Protein 7XVK (pdb70)

Sequence (990 aa):
MIDDEPLYPIAVLIDELKNDDIQLRLNSIRRRLSTIARALGEERTRKELIPFLSENNNDDDDEVLLAMAEELGVFIPYVGGVEYAHVLLPPLETLSTVEETCVREKAVESLCRVGSQMRESDLVDHFISLVKRLAAGEWFTARVSACGVFHIAYPSAPDMMLKTELRSLYTQLCQDDMPMVRRAAATNLGKFAATVESAHLKTDVMSMFEDLTQDDQDSVRLLAVEGCAALGKLLEPQQDCVQHILPVIVNFSQDKSWRRVRYMVANQLYEELCEAVGPEEPTRTELVPAYVRRLLRDNEAEVRIAAAGKVTKFCRILNPEIAIQHILPCVKELSSDSSQHVRSALASVIMGMAPVLGKDATIEHLLPIFLSLLKDEEFPDVRLNIISKLVPGFEKLANLLKPKPGLKKLLKWADAKKPPETVFTRLRLDKTGTQLFDNTDFPVWAAYTRSVAQTDSEASAVMLKTLVSRYSDEVLSGMIAAAKKSSKTESIATKLETEQMRTWLAAKKTPDDMFLVFKLNKAGDDILSSPLLSAWTNYMKLSNKENPKAQTTLIATMTKHYGDSGVSQILAAARKSPATQSTAKRLEAEQVQLWLKKGRTPDDTFTLLSLDRAGDDLLASPQFNTWMKYINYYNKENPDDEKKTTVLAKLMTHFDDEELTPILVVARKVPSTESTAAKLQAEQFKNWLSADKSPEEAFTLLQLDKAGDDLLTNPQLTNWLKYTENFNLNKEINEQVTAIQVFRAQYVDDSRIANMVIAAEKVPNNTQAIAKRVEDELFKGWTVVLNKPDDVFINLKLETVGENNVFEESPLWSFYTKKFLEKYNTANPGKEQTMISGLARGYNDVTLTNMLLKAKEAPSTKTLATKLEDELVQYWLADKKLPDKLFGYLELKESVDGILTNPVFNVWLKYLNAFNDKAPVKKALMIDTLKSAFGDVAVSNMLFAAKKDPGTAKVAATLQTALLSKWVLEKKTPGQVSAILKEGAGADVSAKLLATYSAKFKVRWG

Solvent-accessible surface area: 48357 Å² total; per-residue (Å²): 236,119,118,144,80,60,143,68,22,55,55,17,69,112,33,12,128,53,146,64,46,109,59,29,20,48,0,5,107,118,0,28,64,0,1,128,34,36,30,80,108,110,0,37,121,95,7,6,53,63,2,28,146,58,22,139,44,85,64,102,5,10,44,0,6,0,57,31,0,1,92,2,9,67,56,0,27,19,54,92,68,0,46,31,0,5,70,2,0,26,59,1,0,19,25,40,81,48,58,0,20,98,50,0,25,64,1,0,24,114,0,1,82,95,11,128,119,70,16,15,48,93,59,0,4,48,0,0,67,130,3,1,38,14,74,40,3,3,5,20,14,2,0,1,8,0,0,31,23,0,0,72,20,7,60,108,153,46,30,73,47,0,14,53,10,0,32,18,1,2,31,5,26,0,6,21,0,21,34,14,0,6,88,34,5,12,125,2,1,60,41,14,63,89,70,58,12,83,78,46,0,4,54,0,0,59,32,0,11,139,16,138,37,96,24,0,56,45,45,2,0,88,20,0,24,46,0,2,156,69,25,100,83,148,9,0,52,118,24,0,5,59,17,0,34,99,23,2,99,32,197,40,66,69,9,25,70,41,0,1,45,13,1,52,67,2,3,150,23,5,18,103,108,19,1,127,62,69,0,2,62,0,2,20,94,1,2,121,13,129,69,33,85,0,37,44,10,0,0,27,47,0,9,95,1,0,136,83,16,74,65,126,28,0,49,122,64,0,1,44,0,0,91,82,4,16,94,22,109,26,51,107,0,12,21,18,0,0,25,39,0,40,39,0,39,109,35,13,28,78,91,16,10,108,132,29,0,62,81,11,23,107,64,1,78,89,19,134,78,86,63,0,98,114,42,3,83,85,103,162,123,94,73,60,37,136,106,46,65,133,154,131,121,86,32,39,143,78,82,19,105,57,14,26,138,77,124,50,77,14,68,52,0,0,54,131,4,135,1,69,147,17,31,95,129,0,12,130,23,109,30,0,61,60,0,12,65,11,1,87,72,27,9,133,70,66,50,70,0,3,40,49,4,8,59,10,0,75,94,100,35,62,35,57,52,2,3,25,13,3,24,73,8,41,177,55,106,188,13,78,59,30,0,48,72,0,12,50,21,6,18,112,64,10,28,84,60,166,68,71,9,28,57,0,0,94,49,6,122,1,30,159,30,20,78,103,0,24,80,25,110,13,22,79,12,0,18,48,0,14,69,42,5,12,87,102,66,37,159,70,20,29,10,24,1,22,5,0,8,142,50,44,38,29,80,14,0,38,111,4,2,56,34,4,88,175,48,124,97,18,62,80,50,0,91,75,0,53,13,4,10,3,3,5,2,8,66,97,52,60,48,6,52,64,0,5,73,43,19,53,0,67,197,35,37,90,98,0,12,68,16,91,76,4,89,38,0,55,73,0,4,96,29,29,27,161,36,39,67,103,118,117,38,50,26,1,36,39,0,54,76,55,25,85,26,108,91,0,0,26,11,0,14,83,9,69,134,65,115,104,14,69,59,34,0,24,133,10,0,43,55,1,29,137,56,3,55,99,70,77,35,42,0,65,70,0,0,57,9,1,57,3,64,145,17,47,111,94,3,8,88,38,90,3,1,62,32,0,9,98,3,6,91,59,13,23,117,147,49,136,118,151,122,39,36,28,2,5,88,0,1,95,46,38,200,26,43,6,10,130,0,0,73,18,0,26,65,8,48,140,69,120,131,14,89,68,19,0,94,90,0,7,55,32,0,16,121,5,0,80,71,92,149,23,92,0,24,38,0,0,47,38,1,86,0,54,98,56,24,96,80,0,16,117,15,70,9,22,59,4,0,27,69,6,10,118,110,25,34,119,78,39,112,73,144,100,51,67,44,0,9,0,0,22,123,21,23,94,28,29,58,1,2,70,9,1,27,119,11,41,131,40,122,109,20,97,88,43,1,61,128,0,6,72,48,2,9,104,83,0,18,89,79,134,37,104,10,74,107,0,3,32,92,3,106,5,122,159,48,18,114,44,1,29,98,51,78,15,6,88,2,0,35,70,0,8,91,22,31,20,128,116,90,32,166,151,121,25,84,38,7,48,7,0,60,84,21,37,29,25,65,33,0,2,50,10,0,12,61,14,69,169,67,127,71,15,31,173,75,0,41,89,13,11,69,36,1,5,45,44,1,5,117,64,132,42,71,58,51,94,0,24,62,18,1,102,110,26,27,45,80,123,79,1,56,148,26,46,61,62,0,44,54,55,45,124,113,124,101,63

B-factor: mean 39.57, std 16.59, range [5.85, 118.07]

Radius of gyration: 51.24 Å; Cα contacts (8 Å, |Δi|>4): 1120; chains: 2; bounding box: 152×90×125 Å

InterPro domains:
  IPR000357 HEAT repeat [PF02985] (167-192)
  IPR000357 HEAT repeat [PF02985] (242-271)
  IPR000357 HEAT repeat [PF02985] (440-465)
  IPR011989 Armadillo-like helical [G3DSA:1.25.10.10] (3-582)
  IPR016024 Armadillo-type fold [SSF48371] (8-580)
  IPR021133 HEAT, type 2 [PS50077] (10-48)
  IPR021133 HEAT, type 2 [PS50077] (87-125)
  IPR021133 HEAT, type 2 [PS50077] (164-202)
  IPR021133 HEAT, type 2 [PS50077] (203-241)
  IPR021133 HEAT, type 2 [PS50077] (242-280)
  IPR021133 HEAT, type 2 [PS50077] (281-319)
  IPR021133 HEAT, type 2 [PS50077] (320-358)
  IPR021133 HEAT, type 2 [PS50077] (359-397)
  IPR021133 HEAT, type 2 [PS50077] (398-436)
  IPR021133 HEAT, type 2 [PS50077] (437-475)
  IPR021133 HEAT, type 2 [PS50077] (476-514)
  IPR021133 HEAT, type 2 [PS50077] (515-553)
  IPR021133 HEAT, type 2 [PS50077] (554-587)
  IPR051023 Protein Phosphatase 2A Regulatory Subunit A [PTHR10648] (5-586)
  IPR054573 Phosphatase PP2A regulatory subunit A/Splicing factor 3B subunit 1-like, HEAT repeat [PF22646] (276-351)

Structure (mmCIF, N/CA/C/O backbone):
data_7XVK
#
_entry.id   7XVK
#
_cell.length_a   76.211
_cell.length_b   111.552
_cell.length_c   161.756
_cell.angle_alpha   90.000
_cell.angle_beta   90.000
_cell.angle_gamma   90.000
#
_symmetry.space_group_name_H-M   'P 21 21 21'
#
loop_
_entity.id
_entity.type
_entity.pdbx_description
1 polymer 'Serine/threonine-protein phosphatase 2A 65 kDa regulatory subunit A beta isoform'
2 polymer 'RxLR effector protein PSR2'
3 non-polymer 1,2-ETHANEDIOL
4 water water
#
loop_
_atom_site.group_PDB
_atom_site.id
_atom_site.type_symbol
_atom_site.label_atom_id
_atom_site.label_alt_id
_atom_site.label_comp_id
_atom_site.label_asym_id
_atom_site.label_entity_id
_atom_site.label_seq_id
_atom_site.pdbx_PDB_ins_code
_atom_site.Cartn_x
_atom_site.Cartn_y
_atom_site.Cartn_z
_atom_site.occupancy
_atom_site.B_iso_or_equiv
_atom_site.auth_seq_id
_atom_site.auth_comp_id
_atom_site.auth_asym_id
_atom_site.auth_atom_id
_atom_site.pdbx_PDB_model_num
ATOM 1 N N . MET A 1 3 ? -25.650 10.699 80.593 1.00 77.30 3 MET A N 1
ATOM 2 C CA . MET A 1 3 ? -24.799 11.649 79.892 1.00 72.59 3 MET A CA 1
ATOM 3 C C . MET A 1 3 ? -23.959 10.998 78.780 1.00 65.93 3 MET A C 1
ATOM 4 O O . MET A 1 3 ? -23.778 11.590 77.717 1.00 65.54 3 MET A O 1
ATOM 9 N N . ILE A 1 4 ? -23.477 9.780 79.026 1.00 55.95 4 ILE A N 1
ATOM 10 C CA . ILE A 1 4 ? -22.634 9.083 78.067 1.00 57.70 4 ILE A CA 1
ATOM 11 C C . ILE A 1 4 ? -23.324 7.884 77.418 1.00 50.80 4 ILE A C 1
ATOM 12 O O . ILE A 1 4 ? -23.103 7.630 76.227 1.00 47.41 4 ILE A O 1
ATOM 17 N N A ASP A 1 5 ? -24.141 7.139 78.164 0.50 51.98 5 ASP A N 1
ATOM 18 N N B ASP A 1 5 ? -24.148 7.143 78.155 0.50 51.98 5 ASP A N 1
ATOM 19 C CA A ASP A 1 5 ? -24.680 5.882 77.655 0.50 47.71 5 ASP A CA 1
ATOM 20 C CA B ASP A 1 5 ? -24.661 5.880 77.636 0.50 47.71 5 ASP A CA 1
ATOM 21 C C A ASP A 1 5 ? -25.622 6.112 76.477 0.50 48.48 5 ASP A C 1
ATOM 22 C C B ASP A 1 5 ? -25.630 6.101 76.475 0.50 48.48 5 ASP A C 1
ATOM 23 O O A ASP A 1 5 ? -25.475 5.489 75.414 0.50 48.37 5 ASP A O 1
ATOM 24 O O B ASP A 1 5 ? -25.506 5.465 75.416 0.50 48.36 5 ASP A O 1
ATOM 33 N N . GLU A 1 6 ? -26.597 7.004 76.649 1.00 42.79 6 GLU A N 1
ATOM 34 C CA . GLU A 1 6 ? -27.546 7.282 75.573 1.00 38.97 6 GLU A CA 1
ATOM 35 C C . GLU A 1 6 ? -26.853 7.779 74.315 1.00 36.07 6 GLU A C 1
ATOM 36 O O . GLU A 1 6 ? -27.136 7.249 73.228 1.00 34.83 6 GLU A O 1
ATOM 42 N N . PRO A 1 7 ? -25.951 8.763 74.377 1.00 34.91 7 PRO A N 1
ATOM 43 C CA . PRO A 1 7 ? -25.321 9.248 73.138 1.00 47.54 7 PRO A CA 1
ATOM 44 C C . PRO A 1 7 ? -24.523 8.186 72.406 1.00 43.22 7 PRO A C 1
ATOM 45 O O . PRO A 1 7 ? -24.474 8.208 71.170 1.00 48.53 7 PRO A O 1
ATOM 49 N N . LEU A 1 8 ? -23.892 7.259 73.124 1.00 39.54 8 LEU A N 1
ATOM 50 C CA . LEU A 1 8 ? -23.025 6.270 72.498 1.00 49.12 8 LEU A CA 1
ATOM 51 C C . LEU A 1 8 ? -23.723 4.955 72.184 1.00 46.67 8 LEU A C 1
ATOM 52 O O . LEU A 1 8 ? -23.099 4.077 71.579 1.00 38.51 8 LEU A O 1
ATOM 57 N N . TYR A 1 9 ? -24.985 4.784 72.569 1.00 39.04 9 TYR A N 1
ATOM 58 C CA . TYR A 1 9 ? -25.714 3.608 72.099 1.00 39.16 9 TYR A CA 1
ATOM 59 C C . TYR A 1 9 ? -25.621 3.412 70.584 1.00 37.66 9 TYR A C 1
ATOM 60 O O . TYR A 1 9 ? -25.424 2.262 70.146 1.00 37.67 9 TYR A O 1
ATOM 69 N N . PRO A 1 10 ? -25.752 4.446 69.745 1.00 40.37 10 PRO A N 1
ATOM 70 C CA . PRO A 1 10 ? -25.579 4.238 68.295 1.00 38.98 10 PRO A CA 1
ATOM 71 C C . PRO A 1 10 ? -24.211 3.691 67.916 1.00 37.76 10 PRO A C 1
ATOM 72 O O . PRO A 1 10 ? -24.103 2.916 66.955 1.00 40.25 10 PRO A O 1
ATOM 76 N N . ILE A 1 11 ? -23.155 4.082 68.632 1.00 36.80 11 ILE A N 1
ATOM 77 C CA . ILE A 1 11 ? -21.834 3.519 68.366 1.00 35.18 11 ILE A CA 1
ATOM 78 C C . ILE A 1 11 ? -21.832 2.023 68.647 1.00 31.46 11 ILE A C 1
ATOM 79 O O . ILE A 1 11 ? -21.226 1.236 67.908 1.00 33.06 11 ILE A O 1
ATOM 84 N N . ALA A 1 12 ? -22.497 1.609 69.727 1.00 31.30 12 ALA A N 1
ATOM 85 C CA . ALA A 1 12 ? -22.627 0.184 70.006 1.00 23.52 12 ALA A CA 1
ATOM 86 C C . ALA A 1 12 ? -23.366 -0.522 68.878 1.00 32.62 12 ALA A C 1
ATOM 87 O O . ALA A 1 12 ? -23.008 -1.643 68.493 1.00 30.54 12 ALA A O 1
ATOM 89 N N . VAL A 1 13 ? -24.402 0.119 68.332 1.00 31.12 13 VAL A N 1
ATOM 90 C CA . VAL A 1 13 ? -25.110 -0.475 67.201 1.00 25.89 13 VAL A CA 1
ATOM 91 C C . VAL A 1 13 ? -24.169 -0.651 66.013 1.00 35.27 13 VAL A C 1
ATOM 92 O O . VAL A 1 13 ? -24.194 -1.681 65.329 1.00 33.61 13 VAL A O 1
ATOM 96 N N . LEU A 1 14 ? -23.339 0.357 65.737 1.00 26.85 14 LEU A N 1
ATOM 97 C CA . LEU A 1 14 ? -22.386 0.245 64.632 1.00 35.14 14 LEU A CA 1
ATOM 98 C C . LEU A 1 14 ? -21.406 -0.903 64.859 1.00 40.01 14 LEU A C 1
ATOM 99 O O . LEU A 1 14 ? -21.104 -1.679 63.936 1.00 33.09 14 LEU A O 1
ATOM 104 N N . ILE A 1 15 ? -20.896 -1.026 66.085 1.00 29.67 15 ILE A N 1
ATOM 105 C CA . ILE A 1 15 ? -19.985 -2.122 66.400 1.00 27.16 15 ILE A CA 1
ATOM 106 C C . ILE A 1 15 ? -20.670 -3.460 66.157 1.00 37.84 15 ILE A C 1
ATOM 107 O O . ILE A 1 15 ? -20.081 -4.381 65.578 1.00 39.64 15 ILE A O 1
ATOM 112 N N . ASP A 1 16 ? -21.927 -3.584 66.585 1.00 31.86 16 ASP A N 1
ATOM 113 C CA . ASP A 1 16 ? -22.668 -4.818 66.346 1.00 33.30 16 ASP A CA 1
ATOM 114 C C . ASP A 1 16 ? -22.820 -5.090 64.853 1.00 34.66 16 ASP A C 1
ATOM 115 O O . ASP A 1 16 ? -22.659 -6.230 64.400 1.00 42.99 16 ASP A O 1
ATOM 120 N N . GLU A 1 17 ? -23.130 -4.055 64.071 1.00 39.79 17 GLU A N 1
ATOM 121 C CA . GLU A 1 17 ? -23.309 -4.217 62.633 1.00 43.73 17 GLU A CA 1
ATOM 122 C C . GLU A 1 17 ? -22.002 -4.492 61.905 1.00 43.83 17 GLU A C 1
ATOM 123 O O . GLU A 1 17 ? -22.033 -4.824 60.715 1.00 34.18 17 GLU A O 1
ATOM 129 N N . LEU A 1 18 ? -20.862 -4.340 62.581 1.00 34.18 18 LEU A N 1
ATOM 130 C CA . LEU A 1 18 ? -19.594 -4.721 61.961 1.00 35.84 18 LEU A CA 1
ATOM 131 C C . LEU A 1 18 ? -19.639 -6.147 61.416 1.00 43.62 18 LEU A C 1
ATOM 132 O O . LEU A 1 18 ? -19.032 -6.442 60.381 1.00 39.49 18 LEU A O 1
ATOM 137 N N . LYS A 1 19 ? -20.342 -7.048 62.100 1.00 42.45 19 LYS A N 1
ATOM 138 C CA . LYS A 1 19 ? -20.491 -8.429 61.650 1.00 38.39 19 LYS A CA 1
ATOM 139 C C . LYS A 1 19 ? -21.950 -8.767 61.368 1.00 43.10 19 LYS A C 1
ATOM 140 O O . LYS A 1 19 ? -22.430 -9.857 61.685 1.00 44.88 19 LYS A O 1
ATOM 146 N N . ASN A 1 20 ? -22.671 -7.825 60.766 1.00 43.34 20 ASN A N 1
ATOM 147 C CA . ASN A 1 20 ? -24.029 -8.071 60.312 1.00 36.66 20 ASN A CA 1
ATOM 148 C C . ASN A 1 20 ? -24.014 -8.896 59.029 1.00 54.83 20 ASN A C 1
ATOM 149 O O . ASN A 1 20 ? -23.039 -8.900 58.271 1.00 46.90 20 ASN A O 1
ATOM 154 N N . ASP A 1 21 ? -25.117 -9.610 58.791 1.00 61.73 21 ASP A N 1
ATOM 155 C CA . ASP A 1 21 ? -25.227 -10.399 57.568 1.00 59.08 21 ASP A CA 1
ATOM 156 C C . ASP A 1 21 ? -25.200 -9.507 56.333 1.00 48.43 21 ASP A C 1
ATOM 157 O O . ASP A 1 21 ? -24.593 -9.862 55.315 1.00 47.32 21 ASP A O 1
ATOM 162 N N . ASP A 1 22 ? -25.849 -8.348 56.403 1.00 46.01 22 ASP A N 1
ATOM 163 C CA . ASP A 1 22 ? -25.895 -7.437 55.266 1.00 51.71 22 ASP A CA 1
ATOM 164 C C . ASP A 1 22 ? -24.554 -6.732 55.091 1.00 46.97 22 ASP A C 1
ATOM 165 O O . ASP A 1 22 ? -24.020 -6.142 56.035 1.00 51.20 22 ASP A O 1
ATOM 170 N N . ILE A 1 23 ? -24.016 -6.787 53.870 1.00 47.25 23 ILE A N 1
ATOM 171 C CA . ILE A 1 23 ? -22.706 -6.201 53.602 1.00 44.53 23 ILE A CA 1
ATOM 172 C C . ILE A 1 23 ? -22.750 -4.681 53.681 1.00 47.30 23 ILE A C 1
ATOM 173 O O . ILE A 1 23 ? -21.747 -4.044 54.024 1.00 43.42 23 ILE A O 1
ATOM 178 N N . GLN A 1 24 ? -23.887 -4.070 53.343 1.00 48.14 24 GLN A N 1
ATOM 179 C CA . GLN A 1 24 ? -23.966 -2.613 53.353 1.00 46.02 24 GLN A CA 1
ATOM 180 C C . GLN A 1 24 ? -23.734 -2.055 54.752 1.00 43.81 24 GLN A C 1
ATOM 181 O O . GLN A 1 24 ? -23.036 -1.049 54.921 1.00 43.72 24 GLN A O 1
ATOM 187 N N . LEU A 1 25 ? -24.324 -2.690 55.765 1.00 41.92 25 LEU A N 1
ATOM 188 C CA . LEU A 1 25 ? -24.121 -2.248 57.140 1.00 42.20 25 LEU A CA 1
ATOM 189 C C . LEU A 1 25 ? -22.684 -2.472 57.597 1.00 35.13 25 LEU A C 1
ATOM 190 O O . LEU A 1 25 ? -22.121 -1.643 58.324 1.00 34.26 25 LEU A O 1
ATOM 195 N N . ARG A 1 26 ? -22.074 -3.583 57.186 1.00 34.92 26 ARG A N 1
ATOM 196 C CA . ARG A 1 26 ? -20.666 -3.796 57.502 1.00 36.12 26 ARG A CA 1
ATOM 197 C C . ARG A 1 26 ? -19.800 -2.701 56.890 1.00 29.10 26 ARG A C 1
ATOM 198 O O . ARG A 1 26 ? -18.904 -2.160 57.553 1.00 31.14 26 ARG A O 1
ATOM 206 N N . LEU A 1 27 ? -20.072 -2.345 55.632 1.00 29.22 27 LEU A N 1
ATOM 207 C CA . LEU A 1 27 ? -19.333 -1.267 54.982 1.00 35.73 27 LEU A CA 1
ATOM 208 C C . LEU A 1 27 ? -19.553 0.060 55.694 1.00 28.90 27 LEU A C 1
ATOM 209 O O . LEU A 1 27 ? -18.613 0.843 55.866 1.00 30.42 27 LEU A O 1
ATOM 214 N N . ASN A 1 28 ? -20.794 0.338 56.101 1.00 28.15 28 ASN A N 1
ATOM 215 C CA . ASN A 1 28 ? -21.076 1.580 56.813 1.00 30.26 28 ASN A CA 1
ATOM 216 C C . ASN A 1 28 ? -20.309 1.647 58.126 1.00 28.93 28 ASN A C 1
ATOM 217 O O . ASN A 1 28 ? -19.721 2.683 58.459 1.00 30.96 28 ASN A O 1
ATOM 222 N N . SER A 1 29 ? -20.297 0.549 58.885 1.00 27.40 29 SER A N 1
ATOM 223 C CA . SER A 1 29 ? -19.552 0.531 60.139 1.00 24.41 29 SER A CA 1
ATOM 224 C C . SER A 1 29 ? -18.060 0.714 59.893 1.00 26.47 29 SER A C 1
ATOM 225 O O . SER A 1 29 ? -17.378 1.403 60.659 1.00 26.12 29 SER A O 1
ATOM 228 N N . ILE A 1 30 ? -17.534 0.102 58.829 1.00 31.38 30 ILE A N 1
ATOM 229 C CA . ILE A 1 30 ? -16.133 0.317 58.475 1.00 28.46 30 ILE A CA 1
ATOM 230 C C . ILE A 1 30 ? -15.883 1.788 58.167 1.00 28.27 30 ILE A C 1
ATOM 231 O O . ILE A 1 30 ? -14.868 2.364 58.580 1.00 25.36 30 ILE A O 1
ATOM 236 N N . ARG A 1 31 ? -16.802 2.419 57.435 1.00 27.39 31 ARG A N 1
ATOM 237 C CA . ARG A 1 31 ? -16.651 3.831 57.101 1.00 26.87 31 ARG A CA 1
ATOM 238 C C . ARG A 1 31 ? -16.662 4.708 58.345 1.00 25.70 31 ARG A C 1
ATOM 239 O O . ARG A 1 31 ? -16.050 5.782 58.353 1.00 23.82 31 ARG A O 1
ATOM 247 N N A ARG A 1 32 ? -17.356 4.280 59.399 0.50 29.95 32 ARG A N 1
ATOM 248 N N B ARG A 1 32 ? -17.343 4.267 59.404 0.50 29.94 32 ARG A N 1
ATOM 249 C CA A ARG A 1 32 ? -17.420 5.024 60.650 0.50 27.55 32 ARG A CA 1
ATOM 250 C CA B ARG A 1 32 ? -17.435 5.006 60.656 0.50 27.54 32 ARG A CA 1
ATOM 251 C C A ARG A 1 32 ? -16.457 4.475 61.696 0.50 27.70 32 ARG A C 1
ATOM 252 C C B ARG A 1 32 ? -16.443 4.500 61.699 0.50 27.71 32 ARG A C 1
ATOM 253 O O A ARG A 1 32 ? -16.722 4.571 62.900 0.50 26.18 32 ARG A O 1
ATOM 254 O O B ARG A 1 32 ? -16.674 4.654 62.903 0.50 26.37 32 ARG A O 1
ATOM 269 N N . LEU A 1 33 ? -15.337 3.899 61.256 1.00 25.95 33 LEU A N 1
ATOM 270 C CA . LEU A 1 33 ? -14.367 3.350 62.198 1.00 24.59 33 LEU A CA 1
ATOM 271 C C . LEU A 1 33 ? -13.781 4.437 63.088 1.00 18.86 33 LEU A C 1
ATOM 272 O O . LEU A 1 33 ? -13.516 4.200 64.270 1.00 23.89 33 LEU A O 1
ATOM 277 N N . SER A 1 34 ? -13.545 5.628 62.536 1.00 14.57 34 SER A N 1
ATOM 278 C CA . SER A 1 34 ? -12.994 6.714 63.342 1.00 22.46 34 SER A CA 1
ATOM 279 C C . SER A 1 34 ? -13.950 7.116 64.462 1.00 23.14 34 SER A C 1
ATOM 280 O O . SER A 1 34 ? -13.523 7.360 65.597 1.00 31.06 34 SER A O 1
ATOM 283 N N . THR A 1 35 ? -15.248 7.195 64.162 1.00 21.75 35 THR A N 1
ATOM 284 C CA . THR A 1 35 ? -16.225 7.510 65.200 1.00 27.41 35 THR A CA 1
ATOM 285 C C . THR A 1 35 ? -16.244 6.435 66.281 1.00 25.67 35 THR A C 1
ATOM 286 O O . THR A 1 35 ? -16.281 6.745 67.481 1.00 32.22 35 THR A O 1
ATOM 290 N N . ILE A 1 36 ? -16.207 5.163 65.874 1.00 24.68 36 ILE A N 1
ATOM 291 C CA . ILE A 1 36 ? -16.178 4.071 66.843 1.00 24.56 36 ILE A CA 1
ATOM 292 C C . ILE A 1 36 ? -14.932 4.166 67.712 1.00 24.23 36 ILE A C 1
ATOM 293 O O . ILE A 1 36 ? -14.990 3.970 68.930 1.00 23.58 36 ILE A O 1
ATOM 298 N N . ALA A 1 37 ? -13.783 4.454 67.096 1.00 19.44 37 ALA A N 1
ATOM 299 C CA . ALA A 1 37 ? -12.537 4.556 67.849 1.00 23.00 37 ALA A CA 1
ATOM 300 C C . ALA A 1 37 ? -12.586 5.706 68.845 1.00 19.02 37 ALA A C 1
ATOM 301 O O . ALA A 1 37 ? -12.132 5.569 69.987 1.00 28.70 37 ALA A O 1
ATOM 303 N N . ARG A 1 38 ? -13.120 6.855 68.428 1.00 20.18 38 ARG A N 1
ATOM 304 C CA . ARG A 1 38 ? -13.237 7.978 69.350 1.00 29.02 38 ARG A CA 1
ATOM 305 C C . ARG A 1 38 ? -14.151 7.627 70.516 1.00 26.25 38 ARG A C 1
ATOM 306 O O . ARG A 1 38 ? -13.865 7.976 71.667 1.00 20.91 38 ARG A O 1
ATOM 314 N N . ALA A 1 39 ? -15.255 6.927 70.240 1.00 21.69 39 ALA A N 1
ATOM 315 C CA . ALA A 1 39 ? -16.128 6.486 71.323 1.00 28.87 39 ALA A CA 1
ATOM 316 C C . ALA A 1 39 ? -15.409 5.508 72.247 1.00 35.52 39 ALA A C 1
ATOM 317 O O . ALA A 1 39 ? -15.616 5.524 73.466 1.00 33.51 39 ALA A O 1
ATOM 319 N N . LEU A 1 40 ? -14.563 4.643 71.683 1.00 31.11 40 LEU A N 1
ATOM 320 C CA . LEU A 1 40 ? -13.849 3.657 72.488 1.00 28.53 40 LEU A CA 1
ATOM 321 C C . LEU A 1 40 ? -12.762 4.303 73.339 1.00 27.82 40 LEU A C 1
ATOM 322 O O . LEU A 1 40 ? -12.556 3.914 74.494 1.00 31.39 40 LEU A O 1
ATOM 327 N N . GLY A 1 41 ? -12.057 5.281 72.789 1.00 27.91 41 GLY A N 1
ATOM 328 C CA . GLY A 1 41 ? -10.829 5.760 73.383 1.00 25.22 41 GLY A CA 1
ATOM 329 C C . GLY A 1 41 ? -9.606 5.150 72.713 1.00 30.96 41 GLY A C 1
ATOM 330 O O . GLY A 1 41 ? -9.657 4.077 72.105 1.00 29.57 41 GLY A O 1
ATOM 331 N N . GLU A 1 42 ? -8.481 5.859 72.826 1.00 31.31 42 GLU A N 1
ATOM 332 C CA . GLU A 1 42 ? -7.281 5.474 72.086 1.00 31.81 42 GLU A CA 1
ATOM 333 C C . GLU A 1 42 ? -6.748 4.119 72.542 1.00 28.32 42 GLU A C 1
ATOM 334 O O . GLU A 1 42 ? -6.528 3.216 71.725 1.00 27.83 42 GLU A O 1
ATOM 340 N N . GLU A 1 43 ? -6.528 3.963 73.848 1.00 34.93 43 GLU A N 1
ATOM 341 C CA . GLU A 1 43 ? -5.932 2.736 74.368 1.00 42.25 43 GLU A CA 1
ATOM 342 C C . GLU A 1 43 ? -6.715 1.515 73.904 1.00 37.88 43 GLU A C 1
ATOM 343 O O . GLU A 1 43 ? -6.138 0.493 73.498 1.00 39.78 43 GLU A O 1
ATOM 349 N N . ARG A 1 44 ? -8.034 1.624 73.895 1.00 30.83 44 ARG A N 1
ATOM 350 C CA . ARG A 1 44 ? -8.863 0.469 73.620 1.00 39.48 44 ARG A CA 1
ATOM 351 C C . ARG A 1 44 ? -9.275 0.353 72.158 1.00 35.58 44 ARG A C 1
ATOM 352 O O . ARG A 1 44 ? -9.679 -0.734 71.732 1.00 24.00 44 ARG A O 1
ATOM 360 N N . THR A 1 45 ? -9.193 1.437 71.384 1.00 27.26 45 THR A N 1
ATOM 361 C CA . THR A 1 45 ? -9.094 1.272 69.940 1.00 31.27 45 THR A CA 1
ATOM 362 C C . THR A 1 45 ? -7.870 0.437 69.599 1.00 37.94 45 THR A C 1
ATOM 363 O O . THR A 1 45 ? -7.923 -0.444 68.734 1.00 26.36 45 THR A O 1
ATOM 367 N N . ARG A 1 46 ? -6.762 0.690 70.295 1.00 22.61 46 ARG A N 1
ATOM 368 C CA . ARG A 1 46 ? -5.553 -0.093 70.081 1.00 33.15 46 ARG A CA 1
ATOM 369 C C . ARG A 1 46 ? -5.761 -1.549 70.465 1.00 38.58 46 ARG A C 1
ATOM 370 O O . ARG A 1 46 ? -5.262 -2.458 69.789 1.00 28.34 46 ARG A O 1
ATOM 378 N N . LYS A 1 47 ? -6.491 -1.793 71.556 1.00 31.75 47 LYS A N 1
ATOM 379 C CA . LYS A 1 47 ? -6.482 -3.122 72.156 1.00 22.79 47 LYS A CA 1
ATOM 380 C C . LYS A 1 47 ? -7.707 -3.979 71.817 1.00 35.44 47 LYS A C 1
ATOM 381 O O . LYS A 1 47 ? -7.583 -5.213 71.774 1.00 34.02 47 LYS A O 1
ATOM 387 N N . GLU A 1 48 ? -8.883 -3.385 71.570 1.00 32.98 48 GLU A N 1
ATOM 388 C CA . GLU A 1 48 ? -10.055 -4.154 71.146 1.00 33.92 48 GLU A CA 1
ATOM 389 C C . GLU A 1 48 ? -10.273 -4.081 69.641 1.00 31.02 48 GLU A C 1
ATOM 390 O O . GLU A 1 48 ? -10.492 -5.106 68.993 1.00 35.40 48 GLU A O 1
ATOM 396 N N . LEU A 1 49 ? -10.244 -2.867 69.078 1.00 30.45 49 LEU A N 1
ATOM 397 C CA . LEU A 1 49 ? -10.737 -2.621 67.724 1.00 29.55 49 LEU A CA 1
ATOM 398 C C . LEU A 1 49 ? -9.749 -3.095 66.664 1.00 24.49 49 LEU A C 1
ATOM 399 O O . LEU A 1 49 ? -10.112 -3.854 65.757 1.00 27.56 49 LEU A O 1
ATOM 404 N N . ILE A 1 50 ? -8.503 -2.626 66.744 1.00 20.61 50 ILE A N 1
ATOM 405 C CA . ILE A 1 50 ? -7.475 -3.061 65.774 1.00 34.44 50 ILE A CA 1
ATOM 406 C C . ILE A 1 50 ? -7.337 -4.543 65.803 1.00 29.10 50 ILE A C 1
ATOM 407 O O . ILE A 1 50 ? -7.292 -5.185 64.692 1.00 28.09 50 ILE A O 1
ATOM 412 N N . PRO A 1 51 ? -7.212 -5.262 66.921 1.00 28.84 51 PRO A N 1
ATOM 413 C CA . PRO A 1 51 ? -7.180 -6.715 66.912 1.00 27.74 51 PRO A CA 1
ATOM 414 C C . PRO A 1 51 ? -8.418 -7.333 66.286 1.00 30.55 51 PRO A C 1
ATOM 415 O O . PRO A 1 51 ? -8.315 -8.364 65.614 1.00 38.47 51 PRO A O 1
ATOM 419 N N . PHE A 1 52 ? -9.596 -6.741 66.496 1.00 27.53 52 PHE A N 1
ATOM 420 C CA . PHE A 1 52 ? -10.792 -7.270 65.849 1.00 23.91 52 PHE A CA 1
ATOM 421 C C . PHE A 1 52 ? -10.672 -7.185 64.334 1.00 32.05 52 PHE A C 1
ATOM 422 O O . PHE A 1 52 ? -11.008 -8.137 63.620 1.00 35.91 52 PHE A O 1
ATOM 430 N N . LEU A 1 53 ? -10.196 -6.047 63.823 1.00 28.21 53 LEU A N 1
ATOM 431 C CA . LEU A 1 53 ? -10.010 -5.912 62.382 1.00 39.43 53 LEU A CA 1
ATOM 432 C C . LEU A 1 53 ? -8.963 -6.892 61.870 1.00 44.39 53 LEU A C 1
ATOM 433 O O . LEU A 1 53 ? -9.089 -7.430 60.763 1.00 51.92 53 LEU A O 1
ATOM 438 N N . SER A 1 54 ? -7.910 -7.120 62.656 1.00 40.85 54 SER A N 1
ATOM 439 C CA . SER A 1 54 ? -6.869 -8.058 62.251 1.00 41.82 54 SER A CA 1
ATOM 440 C C . SER A 1 54 ? -7.401 -9.480 62.185 1.00 50.47 54 SER A C 1
ATOM 441 O O . SER A 1 54 ? -7.128 -10.208 61.223 1.00 59.75 54 SER A O 1
ATOM 444 N N . GLU A 1 55 ? -8.164 -9.886 63.194 1.00 57.25 55 GLU A N 1
ATOM 445 C CA . GLU A 1 55 ? -8.565 -11.274 63.323 1.00 60.96 55 GLU A CA 1
ATOM 446 C C . GLU A 1 55 ? -9.852 -11.614 62.587 1.00 60.17 55 GLU A C 1
ATOM 447 O O . GLU A 1 55 ? -10.105 -12.790 62.346 1.00 76.79 55 GLU A O 1
ATOM 453 N N . ASN A 1 56 ? -10.673 -10.637 62.224 1.00 65.76 56 ASN A N 1
ATOM 454 C CA . ASN A 1 56 ? -11.895 -11.004 61.539 1.00 74.84 56 ASN A CA 1
ATOM 455 C C . ASN A 1 56 ? -11.634 -10.404 60.181 1.00 71.75 56 ASN A C 1
ATOM 456 O O . ASN A 1 56 ? -11.937 -9.240 59.991 1.00 63.90 56 ASN A O 1
ATOM 461 N N A ASN A 1 57 ? -11.086 -11.183 59.236 0.50 74.59 57 ASN A N 1
ATOM 462 N N B ASN A 1 57 ? -11.060 -11.148 59.241 0.50 74.56 57 ASN A N 1
ATOM 463 C CA A ASN A 1 57 ? -10.758 -10.579 57.946 0.50 67.48 57 ASN A CA 1
ATOM 464 C CA B ASN A 1 57 ? -10.918 -10.482 57.939 0.50 67.31 57 ASN A CA 1
ATOM 465 C C A ASN A 1 57 ? -11.285 -11.385 56.761 0.50 67.75 57 ASN A C 1
ATOM 466 C C B ASN A 1 57 ? -11.254 -11.429 56.799 0.50 67.76 57 ASN A C 1
ATOM 467 O O A ASN A 1 57 ? -10.745 -11.274 55.654 0.50 69.58 57 ASN A O 1
ATOM 468 O O B ASN A 1 57 ? -10.558 -11.480 55.781 0.50 69.80 57 ASN A O 1
ATOM 477 N N . ASP A 1 58 ? -12.354 -12.163 56.944 1.00 63.65 58 ASP A N 1
ATOM 478 C CA . ASP A 1 58 ? -12.827 -13.096 55.927 1.00 63.67 58 ASP A CA 1
ATOM 479 C C . ASP A 1 58 ? -14.022 -12.561 55.140 1.00 67.75 58 ASP A C 1
ATOM 480 O O . ASP A 1 58 ? -14.884 -13.340 54.722 1.00 77.23 58 ASP A O 1
ATOM 485 N N . ASP A 1 59 ? -14.081 -11.252 54.908 1.00 58.19 59 ASP A N 1
ATOM 486 C CA . ASP A 1 59 ? -15.238 -10.632 54.278 1.00 62.58 59 ASP A CA 1
ATOM 487 C C . ASP A 1 59 ? -15.040 -10.550 52.764 1.00 56.78 59 ASP A C 1
ATOM 488 O O . ASP A 1 59 ? -14.086 -11.098 52.206 1.00 61.54 59 ASP A O 1
ATOM 493 N N . ASP A 1 60 ? -15.954 -9.863 52.082 1.00 52.66 60 ASP A N 1
ATOM 494 C CA . ASP A 1 60 ? -15.844 -9.649 50.648 1.00 46.24 60 ASP A CA 1
ATOM 495 C C . ASP A 1 60 ? -14.786 -8.592 50.344 1.00 39.96 60 ASP A C 1
ATOM 496 O O . ASP A 1 60 ? -14.384 -7.808 51.207 1.00 37.83 60 ASP A O 1
ATOM 501 N N . ASP A 1 61 ? -14.345 -8.572 49.083 1.00 45.32 61 ASP A N 1
ATOM 502 C CA . ASP A 1 61 ? -13.248 -7.691 48.693 1.00 36.78 61 ASP A CA 1
ATOM 503 C C . ASP A 1 61 ? -13.582 -6.223 48.920 1.00 34.15 61 ASP A C 1
ATOM 504 O O . ASP A 1 61 ? -12.685 -5.423 49.204 1.00 36.21 61 ASP A O 1
ATOM 509 N N . GLU A 1 62 ? -14.855 -5.842 48.787 1.00 37.68 62 GLU A N 1
ATOM 510 C CA . GLU A 1 62 ? -15.232 -4.452 49.029 1.00 38.26 62 GLU A CA 1
ATOM 511 C C . GLU A 1 62 ? -14.964 -4.053 50.476 1.00 28.96 62 GLU A C 1
ATOM 512 O O . GLU A 1 62 ? -14.422 -2.971 50.745 1.00 33.88 62 GLU A O 1
ATOM 518 N N . VAL A 1 63 ? -15.328 -4.922 51.422 1.00 25.50 63 VAL A N 1
ATOM 519 C CA . VAL A 1 63 ? -15.100 -4.635 52.835 1.00 35.19 63 VAL A CA 1
ATOM 520 C C . VAL A 1 63 ? -13.607 -4.554 53.131 1.00 28.33 63 VAL A C 1
ATOM 521 O O . VAL A 1 63 ? -13.151 -3.661 53.857 1.00 29.29 63 VAL A O 1
ATOM 525 N N . LEU A 1 64 ? -12.822 -5.485 52.583 1.00 23.36 64 LEU A N 1
ATOM 526 C CA . LEU A 1 64 ? -11.380 -5.465 52.816 1.00 26.10 64 LEU A CA 1
ATOM 527 C C . LEU A 1 64 ? -10.743 -4.207 52.237 1.00 23.78 64 LEU A C 1
ATOM 528 O O . LEU A 1 64 ? -9.860 -3.603 52.860 1.00 24.31 64 LEU A O 1
ATOM 533 N N . LEU A 1 65 ? -11.173 -3.799 51.041 1.00 25.51 65 LEU A N 1
ATOM 534 C CA . LEU A 1 65 ? -10.653 -2.574 50.444 1.00 24.03 65 LEU A CA 1
ATOM 535 C C . LEU A 1 65 ? -10.990 -1.362 51.303 1.00 30.50 65 LEU A C 1
ATOM 536 O O . LEU A 1 65 ? -10.142 -0.484 51.519 1.00 25.73 65 LEU A O 1
ATOM 541 N N . ALA A 1 66 ? -12.227 -1.298 51.806 1.00 30.78 66 ALA A N 1
ATOM 542 C CA . ALA A 1 66 ? -12.596 -0.206 52.700 1.00 31.55 66 ALA A CA 1
ATOM 543 C C . ALA A 1 66 ? -11.740 -0.221 53.961 1.00 21.91 66 ALA A C 1
ATOM 544 O O . ALA A 1 66 ? -11.331 0.836 54.455 1.00 25.35 66 ALA A O 1
ATOM 546 N N . MET A 1 67 ? -11.464 -1.412 54.497 1.00 24.87 67 MET A N 1
ATOM 547 C CA . MET A 1 67 ? -10.603 -1.516 55.671 1.00 27.37 67 MET A CA 1
ATOM 548 C C . MET A 1 67 ? -9.214 -0.963 55.382 1.00 19.96 67 MET A C 1
ATOM 549 O O . MET A 1 67 ? -8.648 -0.221 56.190 1.00 22.91 67 MET A O 1
ATOM 554 N N . ALA A 1 68 ? -8.641 -1.330 54.236 1.00 20.91 68 ALA A N 1
ATOM 555 C CA . ALA A 1 68 ? -7.318 -0.823 53.885 1.00 27.54 68 ALA A CA 1
ATOM 556 C C . ALA A 1 68 ? -7.332 0.698 53.782 1.00 23.17 68 ALA A C 1
ATOM 557 O O . ALA A 1 68 ? -6.453 1.385 54.327 1.00 28.32 68 ALA A O 1
ATOM 559 N N . GLU A 1 69 ? -8.349 1.243 53.107 1.00 18.83 69 GLU A N 1
ATOM 560 C CA . GLU A 1 69 ? -8.465 2.693 52.983 1.00 27.38 69 GLU A CA 1
ATOM 561 C C . GLU A 1 69 ? -8.518 3.356 54.354 1.00 23.24 69 GLU A C 1
ATOM 562 O O . GLU A 1 69 ? -7.768 4.298 54.631 1.00 21.81 69 GLU A O 1
ATOM 568 N N . GLU A 1 70 ? -9.400 2.868 55.229 1.00 22.21 70 GLU A N 1
ATOM 569 C CA . GLU A 1 70 ? -9.573 3.493 56.538 1.00 21.16 70 GLU A CA 1
ATOM 570 C C . GLU A 1 70 ? -8.313 3.371 57.387 1.00 25.86 70 GLU A C 1
ATOM 571 O O . GLU A 1 70 ? -7.916 4.328 58.063 1.00 23.82 70 GLU A O 1
ATOM 577 N N . LEU A 1 71 ? -7.671 2.202 57.371 1.00 23.68 71 LEU A N 1
ATOM 578 C CA . LEU A 1 71 ? -6.470 2.011 58.174 1.00 28.39 71 LEU A CA 1
ATOM 579 C C . LEU A 1 71 ? -5.324 2.881 57.681 1.00 18.86 71 LEU A C 1
ATOM 580 O O . LEU A 1 71 ? -4.429 3.224 58.463 1.00 20.25 71 LEU A O 1
ATOM 585 N N . GLY A 1 72 ? -5.332 3.254 56.398 1.00 19.94 72 GLY A N 1
ATOM 586 C CA . GLY A 1 72 ? -4.288 4.132 55.898 1.00 19.60 72 GLY A CA 1
ATOM 587 C C . GLY A 1 72 ? -4.268 5.513 56.529 1.00 24.61 72 GLY A C 1
ATOM 588 O O . GLY A 1 72 ? -3.238 6.194 56.473 1.00 27.22 72 GLY A O 1
ATOM 589 N N . VAL A 1 73 ? -5.379 5.948 57.124 1.00 23.56 73 VAL A N 1
ATOM 590 C CA . VAL A 1 73 ? -5.481 7.299 57.670 1.00 24.92 73 VAL A CA 1
ATOM 591 C C . VAL A 1 73 ? -5.923 7.252 59.127 1.00 31.00 73 VAL A C 1
ATOM 592 O O . VAL A 1 73 ? -6.580 8.178 59.615 1.00 30.36 73 VAL A O 1
ATOM 596 N N . PHE A 1 74 ? -5.567 6.181 59.834 1.00 21.34 74 PHE A N 1
ATOM 597 C CA . PHE A 1 74 ? -6.130 5.905 61.147 1.00 24.10 74 PHE A CA 1
ATOM 598 C C . PHE A 1 74 ? -5.182 6.250 62.293 1.00 23.22 74 PHE A C 1
ATOM 599 O O . PHE A 1 74 ? -5.464 5.900 63.444 1.00 21.70 74 PHE A O 1
ATOM 607 N N . ILE A 1 75 ? -4.076 6.942 62.014 1.00 21.31 75 ILE A N 1
ATOM 608 C CA . ILE A 1 75 ? -3.076 7.206 63.049 1.00 29.35 75 ILE A CA 1
ATOM 609 C C . ILE A 1 75 ? -3.665 7.985 64.239 1.00 28.89 75 ILE A C 1
ATOM 610 O O . ILE A 1 75 ? -3.539 7.520 65.371 1.00 26.00 75 ILE A O 1
ATOM 615 N N . PRO A 1 76 ? -4.319 9.132 64.024 1.00 33.18 76 PRO A N 1
ATOM 616 C CA . PRO A 1 76 ? -4.777 9.914 65.192 1.00 33.74 76 PRO A CA 1
ATOM 617 C C . PRO A 1 76 ? -5.685 9.133 66.117 1.00 32.12 76 PRO A C 1
ATOM 618 O O . PRO A 1 76 ? -5.691 9.385 67.329 1.00 28.44 76 PRO A O 1
ATOM 622 N N . TYR A 1 77 ? -6.448 8.181 65.586 1.00 24.71 77 TYR A N 1
ATOM 623 C CA . TYR A 1 77 ? -7.413 7.447 66.390 1.00 20.49 77 TYR A CA 1
ATOM 624 C C . TYR A 1 77 ? -6.782 6.341 67.223 1.00 30.92 77 TYR A C 1
ATOM 625 O O . TYR A 1 77 ? -7.477 5.745 68.054 1.00 27.40 77 TYR A O 1
ATOM 634 N N . VAL A 1 78 ? -5.493 6.055 67.043 1.00 25.41 78 VAL A N 1
ATOM 635 C CA . VAL A 1 78 ? -4.803 5.085 67.886 1.00 19.59 78 VAL A CA 1
ATOM 636 C C . VAL A 1 78 ? -3.843 5.746 68.857 1.00 22.36 78 VAL A C 1
ATOM 637 O O . VAL A 1 78 ? -3.120 5.038 69.574 1.00 30.40 78 VAL A O 1
ATOM 641 N N . GLY A 1 79 ? -3.815 7.076 68.913 1.00 26.70 79 GLY A N 1
ATOM 642 C CA . GLY A 1 79 ? -2.919 7.798 69.795 1.00 26.33 79 GLY A CA 1
ATOM 643 C C . GLY A 1 79 ? -1.816 8.569 69.104 1.00 26.79 79 GLY A C 1
ATOM 644 O O . GLY A 1 79 ? -0.980 9.164 69.795 1.00 39.86 79 GLY A O 1
ATOM 645 N N . GLY A 1 80 ? -1.775 8.579 67.777 1.00 27.35 80 GLY A N 1
ATOM 646 C CA . GLY A 1 80 ? -0.790 9.349 67.039 1.00 26.76 80 GLY A CA 1
ATOM 647 C C . GLY A 1 80 ? 0.371 8.524 66.517 1.00 33.34 80 GLY A C 1
ATOM 648 O O . GLY A 1 80 ? 0.350 7.292 66.489 1.00 33.42 80 GLY A O 1
ATOM 649 N N . VAL A 1 81 ? 1.427 9.244 66.121 1.00 32.47 81 VAL A N 1
ATOM 650 C CA . VAL A 1 81 ? 2.608 8.616 6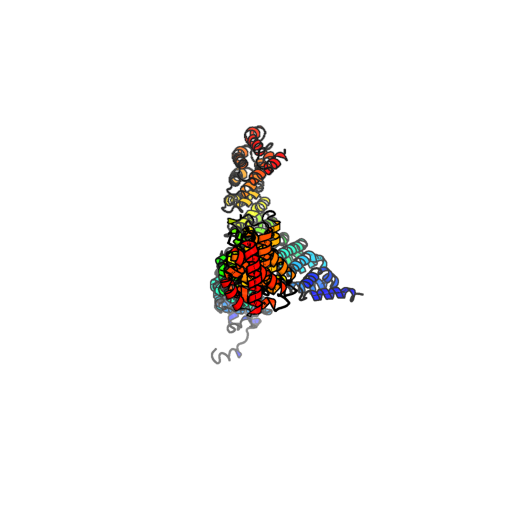5.520 1.00 26.44 81 VAL A CA 1
ATOM 651 C C . VAL A 1 81 ? 3.193 7.545 66.431 1.00 31.34 81 VAL A C 1
ATOM 652 O O . VAL A 1 81 ? 3.575 6.463 65.969 1.00 38.32 81 VAL A O 1
ATOM 656 N N . GLU A 1 82 ? 3.286 7.818 67.732 1.00 34.78 82 GLU A N 1
ATOM 657 C CA . GLU A 1 82 ? 3.945 6.859 68.614 1.00 42.32 82 GLU A CA 1
ATOM 658 C C . GLU A 1 82 ? 3.314 5.476 68.510 1.00 35.68 82 GLU A C 1
ATOM 659 O O . GLU A 1 82 ? 3.998 4.469 68.717 1.00 31.17 82 GLU A O 1
ATOM 665 N N . TYR A 1 83 ? 2.021 5.404 68.191 1.00 31.47 83 TYR A N 1
ATOM 666 C CA . TYR A 1 83 ? 1.308 4.135 68.105 1.00 33.84 83 TYR A CA 1
ATOM 667 C C . TYR A 1 83 ? 0.974 3.736 66.672 1.00 25.03 83 TYR A C 1
ATOM 668 O O . TYR A 1 83 ? 0.290 2.727 66.461 1.00 26.19 83 TYR A O 1
ATOM 677 N N . ALA A 1 84 ? 1.461 4.487 65.680 1.00 18.07 84 ALA A N 1
ATOM 678 C CA . ALA A 1 84 ? 1.137 4.177 64.293 1.00 27.50 84 ALA A CA 1
ATOM 679 C C . ALA A 1 84 ? 1.489 2.738 63.942 1.00 30.45 84 ALA A C 1
ATOM 680 O O . ALA A 1 84 ? 0.813 2.113 63.115 1.00 22.88 84 ALA A O 1
ATOM 682 N N . HIS A 1 85 ? 2.524 2.185 64.580 1.00 23.86 85 HIS A N 1
ATOM 683 C CA . HIS A 1 85 ? 2.963 0.835 64.246 1.00 25.29 85 HIS A CA 1
ATOM 684 C C . HIS A 1 85 ? 1.871 -0.201 64.488 1.00 28.00 85 HIS A C 1
ATOM 685 O O . HIS A 1 85 ? 1.868 -1.254 63.840 1.00 23.44 85 HIS A O 1
ATOM 692 N N . VAL A 1 86 ? 0.935 0.064 65.405 1.00 26.36 86 VAL A N 1
ATOM 693 C CA . VAL A 1 86 ? -0.112 -0.922 65.656 1.00 23.21 86 VAL A CA 1
ATOM 694 C C . VAL A 1 86 ? -1.052 -1.077 64.472 1.00 17.38 86 VAL A C 1
ATOM 695 O O . VAL A 1 86 ? -1.852 -2.019 64.447 1.00 24.06 86 VAL A O 1
ATOM 699 N N . LEU A 1 87 ? -0.981 -0.177 63.489 1.00 17.40 87 LEU A N 1
ATOM 700 C CA . LEU A 1 87 ? -1.757 -0.348 62.268 1.00 25.77 87 LEU A CA 1
ATOM 701 C C . LEU A 1 87 ? -1.091 -1.298 61.281 1.00 24.58 87 LEU A C 1
ATOM 702 O O . LEU A 1 87 ? -1.748 -1.753 60.339 1.00 20.37 87 LEU A O 1
ATOM 707 N N . LEU A 1 88 ? 0.192 -1.604 61.478 1.00 22.40 88 LEU A N 1
ATOM 708 C CA . LEU A 1 88 ? 0.929 -2.409 60.505 1.00 23.56 88 LEU A CA 1
ATOM 709 C C . LEU A 1 88 ? 0.395 -3.829 60.374 1.00 26.82 88 LEU A C 1
ATOM 710 O O . LEU A 1 88 ? 0.212 -4.292 59.235 1.00 20.02 88 LEU A O 1
ATOM 715 N N . PRO A 1 89 ? 0.140 -4.567 61.452 1.00 20.64 89 PRO A N 1
ATOM 716 C CA . PRO A 1 89 ? -0.249 -5.977 61.318 1.00 22.71 89 PRO A CA 1
ATOM 717 C C . PRO A 1 89 ? -1.449 -6.146 60.403 1.00 26.96 89 PRO A C 1
ATOM 718 O O . PRO A 1 89 ? -1.368 -6.866 59.396 1.00 31.19 89 PRO A O 1
ATOM 722 N N . PRO A 1 90 ? -2.578 -5.493 60.701 1.00 25.94 90 PRO A N 1
ATOM 723 C CA . PRO A 1 90 ? -3.761 -5.689 59.844 1.00 24.55 90 PRO A CA 1
ATOM 724 C C . PRO A 1 90 ? -3.460 -5.414 58.382 1.00 19.46 90 PRO A C 1
ATOM 725 O O . PRO A 1 90 ? -3.737 -6.255 57.515 1.00 26.76 90 PRO A O 1
ATOM 729 N N . LEU A 1 91 ? -2.849 -4.265 58.092 1.00 15.81 91 LEU A N 1
ATOM 730 C CA . LEU A 1 91 ? -2.506 -3.946 56.714 1.00 23.52 91 LEU A CA 1
ATOM 731 C C . LEU A 1 91 ? -1.626 -5.032 56.112 1.00 20.89 91 LEU A C 1
ATOM 732 O O . LEU A 1 91 ? -1.831 -5.442 54.962 1.00 23.83 91 LEU A O 1
ATOM 737 N N . GLU A 1 92 ? -0.663 -5.537 56.887 1.00 19.61 92 GLU A N 1
ATOM 738 C CA . GLU A 1 92 ? 0.175 -6.623 56.395 1.00 21.75 92 GLU A CA 1
ATOM 739 C C . GLU A 1 92 ? -0.686 -7.782 55.916 1.00 18.58 92 GLU A C 1
ATOM 740 O O . GLU A 1 92 ? -0.519 -8.276 54.794 1.00 26.38 92 GLU A O 1
ATOM 746 N N . THR A 1 93 ? -1.650 -8.200 56.740 1.00 22.24 93 THR A N 1
ATOM 747 C CA . THR A 1 93 ? -2.547 -9.268 56.316 1.00 22.17 93 THR A CA 1
ATOM 748 C C . THR A 1 93 ? -3.280 -8.875 55.041 1.00 23.34 93 THR A C 1
ATOM 749 O O . THR A 1 93 ? -3.358 -9.662 54.089 1.00 24.04 93 THR A O 1
ATOM 753 N N . LEU A 1 94 ? -3.784 -7.641 54.989 1.00 19.85 94 LEU A N 1
ATOM 754 C CA . LEU A 1 94 ? -4.487 -7.185 53.798 1.00 20.11 94 LEU A CA 1
ATOM 755 C C . LEU A 1 94 ? -3.564 -7.166 52.588 1.00 28.31 94 LEU A C 1
ATOM 756 O O . LEU A 1 94 ? -4.024 -7.328 51.451 1.00 16.36 94 LEU A O 1
ATOM 761 N N . SER A 1 95 ? -2.261 -6.983 52.810 1.00 21.64 95 SER A N 1
ATOM 762 C CA . SER A 1 95 ? -1.324 -6.969 51.697 1.00 24.16 95 SER A CA 1
ATOM 763 C C . SER A 1 95 ? -1.086 -8.355 51.118 1.00 17.88 95 SER A C 1
ATOM 764 O O . SER A 1 95 ? -0.484 -8.460 50.045 1.00 14.37 95 SER A O 1
ATOM 767 N N . THR A 1 96 ? -1.527 -9.412 51.798 1.00 17.08 96 THR A N 1
ATOM 768 C CA . THR A 1 96 ? -1.394 -10.765 51.275 1.00 15.50 96 THR A CA 1
ATOM 769 C C . THR A 1 96 ? -2.639 -11.237 50.534 1.00 29.20 96 THR A C 1
ATOM 770 O O . THR A 1 96 ? -2.663 -12.376 50.057 1.00 20.81 96 THR A O 1
ATOM 774 N N . VAL A 1 97 ? -3.669 -10.396 50.427 1.00 19.91 97 VAL A N 1
ATOM 775 C CA . VAL A 1 97 ? -4.876 -10.773 49.703 1.00 17.17 97 VAL A CA 1
ATOM 776 C C . VAL A 1 97 ? -4.588 -10.796 48.208 1.00 21.82 97 VAL A C 1
ATOM 777 O O . VAL A 1 97 ? -3.903 -9.914 47.674 1.00 18.52 97 VAL A O 1
ATOM 781 N N . GLU A 1 98 ? -5.109 -11.817 47.522 1.00 24.94 98 GLU A N 1
ATOM 782 C CA . GLU A 1 98 ? -4.819 -11.971 46.099 1.00 23.72 98 GLU A CA 1
ATOM 783 C C . GLU A 1 98 ? -5.430 -10.847 45.272 1.00 25.07 98 GLU A C 1
ATOM 784 O O . GLU A 1 98 ? -4.789 -10.334 44.348 1.00 32.35 98 GLU A O 1
ATOM 790 N N . GLU A 1 99 ? -6.667 -10.457 45.577 1.00 26.86 99 GLU A N 1
ATOM 791 C CA . GLU A 1 99 ? -7.358 -9.469 44.757 1.00 22.96 99 GLU A CA 1
ATOM 792 C C . GLU A 1 99 ? -6.535 -8.191 44.663 1.00 25.16 99 GLU A C 1
ATOM 793 O O . GLU A 1 99 ? -6.112 -7.631 45.679 1.00 23.51 99 GLU A O 1
ATOM 799 N N . THR A 1 100 ? -6.333 -7.718 43.431 1.00 24.19 100 THR A N 1
ATOM 800 C CA . THR A 1 100 ? -5.331 -6.688 43.173 1.00 28.45 100 THR A CA 1
ATOM 801 C C . THR A 1 100 ? -5.630 -5.404 43.937 1.00 24.36 100 THR A C 1
ATOM 802 O O . THR A 1 100 ? -4.755 -4.857 44.619 1.00 26.99 100 THR A O 1
ATOM 806 N N . CYS A 1 101 ? -6.862 -4.901 43.832 1.00 30.06 101 CYS A N 1
ATOM 807 C CA . CYS A 1 101 ? -7.169 -3.603 44.426 1.00 34.06 101 CYS A CA 1
ATOM 808 C C . CYS A 1 101 ? -6.954 -3.621 45.934 1.00 27.38 101 CYS A C 1
ATOM 809 O O . CYS A 1 101 ? -6.396 -2.673 46.500 1.00 27.63 101 CYS A O 1
ATOM 812 N N . VAL A 1 102 ? -7.361 -4.704 46.598 1.00 22.14 102 VAL A N 1
ATOM 813 C CA . VAL A 1 102 ? -7.236 -4.785 48.053 1.00 23.41 102 VAL A CA 1
ATOM 814 C C . VAL A 1 102 ? -5.774 -4.693 48.473 1.00 21.34 102 VAL A C 1
ATOM 815 O O . VAL A 1 102 ? -5.389 -3.830 49.271 1.00 21.83 102 VAL A O 1
ATOM 819 N N . ARG A 1 103 ? -4.939 -5.597 47.957 1.00 21.76 103 ARG A N 1
ATOM 820 C CA . ARG A 1 103 ? -3.552 -5.635 48.407 1.00 22.31 103 ARG A CA 1
ATOM 821 C C . ARG A 1 103 ? -2.784 -4.397 47.963 1.00 21.03 103 ARG A C 1
ATOM 822 O O . ARG A 1 103 ? -1.902 -3.925 48.689 1.00 18.42 103 ARG A O 1
ATOM 830 N N . GLU A 1 104 ? -3.101 -3.849 46.787 1.00 16.64 104 GLU A N 1
ATOM 831 C CA . GLU A 1 104 ? -2.445 -2.618 46.357 1.00 27.19 104 GLU A CA 1
ATOM 832 C C . GLU A 1 104 ? -2.804 -1.454 47.274 1.00 22.88 104 GLU A C 1
ATOM 833 O O . GLU A 1 104 ? -1.939 -0.642 47.630 1.00 21.90 104 GLU A O 1
ATOM 839 N N . LYS A 1 105 ? -4.077 -1.354 47.671 1.00 22.59 105 LYS A N 1
ATOM 840 C CA . LYS A 1 105 ? -4.465 -0.337 48.641 1.00 22.85 105 LYS A CA 1
ATOM 841 C C . LYS A 1 105 ? -3.777 -0.568 49.980 1.00 18.31 105 LYS A C 1
ATOM 842 O O . LYS A 1 105 ? -3.394 0.387 50.664 1.00 22.08 105 LYS A O 1
ATOM 848 N N . ALA A 1 106 ? -3.623 -1.832 50.379 1.00 24.89 106 ALA A N 1
ATOM 849 C CA . ALA A 1 106 ? -2.916 -2.131 51.620 1.00 23.43 106 ALA A CA 1
ATOM 850 C C . ALA A 1 106 ? -1.464 -1.677 51.545 1.00 21.13 106 ALA A C 1
ATOM 851 O O . ALA A 1 106 ? -0.920 -1.150 52.520 1.00 25.51 106 ALA A O 1
ATOM 853 N N . VAL A 1 107 ? -0.822 -1.875 50.394 1.00 24.10 107 VAL A N 1
ATOM 854 C CA . VAL A 1 107 ? 0.551 -1.411 50.212 1.00 23.79 107 VAL A CA 1
ATOM 855 C C . VAL A 1 107 ? 0.614 0.112 50.271 1.00 21.20 107 VAL A C 1
ATOM 856 O O . VAL A 1 107 ? 1.521 0.689 50.885 1.00 26.50 107 VAL A O 1
ATOM 860 N N . GLU A 1 108 ? -0.343 0.786 49.629 1.00 15.19 108 GLU A N 1
ATOM 861 C CA . GLU A 1 108 ? -0.376 2.246 49.683 1.00 28.76 108 GLU A CA 1
ATOM 862 C C . GLU A 1 108 ? -0.557 2.744 51.115 1.00 22.10 108 GLU A C 1
ATOM 863 O O . GLU A 1 108 ? 0.100 3.705 51.537 1.00 27.64 108 GLU A O 1
ATOM 869 N N . SER A 1 109 ? -1.446 2.103 51.877 1.00 22.52 109 SER A N 1
ATOM 870 C CA . SER A 1 109 ? -1.663 2.498 53.267 1.00 21.42 109 SER A CA 1
ATOM 871 C C . SER A 1 109 ? -0.432 2.219 54.122 1.00 20.17 109 SER A C 1
ATOM 872 O O . SER A 1 109 ? -0.090 3.014 55.008 1.00 25.96 109 SER A O 1
ATOM 875 N N . LEU A 1 110 ? 0.233 1.086 53.885 1.00 18.09 110 LEU A N 1
ATOM 876 C CA . LEU A 1 110 ? 1.479 0.803 54.586 1.00 20.85 110 LEU A CA 1
ATOM 877 C C . LEU A 1 110 ? 2.507 1.888 54.310 1.00 20.39 110 LEU A C 1
ATOM 878 O O . LEU A 1 110 ? 3.213 2.332 55.222 1.00 21.36 110 LEU A O 1
ATOM 883 N N . CYS A 1 111 ? 2.598 2.332 53.055 1.00 15.03 111 CYS A N 1
ATOM 884 C CA . CYS A 1 111 ? 3.529 3.404 52.722 1.00 23.91 111 CYS A CA 1
ATOM 885 C C . CYS A 1 111 ? 3.148 4.709 53.416 1.00 24.95 111 CYS A C 1
ATOM 886 O O . CYS A 1 111 ? 4.019 5.421 53.927 1.00 28.31 111 CYS A O 1
ATOM 889 N N . ARG A 1 112 ? 1.855 5.041 53.447 1.00 19.60 112 ARG A N 1
ATOM 890 C CA . ARG A 1 112 ? 1.427 6.247 54.156 1.00 27.50 112 ARG A CA 1
ATOM 891 C C . ARG A 1 112 ? 1.851 6.199 55.618 1.00 26.47 112 ARG A C 1
ATOM 892 O O . ARG A 1 112 ? 2.504 7.123 56.127 1.00 38.02 112 ARG A O 1
ATOM 900 N N . VAL A 1 113 ? 1.495 5.113 56.307 1.00 29.54 113 VAL A N 1
ATOM 901 C CA . VAL A 1 113 ? 1.777 5.011 57.736 1.00 26.68 113 VAL A CA 1
ATOM 902 C C . VAL A 1 113 ? 3.278 5.038 57.986 1.00 25.71 113 VAL A C 1
ATOM 903 O O . VAL A 1 113 ? 3.757 5.730 58.892 1.00 30.01 113 VAL A O 1
ATOM 907 N N . GLY A 1 114 ? 4.048 4.295 57.186 1.00 25.89 114 GLY A N 1
ATOM 908 C CA . GLY A 1 114 ? 5.490 4.299 57.364 1.00 25.76 114 GLY A CA 1
ATOM 909 C C . GLY A 1 114 ? 6.100 5.667 57.134 1.00 22.43 114 GLY A C 1
ATOM 910 O O . GLY A 1 114 ? 6.962 6.109 57.898 1.00 32.05 114 GLY A O 1
ATOM 911 N N . SER A 1 115 ? 5.658 6.361 56.080 1.00 24.60 115 SER A N 1
ATOM 912 C CA . SER A 1 115 ? 6.175 7.693 55.798 1.00 27.56 115 SER A CA 1
ATOM 913 C C . SER A 1 115 ? 5.839 8.664 56.916 1.00 36.65 115 SER A C 1
ATOM 914 O O . SER A 1 115 ? 6.570 9.637 57.132 1.00 33.75 115 SER A O 1
ATOM 917 N N . GLN A 1 116 ? 4.729 8.436 57.622 1.00 37.44 116 GLN A N 1
ATOM 918 C CA . GLN A 1 116 ? 4.443 9.242 58.802 1.00 34.80 116 GLN A CA 1
ATOM 919 C C . GLN A 1 116 ? 5.132 8.714 60.054 1.00 45.19 116 GLN A C 1
ATOM 920 O O . GLN A 1 116 ? 5.337 9.481 61.002 1.00 35.04 116 GLN A O 1
ATOM 926 N N . MET A 1 117 ? 5.497 7.436 60.083 1.00 38.81 117 MET A N 1
ATOM 927 C CA . MET A 1 117 ? 6.214 6.907 61.231 1.00 33.15 117 MET A CA 1
ATOM 928 C C . MET A 1 117 ? 7.599 7.533 61.332 1.00 41.10 117 MET A C 1
ATOM 929 O O . MET A 1 117 ? 8.154 8.052 60.359 1.00 54.44 117 MET A O 1
ATOM 934 N N . ARG A 1 118 ? 8.156 7.472 62.534 1.00 45.00 118 ARG A N 1
ATOM 935 C CA . ARG A 1 118 ? 9.443 8.072 62.838 1.00 41.34 118 ARG A CA 1
ATOM 936 C C . ARG A 1 118 ? 10.502 6.982 62.955 1.00 35.93 118 ARG A C 1
ATOM 937 O O . ARG A 1 118 ? 10.196 5.801 63.149 1.00 40.72 118 ARG A O 1
ATOM 945 N N . GLU A 1 119 ? 11.765 7.397 62.835 1.00 35.24 119 GLU A N 1
ATOM 946 C CA . GLU A 1 119 ? 12.817 6.470 62.428 1.00 37.47 119 GLU A CA 1
ATOM 947 C C . GLU A 1 119 ? 12.966 5.302 63.398 1.00 43.38 119 GLU A C 1
ATOM 948 O O . GLU A 1 119 ? 13.136 4.154 62.970 1.00 36.53 119 GLU A O 1
ATOM 954 N N . SER A 1 120 ? 12.909 5.565 64.706 1.00 36.79 120 SER A N 1
ATOM 955 C CA . SER A 1 120 ? 13.055 4.474 65.666 1.00 38.72 120 SER A CA 1
ATOM 956 C C . SER A 1 120 ? 11.938 3.448 65.504 1.00 37.45 120 SER A C 1
ATOM 957 O O . SER A 1 120 ? 12.183 2.236 65.548 1.00 33.10 120 SER A O 1
ATOM 960 N N . ASP A 1 121 ? 10.704 3.915 65.305 1.00 28.51 121 ASP A N 1
ATOM 961 C CA . ASP A 1 121 ? 9.592 2.993 65.100 1.00 24.18 121 ASP A CA 1
ATOM 962 C C . ASP A 1 121 ? 9.716 2.264 63.767 1.00 27.85 121 ASP A C 1
ATOM 963 O O . ASP A 1 121 ? 9.363 1.082 63.665 1.00 25.35 121 ASP A O 1
ATOM 968 N N . LEU A 1 122 ? 10.204 2.950 62.729 1.00 23.33 122 LEU A N 1
ATOM 969 C CA . LEU A 1 122 ? 10.488 2.262 61.474 1.00 35.35 122 LEU A CA 1
ATOM 970 C C . LEU A 1 122 ? 11.435 1.095 61.709 1.00 29.32 122 LEU A C 1
ATOM 971 O O . LEU A 1 122 ? 11.122 -0.048 61.365 1.00 28.67 122 LEU A O 1
ATOM 976 N N . VAL A 1 123 ? 12.566 1.361 62.363 1.00 32.69 123 VAL A N 1
ATOM 977 C CA . VAL A 1 123 ? 13.540 0.310 62.636 1.00 31.57 123 VAL A CA 1
ATOM 978 C C . VAL A 1 123 ? 12.907 -0.812 63.449 1.00 31.91 123 VAL A C 1
ATOM 979 O O . VAL A 1 123 ? 13.152 -1.998 63.196 1.00 32.31 123 VAL A O 1
ATOM 983 N N . ASP A 1 124 ? 12.082 -0.461 64.438 1.00 29.52 124 ASP A N 1
ATOM 984 C CA . ASP A 1 124 ? 11.570 -1.467 65.362 1.00 29.17 124 ASP A CA 1
ATOM 985 C C . ASP A 1 124 ? 10.450 -2.321 64.770 1.00 30.20 124 ASP A C 1
ATOM 986 O O . ASP A 1 124 ? 10.262 -3.461 65.212 1.00 33.36 124 ASP A O 1
ATOM 991 N N . HIS A 1 125 ? 9.685 -1.806 63.801 1.00 22.50 125 HIS A N 1
ATOM 992 C CA . HIS A 1 125 ? 8.563 -2.614 63.316 1.00 37.40 125 HIS A CA 1
ATOM 993 C C . HIS A 1 125 ? 8.506 -2.778 61.800 1.00 24.34 125 HIS A C 1
ATOM 994 O O . HIS A 1 125 ? 8.194 -3.876 61.314 1.00 32.24 125 HIS A O 1
ATOM 1001 N N . PHE A 1 126 ? 8.803 -1.724 61.036 1.00 28.82 126 PHE A N 1
ATOM 1002 C CA . PHE A 1 126 ? 8.566 -1.778 59.598 1.00 28.02 126 PHE A CA 1
ATOM 1003 C C . PHE A 1 126 ? 9.583 -2.670 58.899 1.00 24.36 126 PHE A C 1
ATOM 1004 O O . PHE A 1 126 ? 9.251 -3.345 57.919 1.00 32.69 126 PHE A O 1
ATOM 1012 N N . ILE A 1 127 ? 10.830 -2.677 59.375 1.00 21.24 127 ILE A N 1
ATOM 1013 C CA . ILE A 1 127 ? 11.836 -3.542 58.767 1.00 24.14 127 ILE A CA 1
ATOM 1014 C C . ILE A 1 127 ? 11.433 -5.002 58.917 1.00 24.31 127 ILE A C 1
ATOM 1015 O O . ILE A 1 127 ? 11.544 -5.795 57.974 1.00 21.17 127 ILE A O 1
ATOM 1020 N N . SER A 1 128 ? 10.956 -5.379 60.104 1.00 22.30 128 SER A N 1
ATOM 1021 C CA . SER A 1 128 ? 10.492 -6.746 60.309 1.00 23.91 128 SER A CA 1
ATOM 1022 C C . SER A 1 128 ? 9.283 -7.051 59.435 1.00 26.39 128 SER A C 1
ATOM 1023 O O . SER A 1 128 ? 9.161 -8.159 58.900 1.00 26.17 128 SER A O 1
ATOM 1026 N N . LEU A 1 129 ? 8.371 -6.086 59.287 1.00 24.67 129 LEU A N 1
ATOM 1027 C CA . LEU A 1 129 ? 7.235 -6.295 58.392 1.00 21.21 129 LEU A CA 1
ATOM 1028 C C . LEU A 1 129 ? 7.706 -6.580 56.969 1.00 23.05 129 LEU A C 1
ATOM 1029 O O . LEU A 1 129 ? 7.226 -7.514 56.311 1.00 24.38 129 LEU A O 1
ATOM 1034 N N . VAL A 1 130 ? 8.655 -5.778 56.480 1.00 20.34 130 VAL A N 1
ATOM 1035 C CA . VAL A 1 130 ? 9.169 -5.956 55.125 1.00 27.28 130 VAL A CA 1
ATOM 1036 C C . VAL A 1 130 ? 9.838 -7.316 54.985 1.00 36.46 130 VAL A C 1
ATOM 1037 O O . VAL A 1 130 ? 9.656 -8.015 53.981 1.00 25.02 130 VAL A O 1
ATOM 1041 N N . LYS A 1 131 ? 10.628 -7.713 55.985 1.00 23.34 131 LYS A N 1
ATOM 1042 C CA . LYS A 1 131 ? 11.297 -9.008 55.919 1.00 23.80 131 LYS A CA 1
ATOM 1043 C C . LYS A 1 131 ? 10.288 -10.148 55.881 1.00 32.68 131 LYS A C 1
ATOM 1044 O O . LYS A 1 131 ? 10.442 -11.098 55.105 1.00 28.34 131 LYS A O 1
ATOM 1050 N N . ARG A 1 132 ? 9.245 -10.071 56.713 1.00 23.77 132 ARG A N 1
ATOM 1051 C CA . ARG A 1 132 ? 8.224 -11.114 56.710 1.00 19.06 132 ARG A CA 1
ATOM 1052 C C . ARG A 1 132 ? 7.525 -11.196 55.360 1.00 24.62 132 ARG A C 1
ATOM 1053 O O . ARG A 1 132 ? 7.297 -12.293 54.834 1.00 21.05 132 ARG A O 1
ATOM 1061 N N . LEU A 1 133 ? 7.169 -10.047 54.783 1.00 18.57 133 LEU A N 1
ATOM 1062 C CA . LEU A 1 133 ? 6.517 -10.066 53.477 1.00 18.92 133 LEU A CA 1
ATOM 1063 C C . LEU A 1 133 ? 7.441 -10.646 52.411 1.00 22.11 133 LEU A C 1
ATOM 1064 O O . LEU A 1 133 ? 7.014 -11.459 51.583 1.00 22.51 133 LEU A O 1
ATOM 1069 N N . ALA A 1 134 ? 8.717 -10.253 52.427 1.00 22.14 134 ALA A N 1
ATOM 1070 C CA . ALA A 1 134 ? 9.647 -10.694 51.392 1.00 25.78 134 ALA A CA 1
ATOM 1071 C C . ALA A 1 134 ? 9.857 -12.202 51.435 1.00 22.21 134 ALA A C 1
ATOM 1072 O O . ALA A 1 134 ? 10.009 -12.846 50.391 1.00 17.15 134 ALA A O 1
ATOM 1074 N N . ALA A 1 135 ? 9.876 -12.782 52.631 1.00 21.56 135 ALA A N 1
ATOM 1075 C CA . ALA A 1 135 ? 10.074 -14.213 52.807 1.00 24.25 135 ALA A CA 1
ATOM 1076 C C . ALA A 1 135 ? 8.763 -14.986 52.871 1.00 23.11 135 ALA A C 1
ATOM 1077 O O . ALA A 1 135 ? 8.779 -16.186 53.163 1.00 20.79 135 ALA A O 1
ATOM 1079 N N . GLY A 1 136 ? 7.634 -14.329 52.618 1.00 22.70 136 GLY A N 1
ATOM 1080 C CA . GLY A 1 136 ? 6.359 -15.016 52.708 1.00 19.08 136 GLY A CA 1
ATOM 1081 C C . GLY A 1 136 ? 6.270 -16.171 51.730 1.00 26.29 136 GLY A C 1
ATOM 1082 O O . GLY A 1 136 ? 6.825 -16.133 50.631 1.00 24.33 136 GLY A O 1
ATOM 1083 N N . GLU A 1 137 ? 5.557 -17.218 52.143 1.00 28.56 137 GLU A N 1
ATOM 1084 C CA . GLU A 1 137 ? 5.398 -18.393 51.297 1.00 37.53 137 GLU A CA 1
ATOM 1085 C C . GLU A 1 137 ? 4.324 -18.219 50.230 1.00 30.71 137 GLU A C 1
ATOM 1086 O O . GLU A 1 137 ? 4.230 -19.061 49.330 1.00 29.54 137 GLU A O 1
ATOM 1092 N N . TRP A 1 138 ? 3.521 -17.162 50.302 1.00 24.81 138 TRP A N 1
ATOM 1093 C CA . TRP A 1 138 ? 2.531 -16.860 49.278 1.00 22.91 138 TRP A CA 1
ATOM 1094 C C . TRP A 1 138 ? 3.034 -15.724 48.396 1.00 24.95 138 TRP A C 1
ATOM 1095 O O . TRP A 1 138 ? 3.567 -14.727 48.893 1.00 20.40 138 TRP A O 1
ATOM 1106 N N . PHE A 1 139 ? 2.861 -15.884 47.081 1.00 19.18 139 PHE A N 1
ATOM 1107 C CA . PHE A 1 139 ? 3.447 -14.938 46.135 1.00 20.82 139 PHE A CA 1
ATOM 1108 C C . PHE A 1 139 ? 2.904 -13.528 46.327 1.00 15.34 139 PHE A C 1
ATOM 1109 O O . PHE A 1 139 ? 3.626 -12.551 46.092 1.00 19.76 139 PHE A O 1
ATOM 1117 N N . THR A 1 140 ? 1.641 -13.397 46.735 1.00 16.21 140 THR A N 1
ATOM 1118 C CA . THR A 1 140 ? 1.067 -12.070 46.932 1.00 17.30 140 THR A CA 1
ATOM 1119 C C . THR A 1 140 ? 1.830 -11.298 47.999 1.00 16.40 140 THR A C 1
ATOM 1120 O O . THR A 1 140 ? 2.031 -10.082 47.875 1.00 21.00 140 THR A O 1
ATOM 1124 N N . ALA A 1 141 ? 2.276 -11.992 49.049 1.00 16.14 141 ALA A N 1
ATOM 1125 C CA . ALA A 1 141 ? 3.051 -11.338 50.098 1.00 19.86 141 ALA A CA 1
ATOM 1126 C C . ALA A 1 141 ? 4.359 -10.772 49.556 1.00 16.14 141 ALA A C 1
ATOM 1127 O O . ALA A 1 141 ? 4.742 -9.650 49.896 1.00 22.32 141 ALA A O 1
ATOM 1129 N N . ARG A 1 142 ? 5.059 -11.529 48.708 1.00 14.31 142 ARG A N 1
ATOM 1130 C CA . ARG A 1 142 ? 6.326 -11.041 48.164 1.00 22.42 142 ARG A CA 1
ATOM 1131 C C . ARG A 1 142 ? 6.103 -9.916 47.155 1.00 13.86 142 ARG A C 1
ATOM 1132 O O . ARG A 1 142 ? 6.867 -8.935 47.118 1.00 24.26 142 ARG A O 1
ATOM 1140 N N . VAL A 1 143 ? 5.050 -10.032 46.341 1.00 13.68 143 VAL A N 1
ATOM 1141 C CA . VAL A 1 143 ? 4.683 -8.939 45.444 1.00 16.97 143 VAL A CA 1
ATOM 1142 C C . VAL A 1 143 ? 4.471 -7.657 46.239 1.00 19.79 143 VAL A C 1
ATOM 1143 O O . VAL A 1 143 ? 5.007 -6.596 45.897 1.00 19.29 143 VAL A O 1
ATOM 1147 N N . SER A 1 144 ? 3.695 -7.740 47.325 1.00 18.95 144 SER A N 1
ATOM 1148 C CA . SER A 1 144 ? 3.471 -6.568 48.166 1.00 19.72 144 SER A CA 1
ATOM 1149 C C . SER A 1 144 ? 4.771 -6.085 48.797 1.00 22.31 144 SER A C 1
ATOM 1150 O O . SER A 1 144 ? 5.018 -4.876 48.878 1.00 19.95 144 SER A O 1
ATOM 1153 N N . ALA A 1 145 ? 5.612 -7.016 49.252 1.00 14.30 145 ALA A N 1
ATOM 1154 C CA . ALA A 1 145 ? 6.870 -6.636 49.881 1.00 20.58 145 ALA A CA 1
ATOM 1155 C C . ALA A 1 145 ? 7.699 -5.762 48.956 1.00 23.14 145 ALA A C 1
ATOM 1156 O O . ALA A 1 145 ? 8.361 -4.818 49.405 1.00 17.31 145 ALA A O 1
ATOM 1158 N N . CYS A 1 146 ? 7.661 -6.052 47.655 1.00 16.43 146 CYS A N 1
ATOM 1159 C CA . CYS A 1 146 ? 8.468 -5.264 46.727 1.00 13.56 146 CYS A CA 1
ATOM 1160 C C . CYS A 1 146 ? 8.147 -3.776 46.815 1.00 17.64 146 CYS A C 1
ATOM 1161 O O . CYS A 1 146 ? 9.001 -2.940 46.498 1.00 16.73 146 CYS A O 1
ATOM 1164 N N . GLY A 1 147 ? 6.940 -3.424 47.245 1.00 22.82 147 GLY A N 1
ATOM 1165 C CA . GLY A 1 147 ? 6.500 -2.045 47.263 1.00 23.21 147 GLY A CA 1
ATOM 1166 C C . GLY A 1 147 ? 6.703 -1.273 48.550 1.00 18.87 147 GLY A C 1
ATOM 1167 O O . GLY A 1 147 ? 6.197 -0.150 48.654 1.00 22.45 147 GLY A O 1
ATOM 1168 N N . VAL A 1 148 ? 7.419 -1.818 49.535 1.00 18.24 148 VAL A N 1
ATOM 1169 C CA . VAL A 1 148 ? 7.581 -1.128 50.813 1.00 23.21 148 VAL A CA 1
ATOM 1170 C C . VAL A 1 148 ? 9.049 -1.052 51.221 1.00 21.67 148 VAL A C 1
ATOM 1171 O O . VAL A 1 148 ? 9.369 -0.631 52.337 1.00 23.47 148 VAL A O 1
ATOM 1175 N N . PHE A 1 149 ? 9.953 -1.453 50.323 1.00 18.94 149 PHE A N 1
ATOM 1176 C CA . PHE A 1 149 ? 11.377 -1.413 50.646 1.00 20.34 149 PHE A CA 1
ATOM 1177 C C . PHE A 1 149 ? 11.865 0.017 50.849 1.00 22.02 149 PHE A C 1
ATOM 1178 O O . PHE A 1 149 ? 12.653 0.289 51.766 1.00 23.50 149 PHE A O 1
ATOM 1186 N N . HIS A 1 150 ? 11.420 0.941 49.994 1.00 21.23 150 HIS A N 1
ATOM 1187 C CA . HIS A 1 150 ? 11.884 2.321 50.072 1.00 31.86 150 HIS A CA 1
ATOM 1188 C C . HIS A 1 150 ? 11.468 2.998 51.371 1.00 29.76 150 HIS A C 1
ATOM 1189 O O . HIS A 1 150 ? 12.115 3.965 51.786 1.00 29.21 150 HIS A O 1
ATOM 1196 N N . ILE A 1 151 ? 10.401 2.521 52.015 1.00 28.31 151 ILE A N 1
ATOM 1197 C CA . ILE A 1 151 ? 9.989 3.103 53.288 1.00 29.71 151 ILE A CA 1
ATOM 1198 C C . ILE A 1 151 ? 10.986 2.755 54.385 1.00 28.34 151 ILE A C 1
ATOM 1199 O O . ILE A 1 151 ? 11.365 3.610 55.194 1.00 33.49 151 ILE A O 1
ATOM 1204 N N . ALA A 1 152 ? 11.431 1.500 54.428 1.00 23.52 152 ALA A N 1
ATOM 1205 C CA . ALA A 1 152 ? 12.259 1.020 55.526 1.00 30.19 152 ALA A CA 1
ATOM 1206 C C . ALA A 1 152 ? 13.746 1.252 55.310 1.00 32.09 152 ALA A C 1
ATOM 1207 O O . ALA A 1 152 ? 14.488 1.391 56.289 1.00 29.04 152 ALA A O 1
ATOM 1209 N N . TYR A 1 153 ? 14.205 1.292 54.059 1.00 31.56 153 TYR A N 1
ATOM 1210 C CA . TYR A 1 153 ? 15.647 1.314 53.814 1.00 25.54 153 TYR A CA 1
ATOM 1211 C C . TYR A 1 153 ? 16.347 2.526 54.412 1.00 25.46 153 TYR A C 1
ATOM 1212 O O . TYR A 1 153 ? 17.384 2.346 55.073 1.00 26.54 153 TYR A O 1
ATOM 1221 N N . PRO A 1 154 ? 15.867 3.761 54.223 1.00 30.97 154 PRO A N 1
ATOM 1222 C CA . PRO A 1 154 ? 16.683 4.926 54.617 1.00 27.86 154 PRO A CA 1
ATOM 1223 C C . PRO A 1 154 ? 17.088 4.945 56.081 1.00 34.71 154 PRO A C 1
ATOM 1224 O O . PRO A 1 154 ? 18.223 5.327 56.395 1.00 43.13 154 PRO A O 1
ATOM 1228 N N . SER A 1 155 ? 16.202 4.547 56.989 1.00 32.75 155 SER A N 1
ATOM 1229 C CA . SER A 1 155 ? 16.478 4.631 58.418 1.00 25.83 155 SER A CA 1
ATOM 1230 C C . SER A 1 155 ? 17.063 3.349 58.994 1.00 35.90 155 SER A C 1
ATOM 1231 O O . SER A 1 155 ? 17.367 3.308 60.191 1.00 36.76 155 SER A O 1
ATOM 1234 N N . ALA A 1 156 ? 17.227 2.310 58.183 1.00 35.98 156 ALA A N 1
ATOM 1235 C CA . ALA A 1 156 ? 17.726 1.046 58.694 1.00 31.98 156 ALA A CA 1
ATOM 1236 C C . ALA A 1 156 ? 19.212 1.147 59.035 1.00 33.48 156 ALA A C 1
ATOM 1237 O O . ALA A 1 156 ? 19.952 1.913 58.410 1.00 44.96 156 ALA A O 1
ATOM 1239 N N . PRO A 1 157 ? 19.672 0.390 60.029 1.00 37.09 157 PRO A N 1
ATOM 1240 C CA . PRO A 1 157 ? 21.115 0.286 60.271 1.00 34.91 157 PRO A CA 1
ATOM 1241 C C . PRO A 1 157 ? 21.804 -0.400 59.101 1.00 44.78 157 PRO A C 1
ATOM 1242 O O . PRO A 1 157 ? 21.174 -1.015 58.238 1.00 51.38 157 PRO A O 1
ATOM 1246 N N . ASP A 1 158 ? 23.134 -0.294 59.088 1.00 39.15 158 ASP A N 1
ATOM 1247 C CA . ASP A 1 158 ? 23.898 -0.768 57.937 1.00 47.16 158 ASP A CA 1
ATOM 1248 C C . ASP A 1 158 ? 23.722 -2.268 57.727 1.00 35.75 158 ASP A C 1
ATOM 1249 O O . ASP A 1 158 ? 23.591 -2.731 56.587 1.00 39.38 158 ASP A O 1
ATOM 1254 N N A MET A 1 159 ? 23.712 -3.044 58.812 0.50 37.40 159 MET A N 1
ATOM 1255 N N B MET A 1 159 ? 23.717 -3.044 58.814 0.50 37.40 159 MET A N 1
ATOM 1256 C CA A MET A 1 159 ? 23.468 -4.475 58.675 0.50 42.65 159 MET A CA 1
ATOM 1257 C CA B MET A 1 159 ? 23.463 -4.475 58.686 0.50 42.65 159 MET A CA 1
ATOM 1258 C C A MET A 1 159 ? 22.096 -4.732 58.060 0.50 40.60 159 MET A C 1
ATOM 1259 C C B MET A 1 159 ? 22.097 -4.727 58.058 0.50 40.60 159 MET A C 1
ATOM 1260 O O A MET A 1 159 ? 21.954 -5.576 57.163 0.50 42.09 159 MET A O 1
ATOM 1261 O O B MET A 1 159 ? 21.961 -5.565 57.156 0.50 42.10 159 MET A O 1
ATOM 1270 N N . LEU A 1 160 ? 21.073 -3.999 58.511 1.00 42.69 160 LEU A N 1
ATOM 1271 C CA . LEU A 1 160 ? 19.746 -4.217 57.962 1.00 40.70 160 LEU A CA 1
ATOM 1272 C C . LEU A 1 160 ? 19.687 -3.732 56.520 1.00 31.48 160 LEU A C 1
ATOM 1273 O O . LEU A 1 160 ? 18.964 -4.309 55.706 1.00 38.30 160 LEU A O 1
ATOM 1278 N N . LYS A 1 161 ? 20.429 -2.668 56.188 1.00 24.65 161 LYS A N 1
ATOM 1279 C CA . LYS A 1 161 ? 20.464 -2.190 54.808 1.00 36.71 161 LYS A CA 1
ATOM 1280 C C . LYS A 1 161 ? 21.059 -3.242 53.881 1.00 37.51 161 LYS A C 1
ATOM 1281 O O . LYS A 1 161 ? 20.536 -3.488 52.787 1.00 38.82 161 LYS A O 1
ATOM 1287 N N . THR A 1 162 ? 22.163 -3.866 54.300 1.00 37.70 162 THR A N 1
ATOM 1288 C CA . THR A 1 162 ? 22.741 -4.948 53.510 1.00 36.74 162 THR A CA 1
ATOM 1289 C C . THR A 1 162 ? 21.766 -6.111 53.383 1.00 37.18 162 THR A C 1
ATOM 1290 O O . THR A 1 162 ? 21.596 -6.680 52.294 1.00 39.09 162 THR A O 1
ATOM 1294 N N . GLU A 1 163 ? 21.104 -6.472 54.486 1.00 27.27 163 GLU A N 1
ATOM 1295 C CA . GLU A 1 163 ? 20.126 -7.552 54.421 1.00 32.49 163 GLU A CA 1
ATOM 1296 C C . GLU A 1 163 ? 18.995 -7.213 53.455 1.00 35.66 163 GLU A C 1
ATOM 1297 O O . GLU A 1 163 ? 18.521 -8.080 52.713 1.00 26.76 163 GLU A O 1
ATOM 1303 N N . LEU A 1 164 ? 18.551 -5.954 53.450 1.00 24.90 164 LEU A N 1
ATOM 1304 C CA . LEU A 1 164 ? 17.461 -5.540 52.571 1.00 32.48 164 LEU A CA 1
ATOM 1305 C C . LEU A 1 164 ? 17.888 -5.554 51.109 1.00 29.60 164 LEU A C 1
ATOM 1306 O O . LEU A 1 164 ? 17.105 -5.935 50.230 1.00 28.80 164 LEU A O 1
ATOM 1311 N N . ARG A 1 165 ? 19.121 -5.132 50.823 1.00 26.99 165 ARG A N 1
ATOM 1312 C CA . ARG A 1 165 ? 19.619 -5.237 49.455 1.00 29.24 165 ARG A CA 1
ATOM 1313 C C . ARG A 1 165 ? 19.640 -6.691 49.002 1.00 28.45 165 ARG A C 1
ATOM 1314 O O . ARG A 1 165 ? 19.216 -7.013 47.883 1.00 25.35 165 ARG A O 1
ATOM 1322 N N . SER A 1 166 ? 20.105 -7.590 49.874 1.00 21.45 166 SER A N 1
ATOM 1323 C CA . SER A 1 166 ? 20.106 -9.010 49.531 1.00 23.55 166 SER A CA 1
ATOM 1324 C C . SER A 1 166 ? 18.687 -9.528 49.309 1.00 27.92 166 SER A C 1
ATOM 1325 O O . SER A 1 166 ? 18.439 -10.316 48.386 1.00 27.46 166 SER A O 1
ATOM 1328 N N . LEU A 1 167 ? 17.744 -9.102 50.152 1.00 30.10 167 LEU A N 1
ATOM 1329 C CA . LEU A 1 167 ? 16.360 -9.545 50.014 1.00 26.41 167 LEU A CA 1
ATOM 1330 C C . LEU A 1 167 ? 15.756 -9.076 48.696 1.00 24.73 167 LEU A C 1
ATOM 1331 O O . LEU A 1 167 ? 15.046 -9.833 48.024 1.00 24.20 167 LEU A O 1
ATOM 1336 N N . TYR A 1 168 ? 16.010 -7.823 48.317 1.00 15.58 168 TYR A N 1
ATOM 1337 C CA . TYR A 1 168 ? 15.491 -7.339 47.042 1.00 20.63 168 TYR A CA 1
ATOM 1338 C C . TYR A 1 168 ? 16.128 -8.083 45.875 1.00 29.65 168 TYR A C 1
ATOM 1339 O O . TYR A 1 168 ? 15.451 -8.389 44.885 1.00 24.71 168 TYR A O 1
ATOM 1348 N N . THR A 1 169 ? 17.427 -8.382 45.969 1.00 28.98 169 THR A N 1
ATOM 1349 C CA . THR A 1 169 ? 18.059 -9.198 44.937 1.00 20.65 169 THR A CA 1
ATOM 1350 C C . THR A 1 169 ? 17.373 -10.552 44.821 1.00 24.61 169 THR A C 1
ATOM 1351 O O . THR A 1 169 ? 17.115 -11.037 43.713 1.00 24.12 169 THR A O 1
ATOM 1355 N N . GLN A 1 170 ? 17.065 -11.175 45.958 1.00 18.01 170 GLN A N 1
ATOM 1356 C CA . GLN A 1 170 ? 16.361 -12.452 45.938 1.00 21.21 170 GLN A CA 1
ATOM 1357 C C . GLN A 1 170 ? 14.986 -12.313 45.290 1.00 28.27 170 GLN A C 1
ATOM 1358 O O . GLN A 1 170 ? 14.575 -13.165 44.494 1.00 25.74 170 GLN A O 1
ATOM 1364 N N . LEU A 1 171 ? 14.265 -11.239 45.615 1.00 23.86 171 LEU A N 1
ATOM 1365 C CA . LEU A 1 171 ? 12.943 -11.028 45.030 1.00 23.26 171 LEU A CA 1
ATOM 1366 C C . LEU A 1 171 ? 13.031 -10.853 43.517 1.00 22.73 171 LEU A C 1
ATOM 1367 O O . LEU A 1 171 ? 12.170 -11.343 42.777 1.00 20.93 171 LEU A O 1
ATOM 1372 N N . CYS A 1 172 ? 14.059 -10.145 43.040 1.00 23.35 172 CYS A N 1
ATOM 1373 C CA . CYS A 1 172 ? 14.291 -10.058 41.602 1.00 17.52 172 CYS A CA 1
ATOM 1374 C C . CYS A 1 172 ? 14.496 -11.438 40.993 1.00 23.99 172 CYS A C 1
ATOM 1375 O O . CYS A 1 172 ? 14.194 -11.651 39.812 1.00 21.30 172 CYS A O 1
ATOM 1378 N N . GLN A 1 173 ? 15.009 -12.379 41.782 1.00 28.02 173 GLN A N 1
ATOM 1379 C CA . GLN A 1 173 ? 15.324 -13.728 41.340 1.00 28.17 173 GLN A CA 1
ATOM 1380 C C . GLN A 1 173 ? 14.177 -14.699 41.588 1.00 29.31 173 GLN A C 1
ATOM 1381 O O . GLN A 1 173 ? 14.325 -15.899 41.327 1.00 19.68 173 GLN A O 1
ATOM 1387 N N . ASP A 1 174 ? 13.042 -14.202 42.078 1.00 26.33 174 ASP A N 1
ATOM 1388 C CA . ASP A 1 174 ? 11.966 -15.053 42.570 1.00 17.70 174 ASP A CA 1
ATOM 1389 C C . ASP A 1 174 ? 11.518 -16.055 41.513 1.00 21.31 174 ASP A C 1
ATOM 1390 O O . ASP A 1 174 ? 11.576 -15.797 40.307 1.00 24.72 174 ASP A O 1
ATOM 1395 N N . ASP A 1 175 ? 11.060 -17.216 41.985 1.00 22.18 175 ASP A N 1
ATOM 1396 C CA . ASP A 1 175 ? 10.582 -18.260 41.087 1.00 28.56 175 ASP A CA 1
ATOM 1397 C C . ASP A 1 175 ? 9.230 -17.927 40.464 1.00 27.64 175 ASP A C 1
ATOM 1398 O O . ASP A 1 175 ? 8.906 -18.467 39.402 1.00 27.24 175 ASP A O 1
ATOM 1403 N N . MET A 1 176 ? 8.434 -17.065 41.096 1.00 23.47 176 MET A N 1
ATOM 1404 C CA . MET A 1 176 ? 7.144 -16.676 40.539 1.00 20.84 176 MET A CA 1
ATOM 1405 C C . MET A 1 176 ? 7.292 -15.406 39.714 1.00 22.82 176 MET A C 1
ATOM 1406 O O . MET A 1 176 ? 7.779 -14.395 40.238 1.00 18.53 176 MET A O 1
ATOM 1411 N N . PRO A 1 177 ? 6.891 -15.412 38.439 1.00 22.96 177 PRO A N 1
ATOM 1412 C CA . PRO A 1 177 ? 7.098 -14.219 37.600 1.00 24.26 177 PRO A CA 1
ATOM 1413 C C . PRO A 1 177 ? 6.460 -12.950 38.143 1.00 26.75 177 PRO A C 1
ATOM 1414 O O . PRO A 1 177 ? 7.019 -11.866 37.946 1.00 24.53 177 PRO A O 1
ATOM 1418 N N . MET A 1 178 ? 5.300 -13.035 38.799 1.00 22.54 178 MET A N 1
ATOM 1419 C CA . MET A 1 178 ? 4.640 -11.812 39.253 1.00 26.27 178 MET A CA 1
ATOM 1420 C C . MET A 1 178 ? 5.476 -11.090 40.304 1.00 15.84 178 MET A C 1
ATOM 1421 O O . MET A 1 178 ? 5.517 -9.853 40.338 1.00 21.75 178 MET A O 1
ATOM 1426 N N . VAL A 1 179 ? 6.148 -11.845 41.174 1.00 22.86 179 VAL A N 1
ATOM 1427 C CA . VAL A 1 179 ? 7.052 -11.228 42.138 1.00 21.74 179 VAL A CA 1
ATOM 1428 C C . VAL A 1 179 ? 8.177 -10.497 41.418 1.00 17.27 179 VAL A C 1
ATOM 1429 O O . VAL A 1 179 ? 8.552 -9.380 41.794 1.00 24.79 179 VAL A O 1
ATOM 1433 N N . ARG A 1 180 ? 8.738 -11.116 40.375 1.00 21.65 180 ARG A N 1
ATOM 1434 C CA . ARG A 1 180 ? 9.804 -10.464 39.619 1.00 19.97 180 ARG A CA 1
ATOM 1435 C C . ARG A 1 180 ? 9.292 -9.210 38.921 1.00 16.11 180 ARG A C 1
ATOM 1436 O O . ARG A 1 180 ? 10.008 -8.208 38.822 1.00 19.21 180 ARG A O 1
ATOM 1444 N N . ARG A 1 181 ? 8.053 -9.249 38.426 1.00 23.09 181 ARG A N 1
ATOM 1445 C CA . ARG A 1 181 ? 7.460 -8.064 37.814 1.00 19.61 181 ARG A CA 1
ATOM 1446 C C . ARG A 1 181 ? 7.311 -6.939 38.829 1.00 19.48 181 ARG A C 1
ATOM 1447 O O . ARG A 1 181 ? 7.602 -5.777 38.527 1.00 21.95 181 ARG A O 1
ATOM 1455 N N . ALA A 1 182 ? 6.855 -7.265 40.040 1.00 17.36 182 ALA A N 1
ATOM 1456 C CA . ALA A 1 182 ? 6.757 -6.247 41.084 1.00 24.93 182 ALA A CA 1
ATOM 1457 C C . ALA A 1 182 ? 8.132 -5.690 41.437 1.00 21.18 182 ALA A C 1
ATOM 1458 O O . ALA A 1 182 ? 8.292 -4.477 41.646 1.00 21.77 182 ALA A O 1
ATOM 1460 N N . ALA A 1 183 ? 9.138 -6.565 41.516 1.00 14.35 183 ALA A N 1
ATOM 1461 C CA . ALA A 1 183 ? 10.491 -6.111 41.812 1.00 20.45 183 ALA A CA 1
ATOM 1462 C C . ALA A 1 183 ? 10.992 -5.159 40.737 1.00 19.58 183 ALA A C 1
ATOM 1463 O O . ALA A 1 183 ? 11.573 -4.113 41.045 1.00 22.19 183 ALA A O 1
ATOM 1465 N N . ALA A 1 184 ? 10.763 -5.497 39.467 1.00 19.00 184 ALA A N 1
ATOM 1466 C CA . ALA A 1 184 ? 11.141 -4.598 38.382 1.00 24.35 184 ALA A CA 1
ATOM 1467 C C . ALA A 1 184 ? 10.387 -3.277 38.475 1.00 15.49 184 ALA A C 1
ATOM 1468 O O . ALA A 1 184 ? 10.961 -2.207 38.246 1.00 27.95 184 ALA A O 1
ATOM 1470 N N . THR A 1 185 ? 9.097 -3.334 38.815 1.00 19.32 185 THR A N 1
ATOM 1471 C CA . THR A 1 185 ? 8.293 -2.119 38.900 1.00 20.05 185 THR A CA 1
ATOM 1472 C C . THR A 1 185 ? 8.822 -1.171 39.969 1.00 19.58 185 THR A C 1
ATOM 1473 O O . THR A 1 185 ? 8.857 0.047 39.764 1.00 24.12 185 THR A O 1
ATOM 1477 N N . ASN A 1 186 ? 9.228 -1.707 41.120 1.00 25.49 186 ASN A N 1
ATOM 1478 C CA . ASN A 1 186 ? 9.676 -0.881 42.239 1.00 21.93 186 ASN A CA 1
ATOM 1479 C C . ASN A 1 186 ? 11.191 -0.690 42.290 1.00 29.43 186 ASN A C 1
ATOM 1480 O O . ASN A 1 186 ? 11.690 -0.025 43.213 1.00 24.15 186 ASN A O 1
ATOM 1485 N N . LEU A 1 187 ? 11.930 -1.269 41.337 1.00 22.38 187 LEU A N 1
ATOM 1486 C CA . LEU A 1 187 ? 13.388 -1.208 41.379 1.00 29.40 187 LEU A CA 1
ATOM 1487 C C . LEU A 1 187 ? 13.901 0.221 41.392 1.00 25.89 187 LEU A C 1
ATOM 1488 O O . LEU A 1 187 ? 14.732 0.579 42.230 1.00 29.39 187 LEU A O 1
ATOM 1493 N N . GLY A 1 188 ? 13.466 1.041 40.440 1.00 25.81 188 GLY A N 1
ATOM 1494 C CA . GLY A 1 188 ? 13.985 2.394 40.390 1.00 29.78 188 GLY A CA 1
ATOM 1495 C C . GLY A 1 188 ? 13.706 3.133 41.679 1.00 34.70 188 GLY A C 1
ATOM 1496 O O . GLY A 1 188 ? 14.545 3.889 42.182 1.00 40.05 188 GLY A O 1
ATOM 1497 N N . LYS A 1 189 ? 12.547 2.871 42.267 1.00 41.07 189 LYS A N 1
ATOM 1498 C CA . LYS A 1 189 ? 12.146 3.711 43.372 1.00 38.66 189 LYS A CA 1
ATOM 1499 C C . LYS A 1 189 ? 12.909 3.334 44.623 1.00 36.60 189 LYS A C 1
ATOM 1500 O O . LYS A 1 189 ? 13.316 4.214 45.390 1.00 29.73 189 LYS A O 1
ATOM 1506 N N . PHE A 1 190 ? 13.164 2.036 44.792 1.00 24.34 190 PHE A N 1
ATOM 1507 C CA . PHE A 1 190 ? 14.049 1.553 45.846 1.00 24.05 190 PHE A CA 1
ATOM 1508 C C . PHE A 1 190 ? 15.492 2.010 45.638 1.00 25.47 190 PHE A C 1
ATOM 1509 O O . PHE A 1 190 ? 16.182 2.380 46.598 1.00 27.40 190 PHE A O 1
ATOM 1517 N N . ALA A 1 191 ? 15.974 1.972 44.394 1.00 27.83 191 ALA A N 1
ATOM 1518 C CA . ALA A 1 191 ? 17.344 2.385 44.115 1.00 34.20 191 ALA A CA 1
ATOM 1519 C C . ALA A 1 191 ? 17.551 3.850 44.450 1.00 37.45 191 ALA A C 1
ATOM 1520 O O . ALA A 1 191 ? 18.663 4.255 44.808 1.00 33.67 191 ALA A O 1
ATOM 1522 N N . ALA A 1 192 ? 16.491 4.656 44.356 1.00 32.50 192 ALA A N 1
ATOM 1523 C CA . ALA A 1 192 ? 16.625 6.063 44.720 1.00 34.26 192 ALA A CA 1
ATOM 1524 C C . ALA A 1 192 ? 17.081 6.249 46.166 1.00 32.12 192 ALA A C 1
ATOM 1525 O O . ALA A 1 192 ? 17.610 7.314 46.503 1.00 38.73 192 ALA A O 1
ATOM 1527 N N . THR A 1 193 ? 16.895 5.246 47.027 1.00 33.00 193 THR A N 1
ATOM 1528 C CA . THR A 1 193 ? 17.253 5.350 48.437 1.00 36.97 193 THR A CA 1
ATOM 1529 C C . THR A 1 193 ? 18.569 4.664 48.790 1.00 32.10 193 THR A C 1
ATOM 1530 O O . THR A 1 193 ? 18.927 4.621 49.971 1.00 35.63 193 THR A O 1
ATOM 1534 N N . VAL A 1 194 ? 19.298 4.134 47.812 1.00 35.46 194 VAL A N 1
ATOM 1535 C CA . VAL A 1 194 ? 20.492 3.339 48.079 1.00 33.56 194 VAL A CA 1
ATOM 1536 C C . VAL A 1 194 ? 21.733 4.211 47.941 1.00 32.10 194 VAL A C 1
ATOM 1537 O O . VAL A 1 194 ? 21.783 5.141 47.127 1.00 33.05 194 VAL A O 1
ATOM 1541 N N . GLU A 1 195 ? 22.748 3.899 48.746 1.00 28.18 195 GLU A N 1
ATOM 1542 C CA . GLU A 1 195 ? 24.005 4.633 48.699 1.00 39.25 195 GLU A CA 1
ATOM 1543 C C . GLU A 1 195 ? 24.670 4.473 47.337 1.00 33.14 195 GLU A C 1
ATOM 1544 O O . GLU A 1 195 ? 24.550 3.436 46.679 1.00 36.11 195 GLU A O 1
ATOM 1550 N N . SER A 1 196 ? 25.388 5.520 46.920 1.00 40.07 196 SER A N 1
ATOM 1551 C CA . SER A 1 196 ? 26.087 5.481 45.640 1.00 45.35 196 SER A CA 1
ATOM 1552 C C . SER A 1 196 ? 26.959 4.238 45.521 1.00 41.55 196 SER A C 1
ATOM 1553 O O . SER A 1 196 ? 26.979 3.580 44.475 1.00 40.97 196 SER A O 1
ATOM 1556 N N . ALA A 1 197 ? 27.684 3.899 46.589 1.00 36.65 197 ALA A N 1
ATOM 1557 C CA . ALA A 1 197 ? 28.578 2.747 46.547 1.00 36.00 197 ALA A CA 1
ATOM 1558 C C . ALA A 1 197 ? 27.838 1.489 46.108 1.00 48.70 197 ALA A C 1
ATOM 1559 O O . ALA A 1 197 ? 28.300 0.755 45.227 1.00 44.87 197 ALA A O 1
ATOM 1561 N N . HIS A 1 198 ? 26.680 1.226 46.711 1.00 40.58 198 HIS A N 1
ATOM 1562 C CA . HIS A 1 198 ? 25.907 0.032 46.396 1.00 38.90 198 HIS A CA 1
ATOM 1563 C C . HIS A 1 198 ? 24.955 0.222 45.222 1.00 31.32 198 HIS A C 1
ATOM 1564 O O . HIS A 1 198 ? 24.428 -0.770 44.706 1.00 33.00 198 HIS A O 1
ATOM 1571 N N . LEU A 1 199 ? 24.720 1.462 44.791 1.00 34.05 199 LEU A N 1
ATOM 1572 C CA . LEU A 1 199 ? 23.874 1.690 43.625 1.00 33.76 199 LEU A CA 1
ATOM 1573 C C . LEU A 1 199 ? 24.503 1.088 42.381 1.00 42.91 199 LEU A C 1
ATOM 1574 O O . LEU A 1 199 ? 23.803 0.568 41.502 1.00 44.96 199 LEU A O 1
ATOM 1579 N N . LYS A 1 200 ? 25.824 1.140 42.299 1.00 36.54 200 LYS A N 1
ATOM 1580 C CA . LYS A 1 200 ? 26.549 0.733 41.112 1.00 42.51 200 LYS A CA 1
ATOM 1581 C C . LYS A 1 200 ? 27.009 -0.719 41.164 1.00 42.88 200 LYS A C 1
ATOM 1582 O O . LYS A 1 200 ? 27.537 -1.218 40.166 1.00 39.59 200 LYS A O 1
ATOM 1588 N N . THR A 1 201 ? 26.771 -1.426 42.274 1.00 35.65 201 THR A N 1
ATOM 1589 C CA . THR A 1 201 ? 27.081 -2.850 42.360 1.00 30.64 201 THR A CA 1
ATOM 1590 C C . THR A 1 201 ? 25.839 -3.714 42.549 1.00 36.81 201 THR A C 1
ATOM 1591 O O . THR A 1 201 ? 25.549 -4.563 41.699 1.00 39.07 201 THR A O 1
ATOM 1595 N N . ASP A 1 202 ? 25.078 -3.509 43.627 1.00 37.79 202 ASP A N 1
ATOM 1596 C CA . ASP A 1 202 ? 23.941 -4.378 43.918 1.00 28.75 202 ASP A CA 1
ATOM 1597 C C . ASP A 1 202 ? 22.741 -4.032 43.045 1.00 28.53 202 ASP A C 1
ATOM 1598 O O . ASP A 1 202 ? 22.088 -4.922 42.485 1.00 29.02 202 ASP A O 1
ATOM 1603 N N . VAL A 1 203 ? 22.438 -2.740 42.920 1.00 24.69 203 VAL A N 1
ATOM 1604 C CA . VAL A 1 203 ? 21.309 -2.321 42.096 1.00 34.00 203 VAL A CA 1
ATOM 1605 C C . VAL A 1 203 ? 21.560 -2.678 40.639 1.00 38.40 203 VAL A C 1
ATOM 1606 O O . VAL A 1 203 ? 20.642 -3.080 39.914 1.00 30.86 203 VAL A O 1
ATOM 1610 N N . MET A 1 204 ? 22.808 -2.537 40.186 1.00 33.03 204 MET A N 1
ATOM 1611 C CA . MET A 1 204 ? 23.146 -2.932 38.823 1.00 25.51 204 MET A CA 1
ATOM 1612 C C . MET A 1 204 ? 22.965 -4.430 38.623 1.00 24.31 204 MET A C 1
ATOM 1613 O O . MET A 1 204 ? 22.486 -4.869 37.572 1.00 30.00 204 MET A O 1
ATOM 1618 N N . SER A 1 205 ? 23.354 -5.232 39.615 1.00 25.14 205 SER A N 1
ATOM 1619 C CA . SER A 1 205 ? 23.141 -6.671 39.519 1.00 28.89 205 SER A CA 1
ATOM 1620 C C . SER A 1 205 ? 21.655 -6.991 39.407 1.00 35.72 205 SER A C 1
ATOM 1621 O O . SER A 1 205 ? 21.244 -7.809 38.574 1.00 29.30 205 SER A O 1
ATOM 1624 N N . MET A 1 206 ? 20.829 -6.344 40.236 1.00 25.54 206 MET A N 1
ATOM 1625 C CA . MET A 1 206 ? 19.387 -6.563 40.149 1.00 35.19 206 MET A CA 1
ATOM 1626 C C . MET A 1 206 ? 18.860 -6.193 38.767 1.00 24.30 206 MET A C 1
ATOM 1627 O O . MET A 1 206 ? 18.103 -6.954 38.148 1.00 24.91 206 MET A O 1
ATOM 1632 N N . PHE A 1 207 ? 19.260 -5.022 38.266 1.00 20.35 207 PHE A N 1
ATOM 1633 C CA . PHE A 1 207 ? 18.773 -4.552 36.974 1.00 22.95 207 PHE A CA 1
ATOM 1634 C C . PHE A 1 207 ? 19.177 -5.501 35.853 1.00 31.20 207 PHE A C 1
ATOM 1635 O O . PHE A 1 207 ? 18.371 -5.808 34.966 1.00 30.10 207 PHE A O 1
ATOM 1643 N N . GLU A 1 208 ? 20.422 -5.977 35.875 1.00 30.82 208 GLU A N 1
ATOM 1644 C CA . GLU A 1 208 ? 20.897 -6.840 34.801 1.00 36.45 208 GLU A CA 1
ATOM 1645 C C . GLU A 1 208 ? 20.256 -8.220 34.876 1.00 32.13 208 GLU A C 1
ATOM 1646 O O . GLU A 1 208 ? 19.978 -8.836 33.840 1.00 35.39 208 GLU A O 1
ATOM 1652 N N . ASP A 1 209 ? 20.004 -8.722 36.087 1.00 27.54 209 ASP A N 1
ATOM 1653 C CA . ASP A 1 209 ? 19.240 -9.958 36.213 1.00 23.78 209 ASP A CA 1
ATOM 1654 C C . ASP A 1 209 ? 17.841 -9.794 35.636 1.00 32.18 209 ASP A C 1
ATOM 1655 O O . ASP A 1 209 ? 17.348 -10.675 34.922 1.00 25.14 209 ASP A O 1
ATOM 1660 N N . LEU A 1 210 ? 17.186 -8.668 35.934 1.00 23.68 210 LEU A N 1
ATOM 1661 C CA . LEU A 1 210 ? 15.838 -8.448 35.419 1.00 28.40 210 LEU A CA 1
ATOM 1662 C C . LEU A 1 210 ? 15.834 -8.338 33.898 1.00 36.67 210 LEU A C 1
ATOM 1663 O O . LEU A 1 210 ? 14.963 -8.908 33.230 1.00 26.55 210 LEU A O 1
ATOM 1668 N N . THR A 1 211 ? 16.804 -7.614 33.329 1.00 26.31 211 THR A N 1
ATOM 1669 C CA . THR A 1 211 ? 16.847 -7.447 31.879 1.00 26.80 211 THR A CA 1
ATOM 1670 C C . THR A 1 211 ? 17.095 -8.760 31.147 1.00 25.35 211 THR A C 1
ATOM 1671 O O . THR A 1 211 ? 16.757 -8.866 29.964 1.00 21.21 211 THR A O 1
ATOM 1675 N N . GLN A 1 212 ? 17.679 -9.753 31.812 1.00 21.56 212 GLN A N 1
ATOM 1676 C CA . GLN A 1 212 ? 17.896 -11.067 31.222 1.00 24.13 212 GLN A CA 1
ATOM 1677 C C . GLN A 1 212 ? 16.832 -12.077 31.638 1.00 24.65 212 GLN A C 1
ATOM 1678 O O . GLN A 1 212 ? 16.977 -13.268 31.348 1.00 29.12 212 GLN A O 1
ATOM 1684 N N . ASP A 1 213 ? 15.774 -11.628 32.311 1.00 31.42 213 ASP A N 1
ATOM 1685 C CA . ASP A 1 213 ? 14.726 -12.534 32.762 1.00 25.13 213 ASP A CA 1
ATOM 1686 C C . ASP A 1 213 ? 14.141 -13.311 31.589 1.00 31.93 213 ASP A C 1
ATOM 1687 O O . ASP A 1 213 ? 14.139 -12.851 30.445 1.00 23.54 213 ASP A O 1
ATOM 1692 N N . ASP A 1 214 ? 13.635 -14.508 31.888 1.00 29.72 214 ASP A N 1
ATOM 1693 C CA . ASP A 1 214 ? 13.112 -15.381 30.845 1.00 29.25 214 ASP A CA 1
ATOM 1694 C C . ASP A 1 214 ? 11.752 -14.943 30.317 1.00 36.46 214 ASP A C 1
ATOM 1695 O O . ASP A 1 214 ? 11.385 -15.342 29.207 1.00 30.71 214 ASP A O 1
ATOM 1700 N N . GLN A 1 215 ? 10.996 -14.144 31.067 1.00 25.44 215 GLN A N 1
ATOM 1701 C CA . GLN A 1 215 ? 9.675 -13.723 30.622 1.00 37.31 215 GLN A CA 1
ATOM 1702 C C . GLN A 1 215 ? 9.689 -12.327 30.015 1.00 29.91 215 GLN A C 1
ATOM 1703 O O . GLN A 1 215 ? 10.451 -11.448 30.425 1.00 25.01 215 GLN A O 1
ATOM 1709 N N . ASP A 1 216 ? 8.801 -12.135 29.038 1.00 34.69 216 ASP A N 1
ATOM 1710 C CA . ASP A 1 216 ? 8.724 -10.871 28.315 1.00 34.02 216 ASP A CA 1
ATOM 1711 C C . ASP A 1 216 ? 8.329 -9.727 29.242 1.00 24.95 216 ASP A C 1
ATOM 1712 O O . ASP A 1 216 ? 8.933 -8.649 29.208 1.00 23.61 216 ASP A O 1
ATOM 1717 N N . SER A 1 217 ? 7.307 -9.944 30.076 1.00 29.69 217 SER A N 1
ATOM 1718 C CA . SER A 1 217 ? 6.771 -8.859 30.896 1.00 36.64 217 SER A CA 1
ATOM 1719 C C . SER A 1 217 ? 7.803 -8.350 31.897 1.00 28.34 217 SER A C 1
ATOM 1720 O O . SER A 1 217 ? 7.924 -7.136 32.114 1.00 31.30 217 SER A O 1
ATOM 1723 N N . VAL A 1 218 ? 8.558 -9.261 32.515 1.00 23.47 218 VAL A N 1
ATOM 1724 C CA . VAL A 1 218 ? 9.598 -8.848 33.454 1.00 23.61 218 VAL A CA 1
ATOM 1725 C C . VAL A 1 218 ? 10.631 -7.980 32.748 1.00 28.35 218 VAL A C 1
ATOM 1726 O O . VAL A 1 218 ? 11.038 -6.928 33.256 1.00 24.65 218 VAL A O 1
ATOM 1730 N N . ARG A 1 219 ? 11.070 -8.412 31.561 1.00 30.40 219 ARG A N 1
ATOM 1731 C CA . ARG A 1 219 ? 12.072 -7.653 30.819 1.00 31.18 219 ARG A CA 1
ATOM 1732 C C . ARG A 1 219 ? 11.542 -6.282 30.417 1.00 24.62 219 ARG A C 1
ATOM 1733 O O . ARG A 1 219 ? 12.266 -5.283 30.491 1.00 26.02 219 ARG A O 1
ATOM 1741 N N . LEU A 1 220 ? 10.286 -6.216 29.975 1.00 25.78 220 LEU A N 1
ATOM 1742 C CA . LEU A 1 220 ? 9.700 -4.932 29.599 1.00 30.44 220 LEU A CA 1
ATOM 1743 C C . LEU A 1 220 ? 9.656 -3.985 30.792 1.00 26.30 220 LEU A C 1
ATOM 1744 O O . LEU A 1 220 ? 10.036 -2.808 30.688 1.00 31.60 220 LEU A O 1
ATOM 1749 N N . LEU A 1 221 ? 9.212 -4.489 31.946 1.00 24.52 221 LEU A N 1
ATOM 1750 C CA . LEU A 1 221 ? 9.163 -3.648 33.137 1.00 28.69 221 LEU A CA 1
ATOM 1751 C C . LEU A 1 221 ? 10.557 -3.188 33.542 1.00 18.87 221 LEU A C 1
ATOM 1752 O O . LEU A 1 221 ? 10.746 -2.034 33.942 1.00 26.22 221 LEU A O 1
ATOM 1757 N N . ALA A 1 222 ? 11.548 -4.078 33.449 1.00 25.16 222 ALA A N 1
ATOM 1758 C CA . ALA A 1 222 ? 12.915 -3.688 33.783 1.00 30.10 222 ALA A CA 1
ATOM 1759 C C . ALA A 1 222 ? 13.423 -2.601 32.845 1.00 31.15 222 ALA A C 1
ATOM 1760 O O . ALA A 1 222 ? 14.015 -1.612 33.291 1.00 30.67 222 ALA A O 1
ATOM 1762 N N . VAL A 1 223 ? 13.190 -2.761 31.541 1.00 35.05 223 VAL A N 1
ATOM 1763 C CA . VAL A 1 223 ? 13.637 -1.761 30.577 1.00 40.90 223 VAL A CA 1
ATOM 1764 C C . VAL A 1 223 ? 12.950 -0.428 30.828 1.00 28.75 223 VAL A C 1
ATOM 1765 O O . VAL A 1 223 ? 13.508 0.635 30.529 1.00 31.42 223 VAL A O 1
ATOM 1769 N N . GLU A 1 224 ? 11.730 -0.456 31.371 1.00 30.94 224 GLU A N 1
ATOM 1770 C CA . GLU A 1 224 ? 11.031 0.795 31.653 1.00 34.19 224 GLU A CA 1
ATOM 1771 C C . GLU A 1 224 ? 11.784 1.666 32.660 1.00 40.80 224 GLU A C 1
ATOM 1772 O O . GLU A 1 224 ? 11.641 2.895 32.638 1.00 34.49 224 GLU A O 1
ATOM 1778 N N . GLY A 1 225 ? 12.583 1.064 33.541 1.00 31.16 225 GLY A N 1
ATOM 1779 C CA . GLY A 1 225 ? 13.292 1.776 34.589 1.00 27.08 225 GLY A CA 1
ATOM 1780 C C . GLY A 1 225 ? 14.630 2.368 34.197 1.00 39.63 225 GLY A C 1
ATOM 1781 O O . GLY A 1 225 ? 15.344 2.901 35.060 1.00 36.14 225 GLY A O 1
ATOM 1782 N N . CYS A 1 226 ? 14.993 2.281 32.914 1.00 40.51 226 CYS A N 1
ATOM 1783 C CA . CYS A 1 226 ? 16.287 2.783 32.466 1.00 39.60 226 CYS A CA 1
ATOM 1784 C C . CYS A 1 226 ? 16.421 4.276 32.731 1.00 32.29 226 CYS A C 1
ATOM 1785 O O . CYS A 1 226 ? 17.482 4.744 33.157 1.00 37.14 226 CYS A O 1
ATOM 1788 N N . ALA A 1 227 ? 15.359 5.042 32.474 1.00 42.22 227 ALA A N 1
ATOM 1789 C CA . ALA A 1 227 ? 15.425 6.487 32.664 1.00 46.16 227 ALA A CA 1
ATOM 1790 C C . ALA A 1 227 ? 15.718 6.841 34.117 1.00 44.70 227 ALA A C 1
ATOM 1791 O O . ALA A 1 227 ? 16.605 7.653 34.405 1.00 41.79 227 ALA A O 1
ATOM 1793 N N . ALA A 1 228 ? 14.980 6.236 35.050 1.00 37.96 228 ALA A N 1
ATOM 1794 C CA . ALA A 1 228 ? 15.196 6.527 36.463 1.00 51.18 228 ALA A CA 1
ATOM 1795 C C . ALA A 1 228 ? 16.604 6.130 36.893 1.00 53.52 228 ALA A C 1
ATOM 1796 O O . ALA A 1 228 ? 17.324 6.919 37.525 1.00 54.93 228 ALA A O 1
ATOM 1798 N N . LEU A 1 229 ? 17.028 4.914 36.537 1.00 44.52 229 LEU A N 1
ATOM 1799 C CA . LEU A 1 229 ? 18.354 4.472 36.956 1.00 38.60 229 LEU A CA 1
ATOM 1800 C C . LEU A 1 229 ? 19.440 5.382 36.395 1.00 43.68 229 LEU A C 1
ATOM 1801 O O . LEU A 1 229 ? 20.381 5.748 37.108 1.00 44.83 229 LEU A O 1
ATOM 1806 N N . GLY A 1 230 ? 19.323 5.768 35.122 1.00 44.21 230 GLY A N 1
ATOM 1807 C CA . GLY A 1 230 ? 20.299 6.677 34.546 1.00 48.03 230 GLY A CA 1
ATOM 180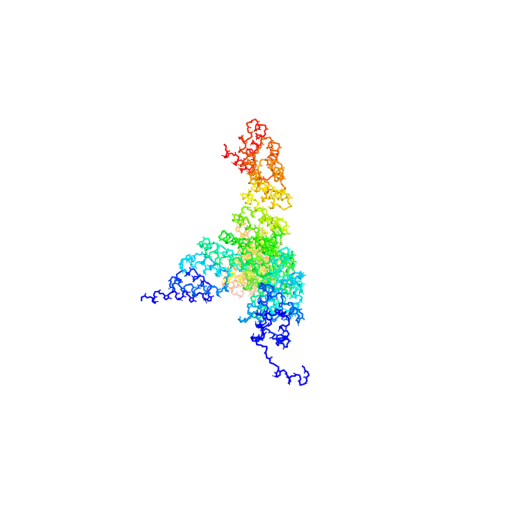8 C C . GLY A 1 230 ? 20.304 8.027 35.232 1.00 49.39 230 GLY A C 1
ATOM 1809 O O . GLY A 1 230 ? 21.366 8.606 35.476 1.00 49.84 230 GLY A O 1
ATOM 1810 N N . LYS A 1 231 ? 19.119 8.547 35.558 1.00 52.21 231 LYS A N 1
ATOM 1811 C CA . LYS A 1 231 ? 19.049 9.807 36.283 1.00 55.74 231 LYS A CA 1
ATOM 1812 C C . LYS A 1 231 ? 19.655 9.687 37.676 1.00 54.53 231 LYS A C 1
ATOM 1813 O O . LYS A 1 231 ? 20.009 10.707 38.276 1.00 58.89 231 LYS A O 1
ATOM 1819 N N . LEU A 1 232 ? 19.797 8.466 38.198 1.00 53.08 232 LEU A N 1
ATOM 1820 C CA . LEU A 1 232 ? 20.428 8.272 39.501 1.00 49.83 232 LEU A CA 1
ATOM 1821 C C . LEU A 1 232 ? 21.928 7.982 39.443 1.00 43.85 232 LEU A C 1
ATOM 1822 O O . LEU A 1 232 ? 22.575 7.976 40.495 1.00 42.72 232 LEU A O 1
ATOM 1827 N N . LEU A 1 233 ? 22.504 7.754 38.267 1.00 58.84 233 LEU A N 1
ATOM 1828 C CA . LEU A 1 233 ? 23.860 7.226 38.167 1.00 50.86 233 LEU A CA 1
ATOM 1829 C C . LEU A 1 233 ? 24.835 8.261 37.619 1.00 54.00 233 LEU A C 1
ATOM 1830 O O . LEU A 1 233 ? 24.451 9.310 37.095 1.00 70.77 233 LEU A O 1
ATOM 1835 N N . GLU A 1 234 ? 26.132 7.938 37.757 1.00 45.08 234 GLU A N 1
ATOM 1836 C CA . GLU A 1 234 ? 27.194 8.678 37.097 1.00 64.03 234 GLU A CA 1
ATOM 1837 C C . GLU A 1 234 ? 27.255 8.297 35.619 1.00 55.32 234 GLU A C 1
ATOM 1838 O O . GLU A 1 234 ? 26.854 7.194 35.238 1.00 56.51 234 GLU A O 1
ATOM 1844 N N . PRO A 1 235 ? 27.760 9.192 34.766 1.00 55.12 235 PRO A N 1
ATOM 1845 C CA . PRO A 1 235 ? 27.807 8.873 33.329 1.00 53.30 235 PRO A CA 1
ATOM 1846 C C . PRO A 1 235 ? 28.577 7.601 33.012 1.00 54.71 235 PRO A C 1
ATOM 1847 O O . PRO A 1 235 ? 28.175 6.848 32.117 1.00 47.08 235 PRO A O 1
ATOM 1851 N N A GLN A 1 236 ? 29.684 7.357 33.717 0.50 55.31 236 GLN A N 1
ATOM 1852 N N B GLN A 1 236 ? 29.667 7.323 33.729 0.50 55.31 236 GLN A N 1
ATOM 1853 C CA A GLN A 1 236 ? 30.472 6.147 33.510 0.50 52.82 236 GLN A CA 1
ATOM 1854 C CA B GLN A 1 236 ? 30.450 6.128 33.429 0.50 52.79 236 GLN A CA 1
ATOM 1855 C C A GLN A 1 236 ? 29.599 4.904 33.623 0.50 51.53 236 GLN A C 1
ATOM 1856 C C B GLN A 1 236 ? 29.621 4.863 33.624 0.50 51.52 236 GLN A C 1
ATOM 1857 O O A GLN A 1 236 ? 29.459 4.125 32.672 0.50 48.39 236 GLN A O 1
ATOM 1858 O O B GLN A 1 236 ? 29.516 4.028 32.716 0.50 48.33 236 GLN A O 1
ATOM 1869 N N . ASP A 1 237 ? 29.004 4.712 34.800 1.00 51.11 237 ASP A N 1
ATOM 1870 C CA . ASP A 1 237 ? 28.191 3.530 35.049 1.00 50.06 237 ASP A CA 1
ATOM 1871 C C . ASP A 1 237 ? 26.948 3.514 34.174 1.00 51.55 237 ASP A C 1
ATOM 1872 O O . ASP A 1 237 ? 26.500 2.441 33.761 1.00 52.03 237 ASP A O 1
ATOM 1877 N N . CYS A 1 238 ? 26.375 4.684 33.886 1.00 42.13 238 CYS A N 1
ATOM 1878 C CA . CYS A 1 238 ? 25.240 4.733 32.973 1.00 40.90 238 CYS A CA 1
ATOM 1879 C C . CYS A 1 238 ? 25.609 4.132 31.623 1.00 43.68 238 CYS A C 1
ATOM 1880 O O . CYS A 1 238 ? 24.945 3.208 31.139 1.00 38.33 238 CYS A O 1
ATOM 1883 N N . VAL A 1 239 ? 26.702 4.612 31.026 1.00 37.65 239 VAL A N 1
ATOM 1884 C CA . VAL A 1 239 ? 27.144 4.082 29.741 1.00 34.80 239 VAL A CA 1
ATOM 1885 C C . VAL A 1 239 ? 27.455 2.596 29.856 1.00 40.54 239 VAL A C 1
ATOM 1886 O O . VAL A 1 239 ? 27.140 1.809 28.955 1.00 36.47 239 VAL A O 1
ATOM 1890 N N . GLN A 1 240 ? 28.076 2.186 30.965 1.00 31.66 240 GLN A N 1
ATOM 1891 C CA . GLN A 1 240 ? 28.511 0.797 31.080 1.00 36.12 240 GLN A CA 1
ATOM 1892 C C . GLN A 1 240 ? 27.333 -0.163 31.220 1.00 41.93 240 GLN A C 1
ATOM 1893 O O . GLN A 1 240 ? 27.382 -1.287 30.707 1.00 36.54 240 GLN A O 1
ATOM 1899 N N . HIS A 1 241 ? 26.269 0.250 31.910 1.00 31.68 241 HIS A N 1
ATOM 1900 C CA . HIS A 1 241 ? 25.207 -0.666 32.308 1.00 29.56 241 HIS A CA 1
ATOM 1901 C C . HIS A 1 241 ? 23.892 -0.448 31.572 1.00 33.05 241 HIS A C 1
ATOM 1902 O O . HIS A 1 241 ? 23.301 -1.410 31.074 1.00 38.71 241 HIS A O 1
ATOM 1909 N N . ILE A 1 242 ? 23.399 0.786 31.503 1.00 31.12 242 ILE A N 1
ATOM 1910 C CA . ILE A 1 242 ? 22.061 1.028 30.975 1.00 35.59 242 ILE A CA 1
ATOM 1911 C C . ILE A 1 242 ? 22.074 1.199 29.463 1.00 31.11 242 ILE A C 1
ATOM 1912 O O . ILE A 1 242 ? 21.186 0.699 28.769 1.00 29.86 242 ILE A O 1
ATOM 1917 N N . LEU A 1 243 ? 23.070 1.902 28.931 1.00 36.51 243 LEU A N 1
ATOM 1918 C CA . LEU A 1 243 ? 23.067 2.210 27.503 1.00 40.32 243 LEU A CA 1
ATOM 1919 C C . LEU A 1 243 ? 23.034 0.949 26.648 1.00 42.18 243 LEU A C 1
ATOM 1920 O O . LEU A 1 243 ? 22.258 0.904 25.675 1.00 34.80 243 LEU A O 1
ATOM 1925 N N . PRO A 1 244 ? 23.835 -0.086 26.926 1.00 31.05 244 PRO A N 1
ATOM 1926 C CA . PRO A 1 244 ? 23.731 -1.314 26.119 1.00 26.66 244 PRO A CA 1
ATOM 1927 C C . PRO A 1 244 ? 22.352 -1.944 26.169 1.00 31.61 244 PRO A C 1
ATOM 1928 O O . PRO A 1 244 ? 21.895 -2.497 25.164 1.00 31.17 244 PRO A O 1
ATOM 1932 N N . VAL A 1 245 ? 21.675 -1.882 27.319 1.00 32.66 245 VAL A N 1
ATOM 1933 C CA . VAL A 1 245 ? 20.320 -2.421 27.409 1.00 30.28 245 VAL A CA 1
ATOM 1934 C C . VAL A 1 245 ? 19.385 -1.660 26.480 1.00 29.50 245 VAL A C 1
ATOM 1935 O O . VAL A 1 245 ? 18.572 -2.256 25.760 1.00 27.16 245 VAL A O 1
ATOM 1939 N N . ILE A 1 246 ? 19.488 -0.329 26.480 1.00 27.40 246 ILE A N 1
ATOM 1940 C CA . ILE A 1 246 ? 18.668 0.486 25.589 1.00 28.76 246 ILE A CA 1
ATOM 1941 C C . ILE A 1 246 ? 18.936 0.109 24.139 1.00 37.50 246 ILE A C 1
ATOM 1942 O O . ILE A 1 246 ? 18.007 -0.077 23.341 1.00 24.88 246 ILE A O 1
ATOM 1947 N N . VAL A 1 247 ? 20.216 -0.021 23.780 1.00 36.65 247 VAL A N 1
ATOM 1948 C CA . VAL A 1 247 ? 20.575 -0.331 22.398 1.00 29.97 247 VAL A CA 1
ATOM 1949 C C . VAL A 1 247 ? 20.023 -1.694 21.998 1.00 40.59 247 VAL A C 1
ATOM 1950 O O . VAL A 1 247 ? 19.447 -1.860 20.915 1.00 36.78 247 VAL A O 1
ATOM 1954 N N . ASN A 1 248 ? 20.190 -2.693 22.869 1.00 37.06 248 ASN A N 1
ATOM 1955 C CA . ASN A 1 248 ? 19.733 -4.042 22.554 1.00 29.17 248 ASN A CA 1
ATOM 1956 C C . ASN A 1 248 ? 18.220 -4.093 22.404 1.00 35.03 248 ASN A C 1
ATOM 1957 O O . ASN A 1 248 ? 17.703 -4.717 21.470 1.00 34.59 248 ASN A O 1
ATOM 1962 N N . PHE A 1 249 ? 17.490 -3.442 23.310 1.00 27.93 249 PHE A N 1
ATOM 1963 C CA . PHE A 1 249 ? 16.037 -3.538 23.289 1.00 28.51 249 PHE A CA 1
ATOM 1964 C C . PHE A 1 249 ? 15.388 -2.603 22.272 1.00 32.83 249 PHE A C 1
ATOM 1965 O O . PHE A 1 249 ? 14.203 -2.782 21.971 1.00 20.62 249 PHE A O 1
ATOM 1973 N N . SER A 1 250 ? 16.126 -1.630 21.721 1.00 24.72 250 SER A N 1
ATOM 1974 C CA . SER A 1 250 ? 15.567 -0.780 20.673 1.00 26.33 250 SER A CA 1
ATOM 1975 C C . SER A 1 250 ? 15.188 -1.573 19.430 1.00 34.34 250 SER A C 1
ATOM 1976 O O . SER A 1 250 ? 14.384 -1.105 18.612 1.00 37.31 250 SER A O 1
ATOM 1979 N N . GLN A 1 251 ? 15.742 -2.766 19.283 1.00 24.41 251 GLN A N 1
ATOM 1980 C CA . GLN A 1 251 ? 15.522 -3.652 18.154 1.00 28.95 251 GLN A CA 1
ATOM 1981 C C . GLN A 1 251 ? 15.007 -5.020 18.607 1.00 25.24 251 GLN A C 1
ATOM 1982 O O . GLN A 1 251 ? 15.149 -6.036 17.912 1.00 25.83 251 GLN A O 1
ATOM 1988 N N . ASP A 1 252 ? 14.317 -5.028 19.748 1.00 26.10 252 ASP A N 1
ATOM 1989 C CA . ASP A 1 252 ? 13.507 -6.160 20.188 1.00 20.41 252 ASP A CA 1
ATOM 1990 C C . ASP A 1 252 ? 12.321 -6.360 19.249 1.00 28.36 252 ASP A C 1
ATOM 1991 O O . ASP A 1 252 ? 11.810 -5.412 18.640 1.00 26.14 252 ASP A O 1
ATOM 1996 N N . LYS A 1 253 ? 11.877 -7.611 19.140 1.00 24.73 253 LYS A N 1
ATOM 1997 C CA . LYS A 1 253 ? 10.736 -7.937 18.285 1.00 28.11 253 LYS A CA 1
ATOM 1998 C C . LYS A 1 253 ? 9.419 -7.395 18.827 1.00 31.63 253 LYS A C 1
ATOM 1999 O O . LYS A 1 253 ? 8.444 -7.310 18.074 1.00 29.67 253 LYS A O 1
ATOM 2005 N N . SER A 1 254 ? 9.370 -7.011 20.100 1.00 24.01 254 SER A N 1
ATOM 2006 C CA . SER A 1 254 ? 8.148 -6.507 20.716 1.00 25.91 254 SER A CA 1
ATOM 2007 C C . SER A 1 254 ? 8.072 -4.996 20.533 1.00 23.39 254 SER A C 1
ATOM 2008 O O . SER A 1 254 ? 8.972 -4.268 20.965 1.00 25.25 254 SER A O 1
ATOM 2011 N N . TRP A 1 255 ? 6.995 -4.526 19.896 1.00 20.84 255 TRP A N 1
ATOM 2012 C CA . TRP A 1 255 ? 6.866 -3.096 19.640 1.00 23.51 255 TRP A CA 1
ATOM 2013 C C . TRP A 1 255 ? 6.676 -2.299 20.926 1.00 18.64 255 TRP A C 1
ATOM 2014 O O . TRP A 1 255 ? 7.034 -1.120 20.974 1.00 23.48 255 TRP A O 1
ATOM 2025 N N A ARG A 1 256 ? 6.112 -2.914 21.969 0.50 26.78 256 ARG A N 1
ATOM 2026 N N B ARG A 1 256 ? 6.112 -2.914 21.969 0.50 26.77 256 ARG A N 1
ATOM 2027 C CA A ARG A 1 256 ? 5.941 -2.209 23.237 0.50 26.53 256 ARG A CA 1
ATOM 2028 C CA B ARG A 1 256 ? 5.941 -2.208 23.237 0.50 26.53 256 ARG A CA 1
ATOM 2029 C C A ARG A 1 256 ? 7.286 -1.891 23.883 0.50 24.32 256 ARG A C 1
ATOM 2030 C C B ARG A 1 256 ? 7.286 -1.891 23.883 0.50 24.03 256 ARG A C 1
ATOM 2031 O O A ARG A 1 256 ? 7.485 -0.791 24.414 0.50 29.73 256 ARG A O 1
ATOM 2032 O O B ARG A 1 256 ? 7.486 -0.791 24.414 0.50 29.71 256 ARG A O 1
ATOM 2047 N N . VAL A 1 257 ? 8.221 -2.843 23.848 1.00 25.85 257 VAL A N 1
ATOM 2048 C CA . VAL A 1 257 ? 9.558 -2.586 24.373 1.00 33.92 257 VAL A CA 1
ATOM 2049 C C . VAL A 1 257 ? 10.218 -1.457 23.593 1.00 18.97 257 VAL A C 1
ATOM 2050 O O . VAL A 1 257 ? 10.838 -0.556 24.174 1.00 29.20 257 VAL A O 1
ATOM 2054 N N . ARG A 1 258 ? 10.104 -1.496 22.263 1.00 19.16 258 ARG A N 1
ATOM 2055 C CA . ARG A 1 258 ? 10.700 -0.454 21.435 1.00 31.97 258 ARG A CA 1
ATOM 2056 C C . ARG A 1 258 ? 10.061 0.900 21.715 1.00 17.40 258 ARG A C 1
ATOM 2057 O O . ARG A 1 258 ? 10.741 1.931 21.694 1.00 22.44 258 ARG A O 1
ATOM 2065 N N . TYR A 1 259 ? 8.753 0.916 21.976 1.00 21.92 259 TYR A N 1
ATOM 2066 C CA . TYR A 1 259 ? 8.070 2.150 22.354 1.00 27.04 259 TYR A CA 1
ATOM 2067 C C . TYR A 1 259 ? 8.617 2.699 23.667 1.00 26.89 259 TYR A C 1
ATOM 2068 O O . TYR A 1 259 ? 8.881 3.904 23.792 1.00 36.85 259 TYR A O 1
ATOM 2077 N N . MET A 1 260 ? 8.806 1.822 24.656 1.00 28.04 260 MET A N 1
ATOM 2078 C CA . MET A 1 260 ? 9.422 2.241 25.915 1.00 34.35 260 MET A CA 1
ATOM 2079 C C . MET A 1 260 ? 10.796 2.862 25.669 1.00 37.11 260 MET A C 1
ATOM 2080 O O . MET A 1 260 ? 11.124 3.936 26.202 1.00 42.99 260 MET A O 1
ATOM 2085 N N . VAL A 1 261 ? 11.612 2.192 24.853 1.00 30.13 261 VAL A N 1
ATOM 2086 C CA . VAL A 1 261 ? 12.963 2.677 24.575 1.00 33.76 261 VAL A CA 1
ATOM 2087 C C . VAL A 1 261 ? 12.914 4.032 23.881 1.00 24.32 261 VAL A C 1
ATOM 2088 O O . VAL A 1 261 ? 13.708 4.934 24.184 1.00 37.02 261 VAL A O 1
ATOM 2092 N N . ALA A 1 262 ? 12.009 4.183 22.913 1.00 26.59 262 ALA A N 1
ATOM 2093 C CA . ALA A 1 262 ? 11.880 5.452 22.209 1.00 28.34 262 ALA A CA 1
ATOM 2094 C C . ALA A 1 262 ? 11.505 6.567 23.172 1.00 30.31 262 ALA A C 1
ATOM 2095 O O . ALA A 1 262 ? 12.002 7.693 23.056 1.00 33.53 262 ALA A O 1
ATOM 2097 N N . ASN A 1 263 ? 10.627 6.272 24.131 1.00 39.24 263 ASN A N 1
ATOM 2098 C CA . ASN A 1 263 ? 10.280 7.279 25.130 1.00 39.97 263 ASN A CA 1
ATOM 2099 C C . ASN A 1 263 ? 11.485 7.665 25.980 1.00 41.94 263 ASN A C 1
ATOM 2100 O O . ASN A 1 263 ? 11.640 8.836 26.347 1.00 58.10 263 ASN A O 1
ATOM 2105 N N . GLN A 1 264 ? 12.342 6.700 26.319 1.00 46.63 264 GLN A N 1
ATOM 2106 C CA . GLN A 1 264 ? 13.438 6.997 27.245 1.00 44.08 264 GLN A CA 1
ATOM 2107 C C . GLN A 1 264 ? 14.728 7.490 26.584 1.00 40.01 264 GLN A C 1
ATOM 2108 O O . GLN A 1 264 ? 15.644 7.914 27.308 1.00 37.04 264 GLN A O 1
ATOM 2114 N N . LEU A 1 265 ? 14.842 7.425 25.252 1.00 35.85 265 LEU A N 1
ATOM 2115 C CA . LEU A 1 265 ? 16.117 7.755 24.609 1.00 34.62 265 LEU A CA 1
ATOM 2116 C C . LEU A 1 265 ? 16.578 9.174 24.923 1.00 32.48 265 LEU A C 1
ATOM 2117 O O . LEU A 1 265 ? 17.734 9.388 25.311 1.00 42.14 265 LEU A O 1
ATOM 2122 N N . TYR A 1 266 ? 15.707 10.165 24.724 1.00 33.63 266 TYR A N 1
ATOM 2123 C CA . TYR A 1 266 ? 16.148 11.541 24.927 1.00 39.19 266 TYR A CA 1
ATOM 2124 C C . TYR A 1 266 ? 16.591 11.763 26.365 1.00 43.61 266 TYR A C 1
ATOM 2125 O O . TYR A 1 266 ? 17.610 12.417 26.615 1.00 41.88 266 TYR A O 1
ATOM 2134 N N A GLU A 1 267 ? 15.843 11.218 27.326 0.50 40.76 267 GLU A N 1
ATOM 2135 N N B GLU A 1 267 ? 15.837 11.223 27.325 0.50 40.77 267 GLU A N 1
ATOM 2136 C CA A GLU A 1 267 ? 16.222 11.378 28.725 0.50 43.59 267 GLU A CA 1
ATOM 2137 C CA B GLU A 1 267 ? 16.215 11.368 28.726 0.50 43.59 267 GLU A CA 1
ATOM 2138 C C A GLU A 1 267 ? 17.590 10.766 28.996 0.50 41.18 267 GLU A C 1
ATOM 2139 C C B GLU A 1 267 ? 17.591 10.771 28.985 0.50 41.18 267 GLU A C 1
ATOM 2140 O O A GLU A 1 267 ? 18.408 11.351 29.715 0.50 48.57 267 GLU A O 1
ATOM 2141 O O B GLU A 1 267 ? 18.416 11.370 29.686 0.50 48.57 267 GLU A O 1
ATOM 2152 N N . LEU A 1 268 ? 17.861 9.589 28.425 1.00 41.65 268 LEU A N 1
ATOM 2153 C CA . LEU A 1 268 ? 19.175 8.978 28.603 1.00 41.00 268 LEU A CA 1
ATOM 2154 C C . LEU A 1 268 ? 20.275 9.774 27.907 1.00 52.33 268 LEU A C 1
ATOM 2155 O O . LEU A 1 268 ? 21.450 9.673 28.297 1.00 46.03 268 LEU A O 1
ATOM 2160 N N . CYS A 1 269 ? 19.915 10.558 26.888 1.00 58.48 269 CYS A N 1
ATOM 2161 C CA . CYS A 1 269 ? 20.910 11.339 26.159 1.00 53.75 269 CYS A CA 1
ATOM 2162 C C . CYS A 1 269 ? 21.646 12.303 27.083 1.00 55.49 269 CYS A C 1
ATOM 2163 O O . CYS A 1 269 ? 22.880 12.380 27.058 1.00 52.62 269 CYS A O 1
ATOM 2166 N N . GLU A 1 270 ? 20.908 13.053 27.907 1.00 60.75 270 GLU A N 1
ATOM 2167 C CA . GLU A 1 270 ? 21.575 13.931 28.864 1.00 67.45 270 GLU A CA 1
ATOM 2168 C C . GLU A 1 270 ? 22.512 13.145 29.767 1.00 68.78 270 GLU A C 1
ATOM 2169 O O . GLU A 1 270 ? 23.615 13.605 30.085 1.00 60.55 270 GLU A O 1
ATOM 2175 N N . ALA A 1 271 ? 22.075 11.967 30.214 1.00 58.83 271 ALA A N 1
ATOM 2176 C CA . ALA A 1 271 ? 22.844 11.218 31.199 1.00 57.47 271 ALA A CA 1
ATOM 2177 C C . ALA A 1 271 ? 24.164 10.722 30.623 1.00 62.53 271 ALA A C 1
ATOM 2178 O O . ALA A 1 271 ? 25.188 10.732 31.316 1.00 63.09 271 ALA A O 1
ATOM 2180 N N . VAL A 1 272 ? 24.167 10.282 29.366 1.00 60.45 272 VAL A N 1
ATOM 2181 C CA . VAL A 1 272 ? 25.368 9.642 28.832 1.00 59.51 272 VAL A CA 1
ATOM 2182 C C . VAL A 1 272 ? 26.388 10.641 28.282 1.00 58.43 272 VAL A C 1
ATOM 2183 O O . VAL A 1 272 ? 27.592 10.366 28.309 1.00 60.59 272 VAL A O 1
ATOM 2187 N N . GLY A 1 273 ? 25.946 11.791 27.781 1.00 61.98 273 GLY A N 1
ATOM 2188 C CA . GLY A 1 273 ? 26.856 12.768 27.230 1.00 59.79 273 GLY A CA 1
ATOM 2189 C C . GLY A 1 273 ? 26.899 12.738 25.715 1.00 53.64 273 GLY A C 1
ATOM 2190 O O . GLY A 1 273 ? 26.350 11.839 25.072 1.00 55.30 273 GLY A O 1
ATOM 2191 N N . PRO A 1 274 ? 27.570 13.727 25.112 1.00 57.39 274 PRO A N 1
ATOM 2192 C CA . PRO A 1 274 ? 27.528 13.866 23.649 1.00 54.24 274 PRO A CA 1
ATOM 2193 C C . PRO A 1 274 ? 28.158 12.713 22.882 1.00 44.56 274 PRO A C 1
ATOM 2194 O O . PRO A 1 274 ? 27.568 12.222 21.916 1.00 44.85 274 PRO A O 1
ATOM 2198 N N A GLU A 1 275 ? 29.352 12.282 23.286 0.50 49.31 275 GLU A N 1
ATOM 2199 N N B GLU A 1 275 ? 29.352 12.281 23.285 0.50 49.31 275 GLU A N 1
ATOM 2200 C CA A GLU A 1 275 ? 30.037 11.220 22.549 0.50 48.58 275 GLU A CA 1
ATOM 2201 C CA B GLU A 1 275 ? 30.035 11.220 22.546 0.50 48.58 275 GLU A CA 1
ATOM 2202 C C A GLU A 1 275 ? 29.262 9.911 22.558 0.50 50.56 275 GLU A C 1
ATOM 2203 C C B GLU A 1 275 ? 29.262 9.910 22.558 0.50 50.56 275 GLU A C 1
ATOM 2204 O O A GLU A 1 275 ? 29.020 9.352 21.473 0.50 50.28 275 GLU A O 1
ATOM 2205 O O B GLU A 1 275 ? 29.020 9.349 21.473 0.50 50.28 275 GLU A O 1
ATOM 2216 N N . PRO A 1 276 ? 28.862 9.362 23.708 1.00 53.83 276 PRO A N 1
ATOM 2217 C CA . PRO A 1 276 ? 28.055 8.131 23.683 1.00 43.45 276 PRO A CA 1
ATOM 2218 C C . PRO A 1 276 ? 26.734 8.302 22.962 1.00 47.25 276 PRO A C 1
ATOM 2219 O O . PRO A 1 276 ? 26.259 7.358 22.317 1.00 41.02 276 PRO A O 1
ATOM 2223 N N . THR A 1 277 ? 26.120 9.484 23.058 1.00 46.57 277 THR A N 1
ATOM 2224 C CA . THR A 1 277 ? 24.880 9.738 22.333 1.00 38.99 277 THR A CA 1
ATOM 2225 C C . THR A 1 277 ? 25.105 9.665 20.829 1.00 42.34 277 THR A C 1
ATOM 2226 O O . THR A 1 277 ? 24.275 9.120 20.092 1.00 40.43 277 THR A O 1
ATOM 2230 N N . ARG A 1 278 ? 26.221 10.220 20.358 1.00 44.24 278 ARG A N 1
ATOM 2231 C CA . ARG A 1 278 ? 26.538 10.169 18.936 1.00 46.74 278 ARG A CA 1
ATOM 2232 C C . ARG A 1 278 ? 26.828 8.741 18.491 1.00 44.63 278 ARG A C 1
ATOM 2233 O O . ARG A 1 278 ? 26.282 8.270 17.487 1.00 36.06 278 ARG A O 1
ATOM 2241 N N . THR A 1 279 ? 27.683 8.032 19.231 1.00 42.08 279 THR A N 1
ATOM 2242 C CA . THR A 1 279 ? 28.061 6.687 18.807 1.00 44.31 279 THR A CA 1
ATOM 2243 C C . THR A 1 279 ? 26.970 5.659 19.096 1.00 52.97 279 THR A C 1
ATOM 2244 O O . THR A 1 279 ? 26.777 4.726 18.307 1.00 54.21 279 THR A O 1
ATOM 2248 N N . GLU A 1 280 ? 26.244 5.804 20.205 1.00 55.03 280 GLU A N 1
ATOM 2249 C CA . GLU A 1 280 ? 25.296 4.784 20.629 1.00 45.70 280 GLU A CA 1
ATOM 2250 C C . GLU A 1 280 ? 23.840 5.174 20.419 1.00 52.13 280 GLU A C 1
ATOM 2251 O O . GLU A 1 280 ? 23.081 4.404 19.819 1.00 50.39 280 GLU A O 1
ATOM 2257 N N . LEU A 1 281 ? 23.408 6.344 20.899 1.00 41.42 281 LEU A N 1
ATOM 2258 C CA . LEU A 1 281 ? 21.976 6.618 20.902 1.00 38.72 281 LEU A CA 1
ATOM 2259 C C . LEU A 1 281 ? 21.451 6.956 19.511 1.00 41.16 281 LEU A C 1
ATOM 2260 O O . LEU A 1 281 ? 20.299 6.634 19.196 1.00 41.66 281 LEU A O 1
ATOM 2265 N N . VAL A 1 282 ? 22.256 7.615 18.678 1.00 40.07 282 VAL A N 1
ATOM 2266 C CA . VAL A 1 282 ? 21.761 8.110 17.388 1.00 40.21 282 VAL A CA 1
ATOM 2267 C C . VAL A 1 282 ? 21.303 6.974 16.486 1.00 40.61 282 VAL A C 1
ATOM 2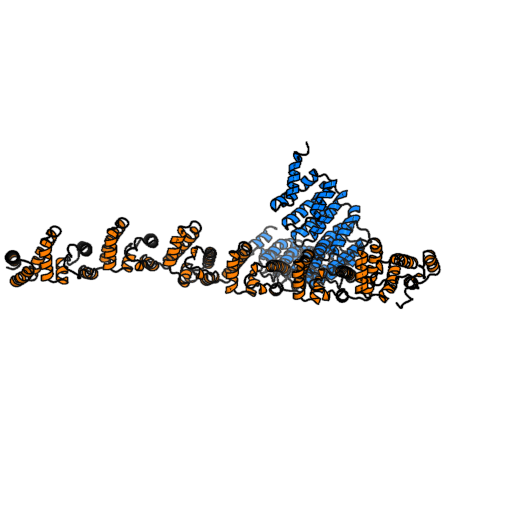268 O O . VAL A 1 282 ? 20.216 7.089 15.885 1.00 36.12 282 VAL A O 1
ATOM 2272 N N . PRO A 1 283 ? 22.066 5.896 16.281 1.00 37.60 283 PRO A N 1
ATOM 2273 C CA . PRO A 1 283 ? 21.572 4.803 15.427 1.00 35.82 283 PRO A CA 1
ATOM 2274 C C . PRO A 1 283 ? 20.298 4.157 15.953 1.00 34.32 283 PRO A C 1
ATOM 2275 O O . PRO A 1 283 ? 19.395 3.823 15.169 1.00 33.40 283 PRO A O 1
ATOM 2279 N N . ALA A 1 284 ? 20.199 3.974 17.271 1.00 32.31 284 ALA A N 1
ATOM 2280 C CA . ALA A 1 284 ? 18.981 3.419 17.851 1.00 36.35 284 ALA A CA 1
ATOM 2281 C C . ALA A 1 284 ? 17.792 4.331 17.582 1.00 39.17 284 ALA A C 1
ATOM 2282 O O . ALA A 1 284 ? 16.709 3.869 17.200 1.00 43.32 284 ALA A O 1
ATOM 2284 N N . TYR A 1 285 ? 17.979 5.639 17.776 1.00 33.22 285 TYR A N 1
ATOM 2285 C CA . TYR A 1 285 ? 16.913 6.588 17.482 1.00 28.85 285 TYR A CA 1
ATOM 2286 C C . TYR A 1 285 ? 16.532 6.543 16.011 1.00 31.40 285 TYR A C 1
ATOM 2287 O O . TYR A 1 285 ? 15.350 6.624 15.668 1.00 30.11 285 TYR A O 1
ATOM 2296 N N . VAL A 1 286 ? 17.522 6.435 15.126 1.00 33.09 286 VAL A N 1
ATOM 2297 C CA . VAL A 1 286 ? 17.233 6.378 13.696 1.00 28.32 286 VAL A CA 1
ATOM 2298 C C . VAL A 1 286 ? 16.374 5.161 13.385 1.00 30.02 286 VAL A C 1
ATOM 2299 O O . VAL A 1 286 ? 15.384 5.246 12.648 1.00 30.35 286 VAL A O 1
ATOM 2303 N N A ARG A 1 287 ? 16.737 4.007 13.950 0.50 34.71 287 ARG A N 1
ATOM 2304 N N B ARG A 1 287 ? 16.737 4.007 13.951 0.50 34.71 287 ARG A N 1
ATOM 2305 C CA A ARG A 1 287 ? 15.952 2.799 13.712 0.50 35.42 287 ARG A CA 1
ATOM 2306 C CA B ARG A 1 287 ? 15.954 2.797 13.715 0.50 35.42 287 ARG A CA 1
ATOM 2307 C C A ARG A 1 287 ? 14.537 2.943 14.261 0.50 32.51 287 ARG A C 1
ATOM 2308 C C B ARG A 1 287 ? 14.538 2.939 14.263 0.50 32.51 287 ARG A C 1
ATOM 2309 O O A ARG A 1 287 ? 13.570 2.498 13.631 0.50 29.92 287 ARG A O 1
ATOM 2310 O O B ARG A 1 287 ? 13.573 2.486 13.637 0.50 29.92 287 ARG A O 1
ATOM 2325 N N . LEU A 1 288 ? 14.394 3.556 15.438 1.00 27.53 288 LEU A N 1
ATOM 2326 C CA . LEU A 1 288 ? 13.063 3.752 16.008 1.00 33.78 288 LEU A CA 1
ATOM 2327 C C . LEU A 1 288 ? 12.231 4.714 15.163 1.00 32.39 288 LEU A C 1
ATOM 2328 O O . LEU A 1 288 ? 11.023 4.511 14.989 1.00 23.76 288 LEU A O 1
ATOM 2333 N N . LEU A 1 289 ? 12.856 5.774 14.646 1.00 26.99 289 LEU A N 1
ATOM 2334 C CA . LEU A 1 289 ? 12.165 6.690 13.746 1.00 32.64 289 LEU A CA 1
ATOM 2335 C C . LEU A 1 289 ? 11.674 5.973 12.501 1.00 30.81 289 LEU A C 1
ATOM 2336 O O . LEU A 1 289 ? 10.617 6.316 11.960 1.00 29.97 289 LEU A O 1
ATOM 2341 N N . ARG A 1 290 ? 12.432 4.985 12.028 1.00 33.09 290 ARG A N 1
ATOM 2342 C CA . ARG A 1 290 ? 12.049 4.172 10.882 1.00 38.01 290 ARG A CA 1
ATOM 2343 C C . ARG A 1 290 ? 11.466 2.824 11.310 1.00 40.23 290 ARG A C 1
ATOM 2344 O O . ARG A 1 290 ? 11.647 1.816 10.619 1.00 41.68 290 ARG A O 1
ATOM 2352 N N . ASP A 1 291 ? 10.750 2.799 12.435 1.00 27.59 291 ASP A N 1
ATOM 2353 C CA . ASP A 1 291 ? 10.223 1.559 12.992 1.00 35.81 291 ASP A CA 1
ATOM 2354 C C . ASP A 1 291 ? 9.046 1.030 12.177 1.00 27.05 291 ASP A C 1
ATOM 2355 O O . ASP A 1 291 ? 8.330 1.780 11.508 1.00 31.41 291 ASP A O 1
ATOM 2360 N N . ASN A 1 292 ? 8.849 -0.289 12.255 1.00 25.30 292 ASN A N 1
ATOM 2361 C CA . ASN A 1 292 ? 7.758 -0.934 11.531 1.00 25.00 292 ASN A CA 1
ATOM 2362 C C . ASN A 1 292 ? 6.391 -0.518 12.064 1.00 30.77 292 ASN A C 1
ATOM 2363 O O . ASN A 1 292 ? 5.415 -0.500 11.306 1.00 24.00 292 ASN A O 1
ATOM 2368 N N . GLU A 1 293 ? 6.294 -0.184 13.349 1.00 26.99 293 GLU A N 1
ATOM 2369 C CA . GLU A 1 293 ? 5.015 0.114 13.980 1.00 32.53 293 GLU A CA 1
ATOM 2370 C C . GLU A 1 293 ? 4.804 1.617 14.110 1.00 34.71 293 GLU A C 1
ATOM 2371 O O . GLU A 1 293 ? 5.732 2.362 14.441 1.00 29.66 293 GLU A O 1
ATOM 2377 N N . ALA A 1 294 ? 3.567 2.053 13.853 1.00 32.89 294 ALA A N 1
ATOM 2378 C CA . ALA A 1 294 ? 3.251 3.478 13.864 1.00 31.02 294 ALA A CA 1
ATOM 2379 C C . ALA A 1 294 ? 3.384 4.088 15.253 1.00 27.04 294 ALA A C 1
ATOM 2380 O O . ALA A 1 294 ? 3.751 5.260 15.374 1.00 30.78 294 ALA A O 1
ATOM 2382 N N . GLU A 1 295 ? 3.074 3.330 16.308 1.00 30.83 295 GLU A N 1
ATOM 2383 C CA . GLU A 1 295 ? 3.189 3.872 17.659 1.00 22.57 295 GLU A CA 1
ATOM 2384 C C . GLU A 1 295 ? 4.627 4.270 17.975 1.00 30.63 295 GLU A C 1
ATOM 2385 O O . GLU A 1 295 ? 4.879 5.350 18.529 1.00 40.34 295 GLU A O 1
ATOM 2391 N N . VAL A 1 296 ? 5.587 3.410 17.626 1.00 24.40 296 VAL A N 1
ATOM 2392 C CA . VAL A 1 296 ? 6.993 3.725 17.860 1.00 32.92 296 VAL A CA 1
ATOM 2393 C C . VAL A 1 296 ? 7.408 4.945 17.050 1.00 27.49 296 VAL A C 1
ATOM 2394 O O . VAL A 1 296 ? 8.143 5.815 17.537 1.00 31.01 296 VAL A O 1
ATOM 2398 N N . ARG A 1 297 ? 6.963 5.016 15.793 1.00 23.96 297 ARG A N 1
ATOM 2399 C CA . ARG A 1 297 ? 7.302 6.159 14.954 1.00 37.01 297 ARG A CA 1
ATOM 2400 C C . ARG A 1 297 ? 6.736 7.449 15.535 1.00 25.69 297 ARG A C 1
ATOM 2401 O O . ARG A 1 297 ? 7.398 8.491 15.511 1.00 31.58 297 ARG A O 1
ATOM 2409 N N . ILE A 1 298 ? 5.511 7.396 16.060 1.00 23.34 298 ILE A N 1
ATOM 2410 C CA . ILE A 1 298 ? 4.919 8.563 16.709 1.00 28.21 298 ILE A CA 1
ATOM 2411 C C . ILE A 1 298 ? 5.756 8.979 17.909 1.00 31.04 298 ILE A C 1
ATOM 2412 O O . ILE A 1 298 ? 6.070 10.161 18.093 1.00 34.31 298 ILE A O 1
ATOM 2417 N N . ALA A 1 299 ? 6.134 8.007 18.742 1.00 29.29 299 ALA A N 1
ATOM 2418 C CA . ALA A 1 299 ? 6.920 8.326 19.928 1.00 33.37 299 ALA A CA 1
ATOM 2419 C C . ALA A 1 299 ? 8.244 8.981 19.553 1.00 33.95 299 ALA A C 1
ATOM 2420 O O . ALA A 1 299 ? 8.665 9.957 20.185 1.00 36.60 299 ALA A O 1
ATOM 2422 N N . ALA A 1 300 ? 8.916 8.458 18.524 1.00 22.95 300 ALA A N 1
ATOM 2423 C CA . ALA A 1 300 ? 10.205 9.021 18.128 1.00 37.88 300 ALA A CA 1
ATOM 2424 C C . ALA A 1 300 ? 10.043 10.392 17.479 1.00 30.85 300 ALA A C 1
ATOM 2425 O O . ALA A 1 300 ? 10.857 11.294 17.711 1.00 35.57 300 ALA A O 1
ATOM 2427 N N . ALA A 1 301 ? 9.002 10.567 16.660 1.00 34.95 301 ALA A N 1
ATOM 2428 C CA . ALA A 1 301 ? 8.812 11.828 15.952 1.00 33.61 301 ALA A CA 1
ATOM 2429 C C . ALA A 1 301 ? 8.479 12.967 16.905 1.00 32.12 301 ALA A C 1
ATOM 2430 O O . ALA A 1 301 ? 8.881 14.111 16.663 1.00 49.07 301 ALA A O 1
ATOM 2432 N N . GLY A 1 302 ? 7.756 12.682 17.987 1.00 33.88 302 GLY A N 1
ATOM 2433 C CA . GLY A 1 302 ? 7.465 13.714 18.965 1.00 48.52 302 GLY A CA 1
ATOM 2434 C C . GLY A 1 302 ? 8.688 14.293 19.644 1.00 42.45 302 GLY A C 1
ATOM 2435 O O . GLY A 1 302 ? 8.551 15.245 20.421 1.00 45.35 302 GLY A O 1
ATOM 2436 N N . LYS A 1 303 ? 9.877 13.757 19.363 1.00 38.03 303 LYS A N 1
ATOM 2437 C CA . LYS A 1 303 ? 11.081 14.115 20.099 1.00 36.04 303 LYS A CA 1
ATOM 2438 C C . LYS A 1 303 ? 12.279 14.392 19.210 1.00 33.59 303 LYS A C 1
ATOM 2439 O O . LYS A 1 303 ? 13.364 14.667 19.732 1.00 34.63 303 LYS A O 1
ATOM 2445 N N . VAL A 1 304 ? 12.116 14.330 17.890 1.00 27.13 304 VAL A N 1
ATOM 2446 C CA . VAL A 1 304 ? 13.227 14.625 16.993 1.00 42.32 304 VAL A CA 1
ATOM 2447 C C . VAL A 1 304 ? 13.790 16.015 17.268 1.00 40.17 304 VAL A C 1
ATOM 2448 O O . VAL A 1 304 ? 15.002 16.237 17.171 1.00 45.55 304 VAL A O 1
ATOM 2452 N N . THR A 1 305 ? 12.929 16.972 17.618 1.00 36.19 305 THR A N 1
ATOM 2453 C CA . THR A 1 305 ? 13.410 18.326 17.879 1.00 42.22 305 THR A CA 1
ATOM 2454 C C . THR A 1 305 ? 14.220 18.393 19.171 1.00 48.79 305 THR A C 1
ATOM 2455 O O . THR A 1 305 ? 15.335 18.932 19.190 1.00 39.43 305 THR A O 1
ATOM 2459 N N . LYS A 1 306 ? 13.679 17.846 20.264 1.00 43.50 306 LYS A N 1
ATOM 2460 C CA . LYS A 1 306 ? 14.412 17.837 21.527 1.00 37.01 306 LYS A CA 1
ATOM 2461 C C . LYS A 1 306 ? 15.784 17.207 21.347 1.00 47.32 306 LYS A C 1
ATOM 2462 O O . LYS A 1 306 ? 16.799 17.733 21.819 1.00 47.32 306 LYS A O 1
ATOM 2468 N N . PHE A 1 307 ? 15.824 16.075 20.655 1.00 47.30 307 PHE A N 1
ATOM 2469 C CA . PHE A 1 307 ? 17.010 15.246 20.527 1.00 51.05 307 PHE A CA 1
ATOM 2470 C C . PHE A 1 307 ? 17.916 15.705 19.389 1.00 51.61 307 PHE A C 1
ATOM 2471 O O . PHE A 1 307 ? 19.035 15.201 19.255 1.00 67.46 307 PHE A O 1
ATOM 2479 N N . CYS A 1 308 ? 17.470 16.662 18.579 1.00 38.83 308 CYS A N 1
ATOM 2480 C CA . CYS A 1 308 ? 18.370 17.402 17.708 1.00 45.88 308 CYS A CA 1
ATOM 2481 C C . CYS A 1 308 ? 18.937 18.640 18.384 1.00 52.65 308 CYS A C 1
ATOM 2482 O O . CYS A 1 308 ? 20.007 19.116 17.986 1.00 53.30 308 CYS A O 1
ATOM 2485 N N . ARG A 1 309 ? 18.246 19.163 19.399 1.00 54.65 309 ARG A N 1
ATOM 2486 C CA . ARG A 1 309 ? 18.702 20.382 20.058 1.00 50.90 309 ARG A CA 1
ATOM 2487 C C . ARG A 1 309 ? 20.021 20.160 20.793 1.00 55.48 309 ARG A C 1
ATOM 2488 O O . ARG A 1 309 ? 20.889 21.040 20.795 1.00 67.03 309 ARG A O 1
ATOM 2496 N N . ILE A 1 310 ? 20.190 18.996 21.427 1.00 47.90 310 ILE A N 1
ATOM 2497 C CA . ILE A 1 310 ? 21.456 18.685 22.088 1.00 43.97 310 ILE A CA 1
ATOM 2498 C C . ILE A 1 310 ? 22.533 18.249 21.106 1.00 48.65 310 ILE A C 1
ATOM 2499 O O . ILE A 1 310 ? 23.715 18.214 21.469 1.00 60.22 310 ILE A O 1
ATOM 2504 N N . LEU A 1 311 ? 22.159 17.895 19.884 1.00 49.79 311 LEU A N 1
ATOM 2505 C CA . LEU A 1 311 ? 23.073 17.235 18.969 1.00 51.00 311 LEU A CA 1
ATOM 2506 C C . LEU A 1 311 ? 23.871 18.247 18.157 1.00 52.03 311 LEU A C 1
ATOM 2507 O O . LEU A 1 311 ? 23.497 19.414 18.021 1.00 61.55 311 LEU A O 1
ATOM 2512 N N . ASN A 1 312 ? 24.986 17.778 17.618 1.00 62.76 312 ASN A N 1
ATOM 2513 C CA . ASN A 1 312 ? 25.728 18.566 16.647 1.00 52.82 312 ASN A CA 1
ATOM 2514 C C . ASN A 1 312 ? 24.886 18.717 15.385 1.00 63.71 312 ASN A C 1
ATOM 2515 O O . ASN A 1 312 ? 24.313 17.730 14.907 1.00 67.21 312 ASN A O 1
ATOM 2520 N N . PRO A 1 313 ? 24.780 19.921 14.820 1.00 59.51 313 PRO A N 1
ATOM 2521 C CA . PRO A 1 313 ? 23.997 20.073 13.584 1.00 61.58 313 PRO A CA 1
ATOM 2522 C C . PRO A 1 313 ? 24.510 19.225 12.433 1.00 61.74 313 PRO A C 1
ATOM 2523 O O . PRO A 1 313 ? 23.718 18.852 11.562 1.00 60.96 313 PRO A O 1
ATOM 2527 N N . GLU A 1 314 ? 25.807 18.917 12.387 1.00 57.05 314 GLU A N 1
ATOM 2528 C CA . GLU A 1 314 ? 26.305 18.000 11.365 1.00 74.88 314 GLU A CA 1
ATOM 2529 C C . GLU A 1 314 ? 25.661 16.626 11.513 1.00 77.05 314 GLU A C 1
ATOM 2530 O O . GLU A 1 314 ? 25.117 16.070 10.550 1.00 64.36 314 GLU A O 1
ATOM 2536 N N . ILE A 1 315 ? 25.708 16.067 12.725 1.00 61.32 315 ILE A N 1
ATOM 2537 C CA . ILE A 1 315 ? 25.107 14.761 12.974 1.00 52.34 315 ILE A CA 1
ATOM 2538 C C . ILE A 1 315 ? 23.604 14.818 12.745 1.00 46.96 315 ILE A C 1
ATOM 2539 O O . ILE A 1 315 ? 23.016 13.908 12.146 1.00 50.47 315 ILE A O 1
ATOM 2544 N N . ALA A 1 316 ? 22.956 15.882 13.226 1.00 51.71 316 ALA A N 1
ATOM 2545 C CA . ALA A 1 316 ? 21.521 16.028 13.015 1.00 50.12 316 ALA A CA 1
ATOM 2546 C C . ALA A 1 316 ? 21.187 16.014 11.529 1.00 51.65 316 ALA A C 1
ATOM 2547 O O . ALA A 1 316 ? 20.366 15.212 11.077 1.00 55.23 316 ALA A O 1
ATOM 2549 N N . ILE A 1 317 ? 21.860 16.856 10.746 1.00 61.95 317 ILE A N 1
ATOM 2550 C CA . ILE A 1 317 ? 21.589 16.932 9.314 1.00 55.94 317 ILE A CA 1
ATOM 2551 C C . ILE A 1 317 ? 21.818 15.579 8.655 1.00 52.02 317 ILE A C 1
ATOM 2552 O O . ILE A 1 317 ? 21.005 15.121 7.843 1.00 47.90 317 ILE A O 1
ATOM 2557 N N . GLN A 1 318 ? 22.925 14.914 8.994 1.00 53.13 318 GLN A N 1
ATOM 2558 C CA . GLN A 1 318 ? 23.260 13.662 8.326 1.00 58.52 318 GLN A CA 1
ATOM 2559 C C . GLN A 1 318 ? 22.242 12.571 8.640 1.00 63.83 318 GLN A C 1
ATOM 2560 O O . GLN A 1 318 ? 21.748 11.891 7.733 1.00 55.29 318 GLN A O 1
ATOM 2566 N N . HIS A 1 319 ? 21.904 12.393 9.917 1.00 56.26 319 HIS A N 1
ATOM 2567 C CA . HIS A 1 319 ? 21.117 11.242 10.343 1.00 52.44 319 HIS A CA 1
ATOM 2568 C C . HIS A 1 319 ? 19.637 11.556 10.538 1.00 57.48 319 HIS A C 1
ATOM 2569 O O . HIS A 1 319 ? 18.782 10.854 9.987 1.00 59.23 319 HIS A O 1
ATOM 2576 N N . ILE A 1 320 ? 19.310 12.589 11.317 1.00 46.47 320 ILE A N 1
ATOM 2577 C CA . ILE A 1 320 ? 17.921 12.822 11.695 1.00 36.71 320 ILE A CA 1
ATOM 2578 C C . ILE A 1 320 ? 17.102 13.324 10.507 1.00 34.15 320 ILE A C 1
ATOM 2579 O O . ILE A 1 320 ? 15.977 12.865 10.282 1.00 33.74 320 ILE A O 1
ATOM 2584 N N . LEU A 1 321 ? 17.630 14.279 9.727 1.00 46.83 321 LEU A N 1
ATOM 2585 C CA . LEU A 1 321 ? 16.835 14.833 8.626 1.00 45.32 321 LEU A CA 1
ATOM 2586 C C . LEU A 1 321 ? 16.280 13.793 7.664 1.00 35.98 321 LEU A C 1
ATOM 2587 O O . LEU A 1 321 ? 15.102 13.905 7.296 1.00 52.47 321 LEU A O 1
ATOM 2592 N N . PRO A 1 322 ? 17.043 12.805 7.186 1.00 34.65 322 PRO A N 1
ATOM 2593 C CA . PRO A 1 322 ? 16.425 11.820 6.276 1.00 35.53 322 PRO A CA 1
ATOM 2594 C C . PRO A 1 322 ? 15.200 11.160 6.890 1.00 37.27 322 PRO A C 1
ATOM 2595 O O . PRO A 1 322 ? 14.152 11.017 6.230 1.00 47.15 322 PRO A O 1
ATOM 2599 N N . CYS A 1 323 ? 15.301 10.793 8.171 1.00 34.51 323 CYS A N 1
ATOM 2600 C CA . CYS A 1 323 ? 14.161 10.221 8.876 1.00 43.22 323 CYS A CA 1
ATOM 2601 C C . CYS A 1 323 ? 13.021 11.222 8.966 1.00 38.30 323 CYS A C 1
ATOM 2602 O O . CYS A 1 323 ? 11.849 10.854 8.835 1.00 35.63 323 CYS A O 1
ATOM 2605 N N . VAL A 1 324 ? 13.342 12.497 9.192 1.00 40.08 324 VAL A N 1
ATOM 2606 C CA . VAL A 1 324 ? 12.299 13.515 9.254 1.00 46.64 324 VAL A CA 1
ATOM 2607 C C . VAL A 1 324 ? 11.580 13.628 7.913 1.00 37.06 324 VAL A C 1
ATOM 2608 O O . VAL A 1 324 ? 10.364 13.840 7.856 1.00 38.85 324 VAL A O 1
ATOM 2612 N N . LYS A 1 325 ? 12.321 13.511 6.816 1.00 42.44 325 LYS A N 1
ATOM 2613 C CA . LYS A 1 325 ? 11.723 13.574 5.487 1.00 42.59 325 LYS A CA 1
ATOM 2614 C C . LYS A 1 325 ? 10.727 12.450 5.297 1.00 41.24 325 LYS A C 1
ATOM 2615 O O . LYS A 1 325 ? 9.553 12.675 4.975 1.00 44.42 325 LYS A O 1
ATOM 2621 N N . GLU A 1 326 ? 11.188 11.223 5.538 1.00 34.90 326 GLU A N 1
ATOM 2622 C CA . GLU A 1 326 ? 10.322 10.062 5.395 1.00 42.68 326 GLU A CA 1
ATOM 2623 C C . GLU A 1 326 ? 9.096 10.180 6.294 1.00 45.40 326 GLU A C 1
ATOM 2624 O O . GLU A 1 326 ? 7.973 9.861 5.880 1.00 39.18 326 GLU A O 1
ATOM 2630 N N . LEU A 1 327 ? 9.288 10.663 7.522 1.00 37.50 327 LEU A N 1
ATOM 2631 C CA . LEU A 1 327 ? 8.163 10.844 8.427 1.00 33.12 327 LEU A CA 1
ATOM 2632 C C . LEU A 1 327 ? 7.191 11.887 7.895 1.00 29.71 327 LEU A C 1
ATOM 2633 O O . LEU A 1 327 ? 5.977 11.759 8.089 1.00 33.04 327 LEU A O 1
ATOM 2638 N N . SER A 1 328 ? 7.701 12.917 7.217 1.00 34.46 328 SER A N 1
ATOM 2639 C CA . SER A 1 328 ? 6.817 13.903 6.604 1.00 48.34 328 SER A CA 1
ATOM 2640 C C . SER A 1 328 ? 5.897 13.249 5.580 1.00 48.47 328 SER A C 1
ATOM 2641 O O . SER A 1 328 ? 4.707 13.576 5.505 1.00 56.07 328 SER A O 1
ATOM 2644 N N . SER A 1 329 ? 6.430 12.323 4.784 1.00 55.19 329 SER A N 1
ATOM 2645 C CA . SER A 1 329 ? 5.636 11.543 3.844 1.00 59.41 329 SER A CA 1
ATOM 2646 C C . SER A 1 329 ? 5.172 10.213 4.434 1.00 60.86 329 SER A C 1
ATOM 2647 O O . SER A 1 329 ? 4.897 9.272 3.681 1.00 59.21 329 SER A O 1
ATOM 2650 N N . ASP A 1 330 ? 5.081 10.118 5.759 1.00 58.46 330 ASP A N 1
ATOM 2651 C CA . ASP A 1 330 ? 4.619 8.899 6.404 1.00 55.05 330 ASP A CA 1
ATOM 2652 C C . ASP A 1 330 ? 3.154 8.634 6.070 1.00 45.20 330 ASP A C 1
ATOM 2653 O O . ASP A 1 330 ? 2.384 9.543 5.749 1.00 55.44 330 ASP A O 1
ATOM 2658 N N . SER A 1 331 ? 2.774 7.358 6.149 1.00 37.58 331 SER A N 1
ATOM 2659 C CA . SER A 1 331 ? 1.401 6.966 5.850 1.00 42.06 331 SER A CA 1
ATOM 2660 C C . SER A 1 331 ? 0.433 7.331 6.968 1.00 40.22 331 SER A C 1
ATOM 2661 O O . SER A 1 331 ? -0.733 7.634 6.694 1.00 54.18 331 SER A O 1
ATOM 2664 N N . SER A 1 332 ? 0.885 7.304 8.220 1.00 43.12 332 SER A N 1
ATOM 2665 C CA . SER A 1 332 ? -0.009 7.514 9.352 1.00 50.50 332 SER A CA 1
ATOM 2666 C C . SER A 1 332 ? -0.227 9.002 9.594 1.00 42.92 332 SER A C 1
ATOM 2667 O O . SER A 1 332 ? 0.733 9.768 9.727 1.00 37.84 332 SER A O 1
ATOM 2670 N N . GLN A 1 333 ? -1.499 9.407 9.657 1.00 44.84 333 GLN A N 1
ATOM 2671 C CA . GLN A 1 333 ? -1.811 10.801 9.954 1.00 56.07 333 GLN A CA 1
ATOM 2672 C C . GLN A 1 333 ? -1.349 11.189 11.351 1.00 54.57 333 GLN A C 1
ATOM 2673 O O . GLN A 1 333 ? -0.971 12.342 11.580 1.00 57.96 333 GLN A O 1
ATOM 2679 N N . HIS A 1 334 ? -1.375 10.247 12.298 1.00 52.75 334 HIS A N 1
ATOM 2680 C CA . HIS A 1 334 ? -0.903 10.547 13.646 1.00 44.06 334 HIS A CA 1
ATOM 2681 C C . HIS A 1 334 ? 0.607 10.754 13.673 1.00 49.72 334 HIS A C 1
ATOM 2682 O O . HIS A 1 334 ? 1.107 11.621 14.401 1.00 53.09 334 HIS A O 1
ATOM 2689 N N . VAL A 1 335 ? 1.349 9.975 12.885 1.00 35.35 335 VAL A N 1
ATOM 2690 C CA . VAL A 1 335 ? 2.791 10.185 12.780 1.00 37.72 335 VAL A CA 1
ATOM 2691 C C . VAL A 1 335 ? 3.080 11.577 12.233 1.00 51.68 335 VAL A C 1
ATOM 2692 O O . VAL A 1 335 ? 3.930 12.309 12.757 1.00 44.30 335 VAL A O 1
ATOM 2696 N N . ARG A 1 336 ? 2.372 11.959 11.167 1.00 47.91 336 ARG A N 1
ATOM 2697 C CA . ARG A 1 336 ? 2.566 13.279 10.577 1.00 46.85 336 ARG A CA 1
ATOM 2698 C C . ARG A 1 336 ? 2.191 14.381 11.560 1.00 32.21 336 ARG A C 1
ATOM 2699 O O . ARG A 1 336 ? 2.880 15.402 11.652 1.00 43.55 336 ARG A O 1
ATOM 2707 N N . SER A 1 337 ? 1.103 14.189 12.308 1.00 31.19 337 SER A N 1
ATOM 2708 C CA . SER A 1 337 ? 0.701 15.169 13.313 1.00 43.95 337 SER A CA 1
ATOM 2709 C C . SER A 1 337 ? 1.782 15.343 14.374 1.00 50.88 337 SER A C 1
ATOM 2710 O O . SER A 1 337 ? 2.163 16.472 14.714 1.00 49.98 337 SER A O 1
ATOM 2713 N N . ALA A 1 338 ? 2.286 14.229 14.911 1.00 47.64 338 ALA A N 1
ATOM 2714 C CA . ALA A 1 338 ? 3.312 14.308 15.945 1.00 33.52 338 ALA A CA 1
ATOM 2715 C C . ALA A 1 338 ? 4.571 14.978 15.415 1.00 35.99 338 ALA A C 1
ATOM 2716 O O . ALA A 1 338 ? 5.180 15.805 16.103 1.00 47.33 338 ALA A O 1
ATOM 2718 N N . LEU A 1 339 ? 4.980 14.634 14.191 1.00 33.22 339 LEU A N 1
ATOM 2719 C CA . LEU A 1 339 ? 6.162 15.267 13.618 1.00 41.72 339 LEU A CA 1
ATOM 2720 C C . LEU A 1 339 ? 5.950 16.764 13.426 1.00 46.41 339 LEU A C 1
ATOM 2721 O O . LEU A 1 339 ? 6.844 17.565 13.723 1.00 43.66 339 LEU A O 1
ATOM 2726 N N . ALA A 1 340 ? 4.776 17.158 12.925 1.00 46.75 340 ALA A N 1
ATOM 2727 C CA . ALA A 1 340 ? 4.512 18.565 12.653 1.00 49.76 340 ALA A CA 1
ATOM 2728 C C . ALA A 1 340 ? 4.440 19.384 13.932 1.00 54.25 340 ALA A C 1
ATOM 2729 O O . ALA A 1 340 ? 4.832 20.556 13.939 1.00 52.49 340 ALA A O 1
ATOM 2731 N N . SER A 1 341 ? 3.947 18.791 15.021 1.00 46.98 341 SER A N 1
ATOM 2732 C CA . SER A 1 341 ? 3.797 19.546 16.258 1.00 49.67 341 SER A CA 1
ATOM 2733 C C . SER A 1 341 ? 5.129 19.984 16.857 1.00 44.47 341 SER A C 1
ATOM 2734 O O . SER A 1 341 ? 5.128 20.825 17.762 1.00 47.77 341 SER A O 1
ATOM 2737 N N . VAL A 1 342 ? 6.254 19.445 16.387 1.00 38.65 342 VAL A N 1
ATOM 2738 C CA . VAL A 1 342 ? 7.547 19.751 16.992 1.00 29.97 342 VAL A CA 1
ATOM 2739 C C . VAL A 1 342 ? 8.575 20.130 15.932 1.00 35.88 342 VAL A C 1
ATOM 2740 O O . VAL A 1 342 ? 9.662 20.620 16.259 1.00 34.11 342 VAL A O 1
ATOM 2744 N N . ILE A 1 343 ? 8.246 19.913 14.655 1.00 37.60 343 ILE A N 1
ATOM 2745 C CA . ILE A 1 343 ? 9.233 20.145 13.604 1.00 41.49 343 ILE A CA 1
ATOM 2746 C C . ILE A 1 343 ? 9.610 21.617 13.509 1.00 41.51 343 ILE A C 1
ATOM 2747 O O . ILE A 1 343 ? 10.762 21.948 13.199 1.00 36.56 343 ILE A O 1
ATOM 2752 N N . MET A 1 344 ? 8.659 22.521 13.753 1.00 47.23 344 MET A N 1
ATOM 2753 C CA . MET A 1 344 ? 8.968 23.946 13.690 1.00 54.85 344 MET A CA 1
ATOM 2754 C C . MET A 1 344 ? 10.078 24.326 14.659 1.00 45.45 344 MET A C 1
ATOM 2755 O O . MET A 1 344 ? 10.886 25.212 14.360 1.00 53.27 344 MET A O 1
ATOM 2760 N N . GLY A 1 345 ? 10.143 23.663 15.815 1.00 47.15 345 GLY A N 1
ATOM 2761 C CA . GLY A 1 345 ? 11.129 23.996 16.830 1.00 44.79 345 GLY A CA 1
ATOM 2762 C C . GLY A 1 345 ? 12.567 23.863 16.375 1.00 50.21 345 GLY A C 1
ATOM 2763 O O . GLY A 1 345 ? 13.471 24.279 17.108 1.00 57.94 345 GLY A O 1
ATOM 2764 N N . MET A 1 346 ? 12.804 23.299 15.194 1.00 50.65 346 MET A N 1
ATOM 2765 C CA . MET A 1 346 ? 14.156 23.078 14.707 1.00 60.32 346 MET A CA 1
ATOM 2766 C C . MET A 1 346 ? 14.665 24.193 13.807 1.00 60.10 346 MET A C 1
ATOM 2767 O O . MET A 1 346 ? 15.824 24.147 13.383 1.00 58.16 346 MET A O 1
ATOM 2772 N N . ALA A 1 347 ? 13.836 25.190 13.507 1.00 67.19 347 ALA A N 1
ATOM 2773 C CA . ALA A 1 347 ? 14.313 26.354 12.763 1.00 70.67 347 ALA A CA 1
ATOM 2774 C C . ALA A 1 347 ? 15.531 27.004 13.405 1.00 63.79 347 ALA A C 1
ATOM 2775 O O . ALA A 1 347 ? 16.495 27.304 12.683 1.00 72.01 347 ALA A O 1
ATOM 2777 N N . PRO A 1 348 ? 15.566 27.246 14.723 1.00 62.78 348 PRO A N 1
ATOM 2778 C CA . PRO A 1 348 ? 16.738 27.900 15.326 1.00 75.63 348 PRO A CA 1
ATOM 2779 C C . PRO A 1 348 ? 17.904 26.950 15.543 1.00 74.87 348 PRO A C 1
ATOM 2780 O O . PRO A 1 348 ? 19.068 27.323 15.366 1.00 80.67 348 PRO A O 1
ATOM 2784 N N . VAL A 1 349 ? 17.590 25.707 15.913 1.00 66.36 349 VAL A N 1
ATOM 2785 C CA . VAL A 1 349 ? 18.628 24.714 16.190 1.00 71.78 349 VAL A CA 1
ATOM 2786 C C . VAL A 1 349 ? 19.491 24.470 14.953 1.00 68.10 349 VAL A C 1
ATOM 2787 O O . VAL A 1 349 ? 20.723 24.423 15.035 1.00 68.77 349 VAL A O 1
ATOM 2791 N N . LEU A 1 350 ? 18.864 24.302 13.782 1.00 74.32 350 LEU A N 1
ATOM 2792 C CA . LEU A 1 350 ? 19.651 24.022 12.581 1.00 82.21 350 LEU A CA 1
ATOM 2793 C C . LEU A 1 350 ? 20.418 25.254 12.120 1.00 81.66 350 LEU A C 1
ATOM 2794 O O . LEU A 1 350 ? 21.566 25.147 11.685 1.00 79.23 350 LEU A O 1
ATOM 2799 N N . GLY A 1 351 ? 19.804 26.425 12.211 1.00 77.53 351 GLY A N 1
ATOM 2800 C CA . GLY A 1 351 ? 20.411 27.621 11.647 1.00 84.53 351 GLY A CA 1
ATOM 2801 C C . GLY A 1 351 ? 19.923 27.889 10.238 1.00 86.05 351 GLY A C 1
ATOM 2802 O O . GLY A 1 351 ? 19.652 26.979 9.455 1.00 74.85 351 GLY A O 1
ATOM 2803 N N . LYS A 1 352 ? 19.829 29.179 9.905 1.00 87.08 352 LYS A N 1
ATOM 2804 C CA . LYS A 1 352 ? 19.181 29.580 8.660 1.00 81.86 352 LYS A CA 1
ATOM 2805 C C . LYS A 1 352 ? 19.745 28.826 7.461 1.00 79.36 352 LYS A C 1
ATOM 2806 O O . LYS A 1 352 ? 18.988 28.323 6.622 1.00 75.67 352 LYS A O 1
ATOM 2808 N N . ASP A 1 353 ? 21.072 28.712 7.376 1.00 82.46 353 ASP A N 1
ATOM 2809 C CA . ASP A 1 353 ? 21.688 28.101 6.201 1.00 72.28 353 ASP A CA 1
ATOM 2810 C C . ASP A 1 353 ? 21.217 26.663 6.010 1.00 81.09 353 ASP A C 1
ATOM 2811 O O . ASP A 1 353 ? 20.831 26.265 4.904 1.00 79.29 353 ASP A O 1
ATOM 2813 N N . ALA A 1 354 ? 21.241 25.864 7.081 1.00 84.76 354 ALA A N 1
ATOM 2814 C CA . ALA A 1 354 ? 20.814 24.472 6.967 1.00 78.73 354 ALA A CA 1
ATOM 2815 C C . ALA A 1 354 ? 19.296 24.363 6.859 1.00 71.74 354 ALA A C 1
ATOM 2816 O O . ALA A 1 354 ? 18.777 23.563 6.071 1.00 68.07 354 ALA A O 1
ATOM 2818 N N . THR A 1 355 ? 18.568 25.160 7.642 1.00 64.21 355 THR A N 1
ATOM 2819 C CA . THR A 1 355 ? 17.113 25.137 7.570 1.00 52.91 355 THR A CA 1
ATOM 2820 C C . THR A 1 355 ? 16.652 25.340 6.132 1.00 67.31 355 THR A C 1
ATOM 2821 O O . THR A 1 355 ? 15.718 24.679 5.665 1.00 67.91 355 THR A O 1
ATOM 2825 N N . ILE A 1 356 ? 17.312 26.247 5.404 1.00 78.56 356 ILE A N 1
ATOM 2826 C CA . ILE A 1 356 ? 16.840 26.602 4.071 1.00 78.53 356 ILE A CA 1
ATOM 2827 C C . ILE A 1 356 ? 16.979 25.416 3.125 1.00 68.56 356 ILE A C 1
ATOM 2828 O O . ILE A 1 356 ? 16.083 25.131 2.318 1.00 55.34 356 ILE A O 1
ATOM 2833 N N . GLU A 1 357 ? 18.096 24.691 3.211 1.00 68.77 357 GLU A N 1
ATOM 2834 C CA . GLU A 1 357 ? 18.290 23.556 2.312 1.00 77.74 357 GLU A CA 1
ATOM 2835 C C . GLU A 1 357 ? 17.424 22.366 2.705 1.00 83.53 357 GLU A C 1
ATOM 2836 O O . GLU A 1 357 ? 16.970 21.624 1.829 1.00 77.88 357 GLU A O 1
ATOM 2842 N N . HIS A 1 358 ? 17.180 22.160 4.001 1.00 76.27 358 HIS A N 1
ATOM 2843 C CA . HIS A 1 358 ? 16.599 20.896 4.443 1.00 68.93 358 HIS A CA 1
ATOM 2844 C C . HIS A 1 358 ? 15.160 20.986 4.933 1.00 62.40 358 HIS A C 1
ATOM 2845 O O . HIS A 1 358 ? 14.353 20.120 4.591 1.00 60.72 358 HIS A O 1
ATOM 2852 N N . LEU A 1 359 ? 14.802 21.997 5.726 1.00 61.22 359 LEU A N 1
ATOM 2853 C CA . LEU A 1 359 ? 13.501 21.996 6.387 1.00 47.99 359 LEU A CA 1
ATOM 2854 C C . LEU A 1 359 ? 12.411 22.722 5.610 1.00 49.07 359 LEU A C 1
ATOM 2855 O O . LEU A 1 359 ? 11.226 22.457 5.845 1.00 52.11 359 LEU A O 1
ATOM 2860 N N . LEU A 1 360 ? 12.771 23.620 4.696 1.00 56.71 360 LEU A N 1
ATOM 2861 C CA . LEU A 1 360 ? 11.799 24.405 3.944 1.00 51.81 360 LEU A CA 1
ATOM 2862 C C . LEU A 1 360 ? 10.759 23.510 3.273 1.00 55.14 360 LEU A C 1
ATOM 2863 O O . LEU A 1 360 ? 9.548 23.651 3.538 1.00 54.04 360 LEU A O 1
ATOM 2868 N N . PRO A 1 361 ? 11.185 22.578 2.408 1.00 58.26 361 PRO A N 1
ATOM 2869 C CA . PRO A 1 361 ? 10.197 21.771 1.676 1.00 42.34 361 PRO A CA 1
ATOM 2870 C C . PRO A 1 361 ? 9.271 20.999 2.594 1.00 57.91 361 PRO A C 1
ATOM 2871 O O . PRO A 1 361 ? 8.069 20.887 2.316 1.00 59.25 361 PRO A O 1
ATOM 2875 N N . ILE A 1 362 ? 9.803 20.461 3.691 1.00 60.85 362 ILE A N 1
ATOM 2876 C CA . ILE A 1 362 ? 8.977 19.704 4.623 1.00 60.26 362 ILE A CA 1
ATOM 2877 C C . ILE A 1 362 ? 7.963 20.619 5.294 1.00 49.74 362 ILE A C 1
ATOM 2878 O O . ILE A 1 362 ? 6.800 20.244 5.488 1.00 45.89 362 ILE A O 1
ATOM 2883 N N . PHE A 1 363 ? 8.387 21.831 5.665 1.00 42.53 363 PHE A N 1
ATOM 2884 C CA . PHE A 1 363 ? 7.446 22.801 6.214 1.00 52.48 363 PHE A CA 1
ATOM 2885 C C . PHE A 1 363 ? 6.300 23.058 5.247 1.00 61.32 363 PHE A C 1
ATOM 2886 O O . PHE A 1 363 ? 5.125 23.000 5.630 1.00 60.52 363 PHE A O 1
ATOM 2894 N N . LEU A 1 364 ? 6.616 23.328 3.977 1.00 59.52 364 LEU A N 1
ATOM 2895 C CA . LEU A 1 364 ? 5.530 23.649 3.055 1.00 59.42 364 LEU A CA 1
ATOM 2896 C C . LEU A 1 364 ? 4.641 22.434 2.806 1.00 61.86 364 LEU A C 1
ATOM 2897 O O . LEU A 1 364 ? 3.415 22.567 2.709 1.00 61.44 364 LEU A O 1
ATOM 2902 N N . SER A 1 365 ? 5.235 21.241 2.704 1.00 62.87 365 SER A N 1
ATOM 2903 C CA . SER A 1 365 ? 4.440 20.027 2.542 1.00 56.99 365 SER A CA 1
ATOM 2904 C C . SER A 1 365 ? 3.469 19.851 3.701 1.00 58.73 365 SER A C 1
ATOM 2905 O O . SER A 1 365 ? 2.271 19.628 3.496 1.00 62.91 365 SER A O 1
ATOM 2908 N N . LEU A 1 366 ? 3.972 19.951 4.935 1.00 56.35 366 LEU A N 1
ATOM 2909 C CA . LEU A 1 366 ? 3.100 19.826 6.096 1.00 52.57 366 LEU A CA 1
ATOM 2910 C C . LEU A 1 366 ? 2.027 20.905 6.101 1.00 65.43 366 LEU A C 1
ATOM 2911 O O . LEU A 1 366 ? 0.908 20.667 6.572 1.00 47.38 366 LEU A O 1
ATOM 2916 N N . LEU A 1 367 ? 2.345 22.092 5.578 1.00 68.21 367 LEU A N 1
ATOM 2917 C CA . LEU A 1 367 ? 1.331 23.135 5.461 1.00 65.58 367 LEU A CA 1
ATOM 2918 C C . LEU A 1 367 ? 0.171 22.676 4.587 1.00 70.68 367 LEU A C 1
ATOM 2919 O O . LEU A 1 367 ? -0.997 22.910 4.918 1.00 63.97 367 LEU A O 1
ATOM 2924 N N . LYS A 1 368 ? 0.473 22.031 3.465 1.00 67.84 368 LYS A N 1
ATOM 2925 C CA . LYS A 1 368 ? -0.554 21.533 2.549 1.00 70.38 368 LYS A CA 1
ATOM 2926 C C . LYS A 1 368 ? -0.844 20.055 2.811 1.00 69.55 368 LYS A C 1
ATOM 2927 O O . LYS A 1 368 ? -0.694 19.198 1.939 1.00 79.47 368 LYS A O 1
ATOM 2929 N N . ASP A 1 369 ? -1.267 19.759 4.036 1.00 67.72 369 ASP A N 1
ATOM 2930 C CA . ASP A 1 369 ? -1.594 18.393 4.419 1.00 60.36 369 ASP A CA 1
ATOM 2931 C C . ASP A 1 369 ? -3.076 18.112 4.208 1.00 57.39 369 ASP A C 1
ATOM 2932 O O . ASP A 1 369 ? -3.914 19.017 4.240 1.00 67.29 369 ASP A O 1
ATOM 2937 N N A GLU A 1 370 ? -3.391 16.833 3.991 0.50 58.65 370 GLU A N 1
ATOM 2938 N N B GLU A 1 370 ? -3.392 16.834 3.998 0.50 58.65 370 GLU A N 1
ATOM 2939 C CA A GLU A 1 370 ? -4.763 16.420 3.729 0.50 60.51 370 GLU A CA 1
ATOM 2940 C CA B GLU A 1 370 ? -4.765 16.426 3.729 0.50 60.50 370 GLU A CA 1
ATOM 2941 C C A GLU A 1 370 ? -5.632 16.409 4.979 0.50 58.70 370 GLU A C 1
ATOM 2942 C C B GLU A 1 370 ? -5.633 16.398 4.979 0.50 58.70 370 GLU A C 1
ATOM 2943 O O A GLU A 1 370 ? -6.862 16.383 4.860 0.50 58.96 370 GLU A O 1
ATOM 2944 O O B GLU A 1 370 ? -6.862 16.351 4.860 0.50 58.95 370 GLU A O 1
ATOM 2955 N N . PHE A 1 371 ? -5.033 16.424 6.167 1.00 62.45 371 PHE A N 1
ATOM 2956 C CA . PHE A 1 371 ? -5.780 16.330 7.407 1.00 68.43 371 PHE A CA 1
ATOM 2957 C C . PHE A 1 371 ? -5.599 17.590 8.242 1.00 55.83 371 PHE A C 1
ATOM 2958 O O . PHE A 1 371 ? -4.459 18.017 8.476 1.00 49.01 371 PHE A O 1
ATOM 2966 N N . PRO A 1 372 ? -6.686 18.203 8.717 1.00 64.58 372 PRO A N 1
ATOM 2967 C CA . PRO A 1 372 ? -6.548 19.444 9.494 1.00 74.79 372 PRO A CA 1
ATOM 2968 C C . PRO A 1 372 ? -5.691 19.290 10.738 1.00 73.85 372 PRO A C 1
ATOM 2969 O O . PRO A 1 372 ? -5.175 20.295 11.238 1.00 62.18 372 PRO A O 1
ATOM 2973 N N . ASP A 1 373 ? -5.530 18.071 11.259 1.00 82.17 373 ASP A N 1
ATOM 2974 C CA . ASP A 1 373 ? -4.648 17.858 12.403 1.00 54.89 373 ASP A CA 1
ATOM 2975 C C . ASP A 1 373 ? -3.242 18.369 12.120 1.00 57.06 373 ASP A C 1
ATOM 2976 O O . ASP A 1 373 ? -2.720 19.228 12.840 1.00 59.19 373 ASP A O 1
ATOM 2981 N N . VAL A 1 374 ? -2.604 17.824 11.083 1.00 56.21 374 VAL A N 1
ATOM 2982 C CA . VAL A 1 374 ? -1.216 18.172 10.790 1.00 60.67 374 VAL A CA 1
ATOM 2983 C C . VAL A 1 374 ? -1.092 19.665 10.528 1.00 57.09 374 VAL A C 1
ATOM 2984 O O . VAL A 1 374 ? -0.206 20.343 11.071 1.00 60.53 374 VAL A O 1
ATOM 2988 N N . ARG A 1 375 ? -1.970 20.194 9.672 1.00 60.54 375 ARG A N 1
ATOM 2989 C CA . ARG A 1 375 ? -1.966 21.623 9.399 1.00 60.96 375 ARG A CA 1
ATOM 2990 C C . ARG A 1 375 ? -2.004 22.413 10.696 1.00 47.15 375 ARG A C 1
ATOM 2991 O O . ARG A 1 375 ? -1.049 23.113 11.027 1.00 52.78 375 ARG A O 1
ATOM 2999 N N . LEU A 1 376 ? -3.075 22.252 11.475 1.00 41.24 376 LEU A N 1
ATOM 3000 C CA . LEU A 1 376 ? -3.215 23.011 12.713 1.00 47.78 376 LEU A CA 1
ATOM 3001 C C . LEU A 1 376 ? -1.977 22.883 13.593 1.00 60.60 376 LEU A C 1
ATOM 3002 O O . LEU A 1 376 ? -1.512 23.873 14.167 1.00 60.56 376 LEU A O 1
ATOM 3007 N N . ASN A 1 377 ? -1.419 21.673 13.702 1.00 68.45 377 ASN A N 1
ATOM 3008 C CA . ASN A 1 377 ? -0.257 21.473 14.563 1.00 65.95 377 ASN A CA 1
ATOM 3009 C C . ASN A 1 377 ? 0.918 22.332 14.107 1.00 45.68 377 ASN A C 1
ATOM 3010 O O . ASN A 1 377 ? 1.590 22.969 14.929 1.00 64.25 377 ASN A O 1
ATOM 3015 N N . ILE A 1 378 ? 1.176 22.361 12.796 1.00 41.32 378 ILE A N 1
ATOM 3016 C CA . ILE A 1 378 ? 2.202 23.245 12.231 1.00 57.91 378 ILE A CA 1
ATOM 3017 C C . ILE A 1 378 ? 1.831 24.726 12.131 1.00 68.14 378 ILE A C 1
ATOM 3018 O O . ILE A 1 378 ? 2.734 25.567 12.042 1.00 62.53 378 ILE A O 1
ATOM 3023 N N . ILE A 1 379 ? 0.553 25.086 12.138 1.00 65.64 379 ILE A N 1
ATOM 3024 C CA . ILE A 1 379 ? 0.186 26.462 11.819 1.00 69.43 379 ILE A CA 1
ATOM 3025 C C . ILE A 1 379 ? 0.027 27.234 13.118 1.00 66.58 379 ILE A C 1
ATOM 3026 O O . ILE A 1 379 ? 0.319 28.434 13.183 1.00 67.60 379 ILE A O 1
ATOM 3031 N N . SER A 1 380 ? -0.438 26.546 14.163 1.00 59.47 380 SER A N 1
ATOM 3032 C CA . SER A 1 380 ? -0.678 27.202 15.442 1.00 63.59 380 SER A CA 1
ATOM 3033 C C . SER A 1 380 ? 0.617 27.730 16.045 1.00 69.68 380 SER A C 1
ATOM 3034 O O . SER A 1 380 ? 0.662 28.858 16.548 1.00 76.41 380 SER A O 1
ATOM 3037 N N . LYS A 1 381 ? 1.684 26.934 15.996 1.00 69.61 381 LYS A N 1
ATOM 3038 C CA . LYS A 1 381 ? 2.967 27.331 16.572 1.00 80.90 381 LYS A CA 1
ATOM 3039 C C . LYS A 1 381 ? 3.851 27.945 15.488 1.00 67.31 381 LYS A C 1
ATOM 3040 O O . LYS A 1 381 ? 4.836 27.366 15.029 1.00 65.42 381 LYS A O 1
ATOM 3046 N N . LEU A 1 382 ? 3.469 29.151 15.083 1.00 66.87 382 LEU A N 1
ATOM 3047 C CA . LEU A 1 382 ? 4.218 29.898 14.081 1.00 66.79 382 LEU A CA 1
ATOM 3048 C C . LEU A 1 382 ? 5.075 30.977 14.736 1.00 76.50 382 LEU A C 1
ATOM 3049 O O . LEU A 1 382 ? 6.179 30.705 15.209 1.00 75.26 382 LEU A O 1
ATOM 3054 N N . VAL B 2 3 ? 19.981 -54.575 78.092 1.00 90.15 61 VAL B N 1
ATOM 3055 C CA . VAL B 2 3 ? 19.046 -55.442 77.386 1.00 86.44 61 VAL B CA 1
ATOM 3056 C C . VAL B 2 3 ? 18.867 -56.771 78.118 1.00 107.60 61 VAL B C 1
ATOM 3057 O O . VAL B 2 3 ? 17.749 -57.132 78.487 1.00 108.15 61 VAL B O 1
ATOM 3059 N N . PRO B 2 4 ? 19.962 -57.499 78.332 1.00 112.46 62 PRO B N 1
ATOM 3060 C CA . PRO B 2 4 ? 19.851 -58.821 78.958 1.00 109.46 62 PRO B CA 1
ATOM 3061 C C . PRO B 2 4 ? 19.368 -58.731 80.397 1.00 108.01 62 PRO B C 1
ATOM 3062 O O . PRO B 2 4 ? 19.543 -57.718 81.078 1.00 104.97 62 PRO B O 1
ATOM 3066 N N . GLY B 2 5 ? 18.742 -59.815 80.848 1.00 105.33 63 GLY B N 1
ATOM 3067 C CA . GLY B 2 5 ? 18.339 -59.894 82.240 1.00 90.26 63 GLY B CA 1
ATOM 3068 C C . GLY B 2 5 ? 19.534 -59.736 83.163 1.00 90.68 63 GLY B C 1
ATOM 3069 O O . GLY B 2 5 ? 20.640 -60.197 82.871 1.00 90.38 63 GLY B O 1
ATOM 3070 N N . PHE B 2 6 ? 19.303 -59.062 84.285 1.00 74.49 64 PHE B N 1
ATOM 3071 C CA . PHE B 2 6 ? 20.280 -58.659 85.287 1.00 91.19 64 PHE B CA 1
ATOM 3072 C C . PHE B 2 6 ? 21.135 -57.495 84.799 1.00 89.14 64 PHE B C 1
ATOM 3073 O O . PHE B 2 6 ? 21.815 -56.877 85.613 1.00 77.91 64 PHE B O 1
ATOM 3075 N N . GLU B 2 7 ? 21.082 -57.133 83.515 1.00 98.44 65 GLU B N 1
ATOM 3076 C CA . GLU B 2 7 ? 21.671 -55.871 83.088 1.00 97.91 65 GLU B CA 1
ATOM 3077 C C . GLU B 2 7 ? 20.777 -54.716 83.502 1.00 85.32 65 GLU B C 1
ATOM 3078 O O . GLU B 2 7 ? 21.263 -53.649 83.897 1.00 72.98 65 GLU B O 1
ATOM 3080 N N . LYS B 2 8 ? 19.464 -54.928 83.423 1.00 78.39 66 LYS B N 1
ATOM 3081 C CA . LYS B 2 8 ? 18.515 -53.972 83.973 1.00 80.70 66 LYS B CA 1
ATOM 3082 C C . LYS B 2 8 ? 18.710 -53.813 85.475 1.00 82.48 66 LYS B C 1
ATOM 3083 O O . LYS B 2 8 ? 18.760 -52.690 85.988 1.00 69.11 66 LYS B O 1
ATOM 3089 N N . LEU B 2 9 ? 18.841 -54.924 86.199 1.00 84.34 67 LEU B N 1
ATOM 3090 C CA . LEU B 2 9 ? 19.050 -54.835 87.646 1.00 84.36 67 LEU B CA 1
ATOM 3091 C C . LEU B 2 9 ? 20.532 -54.740 87.993 1.00 81.51 67 LEU B C 1
ATOM 3092 O O . LEU B 2 9 ? 21.042 -55.399 88.894 1.00 98.24 67 LEU B O 1
ATOM 3097 N N . ALA B 2 10 ? 21.226 -53.877 87.259 1.00 76.65 68 ALA B N 1
ATOM 3098 C CA . ALA B 2 10 ? 22.483 -53.278 87.696 1.00 72.53 68 ALA B CA 1
ATOM 3099 C C . ALA B 2 10 ? 22.557 -51.789 87.408 1.00 73.96 68 ALA B C 1
ATOM 3100 O O . ALA B 2 10 ? 23.288 -51.080 88.107 1.00 71.24 68 ALA B O 1
ATOM 3102 N N . ASN B 2 11 ? 21.822 -51.290 86.413 1.00 73.89 69 ASN B N 1
ATOM 3103 C CA . ASN B 2 11 ? 21.604 -49.863 86.246 1.00 80.11 69 ASN B CA 1
ATOM 3104 C C . ASN B 2 11 ? 20.731 -49.300 87.357 1.00 76.27 69 ASN B C 1
ATOM 3105 O O . ASN B 2 11 ? 20.669 -48.076 87.521 1.00 64.92 69 ASN B O 1
ATOM 3110 N N . LEU B 2 12 ? 20.055 -50.167 88.118 1.00 63.53 70 LEU B N 1
ATOM 3111 C CA . LEU B 2 12 ? 19.459 -49.744 89.379 1.00 67.12 70 LEU B CA 1
ATOM 3112 C C . LEU B 2 12 ? 20.524 -49.150 90.290 1.00 65.60 70 LEU B C 1
ATOM 3113 O O . LEU B 2 12 ? 20.326 -48.092 90.900 1.00 63.00 70 LEU B O 1
ATOM 3118 N N . LEU B 2 13 ? 21.675 -49.824 90.380 1.00 63.99 71 LEU B N 1
ATOM 3119 C CA . LEU B 2 13 ? 22.735 -49.437 91.303 1.00 63.01 71 LEU B CA 1
ATOM 3120 C C . LEU B 2 13 ? 23.648 -48.359 90.734 1.00 57.73 71 LEU B C 1
ATOM 3121 O O . LEU B 2 13 ? 24.238 -47.591 91.501 1.00 65.54 71 LEU B O 1
ATOM 3126 N N . LYS B 2 14 ? 23.791 -48.290 89.415 1.00 57.52 72 LYS B N 1
ATOM 3127 C CA . LYS B 2 14 ? 24.794 -47.413 88.822 1.00 62.77 72 LYS B CA 1
ATOM 3128 C C . LYS B 2 14 ? 24.303 -45.970 88.835 1.00 65.76 72 LYS B C 1
ATOM 3129 O O . LYS B 2 14 ? 23.257 -45.675 88.245 1.00 72.63 72 LYS B O 1
ATOM 3135 N N . PRO B 2 15 ? 25.024 -45.052 89.471 1.00 57.81 73 PRO B N 1
ATOM 3136 C CA . PRO B 2 15 ? 24.469 -43.736 89.795 1.00 60.88 73 PRO B CA 1
ATOM 3137 C C . PRO B 2 15 ? 24.575 -42.727 88.659 1.00 52.66 73 PRO B C 1
ATOM 3138 O O . PRO B 2 15 ? 25.333 -42.890 87.700 1.00 46.66 73 PRO B O 1
ATOM 3142 N N . LYS B 2 16 ? 23.790 -41.661 88.799 1.00 55.63 74 LYS B N 1
ATOM 3143 C CA . LYS B 2 16 ? 23.864 -40.548 87.866 1.00 56.60 74 LYS B CA 1
ATOM 3144 C C . LYS B 2 16 ? 25.168 -39.779 88.072 1.00 55.43 74 LYS B C 1
ATOM 3145 O O . LYS B 2 16 ? 25.637 -39.642 89.206 1.00 59.81 74 LYS B O 1
ATOM 3147 N N . PRO B 2 17 ? 25.774 -39.264 86.998 1.00 59.68 75 PRO B N 1
ATOM 3148 C CA . PRO B 2 17 ? 27.064 -38.570 87.132 1.00 58.58 75 PRO B CA 1
ATOM 3149 C C . PRO B 2 17 ? 27.035 -37.425 88.134 1.00 64.82 75 PRO B C 1
ATOM 3150 O O . PRO B 2 17 ? 27.794 -37.426 89.108 1.00 66.51 75 PRO B O 1
ATOM 3154 N N . GLY B 2 18 ? 26.165 -36.445 87.909 1.00 55.81 76 GLY B N 1
ATOM 3155 C CA . GLY B 2 18 ? 26.001 -35.346 88.835 1.00 61.97 76 GLY B CA 1
ATOM 3156 C C . GLY B 2 18 ? 26.849 -34.127 88.50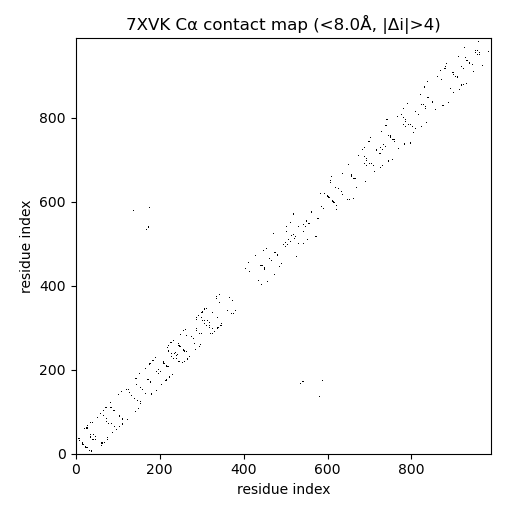6 1.00 55.82 76 GLY B C 1
ATOM 3157 O O . GLY B 2 18 ? 27.708 -34.127 87.616 1.00 50.48 76 GLY B O 1
ATOM 3158 N N . LEU B 2 19 ? 26.590 -33.063 89.272 1.00 67.07 77 LEU B N 1
ATOM 3159 C CA . LEU B 2 19 ? 27.234 -31.775 89.034 1.00 66.26 77 LEU B CA 1
ATOM 3160 C C . LEU B 2 19 ? 28.749 -31.883 89.132 1.00 45.29 77 LEU B C 1
ATOM 3161 O O . LEU B 2 19 ? 29.479 -31.356 88.284 1.00 52.61 77 LEU B O 1
ATOM 3166 N N . LYS B 2 20 ? 29.241 -32.542 90.182 1.00 53.04 78 LYS B N 1
ATOM 3167 C CA . LYS B 2 20 ? 30.682 -32.656 90.365 1.00 50.79 78 LYS B CA 1
ATOM 3168 C C . LYS B 2 20 ? 31.320 -33.420 89.214 1.00 45.66 78 LYS B C 1
ATOM 3169 O O . LYS B 2 20 ? 32.396 -33.045 88.731 1.00 56.78 78 LYS B O 1
ATOM 3171 N N . LYS B 2 21 ? 30.675 -34.497 88.762 1.00 48.23 79 LYS B N 1
ATOM 3172 C CA . LYS B 2 21 ? 31.253 -35.294 87.687 1.00 53.18 79 LYS B CA 1
ATOM 3173 C C . LYS B 2 21 ? 31.286 -34.503 86.379 1.00 48.23 79 LYS B C 1
ATOM 3174 O O . LYS B 2 21 ? 32.291 -34.538 85.656 1.00 46.81 79 LYS B O 1
ATOM 3180 N N . LEU B 2 22 ? 30.216 -33.753 86.073 1.00 43.70 80 LEU B N 1
ATOM 3181 C CA . LEU B 2 22 ? 30.265 -32.828 84.938 1.00 51.38 80 LEU B CA 1
ATOM 3182 C C . LEU B 2 22 ? 31.397 -31.811 85.066 1.00 47.86 80 LEU B C 1
ATOM 3183 O O . LEU B 2 22 ? 32.126 -31.572 84.098 1.00 44.72 80 LEU B O 1
ATOM 3188 N N . LEU B 2 23 ? 31.536 -31.153 86.224 1.00 41.04 81 LEU B N 1
ATOM 3189 C CA . LEU B 2 23 ? 32.580 -30.133 86.306 1.00 33.05 81 LEU B CA 1
ATOM 3190 C C . LEU B 2 23 ? 33.963 -30.752 86.153 1.00 37.43 81 LEU B C 1
ATOM 3191 O O . LEU B 2 23 ? 34.834 -30.181 85.487 1.00 46.91 81 LEU B O 1
ATOM 3196 N N . LYS B 2 24 ? 34.186 -31.924 86.753 1.00 52.54 82 LYS B N 1
ATOM 3197 C CA . LYS B 2 24 ? 35.468 -32.598 86.580 1.00 52.40 82 LYS B CA 1
ATOM 3198 C C . LYS B 2 24 ? 35.714 -32.926 85.113 1.00 51.33 82 LYS B C 1
ATOM 3199 O O . LYS B 2 24 ? 36.820 -32.722 84.599 1.00 50.86 82 LYS B O 1
ATOM 3201 N N . TRP B 2 25 ? 34.688 -33.422 84.417 1.00 50.10 83 TRP B N 1
ATOM 3202 C CA . TRP B 2 25 ? 34.844 -33.725 82.998 1.00 54.33 83 TRP B CA 1
ATOM 3203 C C . TRP B 2 25 ? 35.191 -32.472 82.206 1.00 58.14 83 TRP B C 1
ATOM 3204 O O . TRP B 2 25 ? 36.063 -32.502 81.330 1.00 59.37 83 TRP B O 1
ATOM 3215 N N . ALA B 2 26 ? 34.514 -31.361 82.499 1.00 54.23 84 ALA B N 1
ATOM 3216 C CA . ALA B 2 26 ? 34.783 -30.117 81.785 1.00 56.54 84 ALA B CA 1
ATOM 3217 C C . ALA B 2 26 ? 36.205 -29.633 82.040 1.00 56.29 84 ALA B C 1
ATOM 3218 O O . ALA B 2 26 ? 36.888 -29.173 81.117 1.00 58.13 84 ALA B O 1
ATOM 3220 N N . ASP B 2 27 ? 36.670 -29.727 83.288 1.00 64.42 85 ASP B N 1
ATOM 3221 C CA . ASP B 2 27 ? 38.044 -29.340 83.587 1.00 69.94 85 ASP B CA 1
ATOM 3222 C C . ASP B 2 27 ? 39.042 -30.224 82.851 1.00 83.75 85 ASP B C 1
ATOM 3223 O O . ASP B 2 27 ? 40.147 -29.774 82.523 1.00 82.99 85 ASP B O 1
ATOM 3228 N N . ALA B 2 28 ? 38.677 -31.475 82.584 1.00 78.16 86 ALA B N 1
ATOM 3229 C CA . ALA B 2 28 ? 39.510 -32.388 81.814 1.00 61.72 86 ALA B CA 1
ATOM 3230 C C . ALA B 2 28 ? 39.221 -32.330 80.320 1.00 67.12 86 ALA B C 1
ATOM 3231 O O . ALA B 2 28 ? 39.859 -33.055 79.551 1.00 75.05 86 ALA B O 1
ATOM 3233 N N . LYS B 2 29 ? 38.282 -31.484 79.895 1.00 62.64 87 LYS B N 1
ATOM 3234 C CA . LYS B 2 29 ? 37.927 -31.337 78.484 1.00 75.56 87 LYS B CA 1
ATOM 3235 C C . LYS B 2 29 ? 37.520 -32.678 77.871 1.00 80.47 87 LYS B C 1
ATOM 3236 O O . LYS B 2 29 ? 37.970 -33.059 76.788 1.00 74.21 87 LYS B O 1
ATOM 3242 N N . LYS B 2 30 ? 36.661 -33.397 78.583 1.00 67.33 88 LYS B N 1
ATOM 3243 C CA . LYS B 2 30 ? 36.103 -34.631 78.054 1.00 58.59 88 LYS B CA 1
ATOM 3244 C C . LYS B 2 30 ? 35.236 -34.315 76.837 1.00 71.34 88 LYS B C 1
ATOM 3245 O O . LYS B 2 30 ? 34.379 -33.425 76.906 1.00 74.37 88 LYS B O 1
ATOM 3251 N N . PRO B 2 31 ? 35.430 -35.002 75.711 1.00 77.71 89 PRO B N 1
ATOM 3252 C CA . PRO B 2 31 ? 34.685 -34.654 74.508 1.00 71.05 89 PRO B CA 1
ATOM 3253 C C . PRO B 2 31 ? 33.167 -34.865 74.728 1.00 67.60 89 PRO B C 1
ATOM 3254 O O . PRO B 2 31 ? 32.770 -35.802 75.425 1.00 65.71 89 PRO B O 1
ATOM 3258 N N . PRO B 2 32 ? 32.357 -33.999 74.125 1.00 66.58 90 PRO B N 1
ATOM 3259 C CA . PRO B 2 32 ? 30.902 -34.071 74.398 1.00 57.86 90 PRO B CA 1
ATOM 3260 C C . PRO B 2 32 ? 30.252 -35.400 74.043 1.00 61.45 90 PRO B C 1
ATOM 3261 O O . PRO B 2 32 ? 29.323 -35.826 74.737 1.00 52.59 90 PRO B O 1
ATOM 3265 N N . GLU B 2 33 ? 30.676 -36.042 72.952 1.00 66.03 91 GLU B N 1
ATOM 3266 C CA . GLU B 2 33 ? 30.197 -37.388 72.643 1.00 74.90 91 GLU B CA 1
ATOM 3267 C C . GLU B 2 33 ? 30.385 -38.348 73.811 1.00 75.61 91 GLU B C 1
ATOM 3268 O O . GLU B 2 33 ? 29.501 -39.159 74.106 1.00 63.96 91 GLU B O 1
ATOM 3274 N N . THR B 2 34 ? 31.533 -38.280 74.481 1.00 73.62 92 THR B N 1
ATOM 3275 C CA . THR B 2 34 ? 31.748 -39.125 75.647 1.00 71.23 92 THR B CA 1
ATOM 3276 C C . THR B 2 34 ? 30.746 -38.809 76.748 1.00 70.16 92 THR B C 1
ATOM 3277 O O . THR B 2 34 ? 30.152 -39.721 77.334 1.00 62.33 92 THR B O 1
ATOM 3281 N N . VAL B 2 35 ? 30.532 -37.525 77.031 1.00 56.35 93 VAL B N 1
ATOM 3282 C CA . VAL B 2 35 ? 29.571 -37.140 78.060 1.00 60.19 93 VAL B CA 1
ATOM 3283 C C . VAL B 2 35 ? 28.178 -37.642 77.702 1.00 60.39 93 VAL B C 1
ATOM 3284 O O . VAL B 2 35 ? 27.394 -38.030 78.581 1.00 50.78 93 VAL B O 1
ATOM 3288 N N . PHE B 2 36 ? 27.839 -37.599 76.408 1.00 66.41 94 PHE B N 1
ATOM 3289 C CA . PHE B 2 36 ? 26.564 -38.118 75.921 1.00 66.34 94 PHE B CA 1
ATOM 3290 C C . PHE B 2 36 ? 26.439 -39.598 76.166 1.00 68.44 94 PHE B C 1
ATOM 3291 O O . PHE B 2 36 ? 25.416 -40.077 76.679 1.00 58.55 94 PHE B O 1
ATOM 3299 N N . THR B 2 37 ? 27.466 -40.349 75.801 1.00 64.14 95 THR B N 1
ATOM 3300 C CA . THR B 2 37 ? 27.404 -41.762 76.153 1.00 75.56 95 THR B CA 1
ATOM 3301 C C . THR B 2 37 ? 27.357 -41.977 77.657 1.00 72.94 95 THR B C 1
ATOM 3302 O O . THR B 2 37 ? 26.814 -42.977 78.092 1.00 66.58 95 THR B O 1
ATOM 3306 N N . ARG B 2 38 ? 27.976 -41.167 78.492 1.00 53.89 96 ARG B N 1
ATOM 3307 C CA . ARG B 2 38 ? 27.874 -41.627 79.878 1.00 69.19 96 ARG B CA 1
ATOM 3308 C C . ARG B 2 38 ? 26.626 -41.173 80.523 1.00 65.53 96 ARG B C 1
ATOM 3309 O O . ARG B 2 38 ? 26.205 -41.728 81.549 1.00 61.25 96 ARG B O 1
ATOM 3317 N N . LEU B 2 39 ? 26.200 -39.985 80.111 1.00 62.02 97 LEU B N 1
ATOM 3318 C CA . LEU B 2 39 ? 24.853 -39.592 80.386 1.00 65.10 97 LEU B CA 1
ATOM 3319 C C . LEU B 2 39 ? 23.938 -40.667 79.834 1.00 75.40 97 LEU B C 1
ATOM 3320 O O . LEU B 2 39 ? 24.320 -41.499 78.987 1.00 77.46 97 LEU B O 1
ATOM 3325 N N . ARG B 2 40 ? 22.764 -40.680 80.358 1.00 77.27 98 ARG B N 1
ATOM 3326 C CA . ARG B 2 40 ? 21.902 -41.787 80.084 1.00 95.59 98 ARG B CA 1
ATOM 3327 C C . ARG B 2 40 ? 21.144 -41.610 78.793 1.00 88.18 98 ARG B C 1
ATOM 3328 O O . ARG B 2 40 ? 20.086 -42.220 78.626 1.00 74.07 98 ARG B O 1
ATOM 3336 N N . LEU B 2 41 ? 21.655 -40.786 77.883 1.00 81.75 99 LEU B N 1
ATOM 3337 C CA . LEU B 2 41 ? 20.923 -40.382 76.693 1.00 88.03 99 LEU B CA 1
ATOM 3338 C C . LEU B 2 41 ? 21.097 -41.343 75.518 1.00 83.44 99 LEU B C 1
ATOM 3339 O O . LEU B 2 41 ? 20.503 -41.113 74.458 1.00 77.65 99 LEU B O 1
ATOM 3344 N N . ASP B 2 42 ? 21.897 -42.404 75.668 1.00 86.35 100 ASP B N 1
ATOM 3345 C CA . ASP B 2 42 ? 21.962 -43.425 74.624 1.00 73.36 100 ASP B CA 1
ATOM 3346 C C . ASP B 2 42 ? 20.634 -44.158 74.488 1.00 57.57 100 ASP B C 1
ATOM 3347 O O . ASP B 2 42 ? 20.238 -44.539 73.381 1.00 68.17 100 ASP B O 1
ATOM 3352 N N . LYS B 2 43 ? 19.938 -44.369 75.603 1.00 70.71 101 LYS B N 1
ATOM 3353 C CA . LYS B 2 43 ? 18.735 -45.198 75.660 1.00 57.85 101 LYS B CA 1
ATOM 3354 C C . LYS B 2 43 ? 17.457 -44.371 75.674 1.00 67.31 101 LYS B C 1
ATOM 3355 O O . LYS B 2 43 ? 16.482 -44.739 76.336 1.00 67.93 101 LYS B O 1
ATOM 3361 N N . THR B 2 44 ? 17.427 -43.248 74.962 1.00 65.64 102 THR B N 1
ATOM 3362 C CA . THR B 2 44 ? 16.221 -42.436 74.869 1.00 66.89 102 THR B CA 1
ATOM 3363 C C . THR B 2 44 ? 15.569 -42.469 73.497 1.00 63.96 102 THR B C 1
ATOM 3364 O O . THR B 2 44 ? 14.344 -42.358 73.410 1.00 65.87 102 THR B O 1
ATOM 3368 N N . GLY B 2 45 ? 16.349 -42.628 72.432 1.00 64.67 103 GLY B N 1
ATOM 3369 C CA . GLY B 2 45 ? 15.766 -42.666 71.101 1.00 70.76 103 GLY B CA 1
ATOM 3370 C C . GLY B 2 45 ? 15.006 -41.389 70.803 1.00 61.59 103 GLY B C 1
ATOM 3371 O O . GLY B 2 45 ? 15.488 -40.277 71.050 1.00 60.33 103 GLY B O 1
ATOM 3372 N N . THR B 2 46 ? 13.787 -41.546 70.285 1.00 61.73 104 THR B N 1
ATOM 3373 C CA . THR B 2 46 ? 12.977 -40.399 69.891 1.00 64.26 104 THR B CA 1
ATOM 3374 C C . THR B 2 46 ? 12.483 -39.589 71.082 1.00 63.26 104 THR B C 1
ATOM 3375 O O . THR B 2 46 ? 11.903 -38.517 70.879 1.00 65.38 104 THR B O 1
ATOM 3379 N N . GLN B 2 47 ? 12.679 -40.075 72.305 1.00 58.55 105 GLN B N 1
ATOM 3380 C CA . GLN B 2 47 ? 12.394 -39.306 73.507 1.00 45.40 105 GLN B CA 1
ATOM 3381 C C . GLN B 2 47 ? 13.604 -38.515 73.989 1.00 46.37 105 GLN B C 1
ATOM 3382 O O . GLN B 2 47 ? 13.561 -37.940 75.083 1.00 49.78 105 GLN B O 1
ATOM 3388 N N . LEU B 2 48 ? 14.672 -38.463 73.188 1.00 53.78 106 LEU B N 1
ATOM 3389 C CA . LEU B 2 48 ? 15.913 -37.821 73.615 1.00 52.21 106 LEU B CA 1
ATOM 3390 C C . LEU B 2 48 ? 15.669 -36.413 74.145 1.00 57.80 106 LEU B C 1
ATOM 3391 O O . LEU B 2 48 ? 16.139 -36.055 75.231 1.00 54.85 106 LEU B O 1
ATOM 3396 N N . PHE B 2 49 ? 14.930 -35.599 73.389 1.00 54.96 107 PHE B N 1
ATOM 3397 C CA . PHE B 2 49 ? 14.746 -34.203 73.767 1.00 47.10 107 PHE B CA 1
ATOM 3398 C C . PHE B 2 49 ? 13.869 -34.038 75.000 1.00 45.34 107 PHE B C 1
ATOM 3399 O O . PHE B 2 49 ? 13.873 -32.961 75.605 1.00 47.16 107 PHE B O 1
ATOM 3407 N N . ASP B 2 50 ? 13.122 -35.067 75.388 1.00 58.03 108 ASP B N 1
ATOM 3408 C CA . ASP B 2 50 ? 12.280 -34.994 76.573 1.00 58.70 108 ASP B CA 1
ATOM 3409 C C . ASP B 2 50 ? 13.016 -35.387 77.847 1.00 54.68 108 ASP B C 1
ATOM 3410 O O . ASP B 2 50 ? 12.439 -35.287 78.935 1.00 61.57 108 ASP B O 1
ATOM 3415 N N . ASN B 2 51 ? 14.268 -35.823 77.741 1.00 55.52 109 ASN B N 1
ATOM 3416 C CA . ASN B 2 51 ? 15.007 -36.300 78.900 1.00 53.69 109 ASN B CA 1
ATOM 3417 C C . ASN B 2 51 ? 15.539 -35.132 79.719 1.00 64.26 109 ASN B C 1
ATOM 3418 O O . ASN B 2 51 ? 15.970 -34.112 79.171 1.00 56.70 109 ASN B O 1
ATOM 3423 N N . THR B 2 52 ? 15.517 -35.295 81.044 1.00 71.07 110 THR B N 1
ATOM 3424 C CA . THR B 2 52 ? 15.929 -34.212 81.933 1.00 59.89 110 THR B CA 1
ATOM 3425 C C . THR B 2 52 ? 17.423 -33.940 81.816 1.00 53.19 110 THR B C 1
ATOM 3426 O O . THR B 2 52 ? 17.882 -32.840 82.143 1.00 56.15 110 THR B O 1
ATOM 3430 N N . ASP B 2 53 ? 18.192 -34.932 81.367 1.00 47.35 111 ASP B N 1
ATOM 3431 C CA . ASP B 2 53 ? 19.633 -34.823 81.184 1.00 48.99 111 ASP B CA 1
ATOM 3432 C C . ASP B 2 53 ? 20.044 -34.271 79.825 1.00 47.82 111 ASP B C 1
ATOM 3433 O O . ASP B 2 53 ? 21.232 -33.997 79.631 1.00 51.66 111 ASP B O 1
ATOM 3438 N N . PHE B 2 54 ? 19.120 -34.124 78.878 1.00 50.95 112 PHE B N 1
ATOM 3439 C CA . PHE B 2 54 ? 19.509 -33.525 77.603 1.00 54.69 112 PHE B CA 1
ATOM 3440 C C . PHE B 2 54 ? 20.001 -32.096 77.769 1.00 38.16 112 PHE B C 1
ATOM 3441 O O . PHE B 2 54 ? 21.070 -31.765 77.226 1.00 41.74 112 PHE B O 1
ATOM 3449 N N . PRO B 2 55 ? 19.296 -31.209 78.475 1.00 40.43 113 PRO B N 1
ATOM 3450 C CA . PRO B 2 55 ? 19.827 -29.852 78.668 1.00 47.96 113 PRO B CA 1
ATOM 3451 C C . PRO B 2 55 ? 21.177 -29.835 79.357 1.00 50.82 113 PRO B C 1
ATOM 3452 O O . PRO B 2 55 ? 21.988 -28.944 79.083 1.00 42.38 113 PRO B O 1
ATOM 3456 N N . VAL B 2 56 ? 21.446 -30.796 80.244 1.00 52.50 114 VAL B N 1
ATOM 3457 C CA . VAL B 2 56 ? 22.756 -30.870 80.888 1.00 40.05 114 VAL B CA 1
ATOM 3458 C C . VAL B 2 56 ? 23.846 -31.078 79.845 1.00 37.52 114 VAL B C 1
ATOM 3459 O O . VAL B 2 56 ? 24.856 -30.360 79.816 1.00 44.89 114 VAL B O 1
ATOM 3463 N N . TRP B 2 57 ? 23.654 -32.066 78.968 1.00 49.35 115 TRP B N 1
ATOM 3464 C CA . TRP B 2 57 ? 24.633 -32.322 77.918 1.00 49.60 115 TRP B CA 1
ATOM 3465 C C . TRP B 2 57 ? 24.754 -31.128 76.982 1.00 46.96 115 TRP B C 1
ATOM 3466 O O . TRP B 2 57 ? 25.858 -30.784 76.541 1.00 46.75 115 TRP B O 1
ATOM 3477 N N . ALA B 2 58 ? 23.627 -30.493 76.652 1.00 45.10 116 ALA B N 1
ATOM 3478 C CA . ALA B 2 58 ? 23.673 -29.325 75.780 1.00 49.16 116 ALA B CA 1
ATOM 3479 C C . ALA B 2 58 ? 24.497 -28.205 76.404 1.00 46.34 116 ALA B C 1
ATOM 3480 O O . ALA B 2 58 ? 25.322 -27.579 75.729 1.00 49.04 116 ALA B O 1
ATOM 3482 N N . ALA B 2 59 ? 24.291 -27.941 77.695 1.00 42.27 117 ALA B N 1
ATOM 3483 C CA . ALA B 2 59 ? 25.063 -26.902 78.369 1.00 46.22 117 ALA B CA 1
ATOM 3484 C C . ALA B 2 59 ? 26.545 -27.252 78.406 1.00 43.02 117 ALA B C 1
ATOM 3485 O O . ALA B 2 59 ? 27.400 -26.386 78.180 1.00 47.54 117 ALA B O 1
ATOM 3487 N N . TYR B 2 60 ? 26.873 -28.515 78.688 1.00 45.15 118 TYR B N 1
ATOM 3488 C CA . TYR B 2 60 ? 28.278 -28.918 78.711 1.00 49.02 118 TYR B CA 1
ATOM 3489 C C . TYR B 2 60 ? 28.929 -28.701 77.350 1.00 48.94 118 TYR B C 1
ATOM 3490 O O . TYR B 2 60 ? 29.986 -28.063 77.240 1.00 65.38 118 TYR B O 1
ATOM 3499 N N . THR B 2 61 ? 28.301 -29.230 76.298 1.00 62.69 119 THR B N 1
ATOM 3500 C CA . THR B 2 61 ? 28.821 -29.067 74.946 1.00 50.29 119 THR B CA 1
ATOM 3501 C C . THR B 2 61 ? 28.938 -27.596 74.559 1.00 40.03 119 THR B C 1
ATOM 3502 O O . THR B 2 61 ? 29.891 -27.204 73.874 1.00 49.74 119 THR B O 1
ATOM 3506 N N . ARG B 2 62 ? 27.996 -26.757 74.996 1.00 47.47 120 ARG B N 1
ATOM 3507 C CA . ARG B 2 62 ? 28.130 -25.327 74.729 1.00 51.77 120 ARG B CA 1
ATOM 3508 C C . ARG B 2 62 ? 29.347 -24.752 75.440 1.00 54.45 120 ARG B C 1
ATOM 3509 O O . ARG B 2 62 ? 30.072 -23.923 74.879 1.00 55.87 120 ARG B O 1
ATOM 3517 N N . SER B 2 63 ? 29.583 -25.182 76.680 1.00 58.57 121 SER B N 1
ATOM 3518 C CA . SER B 2 63 ? 30.732 -24.688 77.432 1.00 68.17 121 SER B CA 1
ATOM 3519 C C . SER B 2 63 ? 32.046 -25.063 76.760 1.00 72.73 121 SER B C 1
ATOM 3520 O O . SER B 2 63 ? 32.969 -24.243 76.682 1.00 59.05 121 SER B O 1
ATOM 3523 N N . VAL B 2 64 ? 32.157 -26.305 76.279 1.00 66.31 122 VAL B N 1
ATOM 3524 C CA . VAL B 2 64 ? 33.420 -26.748 75.690 1.00 70.26 122 VAL B CA 1
ATOM 3525 C C . VAL B 2 64 ? 33.725 -26.001 74.395 1.00 70.70 122 VAL B C 1
ATOM 3526 O O . VAL B 2 64 ? 34.895 -25.801 74.049 1.00 74.60 122 VAL B O 1
ATOM 3530 N N . ALA B 2 65 ? 32.699 -25.583 73.658 1.00 75.74 123 ALA B N 1
ATOM 3531 C CA . ALA B 2 65 ? 32.891 -24.939 72.367 1.00 76.52 123 ALA B CA 1
ATOM 3532 C C . ALA B 2 65 ? 33.140 -23.441 72.558 1.00 75.46 123 ALA B C 1
ATOM 3533 O O . ALA B 2 65 ? 33.253 -22.945 73.682 1.00 77.60 123 ALA B O 1
ATOM 3535 N N . GLN B 2 66 ? 33.237 -22.704 71.450 1.00 81.89 124 GLN B N 1
ATOM 3536 C CA . GLN B 2 66 ? 33.385 -21.254 71.477 1.00 77.87 124 GLN B CA 1
ATOM 3537 C C . GLN B 2 66 ? 32.106 -20.530 71.087 1.00 72.78 124 GLN B C 1
ATOM 3538 O O . GLN B 2 66 ? 31.693 -19.586 71.768 1.00 78.13 124 GLN B O 1
ATOM 3544 N N . THR B 2 67 ? 31.467 -20.947 69.998 1.00 75.21 125 THR B N 1
ATOM 3545 C CA . THR B 2 67 ? 30.259 -20.315 69.492 1.00 82.78 125 THR B CA 1
ATOM 3546 C C . THR B 2 67 ? 29.064 -21.244 69.659 1.00 71.26 125 THR B C 1
ATOM 3547 O O . THR B 2 67 ? 29.208 -22.450 69.881 1.00 70.26 125 THR B O 1
ATOM 3551 N N . ASP B 2 68 ? 27.869 -20.660 69.549 1.00 60.58 126 ASP B N 1
ATOM 3552 C CA . ASP B 2 68 ? 26.659 -21.474 69.524 1.00 70.29 126 ASP B CA 1
ATOM 3553 C C . ASP B 2 68 ? 26.658 -22.404 68.320 1.00 62.40 126 ASP B C 1
ATOM 3554 O O . ASP B 2 68 ? 26.230 -23.560 68.417 1.00 60.23 126 ASP B O 1
ATOM 3559 N N . SER B 2 69 ? 27.131 -21.913 67.171 1.00 72.10 127 SER B N 1
ATOM 3560 C CA . SER B 2 69 ? 27.168 -22.741 65.971 1.00 66.25 127 SER B CA 1
ATOM 3561 C C . SER B 2 69 ? 28.094 -23.937 66.149 1.00 69.12 127 SER B C 1
ATOM 3562 O O . SER B 2 69 ? 27.771 -25.046 65.714 1.00 57.07 127 SER B O 1
ATOM 3565 N N . GLU B 2 70 ? 29.257 -23.734 66.774 1.00 62.22 128 GLU B N 1
ATOM 3566 C CA . GLU B 2 70 ? 30.173 -24.850 66.992 1.00 62.28 128 GLU B CA 1
ATOM 3567 C C . GLU B 2 70 ? 29.570 -25.886 67.934 1.00 59.55 128 GLU B C 1
ATOM 3568 O O . GLU B 2 70 ? 29.686 -27.096 67.699 1.00 62.95 128 GLU B O 1
ATOM 3574 N N . ALA B 2 71 ? 28.930 -25.430 69.013 1.00 59.14 129 ALA B N 1
ATOM 3575 C CA . ALA B 2 71 ? 28.276 -26.361 69.925 1.00 61.31 129 ALA B CA 1
ATOM 3576 C C . ALA B 2 71 ? 27.176 -27.137 69.215 1.00 57.54 129 ALA B C 1
ATOM 3577 O O . ALA B 2 71 ? 27.047 -28.354 69.393 1.00 43.70 129 ALA B O 1
ATOM 3579 N N . SER B 2 72 ? 26.376 -26.447 68.399 1.00 60.03 130 SER B N 1
ATOM 3580 C CA . SER B 2 72 ? 25.316 -27.119 67.657 1.00 53.91 130 SER B CA 1
ATOM 3581 C C . SER B 2 72 ? 25.889 -28.112 66.655 1.00 43.71 130 SER B C 1
ATOM 3582 O O . SER B 2 72 ? 25.331 -29.194 66.460 1.00 45.55 130 SER B O 1
ATOM 3585 N N . ALA B 2 73 ? 26.996 -27.759 66.002 1.00 50.20 131 ALA B N 1
ATOM 3586 C CA . ALA B 2 73 ? 27.617 -28.672 65.048 1.00 46.57 131 ALA B CA 1
ATOM 3587 C C . ALA B 2 73 ? 28.134 -29.924 65.742 1.00 55.07 131 ALA B C 1
ATOM 3588 O O . ALA B 2 73 ? 27.957 -31.039 65.240 1.00 54.77 131 ALA B O 1
ATOM 3590 N N . VAL B 2 74 ? 28.779 -29.761 66.900 1.00 56.13 132 VAL B N 1
ATOM 3591 C CA . VAL B 2 74 ? 29.257 -30.922 67.647 1.00 49.54 132 VAL B CA 1
ATOM 3592 C C . VAL B 2 74 ? 28.081 -31.783 68.097 1.00 45.63 132 VAL B C 1
ATOM 3593 O O . VAL B 2 74 ? 28.111 -33.018 67.985 1.00 57.93 132 VAL B O 1
ATOM 3597 N N . MET B 2 75 ? 27.021 -31.144 68.600 1.00 55.45 133 MET B N 1
ATOM 3598 C CA . MET B 2 75 ? 25.838 -31.884 69.024 1.00 51.25 133 MET B CA 1
ATOM 3599 C C . MET B 2 75 ? 25.218 -32.646 67.860 1.00 58.66 133 MET B C 1
ATOM 3600 O O . MET B 2 75 ? 24.818 -33.805 68.009 1.00 56.21 133 MET B O 1
ATOM 3605 N N . LEU B 2 76 ? 25.119 -32.004 66.694 1.00 55.76 134 LEU B N 1
ATOM 3606 C CA . LEU B 2 76 ? 24.537 -32.651 65.524 1.00 66.73 134 LEU B CA 1
ATOM 3607 C C . LEU B 2 76 ? 25.398 -33.815 65.054 1.00 65.37 134 LEU B C 1
ATOM 3608 O O . LEU B 2 76 ? 24.874 -34.882 64.713 1.00 65.21 134 LEU B O 1
ATOM 3613 N N . LYS B 2 77 ? 26.720 -33.633 65.032 1.00 55.87 135 LYS B N 1
ATOM 3614 C CA . LYS B 2 77 ? 27.606 -34.735 64.677 1.00 57.70 135 LYS B CA 1
ATOM 3615 C C . LYS B 2 77 ? 27.397 -35.912 65.617 1.00 51.78 135 LYS B C 1
ATOM 3616 O O . LYS B 2 77 ? 27.363 -37.069 65.181 1.00 66.74 135 LYS B O 1
ATOM 3618 N N . THR B 2 78 ? 27.245 -35.636 66.914 1.00 66.19 136 THR B N 1
ATOM 3619 C CA . THR B 2 78 ? 26.890 -36.701 67.845 1.00 61.62 136 THR B CA 1
ATOM 3620 C C . THR B 2 78 ? 25.515 -37.282 67.534 1.00 59.66 136 THR B C 1
ATOM 3621 O O . THR B 2 78 ? 25.264 -38.463 67.803 1.00 62.45 136 THR B O 1
ATOM 3625 N N . LEU B 2 79 ? 24.617 -36.475 66.969 1.00 61.23 137 LEU B N 1
ATOM 3626 C CA . LEU B 2 79 ? 23.255 -36.910 66.681 1.00 64.71 137 LEU B CA 1
ATOM 3627 C C . LEU B 2 79 ? 23.087 -37.450 65.268 1.00 71.71 137 LEU B C 1
ATOM 3628 O O . LEU B 2 79 ? 22.258 -38.342 65.050 1.00 53.07 137 LEU B O 1
ATOM 3633 N N . VAL B 2 80 ? 23.852 -36.931 64.301 1.00 74.45 138 VAL B N 1
ATOM 3634 C CA . VAL B 2 80 ? 23.729 -37.381 62.915 1.00 65.74 138 VAL B CA 1
ATOM 3635 C C . VAL B 2 80 ? 24.390 -38.728 62.685 1.00 71.56 138 VAL B C 1
ATOM 3636 O O . VAL B 2 80 ? 24.421 -39.208 61.545 1.00 82.72 138 VAL B O 1
ATOM 3640 N N . SER B 2 81 ? 24.932 -39.348 63.733 1.00 79.91 139 SER B N 1
ATOM 3641 C CA . SER B 2 81 ? 25.420 -40.719 63.683 1.00 79.78 139 SER B CA 1
ATOM 3642 C C . SER B 2 81 ? 24.572 -41.656 64.535 1.00 61.29 139 SER B C 1
ATOM 3643 O O . SER B 2 81 ? 24.978 -42.796 64.781 1.00 68.97 139 SER B O 1
ATOM 3646 N N . ARG B 2 82 ? 23.408 -41.196 64.996 1.00 62.08 140 ARG B N 1
ATOM 3647 C CA . ARG B 2 82 ? 22.506 -42.005 65.806 1.00 56.21 140 ARG B CA 1
ATOM 3648 C C . ARG B 2 82 ? 21.059 -41.973 65.339 1.00 65.50 140 ARG B C 1
ATOM 3649 O O . ARG B 2 82 ? 20.284 -42.847 65.749 1.00 62.92 140 ARG B O 1
ATOM 3657 N N . TYR B 2 83 ? 20.665 -41.008 64.508 1.00 69.06 141 TYR B N 1
ATOM 3658 C CA . TYR B 2 83 ? 19.294 -40.883 64.036 1.00 62.33 141 TYR B CA 1
ATOM 3659 C C . TYR B 2 83 ? 19.285 -40.621 62.537 1.00 58.59 141 TYR B C 1
ATOM 3660 O O . TYR B 2 83 ? 20.246 -40.086 61.977 1.00 54.23 141 TYR B O 1
ATOM 3669 N N . SER B 2 84 ? 18.185 -41.002 61.894 1.00 58.67 142 SER B N 1
ATOM 3670 C CA . SER B 2 84 ? 17.980 -40.678 60.493 1.00 57.50 142 SER B CA 1
ATOM 3671 C C . SER B 2 84 ? 17.530 -39.227 60.350 1.00 59.03 142 SER B C 1
ATOM 3672 O O . SER B 2 84 ? 17.085 -38.589 61.308 1.00 54.09 142 SER B O 1
ATOM 3675 N N . ASP B 2 85 ? 17.647 -38.706 59.129 1.00 62.04 143 ASP B N 1
ATOM 3676 C CA . ASP B 2 85 ? 17.302 -37.307 58.901 1.00 38.75 143 ASP B CA 1
ATOM 3677 C C . ASP B 2 85 ? 15.836 -37.042 59.229 1.00 49.24 143 ASP B C 1
ATOM 3678 O O . ASP B 2 85 ? 15.512 -36.067 59.918 1.00 45.02 143 ASP B O 1
ATOM 3683 N N . GLU B 2 86 ? 14.931 -37.909 58.763 1.00 43.69 144 GLU B N 1
ATOM 3684 C CA . GLU B 2 86 ? 13.522 -37.731 59.109 1.00 47.42 144 GLU B CA 1
ATOM 3685 C C . GLU B 2 86 ? 13.309 -37.768 60.613 1.00 53.81 144 GLU B C 1
ATOM 3686 O O . GLU B 2 86 ? 12.607 -36.919 61.170 1.00 57.21 144 GLU B O 1
ATOM 3692 N N . VAL B 2 87 ? 13.840 -38.795 61.276 1.00 56.29 145 VAL B N 1
ATOM 3693 C CA . VAL B 2 87 ? 13.554 -38.973 62.696 1.00 55.70 145 VAL B CA 1
ATOM 3694 C C . VAL B 2 87 ? 14.089 -37.793 63.492 1.00 41.20 145 VAL B C 1
ATOM 3695 O O . VAL B 2 87 ? 13.409 -37.260 64.380 1.00 43.97 145 VAL B O 1
ATOM 3699 N N . LEU B 2 88 ? 15.311 -37.358 63.181 1.00 35.26 146 LEU B N 1
ATOM 3700 C CA . LEU B 2 88 ? 15.878 -36.206 63.870 1.00 44.34 146 LEU B CA 1
ATOM 3701 C C . LEU B 2 88 ? 15.053 -34.952 63.612 1.00 45.79 146 LEU B C 1
ATOM 3702 O O . LEU B 2 88 ? 14.801 -34.168 64.532 1.00 39.79 146 LEU B O 1
ATOM 3707 N N . SER B 2 89 ? 14.622 -34.744 62.364 1.00 44.09 147 SER B N 1
ATOM 3708 C CA . SER B 2 89 ? 13.823 -33.562 62.055 1.00 39.84 147 SER B CA 1
ATOM 3709 C C . SER B 2 89 ? 12.492 -33.585 62.797 1.00 42.14 147 SER B C 1
ATOM 3710 O O . SER B 2 89 ? 12.032 -32.551 63.292 1.00 36.64 147 SER B O 1
ATOM 3713 N N . GLY B 2 90 ? 11.856 -34.753 62.879 1.00 39.89 148 GLY B N 1
ATOM 3714 C CA . GLY B 2 90 ? 10.609 -34.853 63.620 1.00 30.21 148 GLY B CA 1
ATOM 3715 C C . GLY B 2 90 ? 10.795 -34.585 65.100 1.00 50.76 148 GLY B C 1
ATOM 3716 O O . GLY B 2 90 ? 9.991 -33.882 65.724 1.00 41.87 148 GLY B O 1
ATOM 3717 N N . MET B 2 91 ? 11.864 -35.134 65.683 1.00 46.70 149 MET B N 1
ATOM 3718 C CA . MET B 2 91 ? 12.155 -34.858 67.085 1.00 50.90 149 MET B CA 1
ATOM 3719 C C . MET B 2 91 ? 12.403 -33.372 67.311 1.00 36.12 149 MET B C 1
ATOM 3720 O O . MET B 2 91 ? 11.926 -32.798 68.297 1.00 34.84 149 MET B O 1
ATOM 3725 N N . ILE B 2 92 ? 13.146 -32.732 66.406 1.00 30.33 150 ILE B N 1
ATOM 3726 C CA . ILE B 2 92 ? 13.432 -31.307 66.543 1.00 36.41 150 ILE B CA 1
ATOM 3727 C C . ILE B 2 92 ? 12.150 -30.492 66.437 1.00 44.32 150 ILE B C 1
ATOM 3728 O O . ILE B 2 92 ? 11.928 -29.548 67.207 1.00 39.91 150 ILE B O 1
ATOM 3733 N N . ALA B 2 93 ? 11.288 -30.837 65.478 1.00 38.90 151 ALA B N 1
ATOM 3734 C CA . ALA B 2 93 ? 10.029 -30.120 65.324 1.00 26.95 151 ALA B CA 1
ATOM 3735 C C . ALA B 2 93 ? 9.171 -30.252 66.572 1.00 34.50 151 ALA B C 1
ATOM 3736 O O . ALA B 2 93 ? 8.569 -29.272 67.028 1.00 41.88 151 ALA B O 1
ATOM 3738 N N . ALA B 2 94 ? 9.099 -31.458 67.141 1.00 39.60 152 ALA B N 1
ATOM 3739 C CA . ALA B 2 94 ? 8.345 -31.637 68.377 1.00 37.59 152 ALA B CA 1
ATOM 3740 C C . ALA B 2 94 ? 8.951 -30.822 69.514 1.00 40.37 152 ALA B C 1
ATOM 3741 O O . ALA B 2 94 ? 8.227 -30.178 70.283 1.00 34.91 152 ALA B O 1
ATOM 3743 N N . ALA B 2 95 ? 10.281 -30.831 69.634 1.00 35.21 153 ALA B N 1
ATOM 3744 C CA . ALA B 2 95 ? 10.939 -30.074 70.691 1.00 35.67 153 ALA B CA 1
ATOM 3745 C C . ALA B 2 95 ? 10.761 -28.571 70.526 1.00 50.36 153 ALA B C 1
ATOM 3746 O O . ALA B 2 95 ? 10.840 -27.836 71.517 1.00 49.43 153 ALA B O 1
ATOM 3748 N N . LYS B 2 96 ? 10.532 -28.099 69.300 1.00 49.91 154 LYS B N 1
ATOM 3749 C CA . LYS B 2 96 ? 10.391 -26.666 69.071 1.00 44.22 154 LYS B CA 1
ATOM 3750 C C . LYS B 2 96 ? 9.103 -26.101 69.659 1.00 48.34 154 LYS B C 1
ATOM 3751 O O . LYS B 2 96 ? 9.043 -24.900 69.941 1.00 54.18 154 LYS B O 1
ATOM 3757 N N . LYS B 2 97 ? 8.079 -26.931 69.860 1.00 47.27 155 LYS B N 1
ATOM 3758 C CA . LYS B 2 97 ? 6.815 -26.462 70.412 1.00 48.30 155 LYS B CA 1
ATOM 3759 C C . LYS B 2 97 ? 6.824 -26.394 71.935 1.00 52.17 155 LYS B C 1
ATOM 3760 O O . LYS B 2 97 ? 5.780 -26.102 72.531 1.00 51.10 155 LYS B O 1
ATOM 3766 N N . SER B 2 98 ? 7.962 -26.657 72.576 1.00 55.51 156 SER B N 1
ATOM 3767 C CA . SER B 2 98 ? 8.069 -26.695 74.028 1.00 55.58 156 SER B CA 1
ATOM 3768 C C . SER B 2 98 ? 9.039 -25.623 74.510 1.00 50.61 156 SER B C 1
ATOM 3769 O O . SER B 2 98 ? 10.063 -25.365 73.871 1.00 51.06 156 SER B O 1
ATOM 3772 N N . SER B 2 99 ? 8.713 -25.009 75.652 1.00 52.46 157 SER B N 1
ATOM 3773 C CA . SER B 2 99 ? 9.431 -23.816 76.095 1.00 44.32 157 SER B CA 1
ATOM 3774 C C . SER B 2 99 ? 10.880 -24.122 76.464 1.00 50.39 157 SER B C 1
ATOM 3775 O O . SER B 2 99 ? 11.804 -23.456 75.982 1.00 48.80 157 SER B O 1
ATOM 3778 N N . LYS B 2 100 ? 11.103 -25.125 77.320 1.00 43.05 158 LYS B N 1
ATOM 3779 C CA . LYS B 2 100 ? 12.455 -25.376 77.815 1.00 46.55 158 LYS B CA 1
ATOM 3780 C C . LYS B 2 100 ? 13.431 -25.662 76.685 1.00 53.11 158 LYS B C 1
ATOM 3781 O O . LYS B 2 100 ? 14.617 -25.329 76.788 1.00 68.11 158 LYS B O 1
ATOM 3787 N N . THR B 2 101 ? 12.957 -26.281 75.609 1.00 44.32 159 THR B N 1
ATOM 3788 C CA . THR B 2 101 ? 13.824 -26.783 74.556 1.00 50.77 159 THR B CA 1
ATOM 3789 C C . THR B 2 101 ? 13.704 -26.008 73.253 1.00 44.69 159 THR B C 1
ATOM 3790 O O . THR B 2 101 ? 14.351 -26.382 72.271 1.00 42.44 159 THR B O 1
ATOM 3794 N N . GLU B 2 102 ? 12.898 -24.946 73.213 1.00 42.48 160 GLU B N 1
ATOM 3795 C CA . GLU B 2 102 ? 12.668 -24.240 71.956 1.00 40.51 160 GLU B CA 1
ATOM 3796 C C . GLU B 2 102 ? 13.966 -23.672 71.394 1.00 39.29 160 GLU B C 1
ATOM 3797 O O . GLU B 2 102 ? 14.264 -23.836 70.205 1.00 36.47 160 GLU B O 1
ATOM 3803 N N . SER B 2 103 ? 14.753 -23.002 72.238 1.00 36.42 161 SER B N 1
ATOM 3804 C CA . SER B 2 103 ? 15.967 -22.346 71.760 1.00 45.71 161 SER B CA 1
ATOM 3805 C C . SER B 2 103 ? 16.962 -23.360 71.206 1.00 37.95 161 SER B C 1
ATOM 3806 O O . SER B 2 103 ? 17.486 -23.199 70.094 1.00 33.88 161 SER B O 1
ATOM 3809 N N . ILE B 2 104 ? 17.228 -24.420 71.970 1.00 38.61 162 ILE B N 1
ATOM 3810 C CA . ILE B 2 104 ? 18.200 -25.417 71.539 1.00 34.12 162 ILE B CA 1
ATOM 3811 C C . ILE B 2 104 ? 17.701 -26.157 70.304 1.00 42.42 162 ILE B C 1
ATOM 3812 O O . ILE B 2 104 ? 18.481 -26.466 69.396 1.00 33.50 162 ILE B O 1
ATOM 3817 N N . ALA B 2 105 ? 16.401 -26.459 70.246 1.00 31.77 163 ALA B N 1
ATOM 3818 C CA . ALA B 2 105 ? 15.856 -27.129 69.071 1.00 36.39 163 ALA B CA 1
ATOM 3819 C C . ALA B 2 105 ? 15.989 -26.257 67.831 1.00 36.02 163 ALA B C 1
ATOM 3820 O O . ALA B 2 105 ? 16.324 -26.751 66.749 1.00 34.00 163 ALA B O 1
ATOM 3822 N N . THR B 2 106 ? 15.723 -24.956 67.966 1.00 29.51 164 THR B N 1
ATOM 3823 C CA . THR B 2 106 ? 15.875 -24.052 66.831 1.00 30.87 164 THR B CA 1
ATOM 3824 C C . THR B 2 106 ? 17.327 -23.980 66.375 1.00 34.41 164 THR B C 1
ATOM 3825 O O . THR B 2 106 ? 17.609 -23.985 65.171 1.00 34.79 164 THR B O 1
ATOM 3829 N N . LYS B 2 107 ? 18.265 -23.910 67.325 1.00 36.48 165 LYS B N 1
ATOM 3830 C CA . LYS B 2 107 ? 19.678 -23.894 66.954 1.00 41.90 165 LYS B CA 1
ATOM 3831 C C . LYS B 2 107 ? 20.073 -25.181 66.237 1.00 36.30 165 LYS B C 1
ATOM 3832 O O . LYS B 2 107 ? 20.812 -25.153 65.241 1.00 40.55 165 LYS B O 1
ATOM 3838 N N . LEU B 2 108 ? 19.596 -26.322 66.736 1.00 35.43 166 LEU B N 1
ATOM 3839 C CA . LEU B 2 108 ? 19.896 -27.595 66.093 1.00 39.88 166 LEU B CA 1
ATOM 3840 C C . LEU B 2 108 ? 19.307 -27.655 64.691 1.00 43.59 166 LEU B C 1
ATOM 3841 O O . LEU B 2 108 ? 19.943 -28.173 63.770 1.00 41.42 166 LEU B O 1
ATOM 3846 N N . GLU B 2 109 ? 18.088 -27.143 64.509 1.00 38.86 167 GLU B N 1
ATOM 3847 C CA . GLU B 2 109 ? 17.502 -27.110 63.172 1.00 35.04 167 GLU B CA 1
ATOM 3848 C C . GLU B 2 109 ? 18.310 -26.215 62.241 1.00 36.70 167 GLU B C 1
ATOM 3849 O O . GLU B 2 109 ? 18.490 -26.538 61.063 1.00 37.82 167 GLU B O 1
ATOM 3855 N N . THR B 2 110 ? 18.791 -25.078 62.747 1.00 41.68 168 THR B N 1
ATOM 3856 C CA . THR B 2 110 ? 19.613 -24.196 61.922 1.00 42.32 168 THR B CA 1
ATOM 3857 C C . THR B 2 110 ? 20.884 -24.905 61.465 1.00 46.36 168 THR B C 1
ATOM 3858 O O . THR B 2 110 ? 21.234 -24.883 60.276 1.00 43.31 168 THR B O 1
ATOM 3862 N N . GLU B 2 111 ? 21.587 -25.548 62.400 1.00 46.68 169 GLU B N 1
ATOM 3863 C CA . GLU B 2 111 ? 22.804 -26.270 62.034 1.00 51.61 169 GLU B CA 1
ATOM 3864 C C . GLU B 2 111 ? 22.492 -27.434 61.099 1.00 51.13 169 GLU B C 1
ATOM 3865 O O . GLU B 2 111 ? 23.263 -27.730 60.180 1.00 44.30 169 GLU B O 1
ATOM 3871 N N . GLN B 2 112 ? 21.365 -28.107 61.325 1.00 46.25 170 GLN B N 1
ATOM 3872 C CA . GLN B 2 112 ? 20.935 -29.204 60.465 1.00 44.05 170 GLN B CA 1
ATOM 3873 C C . GLN B 2 112 ? 20.707 -28.724 59.038 1.00 44.92 170 GLN B C 1
ATOM 3874 O O . GLN B 2 112 ? 21.135 -29.372 58.071 1.00 47.44 170 GLN B O 1
ATOM 3880 N N . MET B 2 113 ? 20.038 -27.581 58.889 1.00 45.68 171 MET B N 1
ATOM 3881 C CA . MET B 2 113 ? 19.786 -27.032 57.564 1.00 47.67 171 MET B CA 1
ATOM 3882 C C . MET B 2 113 ? 21.081 -26.585 56.902 1.00 49.18 171 MET B C 1
ATOM 3883 O O . MET B 2 113 ? 21.243 -26.736 55.689 1.00 51.19 171 MET B O 1
ATOM 3888 N N . ARG B 2 114 ? 22.019 -26.035 57.678 1.00 48.85 172 ARG B N 1
ATOM 3889 C CA . ARG B 2 114 ? 23.325 -25.715 57.104 1.00 55.67 172 ARG B CA 1
ATOM 3890 C C . ARG B 2 114 ? 24.053 -26.970 56.643 1.00 48.50 172 ARG B C 1
ATOM 3891 O O . ARG B 2 114 ? 24.734 -26.957 55.613 1.00 50.04 172 ARG B O 1
ATOM 3899 N N . THR B 2 115 ? 23.956 -28.054 57.412 1.00 45.25 173 THR B N 1
ATOM 3900 C CA . THR B 2 115 ? 24.592 -29.302 57.003 1.00 49.32 173 THR B CA 1
ATOM 3901 C C . THR B 2 115 ? 23.998 -29.810 55.698 1.00 51.86 173 THR B C 1
ATOM 3902 O O . THR B 2 115 ? 24.728 -30.245 54.799 1.00 49.99 173 THR B O 1
ATOM 3906 N N . TRP B 2 116 ? 22.670 -29.760 55.575 1.00 43.54 174 TRP B N 1
ATOM 3907 C CA . TRP B 2 116 ? 22.036 -30.141 54.316 1.00 37.00 174 TRP B CA 1
ATOM 3908 C C . TRP B 2 116 ? 22.469 -29.221 53.179 1.00 47.37 174 TRP B C 1
ATOM 3909 O O . TRP B 2 116 ? 22.742 -29.681 52.064 1.00 48.11 174 TRP B O 1
ATOM 3920 N N . LEU B 2 117 ? 22.538 -27.916 53.446 1.00 39.73 175 LEU B N 1
ATOM 3921 C CA . LEU B 2 117 ? 22.878 -26.943 52.414 1.00 46.02 175 LEU B CA 1
ATOM 3922 C C . LEU B 2 117 ? 24.308 -27.129 51.919 1.00 47.61 175 LEU B C 1
ATOM 3923 O O . LEU B 2 117 ? 24.571 -27.036 50.715 1.00 49.65 175 LEU B O 1
ATOM 3928 N N . ALA B 2 118 ? 25.246 -27.383 52.836 1.00 50.25 176 ALA B N 1
ATOM 3929 C CA . ALA B 2 118 ? 26.632 -27.615 52.442 1.00 53.93 176 ALA B CA 1
ATOM 3930 C C . ALA B 2 118 ? 26.749 -28.859 51.577 1.00 46.89 176 ALA B C 1
ATOM 3931 O O . ALA B 2 118 ? 27.530 -28.894 50.618 1.00 45.96 176 ALA B O 1
ATOM 3933 N N . ALA B 2 119 ? 25.981 -29.895 51.905 1.00 37.65 177 ALA B N 1
ATOM 3934 C CA . ALA B 2 119 ? 25.837 -31.021 50.991 1.00 45.26 177 ALA B CA 1
ATOM 3935 C C . ALA B 2 119 ? 25.093 -30.638 49.722 1.00 56.75 177 ALA B C 1
ATOM 3936 O O . ALA B 2 119 ? 25.030 -31.448 48.795 1.00 52.40 177 ALA B O 1
ATOM 3938 N N . LYS B 2 120 ? 24.522 -29.432 49.666 1.00 59.91 178 LYS B N 1
ATOM 3939 C CA . LYS B 2 120 ? 23.778 -28.966 48.498 1.00 52.51 178 LYS B CA 1
ATOM 3940 C C . LYS B 2 120 ? 22.678 -29.953 48.129 1.00 54.38 178 LYS B C 1
ATOM 3941 O O . LYS B 2 120 ? 22.438 -30.245 46.950 1.00 46.49 178 LYS B O 1
ATOM 3947 N N . LYS B 2 121 ? 22.001 -30.466 49.148 1.00 47.01 179 LYS B N 1
ATOM 3948 C CA . LYS B 2 121 ? 20.746 -31.171 48.946 1.00 47.39 179 LYS B CA 1
ATOM 3949 C C . LYS B 2 121 ? 19.667 -30.132 48.685 1.00 43.79 179 LYS B C 1
ATOM 3950 O O . LYS B 2 121 ? 19.431 -29.251 49.520 1.00 52.25 179 LYS B O 1
ATOM 3956 N N . THR B 2 122 ? 19.022 -30.223 47.530 1.00 49.98 180 THR B N 1
ATOM 3957 C CA . THR B 2 122 ? 18.019 -29.239 47.168 1.00 39.92 180 THR B CA 1
ATOM 3958 C C . THR B 2 122 ? 16.761 -29.425 48.010 1.00 40.39 180 THR B C 1
ATOM 3959 O O . THR B 2 122 ? 16.564 -30.472 48.633 1.00 34.76 180 THR B O 1
ATOM 3963 N N . PRO B 2 123 ? 15.899 -28.409 48.057 1.00 36.02 181 PRO B N 1
ATOM 3964 C CA . PRO B 2 123 ? 14.611 -28.588 48.741 1.00 36.53 181 PRO B CA 1
ATOM 3965 C C . PRO B 2 123 ? 13.804 -29.742 48.178 1.00 33.22 181 PRO B C 1
ATOM 3966 O O . PRO B 2 123 ? 13.010 -30.345 48.908 1.00 37.09 181 PRO B O 1
ATOM 3970 N N . ASP B 2 124 ? 13.977 -30.066 46.894 1.00 37.68 182 ASP B N 1
ATOM 3971 C CA . ASP B 2 124 ? 13.363 -31.270 46.342 1.00 43.70 182 ASP B CA 1
ATOM 3972 C C . ASP B 2 124 ? 13.933 -32.525 46.997 1.00 38.81 182 ASP B C 1
ATOM 3973 O O . ASP B 2 124 ? 13.194 -33.468 47.316 1.00 34.84 182 ASP B O 1
ATOM 3978 N N . ASP B 2 125 ? 15.250 -32.550 47.214 1.00 41.76 183 ASP B N 1
ATOM 3979 C CA . ASP B 2 125 ? 15.864 -33.694 47.879 1.00 39.11 183 ASP B CA 1
ATOM 3980 C C . ASP B 2 125 ? 15.301 -33.879 49.282 1.00 43.38 183 ASP B C 1
ATOM 3981 O O . ASP B 2 125 ? 15.006 -35.005 49.696 1.00 42.24 183 ASP B O 1
ATOM 3986 N N . MET B 2 126 ? 15.137 -32.783 50.028 1.00 38.82 184 MET B N 1
ATOM 3987 C CA . MET B 2 126 ? 14.585 -32.888 51.376 1.00 39.17 184 MET B CA 1
ATOM 3988 C C . MET B 2 126 ? 13.091 -33.185 51.352 1.00 41.02 184 MET B C 1
ATOM 3989 O O . MET B 2 126 ? 12.563 -33.779 52.298 1.00 36.73 184 MET B O 1
ATOM 3994 N N . PHE B 2 127 ? 12.396 -32.775 50.289 1.00 40.36 185 PHE B N 1
ATOM 3995 C CA . PHE B 2 127 ? 11.020 -33.213 50.091 1.00 36.54 185 PHE B CA 1
ATOM 3996 C C . PHE B 2 127 ? 10.960 -34.728 49.974 1.00 40.15 185 PHE B C 1
ATOM 3997 O O . PHE B 2 127 ? 10.061 -35.373 50.529 1.00 39.24 185 PHE B O 1
ATOM 4005 N N . LEU B 2 128 ? 11.914 -35.309 49.245 1.00 42.04 186 LEU B N 1
ATOM 4006 C CA . LEU B 2 128 ? 12.029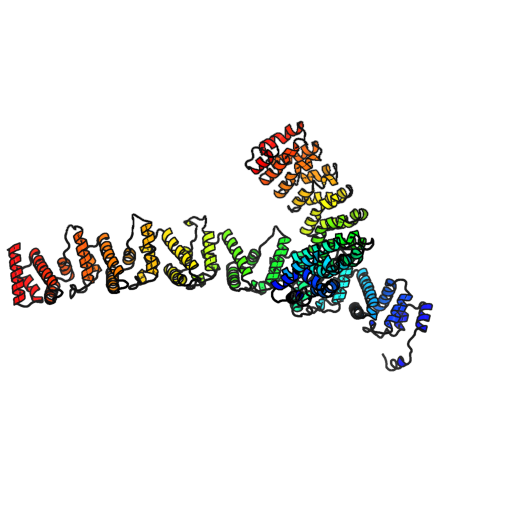 -36.764 49.189 1.00 53.38 186 LEU B CA 1
ATOM 4007 C C . LEU B 2 128 ? 12.358 -37.348 50.560 1.00 45.47 186 LEU B C 1
ATOM 4008 O O . LEU B 2 128 ? 11.749 -38.333 50.994 1.00 47.97 186 LEU B O 1
ATOM 4013 N N . VAL B 2 129 ? 13.316 -36.740 51.265 1.00 44.77 187 VAL B N 1
ATOM 4014 C CA . VAL B 2 129 ? 13.798 -37.304 52.524 1.00 37.97 187 VAL B CA 1
ATOM 4015 C C . VAL B 2 129 ? 12.694 -37.337 53.571 1.00 42.05 187 VAL B C 1
ATOM 4016 O O . VAL B 2 129 ? 12.638 -38.258 54.396 1.00 43.00 187 VAL B O 1
ATOM 4020 N N . PHE B 2 130 ? 11.808 -36.343 53.567 1.00 48.85 188 PHE B N 1
ATOM 4021 C CA . PHE B 2 130 ? 10.747 -36.256 54.562 1.00 41.64 188 PHE B CA 1
ATOM 4022 C C . PHE B 2 130 ? 9.529 -37.099 54.214 1.00 41.97 188 PHE B C 1
ATOM 4023 O O . PHE B 2 130 ? 8.550 -37.080 54.967 1.00 43.74 188 PHE B O 1
ATOM 4031 N N . LYS B 2 131 ? 9.557 -37.826 53.100 1.00 49.80 189 LYS B N 1
ATOM 4032 C CA . LYS B 2 131 ? 8.427 -38.638 52.661 1.00 53.06 189 LYS B CA 1
ATOM 4033 C C . LYS B 2 131 ? 7.204 -37.789 52.333 1.00 49.50 189 LYS B C 1
ATOM 4034 O O . LYS B 2 131 ? 6.075 -38.292 52.337 1.00 44.89 189 LYS B O 1
ATOM 4040 N N . LEU B 2 132 ? 7.403 -36.499 52.052 1.00 44.81 190 LEU B N 1
ATOM 4041 C CA . LEU B 2 132 ? 6.293 -35.671 51.601 1.00 47.23 190 LEU B CA 1
ATOM 4042 C C . LEU B 2 132 ? 5.753 -36.145 50.260 1.00 41.36 190 LEU B C 1
ATOM 4043 O O . LEU B 2 132 ? 4.625 -35.795 49.896 1.00 31.55 190 LEU B O 1
ATOM 4048 N N . ASN B 2 133 ? 6.534 -36.937 49.520 1.00 47.70 191 ASN B N 1
ATOM 4049 C CA . ASN B 2 133 ? 5.981 -37.679 48.394 1.00 50.08 191 ASN B CA 1
ATOM 4050 C C . ASN B 2 133 ? 4.787 -38.514 48.827 1.00 50.22 191 ASN B C 1
ATOM 4051 O O . ASN B 2 133 ? 3.825 -38.683 48.070 1.00 54.72 191 ASN B O 1
ATOM 4056 N N . LYS B 2 134 ? 4.839 -39.054 50.043 1.00 55.80 192 LYS B N 1
ATOM 4057 C CA . LYS B 2 134 ? 3.939 -40.114 50.464 1.00 44.30 192 LYS B CA 1
ATOM 4058 C C . LYS B 2 134 ? 2.783 -39.637 51.331 1.00 52.18 192 LYS B C 1
ATOM 4059 O O . LYS B 2 134 ? 1.893 -40.438 51.635 1.00 52.88 192 LYS B O 1
ATOM 4065 N N . ALA B 2 135 ? 2.766 -38.365 51.729 1.00 43.42 193 ALA B N 1
ATOM 4066 C CA . ALA B 2 135 ? 1.653 -37.871 52.532 1.00 47.45 193 ALA B CA 1
ATOM 4067 C C . ALA B 2 135 ? 0.362 -37.834 51.723 1.00 41.80 193 ALA B C 1
ATOM 4068 O O . ALA B 2 135 ? -0.722 -38.093 52.260 1.00 34.10 193 ALA B O 1
ATOM 4070 N N . GLY B 2 136 ? 0.457 -37.520 50.434 1.00 36.85 194 GLY B N 1
ATOM 4071 C CA . GLY B 2 136 ? -0.732 -37.497 49.598 1.00 36.93 194 GLY B CA 1
ATOM 4072 C C . GLY B 2 136 ? -1.728 -36.461 50.077 1.00 43.58 194 GLY B C 1
ATOM 4073 O O . GLY B 2 136 ? -1.385 -35.299 50.324 1.00 50.33 194 GLY B O 1
ATOM 4074 N N . ASP B 2 137 ? -2.987 -36.885 50.219 1.00 36.11 195 ASP B N 1
ATOM 4075 C CA . ASP B 2 137 ? -4.049 -35.961 50.598 1.00 40.64 195 ASP B CA 1
ATOM 4076 C C . ASP B 2 137 ? -3.841 -35.366 51.984 1.00 46.29 195 ASP B C 1
ATOM 4077 O O . ASP B 2 137 ? -4.466 -34.351 52.309 1.00 40.84 195 ASP B O 1
ATOM 4082 N N . ASP B 2 138 ? -2.987 -35.972 52.808 1.00 42.39 196 ASP B N 1
ATOM 4083 C CA . ASP B 2 138 ? -2.707 -35.484 54.152 1.00 48.64 196 ASP B CA 1
ATOM 4084 C C . ASP B 2 138 ? -1.410 -34.689 54.229 1.00 46.61 196 ASP B C 1
ATOM 4085 O O . ASP B 2 138 ? -0.930 -34.413 55.334 1.00 41.03 196 ASP B O 1
ATOM 4090 N N . ILE B 2 139 ? -0.838 -34.308 53.084 1.00 36.16 197 ILE B N 1
ATOM 4091 C CA . ILE B 2 139 ? 0.470 -33.657 53.081 1.00 38.43 197 ILE B CA 1
ATOM 4092 C C . ILE B 2 139 ? 0.442 -32.383 53.917 1.00 39.74 197 ILE B C 1
ATOM 4093 O O . ILE B 2 139 ? 1.386 -32.092 54.663 1.00 37.82 197 ILE B O 1
ATOM 4098 N N . LEU B 2 140 ? -0.635 -31.604 53.810 1.00 33.74 198 LEU B N 1
ATOM 4099 C CA . LEU B 2 140 ? -0.703 -30.336 54.526 1.00 33.58 198 LEU B CA 1
ATOM 4100 C C . LEU B 2 140 ? -0.721 -30.520 56.038 1.00 47.00 198 LEU B C 1
ATOM 4101 O O . LEU B 2 140 ? -0.456 -29.558 56.768 1.00 34.18 198 LEU B O 1
ATOM 4106 N N . SER B 2 141 ? -1.026 -31.722 56.523 1.00 49.82 199 SER B N 1
ATOM 4107 C CA . SER B 2 141 ? -1.003 -32.018 57.949 1.00 42.52 199 SER B CA 1
ATOM 4108 C C . SER B 2 141 ? 0.293 -32.678 58.397 1.00 33.71 199 SER B C 1
ATOM 4109 O O . SER B 2 141 ? 0.420 -33.025 59.575 1.00 45.52 199 SER B O 1
ATOM 4112 N N . SER B 2 142 ? 1.252 -32.857 57.497 1.00 38.54 200 SER B N 1
ATOM 4113 C CA . SER B 2 142 ? 2.482 -33.550 57.848 1.00 35.77 200 SER B CA 1
ATOM 4114 C C . SER B 2 142 ? 3.261 -32.750 58.888 1.00 44.24 200 SER B C 1
ATOM 4115 O O . SER B 2 142 ? 3.431 -31.534 58.729 1.00 47.38 200 SER B O 1
ATOM 4118 N N . PRO B 2 143 ? 3.744 -33.385 59.958 1.00 45.88 201 PRO B N 1
ATOM 4119 C CA . PRO B 2 143 ? 4.541 -32.646 60.951 1.00 36.32 201 PRO B CA 1
ATOM 4120 C C . PRO B 2 143 ? 5.843 -32.095 60.399 1.00 43.44 201 PRO B C 1
ATOM 4121 O O . PRO B 2 143 ? 6.413 -31.179 61.004 1.00 48.54 201 PRO B O 1
ATOM 4125 N N . LEU B 2 144 ? 6.340 -32.624 59.281 1.00 31.35 202 LEU B N 1
ATOM 4126 C CA . LEU B 2 144 ? 7.603 -32.180 58.705 1.00 33.50 202 LEU B CA 1
ATOM 4127 C C . LEU B 2 144 ? 7.432 -31.159 57.587 1.00 33.00 202 LEU B C 1
ATOM 4128 O O . LEU B 2 144 ? 8.432 -30.743 56.993 1.00 33.88 202 LEU B O 1
ATOM 4133 N N . LEU B 2 145 ? 6.198 -30.746 57.281 1.00 32.11 203 LEU B N 1
ATOM 4134 C CA . LEU B 2 145 ? 5.999 -29.751 56.231 1.00 39.71 203 LEU B CA 1
ATOM 4135 C C . LEU B 2 145 ? 6.587 -28.401 56.625 1.00 35.79 203 LEU B C 1
ATOM 4136 O O . LEU B 2 145 ? 7.198 -27.718 55.794 1.00 27.05 203 LEU B O 1
ATOM 4141 N N . SER B 2 146 ? 6.409 -27.995 57.886 1.00 31.99 204 SER B N 1
ATOM 4142 C CA . SER B 2 146 ? 6.962 -26.721 58.338 1.00 29.51 204 SER B CA 1
ATOM 4143 C C . SER B 2 146 ? 8.484 -26.724 58.270 1.00 27.91 204 SER B C 1
ATOM 4144 O O . SER B 2 146 ? 9.099 -25.724 57.879 1.00 31.24 204 SER B O 1
ATOM 4147 N N . ALA B 2 147 ? 9.112 -27.836 58.658 1.00 29.43 205 ALA B N 1
ATOM 4148 C CA . ALA B 2 147 ? 10.564 -27.933 58.561 1.00 29.52 205 ALA B CA 1
ATOM 4149 C C . ALA B 2 147 ? 11.022 -27.848 57.110 1.00 29.61 205 ALA B C 1
ATOM 4150 O O . ALA B 2 147 ? 12.029 -27.194 56.800 1.00 29.37 205 ALA B O 1
ATOM 4152 N N . TRP B 2 148 ? 10.292 -28.503 56.203 1.00 32.10 206 TRP B N 1
ATOM 4153 C CA . TRP B 2 148 ? 10.631 -28.404 54.789 1.00 30.83 206 TRP B CA 1
ATOM 4154 C C . TRP B 2 148 ? 10.498 -26.972 54.293 1.00 31.30 206 TRP B C 1
ATOM 4155 O O . TRP B 2 148 ? 11.322 -26.506 53.503 1.00 30.50 206 TRP B O 1
ATOM 4166 N N . THR B 2 149 ? 9.455 -26.264 54.731 1.00 25.75 207 THR B N 1
ATOM 4167 C CA . THR B 2 149 ? 9.291 -24.870 54.330 1.00 33.79 207 THR B CA 1
ATOM 4168 C C . THR B 2 149 ? 10.428 -24.005 54.863 1.00 33.51 207 THR B C 1
ATOM 4169 O O . THR B 2 149 ? 10.910 -23.099 54.172 1.00 26.45 207 THR B O 1
ATOM 4173 N N . ASN B 2 150 ? 10.862 -24.262 56.098 1.00 29.46 208 ASN B N 1
ATOM 4174 C CA . ASN B 2 150 ? 12.000 -23.527 56.642 1.00 35.52 208 ASN B CA 1
ATOM 4175 C C . ASN B 2 150 ? 13.243 -23.758 55.793 1.00 23.89 208 ASN B C 1
ATOM 4176 O O . ASN B 2 150 ? 13.970 -22.813 55.453 1.00 27.56 208 ASN B O 1
ATOM 4181 N N . TYR B 2 151 ? 13.498 -25.017 55.429 1.00 24.29 209 TYR B N 1
ATOM 4182 C CA . TYR B 2 151 ? 14.664 -25.304 54.599 1.00 26.03 209 TYR B CA 1
ATOM 4183 C C . TYR B 2 151 ? 14.522 -24.685 53.213 1.00 25.57 209 TYR B C 1
ATOM 4184 O O . TYR B 2 151 ? 15.510 -24.234 52.627 1.00 25.00 209 TYR B O 1
ATOM 4193 N N . MET B 2 152 ? 13.304 -24.668 52.667 1.00 28.01 210 MET B N 1
ATOM 4194 C CA . MET B 2 152 ? 13.077 -24.042 51.368 1.00 32.02 210 MET B CA 1
ATOM 4195 C C . MET B 2 152 ? 13.388 -22.554 51.418 1.00 26.57 210 MET B C 1
ATOM 4196 O O . MET B 2 152 ? 14.037 -22.016 50.513 1.00 27.55 210 MET B O 1
ATOM 4201 N N . LYS B 2 153 ? 12.932 -21.872 52.470 1.00 28.07 211 LYS B N 1
ATOM 4202 C CA . LYS B 2 153 ? 13.237 -20.453 52.613 1.00 27.11 211 LYS B CA 1
ATOM 4203 C C . LYS B 2 153 ? 14.737 -20.228 52.752 1.00 28.57 211 LYS B C 1
ATOM 4204 O O . LYS B 2 153 ? 15.297 -19.312 52.134 1.00 36.62 211 LYS B O 1
ATOM 4210 N N . LEU B 2 154 ? 15.410 -21.061 53.551 1.00 25.41 212 LEU B N 1
ATOM 4211 C CA . LEU B 2 154 ? 16.855 -20.911 53.702 1.00 32.58 212 LEU B CA 1
ATOM 4212 C C . LEU B 2 154 ? 17.575 -21.125 52.374 1.00 28.99 212 LEU B C 1
ATOM 4213 O O . LEU B 2 154 ? 18.486 -20.366 52.024 1.00 34.98 212 LEU B O 1
ATOM 4218 N N . SER B 2 155 ? 17.182 -22.157 51.624 1.00 32.90 213 SER B N 1
ATOM 4219 C CA . SER B 2 155 ? 17.814 -22.430 50.338 1.00 29.16 213 SER B CA 1
ATOM 4220 C C . SER B 2 155 ? 17.572 -21.294 49.354 1.00 34.06 213 SER B C 1
ATOM 4221 O O . SER B 2 155 ? 18.476 -20.909 48.603 1.00 36.00 213 SER B O 1
ATOM 4224 N N . ASN B 2 156 ? 16.353 -20.747 49.339 1.00 29.02 214 ASN B N 1
ATOM 4225 C CA . ASN B 2 156 ? 16.067 -19.610 48.471 1.00 37.51 214 ASN B CA 1
ATOM 4226 C C . ASN B 2 156 ? 16.910 -18.403 48.857 1.00 35.03 214 ASN B C 1
ATOM 4227 O O . ASN B 2 156 ? 17.327 -17.624 47.991 1.00 31.37 214 ASN B O 1
ATOM 4232 N N . LYS B 2 157 ? 17.161 -18.224 50.157 1.00 39.17 215 LYS B N 1
ATOM 4233 C CA . LYS B 2 157 ? 18.017 -17.126 50.599 1.00 42.23 215 LYS B CA 1
ATOM 4234 C C . LYS B 2 157 ? 19.460 -17.333 50.150 1.00 35.77 215 LYS B C 1
ATOM 4235 O O . LYS B 2 157 ? 20.091 -16.416 49.613 1.00 41.30 215 LYS B O 1
ATOM 4241 N N . GLU B 2 158 ? 20.000 -18.534 50.363 1.00 33.29 216 GLU B N 1
ATOM 4242 C CA . GLU B 2 158 ? 21.398 -18.797 50.038 1.00 42.11 216 GLU B CA 1
ATOM 4243 C C . GLU B 2 158 ? 21.625 -19.095 48.561 1.00 45.63 216 GLU B C 1
ATOM 4244 O O . GLU B 2 158 ? 22.762 -18.981 48.090 1.00 43.54 216 GLU B O 1
ATOM 4250 N N . ASN B 2 159 ? 20.581 -19.466 47.822 1.00 37.94 217 ASN B N 1
ATOM 4251 C CA . ASN B 2 159 ? 20.684 -19.781 46.396 1.00 41.38 217 ASN B CA 1
ATOM 4252 C C . ASN B 2 159 ? 19.622 -18.997 45.638 1.00 37.26 217 ASN B C 1
ATOM 4253 O O . ASN B 2 159 ? 18.647 -19.568 45.135 1.00 29.51 217 ASN B O 1
ATOM 4258 N N . PRO B 2 160 ? 19.785 -17.677 45.532 1.00 31.90 218 PRO B N 1
ATOM 4259 C CA . PRO B 2 160 ? 18.762 -16.869 44.848 1.00 33.25 218 PRO B CA 1
ATOM 4260 C C . PRO B 2 160 ? 18.528 -17.278 43.404 1.00 33.88 218 PRO B C 1
ATOM 4261 O O . PRO B 2 160 ? 17.409 -17.117 42.901 1.00 37.31 218 PRO B O 1
ATOM 4265 N N . LYS B 2 161 ? 19.547 -17.797 42.718 1.00 33.40 219 LYS B N 1
ATOM 4266 C CA . LYS B 2 161 ? 19.405 -18.183 41.320 1.00 26.97 219 LYS B CA 1
ATOM 4267 C C . LYS B 2 161 ? 18.630 -19.480 41.131 1.00 32.35 219 LYS B C 1
ATOM 4268 O O . LYS B 2 161 ? 18.280 -19.807 39.992 1.00 32.90 219 LYS B O 1
ATOM 4274 N N . ALA B 2 162 ? 18.359 -20.224 42.202 1.00 25.54 220 ALA B N 1
ATOM 4275 C CA . ALA B 2 162 ? 17.733 -21.539 42.097 1.00 31.12 220 ALA B CA 1
ATOM 4276 C C . ALA B 2 162 ? 16.626 -21.694 43.137 1.00 29.88 220 ALA B C 1
ATOM 4277 O O . ALA B 2 162 ? 16.533 -22.702 43.838 1.00 27.17 220 ALA B O 1
ATOM 4279 N N . GLN B 2 163 ? 15.763 -20.687 43.245 1.00 25.41 221 GLN B N 1
ATOM 4280 C CA . GLN B 2 163 ? 14.668 -20.748 44.201 1.00 28.80 221 GLN B CA 1
ATOM 4281 C C . GLN B 2 163 ? 13.543 -21.644 43.682 1.00 26.64 221 GLN B C 1
ATOM 4282 O O . GLN B 2 163 ? 13.435 -21.924 42.485 1.00 23.51 221 GLN B O 1
ATOM 4288 N N . THR B 2 164 ? 12.698 -22.096 44.610 1.00 23.19 222 THR B N 1
ATOM 4289 C CA . THR B 2 164 ? 11.560 -22.949 44.290 1.00 24.85 222 THR B CA 1
ATOM 4290 C C . THR B 2 164 ? 10.400 -22.599 45.217 1.00 26.93 222 THR B C 1
ATOM 4291 O O . THR B 2 164 ? 10.500 -21.706 46.065 1.00 28.65 222 THR B O 1
ATOM 4295 N N . THR B 2 165 ? 9.288 -23.314 45.051 1.00 23.50 223 THR B N 1
ATOM 4296 C CA . THR B 2 165 ? 8.087 -23.090 45.844 1.00 27.70 223 THR B CA 1
ATOM 4297 C C . THR B 2 165 ? 7.460 -24.430 46.205 1.00 26.81 223 THR B C 1
ATOM 4298 O O . THR B 2 165 ? 7.773 -25.466 45.614 1.00 29.88 223 THR B O 1
ATOM 4302 N N . LEU B 2 166 ? 6.565 -24.398 47.196 1.00 28.54 224 LEU B N 1
ATOM 4303 C CA . LEU B 2 166 ? 5.877 -25.619 47.604 1.00 28.53 224 LEU B CA 1
ATOM 4304 C C . LEU B 2 166 ? 4.991 -26.155 46.486 1.00 32.50 224 LEU B C 1
ATOM 4305 O O . LEU B 2 166 ? 4.917 -27.371 46.271 1.00 30.46 224 LEU B O 1
ATOM 4310 N N . ILE B 2 167 ? 4.301 -25.264 45.771 1.00 26.82 225 ILE B N 1
ATOM 4311 C CA . ILE B 2 167 ? 3.431 -25.704 44.685 1.00 28.49 225 ILE B CA 1
ATOM 4312 C C . ILE B 2 167 ? 4.250 -26.349 43.573 1.00 29.45 225 ILE B C 1
ATOM 4313 O O . ILE B 2 167 ? 3.848 -27.367 43.000 1.00 24.60 225 ILE B O 1
ATOM 4318 N N . ALA B 2 168 ? 5.412 -25.774 43.253 1.00 25.53 226 ALA B N 1
ATOM 4319 C CA . ALA B 2 168 ? 6.254 -26.343 42.204 1.00 26.12 226 ALA B CA 1
ATOM 4320 C C . ALA B 2 168 ? 6.728 -27.744 42.574 1.00 34.63 226 ALA B C 1
ATOM 4321 O O . ALA B 2 168 ? 6.691 -28.661 41.748 1.00 31.70 226 ALA B O 1
ATOM 4323 N N . THR B 2 169 ? 7.183 -27.931 43.816 1.00 28.82 227 THR B N 1
ATOM 4324 C CA . THR B 2 169 ? 7.641 -29.251 44.246 1.00 35.08 227 THR B CA 1
ATOM 4325 C C . THR B 2 169 ? 6.491 -30.254 44.278 1.00 33.03 227 THR B C 1
ATOM 4326 O O . THR B 2 169 ? 6.634 -31.400 43.818 1.00 40.04 227 THR B O 1
ATOM 4330 N N . MET B 2 170 ? 5.342 -29.840 44.821 1.00 31.52 228 MET B N 1
ATOM 4331 C CA . MET B 2 170 ? 4.179 -30.718 44.842 1.00 26.36 228 MET B CA 1
ATOM 4332 C C . MET B 2 170 ? 3.792 -31.138 43.434 1.00 34.62 228 MET B C 1
ATOM 4333 O O . MET B 2 170 ? 3.467 -32.305 43.196 1.00 35.53 228 MET B O 1
ATOM 4338 N N . THR B 2 171 ? 3.812 -30.199 42.488 1.00 35.49 229 THR B N 1
ATOM 4339 C CA . THR B 2 171 ? 3.526 -30.545 41.102 1.00 40.10 229 THR B CA 1
ATOM 4340 C C . THR B 2 171 ? 4.571 -31.508 40.558 1.00 32.59 229 THR B C 1
ATOM 4341 O O . THR B 2 171 ? 4.230 -32.534 39.965 1.00 35.45 229 THR B O 1
ATOM 4345 N N . LYS B 2 172 ? 5.850 -31.220 40.798 1.00 31.98 230 LYS B N 1
ATOM 4346 C CA . LYS B 2 172 ? 6.910 -32.070 40.273 1.00 39.26 230 LYS B CA 1
ATOM 4347 C C . LYS B 2 172 ? 6.750 -33.510 40.734 1.00 36.39 230 LYS B C 1
ATOM 4348 O O . LYS B 2 172 ? 7.106 -34.438 39.999 1.00 40.97 230 LYS B O 1
ATOM 4354 N N . HIS B 2 173 ? 6.218 -33.723 41.937 1.00 42.31 231 HIS B N 1
ATOM 4355 C CA . HIS B 2 173 ? 6.119 -35.083 42.454 1.00 38.61 231 HIS B CA 1
ATOM 4356 C C . HIS B 2 173 ? 4.715 -35.686 42.390 1.00 45.26 231 HIS B C 1
ATOM 4357 O O . HIS B 2 173 ? 4.571 -36.886 42.646 1.00 53.07 231 HIS B O 1
ATOM 4364 N N . TYR B 2 174 ? 3.684 -34.907 42.041 1.00 44.56 232 TYR B N 1
ATOM 4365 C CA . TYR B 2 174 ? 2.315 -35.411 41.998 1.00 38.97 232 TYR B CA 1
ATOM 4366 C C . TYR B 2 174 ? 1.588 -35.142 40.682 1.00 34.06 232 TYR B C 1
ATOM 4367 O O . TYR B 2 174 ? 0.395 -35.462 40.570 1.00 39.10 232 TYR B O 1
ATOM 4376 N N . GLY B 2 175 ? 2.236 -34.534 39.700 1.00 34.00 233 GLY B N 1
ATOM 4377 C CA . GLY B 2 175 ? 1.493 -34.142 38.528 1.00 41.27 233 GLY B CA 1
ATOM 4378 C C . GLY B 2 175 ? 0.451 -33.094 38.863 1.00 35.84 233 GLY B C 1
ATOM 4379 O O . GLY B 2 175 ? 0.035 -32.941 40.025 1.00 28.31 233 GLY B O 1
ATOM 4380 N N . ASP B 2 176 ? 0.012 -32.368 37.835 1.00 39.11 234 ASP B N 1
ATOM 4381 C CA . ASP B 2 176 ? -1.072 -31.417 38.029 1.00 36.57 234 ASP B CA 1
ATOM 4382 C C . ASP B 2 176 ? -2.297 -32.116 38.598 1.00 39.03 234 ASP B C 1
ATOM 4383 O O . ASP B 2 176 ? -3.008 -31.557 39.442 1.00 39.14 234 ASP B O 1
ATOM 4388 N N . SER B 2 177 ? -2.545 -33.354 38.167 1.00 29.76 235 SER B N 1
ATOM 4389 C CA . SER B 2 177 ? -3.722 -34.078 38.631 1.00 38.29 235 SER B CA 1
ATOM 4390 C C . SER B 2 177 ? -3.644 -34.386 40.125 1.00 34.22 235 SER B C 1
ATOM 4391 O O . SER B 2 177 ? -4.595 -34.103 40.871 1.00 35.75 235 SER B O 1
ATOM 4394 N N . GLY B 2 178 ? -2.550 -35.012 40.586 1.00 37.96 236 GLY B N 1
ATOM 4395 C CA . GLY B 2 178 ? -2.442 -35.287 42.003 1.00 34.45 236 GLY B CA 1
ATOM 4396 C C . GLY B 2 178 ? -2.513 -34.024 42.834 1.00 37.36 236 GLY B C 1
ATOM 4397 O O . GLY B 2 178 ? -3.154 -34.005 43.886 1.00 37.84 236 GLY B O 1
ATOM 4398 N N . VAL B 2 179 ? -1.870 -32.945 42.372 1.00 27.09 237 VAL B N 1
ATOM 4399 C CA . VAL B 2 179 ? -1.938 -31.703 43.140 1.00 33.23 237 VAL B CA 1
ATOM 4400 C C . VAL B 2 179 ? -3.377 -31.206 43.226 1.00 31.12 237 VAL B C 1
ATOM 4401 O O . VAL B 2 179 ? -3.850 -30.805 44.300 1.00 27.53 237 VAL B O 1
ATOM 4405 N N . SER B 2 180 ? -4.096 -31.226 42.101 1.00 34.45 238 SER B N 1
ATOM 4406 C CA . SER B 2 180 ? -5.464 -30.720 42.091 1.00 27.73 238 SER B CA 1
ATOM 4407 C C . SER B 2 180 ? -6.352 -31.512 43.040 1.00 34.33 238 SER B C 1
ATOM 4408 O O . SER B 2 180 ? -7.127 -30.930 43.810 1.00 37.75 238 SER B O 1
ATOM 4411 N N . GLN B 2 181 ? -6.250 -32.843 43.013 1.00 28.14 239 GLN B N 1
ATOM 4412 C CA . GLN B 2 181 ? -7.128 -33.610 43.891 1.00 40.18 239 GLN B CA 1
ATOM 4413 C C . GLN B 2 181 ? -6.680 -33.553 45.349 1.00 40.91 239 GLN B C 1
ATOM 4414 O O . GLN B 2 181 ? -7.525 -33.611 46.250 1.00 47.11 239 GLN B O 1
ATOM 4420 N N . ILE B 2 182 ? -5.380 -33.390 45.609 1.00 36.78 240 ILE B N 1
ATOM 4421 C CA . ILE B 2 182 ? -4.933 -33.150 46.979 1.00 32.75 240 ILE B CA 1
ATOM 4422 C C . ILE B 2 182 ? -5.563 -31.873 47.520 1.00 34.31 240 ILE B C 1
ATOM 4423 O O . ILE B 2 182 ? -6.084 -31.843 48.640 1.00 30.77 240 ILE B O 1
ATOM 4428 N N . LEU B 2 183 ? -5.522 -30.797 46.730 1.00 33.67 241 LEU B N 1
ATOM 4429 C CA . LEU B 2 183 ? -6.110 -29.536 47.177 1.00 36.82 241 LEU B CA 1
ATOM 4430 C C . LEU B 2 183 ? -7.618 -29.667 47.364 1.00 36.01 241 LEU B C 1
ATOM 4431 O O . LEU B 2 183 ? -8.187 -29.137 48.333 1.00 29.59 241 LEU B O 1
ATOM 4436 N N . ALA B 2 184 ? -8.283 -30.364 46.439 1.00 26.81 242 ALA B N 1
ATOM 4437 C CA . ALA B 2 184 ? -9.721 -30.571 46.567 1.00 34.46 242 ALA B CA 1
ATOM 4438 C C . ALA B 2 184 ? -10.056 -31.292 47.865 1.00 38.02 242 ALA B C 1
ATOM 4439 O O . ALA B 2 184 ? -10.992 -30.906 48.575 1.00 39.48 242 ALA B O 1
ATOM 4441 N N . ALA B 2 185 ? -9.299 -32.342 48.194 1.00 36.18 243 ALA B N 1
ATOM 4442 C CA . ALA B 2 185 ? -9.522 -33.039 49.456 1.00 35.97 243 ALA B CA 1
ATOM 4443 C C . ALA B 2 185 ? -9.228 -32.134 50.646 1.00 37.49 243 ALA B C 1
ATOM 4444 O O . ALA B 2 185 ? -9.957 -32.150 51.645 1.00 46.94 243 ALA B O 1
ATOM 4446 N N . ALA B 2 186 ? -8.167 -31.329 50.555 1.00 41.91 244 ALA B N 1
ATOM 4447 C CA . ALA B 2 186 ? -7.760 -30.504 51.687 1.00 32.07 244 ALA B CA 1
ATOM 4448 C C . ALA B 2 186 ? -8.778 -29.419 52.003 1.00 41.40 244 ALA B C 1
ATOM 4449 O O . ALA B 2 186 ? -8.893 -29.000 53.161 1.00 43.83 244 ALA B O 1
ATOM 4451 N N . ARG B 2 187 ? -9.512 -28.940 51.002 1.00 40.69 245 ARG B N 1
ATOM 4452 C CA . ARG B 2 187 ? -10.502 -27.909 51.302 1.00 46.39 245 ARG B CA 1
ATOM 4453 C C . ARG B 2 187 ? -11.805 -28.471 51.862 1.00 51.81 245 ARG B C 1
ATOM 4454 O O . ARG B 2 187 ? -12.713 -27.693 52.166 1.00 50.82 245 ARG B O 1
ATOM 4462 N N . LYS B 2 188 ? -11.925 -29.790 52.009 1.00 54.25 246 LYS B N 1
ATOM 4463 C CA . LYS B 2 188 ? -13.055 -30.385 52.702 1.00 55.47 246 LYS B CA 1
ATOM 4464 C C . LYS B 2 188 ? -12.847 -30.494 54.205 1.00 64.35 246 LYS B C 1
ATOM 4465 O O . LYS B 2 188 ? -13.818 -30.730 54.936 1.00 63.18 246 LYS B O 1
ATOM 4471 N N . SER B 2 189 ? -11.607 -30.380 54.678 1.00 64.32 247 SER B N 1
ATOM 4472 C CA . SER B 2 189 ? -11.336 -30.330 56.103 1.00 57.29 247 SER B CA 1
ATOM 4473 C C . SER B 2 189 ? -11.128 -28.884 56.518 1.00 48.70 247 SER B C 1
ATOM 4474 O O . SER B 2 189 ? -10.250 -28.213 55.955 1.00 57.25 247 SER B O 1
ATOM 4477 N N . PRO B 2 190 ? -11.896 -28.355 57.473 1.00 48.91 248 PRO B N 1
ATOM 4478 C CA . PRO B 2 190 ? -11.725 -26.939 57.845 1.00 47.86 248 PRO B CA 1
ATOM 4479 C C . PRO B 2 190 ? -10.339 -26.614 58.372 1.00 49.17 248 PRO B C 1
ATOM 4480 O O . PRO B 2 190 ? -9.931 -25.447 58.318 1.00 52.85 248 PRO B O 1
ATOM 4484 N N . ALA B 2 191 ? -9.603 -27.602 58.883 1.00 45.40 249 ALA B N 1
ATOM 4485 C CA . ALA B 2 191 ? -8.262 -27.348 59.394 1.00 42.58 249 ALA B CA 1
ATOM 4486 C C . ALA B 2 191 ? -7.267 -27.012 58.290 1.00 46.25 249 ALA B C 1
ATOM 4487 O O . ALA B 2 191 ? -6.251 -26.367 58.568 1.00 37.68 249 ALA B O 1
ATOM 4489 N N . THR B 2 192 ? -7.530 -27.433 57.051 1.00 42.28 250 THR B N 1
ATOM 4490 C CA . THR B 2 192 ? -6.613 -27.210 55.938 1.00 40.84 250 THR B CA 1
ATOM 4491 C C . THR B 2 192 ? -7.247 -26.420 54.798 1.00 36.38 250 THR B C 1
ATOM 4492 O O . THR B 2 192 ? -6.658 -26.337 53.714 1.00 36.68 250 THR B O 1
ATOM 4496 N N . GLN B 2 193 ? -8.425 -25.832 55.015 1.00 38.18 251 GLN B N 1
ATOM 4497 C CA . GLN B 2 193 ? -9.143 -25.167 53.931 1.00 39.92 251 GLN B CA 1
ATOM 4498 C C . GLN B 2 193 ? -8.402 -23.924 53.442 1.00 36.27 251 GLN B C 1
ATOM 4499 O O . GLN B 2 193 ? -8.213 -23.736 52.232 1.00 32.23 251 GLN B O 1
ATOM 4505 N N . SER B 2 194 ? -7.987 -23.056 54.368 1.00 24.71 252 SER B N 1
ATOM 4506 C CA . SER B 2 194 ? -7.341 -21.804 53.982 1.00 34.69 252 SER B CA 1
ATOM 4507 C C . SER B 2 194 ? -6.045 -22.062 53.221 1.00 27.77 252 SER B C 1
ATOM 4508 O O . SER B 2 194 ? -5.782 -21.445 52.178 1.00 37.69 252 SER B O 1
ATOM 4511 N N . THR B 2 195 ? -5.217 -22.973 53.737 1.00 26.28 253 THR B N 1
ATOM 4512 C CA . THR B 2 195 ? -3.971 -23.303 53.058 1.00 33.91 253 THR B CA 1
ATOM 4513 C C . THR B 2 195 ? -4.243 -23.888 51.680 1.00 35.84 253 THR B C 1
ATOM 4514 O O . THR B 2 195 ? -3.506 -23.619 50.724 1.00 33.13 253 THR B O 1
ATOM 4518 N N . ALA B 2 196 ? -5.300 -24.694 51.558 1.00 26.94 254 ALA B N 1
ATOM 4519 C CA . ALA B 2 196 ? -5.648 -25.257 50.259 1.00 36.55 254 ALA B CA 1
ATOM 4520 C C . ALA B 2 196 ? -6.029 -24.165 49.267 1.00 31.34 254 ALA B C 1
ATOM 4521 O O . ALA B 2 196 ? -5.636 -24.219 48.097 1.00 34.74 254 ALA B O 1
ATOM 4523 N N . LYS B 2 197 ? -6.805 -23.171 49.708 1.00 30.87 255 LYS B N 1
ATOM 4524 C CA . LYS B 2 197 ? -7.149 -22.062 48.819 1.00 33.07 255 LYS B CA 1
ATOM 4525 C C . LYS B 2 197 ? -5.901 -21.303 48.380 1.00 31.24 255 LYS B C 1
ATOM 4526 O O . LYS B 2 197 ? -5.741 -20.962 47.193 1.00 31.49 255 LYS B O 1
ATOM 4532 N N . ARG B 2 198 ? -5.004 -21.027 49.330 1.00 20.60 256 ARG B N 1
ATOM 4533 C CA . ARG B 2 198 ? -3.749 -20.370 48.981 1.00 24.01 256 ARG B CA 1
ATOM 4534 C C . ARG B 2 198 ? -2.983 -21.177 47.942 1.00 24.87 256 ARG B C 1
ATOM 4535 O O . ARG B 2 198 ? -2.442 -20.618 46.978 1.00 22.73 256 ARG B O 1
ATOM 4543 N N . LEU B 2 199 ? -2.932 -22.499 48.119 1.00 22.21 257 LEU B N 1
ATOM 4544 C CA . LEU B 2 199 ? -2.197 -23.343 47.185 1.00 26.76 257 LEU B CA 1
ATOM 4545 C C . LEU B 2 199 ? -2.881 -23.412 45.827 1.00 28.25 257 LEU B C 1
ATOM 4546 O O . LEU B 2 199 ? -2.209 -23.580 44.810 1.00 25.20 257 LEU B O 1
ATOM 4551 N N . GLU B 2 200 ? -4.208 -23.294 45.784 1.00 22.98 258 GLU B N 1
ATOM 4552 C CA . GLU B 2 200 ? -4.893 -23.209 44.498 1.00 24.56 258 GLU B CA 1
ATOM 4553 C C . GLU B 2 200 ? -4.478 -21.949 43.745 1.00 27.04 258 GLU B C 1
ATOM 4554 O O . GLU B 2 200 ? -4.217 -21.987 42.531 1.00 30.58 258 GLU B O 1
ATOM 4560 N N . ALA B 2 201 ? -4.399 -20.819 44.456 1.00 19.74 259 ALA B N 1
ATOM 4561 C CA . ALA B 2 201 ? -3.883 -19.605 43.824 1.00 19.59 259 ALA B CA 1
ATOM 4562 C C . ALA B 2 201 ? -2.446 -19.807 43.344 1.00 21.97 259 ALA B C 1
ATOM 4563 O O . ALA B 2 201 ? -2.072 -19.376 42.239 1.00 19.14 259 ALA B O 1
ATOM 4565 N N . GLU B 2 202 ? -1.626 -20.464 44.169 1.00 17.52 260 GLU B N 1
ATOM 4566 C CA . GLU B 2 202 ? -0.256 -20.777 43.771 1.00 26.68 260 GLU B CA 1
ATOM 4567 C C . GLU B 2 202 ? -0.233 -21.636 42.514 1.00 26.35 260 GLU B C 1
ATOM 4568 O O . GLU B 2 202 ? 0.635 -21.467 41.653 1.00 22.54 260 GLU B O 1
ATOM 4574 N N . GLN B 2 203 ? -1.165 -22.583 42.409 1.00 22.85 261 GLN B N 1
ATOM 4575 C CA . GLN B 2 203 ? -1.237 -23.451 41.239 1.00 24.23 261 GLN B CA 1
ATOM 4576 C C . GLN B 2 203 ? -1.554 -22.650 39.987 1.00 24.01 261 GLN B C 1
ATOM 4577 O O . GLN B 2 203 ? -0.989 -22.902 38.916 1.00 19.54 261 GLN B O 1
ATOM 4583 N N . VAL B 2 204 ? -2.470 -21.688 40.099 1.00 18.66 262 VAL B N 1
ATOM 4584 C CA . VAL B 2 204 ? -2.764 -20.827 38.953 1.00 20.37 262 VAL B CA 1
ATOM 4585 C C . VAL B 2 204 ? -1.512 -20.066 38.531 1.00 20.35 262 VAL B C 1
ATOM 4586 O O . VAL B 2 204 ? -1.179 -19.982 37.338 1.00 22.89 262 VAL B O 1
ATOM 4590 N N . GLN B 2 205 ? -0.791 -19.508 39.506 1.00 18.11 263 GLN B N 1
ATOM 4591 C CA . GLN B 2 205 ? 0.435 -18.785 39.171 1.00 20.06 263 GLN B CA 1
ATOM 4592 C C . GLN B 2 205 ? 1.468 -19.707 38.530 1.00 21.97 263 GLN B C 1
ATOM 4593 O O . GLN B 2 205 ? 2.179 -19.304 37.603 1.00 18.76 263 GLN B O 1
ATOM 4599 N N . LEU B 2 206 ? 1.574 -20.946 39.016 1.00 23.37 264 LEU B N 1
ATOM 4600 C CA . LEU B 2 206 ? 2.512 -21.901 38.430 1.00 25.72 264 LEU B CA 1
ATOM 4601 C C . LEU B 2 206 ? 2.141 -22.230 36.990 1.00 24.13 264 LEU B C 1
ATOM 4602 O O . LEU B 2 206 ? 3.014 -22.310 36.118 1.00 26.13 264 LEU B O 1
ATOM 4607 N N . TRP B 2 207 ? 0.849 -22.435 36.724 1.00 25.12 265 TRP B N 1
ATOM 4608 C CA . TRP B 2 207 ? 0.415 -22.697 35.356 1.00 24.98 265 TRP B CA 1
ATOM 4609 C C . TRP B 2 207 ? 0.758 -21.528 34.446 1.00 28.45 265 TRP B C 1
ATOM 4610 O O . TRP B 2 207 ? 1.222 -21.725 33.317 1.00 27.98 265 TRP B O 1
ATOM 4621 N N . LEU B 2 208 ? 0.540 -20.299 34.922 1.00 26.51 266 LEU B N 1
ATOM 4622 C CA . LEU B 2 208 ? 0.947 -19.137 34.138 1.00 24.27 266 LEU B CA 1
ATOM 4623 C C . LEU B 2 208 ? 2.454 -19.133 33.907 1.00 26.26 266 LEU B C 1
ATOM 4624 O O . LEU B 2 208 ? 2.923 -18.806 32.811 1.00 30.21 266 LEU B O 1
ATOM 4629 N N . LYS B 2 209 ? 3.228 -19.495 34.933 1.00 30.76 267 LYS B N 1
ATOM 4630 C CA . LYS B 2 209 ? 4.682 -19.509 34.808 1.00 33.85 267 LYS B CA 1
ATOM 4631 C C . LYS B 2 209 ? 5.137 -20.510 33.754 1.00 31.34 267 LYS B C 1
ATOM 4632 O O . LYS B 2 209 ? 6.052 -20.227 32.971 1.00 23.99 267 LYS B O 1
ATOM 4638 N N . LYS B 2 210 ? 4.514 -21.684 33.719 1.00 26.40 268 LYS B N 1
ATOM 4639 C CA . LYS B 2 210 ? 4.902 -22.734 32.787 1.00 33.22 268 LYS B CA 1
ATOM 4640 C C . LYS B 2 210 ? 4.291 -22.555 31.401 1.00 24.70 268 LYS B C 1
ATOM 4641 O O . LYS B 2 210 ? 4.316 -23.496 30.603 1.00 35.08 268 LYS B O 1
ATOM 4647 N N . GLY B 2 211 ? 3.747 -21.377 31.102 1.00 31.05 269 GLY B N 1
ATOM 4648 C CA . GLY B 2 211 ? 3.256 -21.074 29.774 1.00 30.93 269 GLY B CA 1
ATOM 4649 C C . GLY B 2 211 ? 1.918 -21.676 29.412 1.00 44.31 269 GLY B C 1
ATOM 4650 O O . GLY B 2 211 ? 1.528 -21.612 28.241 1.00 39.49 269 GLY B O 1
ATOM 4651 N N . ARG B 2 212 ? 1.197 -22.253 30.370 1.00 39.96 270 ARG B N 1
ATOM 4652 C CA . ARG B 2 212 ? -0.085 -22.870 30.058 1.00 35.72 270 ARG B CA 1
ATOM 4653 C C . ARG B 2 212 ? -1.076 -21.826 29.558 1.00 34.56 270 ARG B C 1
ATOM 4654 O O . ARG B 2 212 ? -1.180 -20.726 30.108 1.00 36.42 270 ARG B O 1
ATOM 4662 N N . THR B 2 213 ? -1.803 -22.175 28.507 1.00 34.54 271 THR B N 1
ATOM 4663 C CA . THR B 2 213 ? -2.812 -21.301 27.927 1.00 35.96 271 THR B CA 1
ATOM 4664 C C . THR B 2 213 ? -4.172 -21.596 28.536 1.00 28.52 271 THR B C 1
ATOM 4665 O O . THR B 2 213 ? -4.367 -22.607 29.215 1.00 27.84 271 THR B O 1
ATOM 4669 N N . PRO B 2 214 ? -5.150 -20.716 28.318 1.00 28.76 272 PRO B N 1
ATOM 4670 C CA . PRO B 2 214 ? -6.512 -21.023 28.784 1.00 37.16 272 PRO B CA 1
ATOM 4671 C C . PRO B 2 214 ? -7.051 -22.323 28.218 1.00 43.60 272 PRO B C 1
ATOM 4672 O O . PRO B 2 214 ? -7.829 -23.009 28.892 1.00 45.95 272 PRO B O 1
ATOM 4676 N N . ASP B 2 215 ? -6.653 -22.687 26.997 1.00 36.84 273 ASP B N 1
ATOM 4677 C CA . ASP B 2 215 ? -7.059 -23.972 26.439 1.00 46.38 273 ASP B CA 1
ATOM 4678 C C . ASP B 2 215 ? -6.631 -25.119 27.347 1.00 39.85 273 ASP B C 1
ATOM 4679 O O . ASP B 2 215 ? -7.443 -25.979 27.707 1.00 40.36 273 ASP B O 1
ATOM 4684 N N . ASP B 2 216 ? -5.353 -25.143 27.733 1.00 35.49 274 ASP B N 1
ATOM 4685 C CA . ASP B 2 216 ? -4.860 -26.228 28.577 1.00 36.73 274 ASP B CA 1
ATOM 4686 C C . ASP B 2 216 ? -5.491 -26.186 29.963 1.00 39.28 274 ASP B C 1
ATOM 4687 O O . ASP B 2 216 ? -5.881 -27.228 30.504 1.00 37.29 274 ASP B O 1
ATOM 4692 N N . THR B 2 217 ? -5.603 -24.995 30.555 1.00 34.18 275 THR B N 1
ATOM 4693 C CA . THR B 2 217 ? -6.194 -24.894 31.885 1.00 31.91 275 THR B CA 1
ATOM 4694 C C . THR B 2 217 ? -7.674 -25.245 31.885 1.00 43.50 275 THR B C 1
ATOM 4695 O O . THR B 2 217 ? -8.225 -25.546 32.949 1.00 28.90 275 THR B O 1
ATOM 4699 N N . PHE B 2 218 ? -8.329 -25.211 30.722 1.00 45.62 276 PHE B N 1
ATOM 4700 C CA . PHE B 2 218 ? -9.708 -25.682 30.639 1.00 42.33 276 PHE B CA 1
ATOM 4701 C C . PHE B 2 218 ? -9.807 -27.136 31.082 1.00 32.90 276 PHE B C 1
ATOM 4702 O O . PHE B 2 218 ? -10.634 -27.486 31.932 1.00 36.62 276 PHE B O 1
ATOM 4710 N N . THR B 2 219 ? -8.960 -28.001 30.518 1.00 41.87 277 THR B N 1
ATOM 4711 C CA . THR B 2 219 ? -8.930 -29.392 30.956 1.00 42.69 277 THR B CA 1
ATOM 4712 C C . THR B 2 219 ? -8.242 -29.535 32.308 1.00 47.50 277 THR B C 1
ATOM 4713 O O . THR B 2 219 ? -8.589 -30.431 33.087 1.00 47.23 277 THR B O 1
ATOM 4717 N N . LEU B 2 220 ? -7.273 -28.664 32.605 1.00 41.03 278 LEU B N 1
ATOM 4718 C CA . LEU B 2 220 ? -6.582 -28.739 33.888 1.00 27.20 278 LEU B CA 1
ATOM 4719 C C . LEU B 2 220 ? -7.520 -28.440 35.052 1.00 36.44 278 LEU B C 1
ATOM 4720 O O . LEU B 2 220 ? -7.374 -29.032 36.127 1.00 43.05 278 LEU B O 1
ATOM 4725 N N . LEU B 2 221 ? -8.481 -27.534 34.867 1.00 30.68 279 LEU B N 1
ATOM 4726 C CA . LEU B 2 221 ? -9.510 -27.325 35.879 1.00 40.54 279 LEU B CA 1
ATOM 4727 C C . LEU B 2 221 ? -10.619 -28.366 35.803 1.00 39.19 279 LEU B C 1
ATOM 4728 O O . LEU B 2 221 ? -11.582 -28.277 36.573 1.00 30.69 279 LEU B O 1
ATOM 4733 N N . SER B 2 222 ? -10.512 -29.340 34.898 1.00 34.07 280 SER B N 1
ATOM 4734 C CA . SER B 2 222 ? -11.533 -30.372 34.726 1.00 50.11 280 SER B CA 1
ATOM 4735 C C . SER B 2 222 ? -12.877 -29.776 34.321 1.00 49.54 280 SER B C 1
ATOM 4736 O O . SER B 2 222 ? -13.934 -30.280 34.709 1.00 53.22 280 SER B O 1
ATOM 4739 N N . LEU B 2 223 ? -12.851 -28.693 33.541 1.00 48.54 281 LEU B N 1
ATOM 4740 C CA . LEU B 2 223 ? -14.097 -28.144 33.018 1.00 51.90 281 LEU B CA 1
ATOM 4741 C C . LEU B 2 223 ? -14.785 -29.147 32.101 1.00 51.25 281 LEU B C 1
ATOM 4742 O O . LEU B 2 223 ? -16.016 -29.271 32.114 1.00 60.31 281 LEU B O 1
ATOM 4747 N N . ASP B 2 224 ? -14.002 -29.889 31.313 1.00 54.61 282 ASP B N 1
ATOM 4748 C CA . ASP B 2 224 ? -14.571 -30.948 30.487 1.00 47.05 282 ASP B CA 1
ATOM 4749 C C . ASP B 2 224 ? -15.357 -31.947 31.325 1.00 61.64 282 ASP B C 1
ATOM 4750 O O . ASP B 2 224 ? -16.337 -32.526 30.843 1.00 73.81 282 ASP B O 1
ATOM 4755 N N . ARG B 2 225 ? -14.947 -32.162 32.577 1.00 61.19 283 ARG B N 1
ATOM 4756 C CA . ARG B 2 225 ? -15.636 -33.117 33.437 1.00 70.81 283 ARG B CA 1
ATOM 4757 C C . ARG B 2 225 ? -17.011 -32.627 33.868 1.00 74.55 283 ARG B C 1
ATOM 4758 O O . ARG B 2 225 ? -17.832 -33.439 34.308 1.00 72.56 283 ARG B O 1
ATOM 4766 N N . ALA B 2 226 ? -17.284 -31.328 33.754 1.00 61.57 284 ALA B N 1
ATOM 4767 C CA . ALA B 2 226 ? -18.606 -30.812 34.080 1.00 62.80 284 ALA B CA 1
ATOM 4768 C C . ALA B 2 226 ? -19.594 -30.973 32.935 1.00 83.33 284 ALA B C 1
ATOM 4769 O O . ALA B 2 226 ? -20.768 -30.621 33.096 1.00 81.16 284 ALA B O 1
ATOM 4771 N N . GLY B 2 227 ? -19.151 -31.495 31.795 1.00 89.20 285 GLY B N 1
ATOM 4772 C CA . GLY B 2 227 ? -20.055 -31.684 30.675 1.00 85.19 285 GLY B CA 1
ATOM 4773 C C . GLY B 2 227 ? -20.655 -30.366 30.232 1.00 77.95 285 GLY B C 1
ATOM 4774 O O . GLY B 2 227 ? -19.946 -29.389 29.966 1.00 78.57 285 GLY B O 1
ATOM 4775 N N . ASP B 2 228 ? -21.982 -30.332 30.158 1.00 76.75 286 ASP B N 1
ATOM 4776 C CA . ASP B 2 228 ? -22.714 -29.166 29.685 1.00 83.99 286 ASP B CA 1
ATOM 4777 C C . ASP B 2 228 ? -23.149 -28.238 30.814 1.00 80.02 286 ASP B C 1
ATOM 4778 O O . ASP B 2 228 ? -23.937 -27.319 30.573 1.00 81.45 286 ASP B O 1
ATOM 4783 N N . ASP B 2 229 ? -22.662 -28.455 32.033 1.00 67.42 287 ASP B N 1
ATOM 4784 C CA . ASP B 2 229 ? -23.034 -27.646 33.189 1.00 79.79 287 ASP B CA 1
ATOM 4785 C C . ASP B 2 229 ? -21.811 -26.982 33.813 1.00 83.74 287 ASP B C 1
ATOM 4786 O O . ASP B 2 229 ? -21.718 -26.824 35.032 1.00 72.43 287 ASP B O 1
ATOM 4791 N N . LEU B 2 230 ? -20.861 -26.568 32.971 1.00 83.48 288 LEU B N 1
ATOM 4792 C CA . LEU B 2 230 ? -19.601 -26.028 33.472 1.00 74.86 288 LEU B CA 1
ATOM 4793 C C . LEU B 2 230 ? -19.774 -24.665 34.135 1.00 63.20 288 LEU B C 1
ATOM 4794 O O . LEU B 2 230 ? -19.048 -24.348 35.084 1.00 65.26 288 LEU B O 1
ATOM 4799 N N . LEU B 2 231 ? -20.717 -23.846 33.660 1.00 56.57 289 LEU B N 1
ATOM 4800 C CA . LEU B 2 231 ? -20.872 -22.505 34.217 1.00 47.54 289 LEU B CA 1
ATOM 4801 C C . LEU B 2 231 ? -21.183 -22.538 35.707 1.00 60.74 289 LEU B C 1
ATOM 4802 O O . LEU B 2 231 ? -20.889 -21.573 36.423 1.00 52.74 289 LEU B O 1
ATOM 4807 N N . ALA B 2 232 ? -21.784 -23.623 36.192 1.00 66.90 290 ALA B N 1
ATOM 4808 C CA . ALA B 2 232 ? -22.116 -23.739 37.606 1.00 74.31 290 ALA B CA 1
ATOM 4809 C C . ALA B 2 232 ? -20.908 -24.050 38.481 1.00 74.43 290 ALA B C 1
ATOM 4810 O O . ALA B 2 232 ? -21.018 -23.969 39.709 1.00 76.71 290 ALA B O 1
ATOM 4812 N N . SER B 2 233 ? -19.767 -24.396 37.887 1.00 70.48 291 SER B N 1
ATOM 4813 C CA . SER B 2 233 ? -18.616 -24.874 38.643 1.00 52.83 291 SER B CA 1
ATOM 4814 C C . SER B 2 233 ? -17.795 -23.708 39.194 1.00 58.00 291 SER B C 1
ATOM 4815 O O . SER B 2 233 ? -17.631 -22.687 38.519 1.00 54.05 291 SER B O 1
ATOM 4818 N N . PRO B 2 234 ? -17.275 -23.832 40.420 1.00 60.53 292 PRO B N 1
ATOM 4819 C CA . PRO B 2 234 ? -16.264 -22.865 40.883 1.00 49.86 292 PRO B CA 1
ATOM 4820 C C . PRO B 2 234 ? -14.986 -22.913 40.063 1.00 42.82 292 PRO B C 1
ATOM 4821 O O . PRO B 2 234 ? -14.286 -21.894 39.944 1.00 45.09 292 PRO B O 1
ATOM 4825 N N . GLN B 2 235 ? -14.655 -24.076 39.492 1.00 34.84 293 GLN B N 1
ATOM 4826 C CA . GLN B 2 235 ? -13.536 -24.131 38.560 1.00 41.91 293 GLN B CA 1
ATOM 4827 C C . GLN B 2 235 ? -13.743 -23.186 37.386 1.00 41.99 293 GLN B C 1
ATOM 4828 O O . GLN B 2 235 ? -12.767 -22.696 36.813 1.00 32.85 293 GLN B O 1
ATOM 4834 N N . PHE B 2 236 ? -14.994 -22.917 37.005 1.00 39.21 294 PHE B N 1
ATOM 4835 C CA . PHE B 2 236 ? -15.226 -21.944 35.942 1.00 38.57 294 PHE B CA 1
ATOM 4836 C C . PHE B 2 236 ? -14.799 -20.545 36.370 1.00 37.27 294 PHE B C 1
ATOM 4837 O O . PHE B 2 236 ? -14.204 -19.800 35.582 1.00 38.00 294 PHE B O 1
ATOM 4845 N N . ASN B 2 237 ? -15.101 -20.165 37.613 1.00 33.05 295 ASN B N 1
ATOM 4846 C CA . ASN B 2 237 ? -14.632 -18.879 38.120 1.00 44.44 295 ASN B CA 1
ATOM 4847 C C . ASN B 2 237 ? -13.111 -18.838 38.170 1.00 32.06 295 ASN B C 1
ATOM 4848 O O . ASN B 2 237 ? -12.492 -17.822 37.822 1.00 35.08 295 ASN B O 1
ATOM 4853 N N . THR B 2 238 ? -12.487 -19.941 38.594 1.00 30.55 296 THR B N 1
ATOM 4854 C CA . THR B 2 238 ? -11.029 -20.003 38.570 1.00 32.46 296 THR B CA 1
ATOM 4855 C C . THR B 2 238 ? -10.497 -19.836 37.151 1.00 33.12 296 THR B C 1
ATOM 4856 O O . THR B 2 238 ? -9.484 -19.164 36.933 1.00 29.67 296 THR B O 1
ATOM 4860 N N . TRP B 2 239 ? -11.167 -20.451 36.175 1.00 29.47 297 TRP B N 1
ATOM 4861 C CA . TRP B 2 239 ? -10.750 -20.340 34.781 1.00 32.87 297 TRP B CA 1
ATOM 4862 C C . TRP B 2 239 ? -10.866 -18.907 34.281 1.00 28.00 297 TRP B C 1
ATOM 4863 O O . TRP B 2 239 ? -10.008 -18.430 33.533 1.00 31.13 297 TRP B O 1
ATOM 4874 N N . MET B 2 240 ? -11.937 -18.212 34.666 1.00 24.63 298 MET B N 1
ATOM 4875 C CA . MET B 2 240 ? -12.077 -16.808 34.288 1.00 33.55 298 MET B CA 1
ATOM 4876 C C . MET B 2 240 ? -10.970 -15.958 34.907 1.00 30.82 298 MET B C 1
ATOM 4877 O O . MET B 2 240 ? -10.410 -15.068 34.250 1.00 30.70 298 MET B O 1
ATOM 4882 N N . LYS B 2 241 ? -10.639 -16.222 36.173 1.00 29.80 299 LYS B N 1
ATOM 4883 C CA . LYS B 2 241 ? -9.514 -15.533 36.801 1.00 30.16 299 LYS B CA 1
ATOM 4884 C C . LYS B 2 241 ? -8.216 -15.812 36.048 1.00 21.84 299 LYS B C 1
ATOM 4885 O O . LYS B 2 241 ? -7.407 -14.900 35.813 1.00 27.90 299 LYS B O 1
ATOM 4891 N N . TYR B 2 242 ? -8.007 -17.071 35.655 1.00 28.86 300 TYR B N 1
ATOM 4892 C CA . TYR B 2 242 ? -6.825 -17.431 34.881 1.00 29.67 300 TYR B CA 1
ATOM 4893 C C . TYR B 2 242 ? -6.789 -16.686 33.557 1.00 32.52 300 TYR B C 1
ATOM 4894 O O . TYR B 2 242 ? -5.724 -16.255 33.108 1.00 25.82 300 TYR B O 1
ATOM 4903 N N . ILE B 2 243 ? -7.944 -16.550 32.904 1.00 34.57 301 ILE B N 1
ATOM 4904 C CA . ILE B 2 243 ? -8.002 -15.845 31.627 1.00 32.96 301 ILE B CA 1
ATOM 4905 C C . ILE B 2 243 ? -7.641 -14.379 31.811 1.00 35.09 301 ILE B C 1
ATOM 4906 O O . ILE B 2 243 ? -6.945 -13.788 30.978 1.00 29.58 301 ILE B O 1
ATOM 4911 N N . ASN B 2 244 ? -8.119 -13.762 32.892 1.00 29.64 302 ASN B N 1
ATOM 4912 C CA . ASN B 2 244 ? -7.732 -12.379 33.165 1.00 39.67 302 ASN B CA 1
ATOM 4913 C C . ASN B 2 244 ? -6.221 -12.261 33.360 1.00 39.53 302 ASN B C 1
ATOM 4914 O O . ASN B 2 244 ? -5.571 -11.372 32.789 1.00 37.74 302 ASN B O 1
ATOM 4919 N N . TYR B 2 245 ? -5.644 -13.163 34.160 1.00 27.93 303 TYR B N 1
ATOM 4920 C CA . TYR B 2 245 ? -4.193 -13.166 34.347 1.00 28.97 303 TYR B CA 1
ATOM 4921 C C . TYR B 2 245 ? -3.471 -13.303 33.009 1.00 25.93 303 TYR B C 1
ATOM 4922 O O . TYR B 2 245 ? -2.542 -12.544 32.700 1.00 28.77 303 TYR B O 1
ATOM 4931 N N . TYR B 2 246 ? -3.897 -14.273 32.199 1.00 21.83 304 TYR B N 1
ATOM 4932 C CA . TYR B 2 246 ? -3.240 -14.545 30.926 1.00 33.02 304 TYR B CA 1
ATOM 4933 C C . TYR B 2 246 ? -3.331 -13.347 29.993 1.00 37.79 304 TYR B C 1
ATOM 4934 O O . TYR B 2 246 ? -2.353 -12.996 29.323 1.00 37.04 304 TYR B O 1
ATOM 4943 N N . ASN B 2 247 ? -4.501 -12.706 29.936 1.00 39.41 305 ASN B N 1
ATOM 4944 C CA . ASN B 2 247 ? -4.654 -11.521 29.103 1.00 39.74 305 ASN B CA 1
ATOM 4945 C C . ASN B 2 247 ? -3.711 -10.418 29.553 1.00 38.44 305 ASN B C 1
ATOM 4946 O O . ASN B 2 247 ? -3.085 -9.749 28.723 1.00 43.78 305 ASN B O 1
ATOM 4951 N N . LYS B 2 248 ? -3.589 -10.214 30.867 1.00 31.40 306 LYS B N 1
ATOM 4952 C CA . LYS B 2 248 ? -2.631 -9.223 31.346 1.00 35.96 306 LYS B CA 1
ATOM 4953 C C . LYS B 2 248 ? -1.210 -9.589 30.933 1.00 43.44 306 LYS B C 1
ATOM 4954 O O . LYS B 2 248 ? -0.395 -8.707 30.638 1.00 47.97 306 LYS B O 1
ATOM 4960 N N . GLU B 2 249 ? -0.892 -10.886 30.910 1.00 44.94 307 GLU B N 1
ATOM 4961 C CA . GLU B 2 249 ? 0.449 -11.309 30.515 1.00 40.17 307 GLU B CA 1
ATOM 4962 C C . GLU B 2 249 ? 0.667 -11.274 29.005 1.00 42.28 307 GLU B C 1
ATOM 4963 O O . GLU B 2 249 ? 1.792 -11.028 28.557 1.00 52.26 307 GLU B O 1
ATOM 4969 N N . ASN B 2 250 ? -0.372 -11.522 28.208 1.00 37.85 308 ASN B N 1
ATOM 4970 C CA . ASN B 2 250 ? -0.246 -11.651 26.755 1.00 47.07 308 ASN B CA 1
ATOM 4971 C C . ASN B 2 250 ? -1.263 -10.749 26.066 1.00 44.72 308 ASN B C 1
ATOM 4972 O O . ASN B 2 250 ? -2.278 -11.218 25.539 1.00 50.89 308 ASN B O 1
ATOM 4977 N N . PRO B 2 251 ? -1.015 -9.437 26.051 1.00 53.88 309 PRO B N 1
ATOM 4978 C CA . PRO B 2 251 ? -2.008 -8.515 25.471 1.00 53.20 309 PRO B CA 1
ATOM 4979 C C . PRO B 2 251 ? -2.368 -8.795 24.016 1.00 58.48 309 PRO B C 1
ATOM 4980 O O . PRO B 2 251 ? -3.541 -8.667 23.648 1.00 57.89 309 PRO B O 1
ATOM 4984 N N A ASP B 2 252 ? -1.395 -9.175 23.185 0.50 53.52 310 ASP B N 1
ATOM 4985 N N B ASP B 2 252 ? -1.404 -9.174 23.173 0.50 53.52 310 ASP B N 1
ATOM 4986 C CA A ASP B 2 252 ? -1.654 -9.361 21.765 0.50 55.96 310 ASP B CA 1
ATOM 4987 C CA B ASP B 2 252 ? -1.699 -9.345 21.755 0.50 55.96 310 ASP B CA 1
ATOM 4988 C C A ASP B 2 252 ? -2.325 -10.690 21.456 0.50 60.76 310 ASP B C 1
ATOM 4989 C C B ASP B 2 252 ? -2.281 -10.714 21.423 0.50 60.76 310 ASP B C 1
ATOM 4990 O O A ASP B 2 252 ? -2.985 -10.811 20.416 0.50 65.90 310 ASP B O 1
ATOM 4991 O O B ASP B 2 252 ? -2.840 -10.882 20.332 0.50 65.84 310 ASP B O 1
ATOM 5000 N N . GLU B 2 253 ? -2.177 -11.685 22.328 1.00 58.05 311 GLU B N 1
ATOM 5001 C CA . GLU B 2 253 ? -2.835 -12.966 22.161 1.00 61.92 311 GLU B CA 1
ATOM 5002 C C . GLU B 2 253 ? -4.101 -13.015 23.012 1.00 61.95 311 GLU B C 1
ATOM 5003 O O . GLU B 2 253 ? -4.590 -14.098 23.349 1.00 68.90 311 GLU B O 1
ATOM 5009 N N A LYS B 2 254 ? -4.646 -11.847 23.355 0.50 62.98 312 LYS B N 1
ATOM 5010 N N B LYS B 2 254 ? -4.645 -11.847 23.355 0.50 62.98 312 LYS B N 1
ATOM 5011 C CA A LYS B 2 254 ? -5.830 -11.760 24.201 0.50 59.40 312 LYS B CA 1
ATOM 5012 C CA B LYS B 2 254 ? -5.831 -11.759 24.197 0.50 59.42 312 LYS B CA 1
ATOM 5013 C C A LYS B 2 254 ? -7.006 -12.456 23.535 0.50 66.22 312 LYS B C 1
ATOM 5014 C C B LYS B 2 254 ? -7.005 -12.459 23.531 0.50 66.22 312 LYS B C 1
ATOM 5015 O O A LYS B 2 254 ? -7.415 -12.089 22.429 0.50 67.39 312 LYS B O 1
ATOM 5016 O O B LYS B 2 254 ? -7.409 -12.100 22.421 0.50 67.40 312 LYS B O 1
ATOM 5027 N N . THR B 2 255 ? -7.552 -13.459 24.216 1.00 77.70 313 THR B N 1
ATOM 5028 C CA . THR B 2 255 ? -8.705 -14.207 23.738 1.00 79.83 313 THR B CA 1
ATOM 5029 C C . THR B 2 255 ? -9.782 -14.158 24.808 1.00 73.46 313 THR B C 1
ATOM 5030 O O . THR B 2 255 ? -9.497 -14.381 25.989 1.00 72.93 313 THR B O 1
ATOM 5034 N N . THR B 2 256 ? -11.009 -13.860 24.398 1.00 75.93 314 THR B N 1
ATOM 5035 C CA . THR B 2 256 ? -12.105 -13.729 25.341 1.00 70.99 314 THR B CA 1
ATOM 5036 C C . THR B 2 256 ? -12.572 -15.102 25.821 1.00 64.70 314 THR B C 1
ATOM 5037 O O . THR B 2 256 ? -12.194 -16.147 25.283 1.00 62.64 314 THR B O 1
ATOM 5041 N N . VAL B 2 257 ? -13.412 -15.086 26.858 1.00 48.27 315 VAL B N 1
ATOM 5042 C CA . VAL B 2 257 ? -13.940 -16.330 27.410 1.00 48.69 315 VAL B CA 1
ATOM 5043 C C . VAL B 2 257 ? -14.778 -17.060 26.369 1.00 38.53 315 VAL B C 1
ATOM 5044 O O . VAL B 2 257 ? -14.680 -18.285 26.216 1.00 33.91 315 VAL B O 1
ATOM 5048 N N . LEU B 2 258 ? -15.614 -16.320 25.636 1.00 45.35 316 LEU B N 1
ATOM 5049 C CA . LEU B 2 258 ? -16.474 -16.948 24.639 1.00 40.61 316 LEU B CA 1
ATOM 5050 C C . LEU B 2 258 ? -15.656 -17.612 23.539 1.00 37.57 316 LEU B C 1
ATOM 5051 O O . LEU B 2 258 ? -16.033 -18.674 23.034 1.00 48.70 316 LEU B O 1
ATOM 5056 N N . ALA B 2 259 ? -14.535 -17.002 23.147 1.00 46.29 317 ALA B N 1
ATOM 5057 C CA . ALA B 2 259 ? -13.706 -17.594 22.100 1.00 40.92 317 ALA B CA 1
ATOM 5058 C C . ALA B 2 259 ? -13.143 -18.945 22.530 1.00 46.85 317 ALA B C 1
ATOM 5059 O O . ALA B 2 259 ? -13.148 -19.908 21.753 1.00 54.50 317 ALA B O 1
ATOM 5061 N N . LYS B 2 260 ? -12.646 -19.038 23.763 1.00 56.33 318 LYS B N 1
ATOM 5062 C CA . LYS B 2 260 ? -12.140 -20.316 24.256 1.00 56.84 318 LYS B CA 1
ATOM 5063 C C . LYS B 2 260 ? -13.264 -21.334 24.421 1.00 55.80 318 LYS B C 1
ATOM 5064 O O . LYS B 2 260 ? -13.087 -22.524 24.117 1.00 61.95 318 LYS B O 1
ATOM 5070 N N . LEU B 2 261 ? -14.431 -20.889 24.892 1.00 41.51 319 LEU B N 1
ATOM 5071 C CA . LEU B 2 261 ? -15.579 -21.787 24.940 1.00 42.96 319 LEU B CA 1
ATOM 5072 C C . LEU B 2 261 ? -15.901 -22.324 23.550 1.00 51.34 319 LEU B C 1
ATOM 5073 O O . LEU B 2 261 ? -16.272 -23.494 23.396 1.00 41.38 319 LEU B O 1
ATOM 5078 N N . MET B 2 262 ? -15.755 -21.480 22.524 1.00 45.19 320 MET B N 1
ATOM 5079 C CA . MET B 2 262 ? -15.935 -21.927 21.145 1.00 49.34 320 MET B CA 1
ATOM 5080 C C . MET B 2 262 ? -14.863 -22.939 20.752 1.00 50.75 320 MET B C 1
ATOM 5081 O O . MET B 2 262 ? -15.137 -23.896 20.018 1.00 55.31 320 MET B O 1
ATOM 5086 N N . THR B 2 263 ? -13.629 -22.728 21.214 1.00 49.32 321 THR B N 1
ATOM 5087 C CA . THR B 2 263 ? -12.595 -23.755 21.074 1.00 48.76 321 THR B CA 1
ATOM 5088 C C . THR B 2 263 ? -13.063 -25.100 21.612 1.00 48.03 321 THR B C 1
ATOM 5089 O O . THR B 2 263 ? -12.853 -26.137 20.972 1.00 55.76 321 THR B O 1
ATOM 5093 N N . HIS B 2 264 ? -13.690 -25.114 22.788 1.00 51.78 322 HIS B N 1
ATOM 5094 C CA . HIS B 2 264 ? -14.091 -26.396 23.357 1.00 50.39 322 HIS B CA 1
ATOM 5095 C C . HIS B 2 264 ? -15.528 -26.782 23.035 1.00 54.23 322 HIS B C 1
ATOM 5096 O O . HIS B 2 264 ? -15.893 -27.950 23.216 1.00 50.79 322 HIS B O 1
ATOM 5103 N N . PHE B 2 265 ? -16.344 -25.847 22.556 1.00 50.28 323 PHE B N 1
ATOM 5104 C CA . PHE B 2 265 ? -17.712 -26.136 22.151 1.00 46.72 323 PHE B CA 1
ATOM 5105 C C . PHE B 2 265 ? -18.000 -25.470 20.815 1.00 42.14 323 PHE B C 1
ATOM 5106 O O . PHE B 2 265 ? -17.515 -24.368 20.544 1.00 43.24 323 PHE B O 1
ATOM 5114 N N . ASP B 2 266 ? -18.793 -26.136 19.983 1.00 44.23 324 ASP B N 1
ATOM 5115 C CA . ASP B 2 266 ? -19.345 -25.482 18.808 1.00 55.99 324 ASP B CA 1
ATOM 5116 C C . ASP B 2 266 ? -20.720 -24.901 19.144 1.00 50.31 324 ASP B C 1
ATOM 5117 O O . ASP B 2 266 ? -21.331 -25.230 20.164 1.00 36.30 324 ASP B O 1
ATOM 5122 N N . ASP B 2 267 ? -21.206 -24.024 18.262 1.00 39.11 325 ASP B N 1
ATOM 5123 C CA . ASP B 2 267 ? -22.410 -23.252 18.559 1.00 36.95 325 ASP B CA 1
ATOM 5124 C C . ASP B 2 267 ? -23.579 -24.141 18.967 1.00 26.85 325 ASP B C 1
ATOM 5125 O O . ASP B 2 267 ? -24.358 -23.774 19.858 1.00 33.29 325 ASP B O 1
ATOM 5130 N N . GLU B 2 268 ? -23.685 -25.328 18.361 1.00 33.53 326 GLU B N 1
ATOM 5131 C CA . GLU B 2 268 ? -24.884 -26.154 18.477 1.00 33.31 326 GLU B CA 1
ATOM 5132 C C . GLU B 2 268 ? -25.159 -26.570 19.914 1.00 40.06 326 GLU B C 1
ATOM 5133 O O . GLU B 2 268 ? -26.321 -26.739 20.304 1.00 39.34 326 GLU B O 1
ATOM 5139 N N . GLU B 2 269 ? -24.110 -26.766 20.705 1.00 34.43 327 GLU B N 1
ATOM 5140 C CA . GLU B 2 269 ? -24.231 -27.171 22.095 1.00 44.84 327 GLU B CA 1
ATOM 5141 C C . GLU B 2 269 ? -23.962 -26.025 23.051 1.00 33.66 327 GLU B C 1
ATOM 5142 O O . GLU B 2 269 ? -24.565 -25.966 24.126 1.00 37.69 327 GLU B O 1
ATOM 5148 N N . LEU B 2 270 ? -23.078 -25.108 22.654 1.00 26.38 328 LEU B N 1
ATOM 5149 C CA . LEU B 2 270 ? -22.737 -23.960 23.485 1.00 31.48 328 LEU B CA 1
ATOM 5150 C C . LEU B 2 270 ? -23.937 -23.044 23.690 1.00 23.58 328 LEU B C 1
ATOM 5151 O O . LEU B 2 270 ? -24.214 -22.614 24.816 1.00 30.34 328 LEU B O 1
ATOM 5156 N N . THR B 2 271 ? -24.659 -22.721 22.613 1.00 27.61 329 THR B N 1
ATOM 5157 C CA . THR B 2 271 ? -25.791 -21.808 22.760 1.00 20.18 329 THR B CA 1
ATOM 5158 C C . THR B 2 271 ? -26.836 -22.343 23.728 1.00 24.07 329 THR B C 1
ATOM 5159 O O . THR B 2 271 ? -27.274 -21.587 24.614 1.00 20.23 329 THR B O 1
ATOM 5163 N N . PRO B 2 272 ? -27.271 -23.604 23.634 1.00 29.61 330 PRO B N 1
ATOM 5164 C CA . PRO B 2 272 ? -28.219 -24.117 24.638 1.00 30.68 330 PRO B CA 1
ATOM 5165 C C . PRO B 2 272 ? -27.691 -24.013 26.056 1.00 26.11 330 PRO B C 1
ATOM 5166 O O . PRO B 2 272 ? -28.466 -23.762 26.988 1.00 28.45 330 PRO B O 1
ATOM 5170 N N . ILE B 2 273 ? -26.385 -24.205 26.248 1.00 36.50 331 ILE B N 1
ATOM 5171 C CA . ILE B 2 273 ? -25.804 -24.067 27.581 1.00 33.07 331 ILE B CA 1
ATOM 5172 C C . ILE B 2 273 ? -26.010 -22.650 28.096 1.00 29.98 331 ILE B C 1
ATOM 5173 O O . ILE B 2 273 ? -26.410 -22.439 29.247 1.00 33.53 331 ILE B O 1
ATOM 5178 N N . LEU B 2 274 ? -25.745 -21.656 27.245 1.00 27.28 332 LEU B N 1
ATOM 5179 C CA . LEU B 2 274 ? -25.943 -20.267 27.645 1.00 27.02 332 LEU B CA 1
ATOM 5180 C C . LEU B 2 274 ? -27.410 -19.978 27.935 1.00 27.22 332 LEU B C 1
ATOM 5181 O O . LEU B 2 274 ? -27.727 -19.262 28.887 1.00 24.72 332 LEU B O 1
ATOM 5186 N N . VAL B 2 275 ? -28.320 -20.523 27.127 1.00 31.28 333 VAL B N 1
ATOM 5187 C CA . VAL B 2 275 ? -29.747 -20.289 27.353 1.00 29.10 333 VAL B CA 1
ATOM 5188 C C . VAL B 2 275 ? -30.170 -20.853 28.707 1.00 31.97 333 VAL B C 1
ATOM 5189 O O . VAL B 2 275 ? -30.810 -20.171 29.526 1.00 40.51 333 VAL B O 1
ATOM 5193 N N . VAL B 2 276 ? -29.789 -22.105 28.972 1.00 28.48 334 VAL B N 1
ATOM 5194 C CA . VAL B 2 276 ? -30.153 -22.748 30.230 1.00 34.98 334 VAL B CA 1
ATOM 5195 C C . VAL B 2 276 ? -29.551 -21.993 31.409 1.00 32.88 334 VAL B C 1
ATOM 5196 O O . VAL B 2 276 ? -30.227 -21.744 32.414 1.00 53.11 334 VAL B O 1
ATOM 5200 N N . ALA B 2 277 ? -28.275 -21.612 31.306 1.00 35.83 335 ALA B N 1
ATOM 5201 C CA . ALA B 2 277 ? -27.640 -20.866 32.387 1.00 35.01 335 ALA B CA 1
ATOM 5202 C C . ALA B 2 277 ? -28.317 -19.518 32.595 1.00 37.02 335 ALA B C 1
ATOM 5203 O O . ALA B 2 277 ? -28.468 -19.057 33.732 1.00 47.54 335 ALA B O 1
ATOM 5205 N N . ARG B 2 278 ? -28.732 -18.871 31.504 1.00 36.17 336 ARG B N 1
ATOM 5206 C CA . ARG B 2 278 ? -29.442 -17.604 31.615 1.00 39.80 336 ARG B CA 1
ATOM 5207 C C . ARG B 2 278 ? -30.726 -17.774 32.409 1.00 48.92 336 ARG B C 1
ATOM 5208 O O . ARG B 2 278 ? -31.109 -16.889 33.183 1.00 48.64 336 ARG B O 1
ATOM 5216 N N . LYS B 2 279 ? -31.410 -18.906 32.229 1.00 42.16 337 LYS B N 1
ATOM 5217 C CA . LYS B 2 279 ? -32.613 -19.133 33.025 1.00 42.81 337 LYS B CA 1
ATOM 5218 C C . LYS B 2 279 ? -32.300 -19.275 34.514 1.00 60.46 337 LYS B C 1
ATOM 5219 O O . LYS B 2 279 ? -33.142 -18.937 35.354 1.00 51.62 337 LYS B O 1
ATOM 5225 N N . VAL B 2 280 ? -31.114 -19.759 34.861 1.00 54.88 338 VAL B N 1
ATOM 5226 C CA . VAL B 2 280 ? -30.760 -19.978 36.268 1.00 53.06 338 VAL B CA 1
ATOM 5227 C C . VAL B 2 280 ? -30.279 -18.661 36.871 1.00 51.59 338 VAL B C 1
ATOM 5228 O O . VAL B 2 280 ? -29.344 -18.048 36.333 1.00 54.47 338 VAL B O 1
ATOM 5232 N N . PRO B 2 281 ? -30.873 -18.199 37.977 1.00 60.32 339 PRO B N 1
ATOM 5233 C CA . PRO B 2 281 ? -30.481 -16.884 38.517 1.00 59.17 339 PRO B CA 1
ATOM 5234 C C . PRO B 2 281 ? -29.006 -16.772 38.863 1.00 56.86 339 PRO B C 1
ATOM 5235 O O . PRO B 2 281 ? -28.387 -15.737 38.583 1.00 57.58 339 PRO B O 1
ATOM 5239 N N . SER B 2 282 ? -28.416 -17.815 39.453 1.00 53.63 340 SER B N 1
ATOM 5240 C CA . SER B 2 282 ? -27.036 -17.712 39.924 1.00 55.14 340 SER B CA 1
ATOM 5241 C C . SER B 2 282 ? -26.068 -17.473 38.776 1.00 60.46 340 SER B C 1
ATOM 5242 O O . SER B 2 282 ? -25.065 -16.768 38.939 1.00 49.04 340 SER B O 1
ATOM 5245 N N . THR B 2 283 ? -26.342 -18.051 37.613 1.00 58.56 341 THR B N 1
ATOM 5246 C CA . THR B 2 283 ? -25.518 -17.834 36.431 1.00 44.99 341 THR B CA 1
ATOM 5247 C C . THR B 2 283 ? -26.121 -16.786 35.505 1.00 42.95 341 THR B C 1
ATOM 5248 O O . THR B 2 283 ? -25.724 -16.698 34.343 1.00 47.20 341 THR B O 1
ATOM 5252 N N . GLU B 2 284 ? -27.087 -16.000 35.995 1.00 42.07 342 GLU B N 1
ATOM 5253 C CA . GLU B 2 284 ? -27.818 -15.135 35.085 1.00 48.01 342 GLU B CA 1
ATOM 5254 C C . GLU B 2 284 ? -26.873 -14.138 34.441 1.00 47.46 342 GLU B C 1
ATOM 5255 O O . GLU B 2 284 ? -26.924 -13.892 33.229 1.00 49.57 342 GLU B O 1
ATOM 5261 N N . SER B 2 285 ? -26.034 -13.525 35.263 1.00 44.51 343 SER B N 1
ATOM 5262 C CA . SER B 2 285 ? -25.138 -12.482 34.791 1.00 57.86 343 SER B CA 1
ATOM 5263 C C . SER B 2 285 ? -24.108 -13.028 33.810 1.00 41.05 343 SER B C 1
ATOM 5264 O O . SER B 2 285 ? -24.032 -12.585 32.655 1.00 45.72 343 SER B O 1
ATOM 5267 N N . THR B 2 286 ? -23.338 -14.028 34.239 1.00 43.44 344 THR B N 1
ATOM 5268 C CA . THR B 2 286 ? -22.306 -14.583 33.372 1.00 43.64 344 THR B CA 1
ATOM 5269 C C . THR B 2 286 ? -22.899 -14.995 32.032 1.00 39.32 344 THR B C 1
ATOM 5270 O O . THR B 2 286 ? -22.461 -14.529 30.972 1.00 43.54 344 THR B O 1
ATOM 5274 N N . ALA B 2 287 ? -23.956 -15.811 32.068 1.00 40.45 345 ALA B N 1
ATOM 5275 C CA . ALA B 2 287 ? -24.608 -16.220 30.831 1.00 39.53 345 ALA B CA 1
ATOM 5276 C C . ALA B 2 287 ? -24.929 -15.005 29.976 1.00 35.91 345 ALA B C 1
ATOM 5277 O O . ALA B 2 287 ? -24.542 -14.935 28.801 1.00 40.81 345 ALA B O 1
ATOM 5279 N N . ALA B 2 288 ? -25.570 -13.999 30.576 1.00 32.87 346 ALA B N 1
ATOM 5280 C CA . ALA B 2 288 ? -25.935 -12.816 29.811 1.00 37.57 346 ALA B CA 1
ATOM 5281 C C . ALA B 2 288 ? -24.721 -12.266 29.082 1.00 35.88 346 ALA B C 1
ATOM 5282 O O . ALA B 2 288 ? -24.732 -12.112 27.854 1.00 46.50 346 ALA B O 1
ATOM 5284 N N . LYS B 2 289 ? -23.629 -12.044 29.815 1.00 42.99 347 LYS B N 1
ATOM 5285 C CA . LYS B 2 289 ? -22.448 -11.475 29.182 1.00 42.92 347 LYS B CA 1
ATOM 5286 C C . LYS B 2 289 ? -21.995 -12.354 28.029 1.00 29.62 347 LYS B C 1
ATOM 5287 O O . LYS B 2 289 ? -21.805 -11.873 26.904 1.00 33.34 347 LYS B O 1
ATOM 5293 N N . LEU B 2 290 ? -21.899 -13.663 28.267 1.00 32.94 348 LEU B N 1
ATOM 5294 C CA . LEU B 2 290 ? -21.502 -14.556 27.188 1.00 37.31 348 LEU B CA 1
ATOM 5295 C C . LEU B 2 290 ? -22.457 -14.416 26.014 1.00 36.91 348 LEU B C 1
ATOM 5296 O O . LEU B 2 290 ? -22.029 -14.200 24.871 1.00 36.69 348 LEU B O 1
ATOM 5301 N N . GLN B 2 291 ? -23.763 -14.450 26.289 1.00 28.64 349 GLN B N 1
ATOM 5302 C CA . GLN B 2 291 ? -24.727 -14.285 25.211 1.00 35.36 349 GLN B CA 1
ATOM 5303 C C . GLN B 2 291 ? -24.450 -12.998 24.453 1.00 36.06 349 GLN B C 1
ATOM 5304 O O . GLN B 2 291 ? -24.353 -13.000 23.219 1.00 34.33 349 GLN B O 1
ATOM 5310 N N . ALA B 2 292 ? -24.243 -11.898 25.182 1.00 33.26 350 ALA B N 1
ATOM 5311 C CA . ALA B 2 292 ? -23.958 -10.641 24.506 1.00 30.59 350 ALA B CA 1
ATOM 5312 C C . ALA B 2 292 ? -22.796 -10.826 23.546 1.00 31.53 350 ALA B C 1
ATOM 5313 O O . ALA B 2 292 ? -22.929 -10.603 22.335 1.00 38.63 350 ALA B O 1
ATOM 5315 N N . GLU B 2 293 ? -21.680 -11.351 24.054 1.00 29.16 351 GLU B N 1
ATOM 5316 C CA . GLU B 2 293 ? -20.522 -11.528 23.193 1.00 42.11 351 GLU B CA 1
ATOM 5317 C C . GLU B 2 293 ? -20.878 -12.420 22.014 1.00 32.49 351 GLU B C 1
ATOM 5318 O O . GLU B 2 293 ? -20.588 -12.081 20.857 1.00 38.35 351 GLU B O 1
ATOM 5324 N N . GLN B 2 294 ? -21.589 -13.519 22.278 1.00 37.90 352 GLN B N 1
ATOM 5325 C CA . GLN B 2 294 ? -21.954 -14.423 21.196 1.00 32.74 352 GLN B CA 1
ATOM 5326 C C . GLN B 2 294 ? -22.689 -13.669 20.099 1.00 31.46 352 GLN B C 1
ATOM 5327 O O . GLN B 2 294 ? -22.337 -13.772 18.915 1.00 27.60 352 GLN B O 1
ATOM 5333 N N . PHE B 2 295 ? -23.675 -12.852 20.476 1.00 23.15 353 PHE B N 1
ATOM 5334 C CA . PHE B 2 295 ? -24.422 -12.132 19.453 1.00 27.85 353 PHE B CA 1
ATOM 5335 C C . PHE B 2 295 ? -23.487 -11.284 18.610 1.00 34.12 353 PHE B C 1
ATOM 5336 O O . PHE B 2 295 ? -23.504 -11.370 17.372 1.00 27.34 353 PHE B O 1
ATOM 5344 N N . LYS B 2 296 ? -22.610 -10.515 19.266 1.00 29.14 354 LYS B N 1
ATOM 5345 C CA . LYS B 2 296 ? -21.684 -9.692 18.500 1.00 31.48 354 LYS B CA 1
ATOM 5346 C C . LYS B 2 296 ? -20.893 -10.534 17.531 1.00 32.64 354 LYS B C 1
ATOM 5347 O O . LYS B 2 296 ? -20.778 -10.217 16.357 1.00 38.47 354 LYS B O 1
ATOM 5353 N N . ASN B 2 297 ? -20.413 -11.649 18.001 1.00 28.09 355 ASN B N 1
ATOM 5354 C CA . ASN B 2 297 ? -19.605 -12.534 17.188 1.00 32.02 355 ASN B CA 1
ATOM 5355 C C . ASN B 2 297 ? -20.449 -13.071 15.997 1.00 38.95 355 ASN B C 1
ATOM 5356 O O . ASN B 2 297 ? -20.017 -12.979 14.832 1.00 34.41 355 ASN B O 1
ATOM 5361 N N . TRP B 2 298 ? -21.728 -13.441 16.220 1.00 29.07 356 TRP B N 1
ATOM 5362 C CA . TRP B 2 298 ? -22.560 -13.783 15.061 1.00 29.88 356 TRP B CA 1
ATOM 5363 C C . TRP B 2 298 ? -22.651 -12.605 14.104 1.00 21.06 356 TRP B C 1
ATOM 5364 O O . TRP B 2 298 ? -22.484 -12.771 12.893 1.00 27.08 356 TRP B O 1
ATOM 5375 N N . LEU B 2 299 ? -22.875 -11.391 14.631 1.00 22.66 357 LEU B N 1
ATOM 5376 C CA . LEU B 2 299 ? -23.011 -10.236 13.746 1.00 23.68 357 LEU B CA 1
ATOM 5377 C C . LEU B 2 299 ? -21.745 -10.026 12.936 1.00 32.24 357 LEU B C 1
ATOM 5378 O O . LEU B 2 299 ? -21.811 -9.693 11.748 1.00 34.62 357 LEU B O 1
ATOM 5383 N N . SER B 2 300 ? -20.578 -10.223 13.560 1.00 35.90 358 SER B N 1
ATOM 5384 C CA . SER B 2 300 ? -19.342 -10.078 12.804 1.00 37.22 358 SER B CA 1
ATOM 5385 C C . SER B 2 300 ? -19.251 -11.155 11.737 1.00 34.54 358 SER B C 1
ATOM 5386 O O . SER B 2 300 ? -18.836 -10.890 10.602 1.00 37.74 358 SER B O 1
ATOM 5389 N N . ALA B 2 301 ? -19.662 -12.375 12.079 1.00 35.63 359 ALA B N 1
ATOM 5390 C CA . ALA B 2 301 ? -19.669 -13.466 11.119 1.00 25.89 359 ALA B CA 1
ATOM 5391 C C . ALA B 2 301 ? -20.847 -13.386 10.163 1.00 37.36 359 ALA B C 1
ATOM 5392 O O . ALA B 2 301 ? -20.899 -14.158 9.200 1.00 29.11 359 ALA B O 1
ATOM 5394 N N . ASP B 2 302 ? -21.786 -12.472 10.404 1.00 32.01 360 ASP B N 1
ATOM 5395 C CA . ASP B 2 302 ? -22.949 -12.302 9.538 1.00 29.91 360 ASP B CA 1
ATOM 5396 C C . ASP B 2 302 ? -23.781 -13.582 9.489 1.00 30.45 360 ASP B C 1
ATOM 5397 O O . ASP B 2 302 ? -24.274 -13.989 8.435 1.00 24.88 360 ASP B O 1
ATOM 5402 N N . LYS B 2 303 ? -23.934 -14.226 10.644 1.00 26.50 361 LYS B N 1
ATOM 5403 C CA . LYS B 2 303 ? -24.694 -15.466 10.718 1.00 33.85 361 LYS B CA 1
ATOM 5404 C C . LYS B 2 303 ? -26.176 -15.204 10.474 1.00 27.66 361 LYS B C 1
ATOM 5405 O O . LYS B 2 303 ? -26.736 -14.212 10.948 1.00 24.20 361 LYS B O 1
ATOM 5411 N N . SER B 2 304 ? -26.811 -16.108 9.737 1.00 26.11 362 SER B N 1
ATOM 5412 C CA . SER B 2 304 ? -28.194 -15.899 9.335 1.00 31.27 362 SER B CA 1
ATOM 5413 C C . SER B 2 304 ? -29.120 -15.906 10.549 1.00 28.13 362 SER B C 1
ATOM 5414 O O . SER B 2 304 ? -28.966 -16.739 11.450 1.00 17.14 362 SER B O 1
ATOM 5417 N N . PRO B 2 305 ? -30.101 -15.002 10.595 1.00 20.61 363 PRO B N 1
ATOM 5418 C CA . PRO B 2 305 ? -31.087 -15.043 11.685 1.00 16.69 363 PRO B CA 1
ATOM 5419 C C . PRO B 2 305 ? -31.857 -16.350 11.769 1.00 16.75 363 PRO B C 1
ATOM 5420 O O . PRO B 2 305 ? -32.361 -16.677 12.848 1.00 20.50 363 PRO B O 1
ATOM 5424 N N . GLU B 2 306 ? -31.982 -17.103 10.675 1.00 17.79 364 GLU B N 1
ATOM 5425 C CA . GLU B 2 306 ? -32.626 -18.412 10.755 1.00 25.32 364 GLU B CA 1
ATOM 5426 C C . GLU B 2 306 ? -31.805 -19.375 11.610 1.00 18.28 364 GLU B C 1
ATOM 5427 O O . GLU B 2 306 ? -32.341 -20.064 12.493 1.00 25.23 364 GLU B O 1
ATOM 5433 N N . GLU B 2 307 ? -30.494 -19.429 11.368 1.00 18.15 365 GLU B N 1
ATOM 5434 C CA . GLU B 2 307 ? -29.633 -20.266 12.195 1.00 24.56 365 GLU B CA 1
ATOM 5435 C C . GLU B 2 307 ? -29.614 -19.774 13.637 1.00 14.45 365 GLU B C 1
ATOM 5436 O O . GLU B 2 307 ? -29.584 -20.579 14.571 1.00 17.67 365 GLU B O 1
ATOM 5442 N N . ALA B 2 308 ? -29.619 -18.455 13.840 1.00 17.48 366 ALA B N 1
ATOM 5443 C CA . ALA B 2 308 ? -29.685 -17.929 15.200 1.00 19.51 366 ALA B CA 1
ATOM 5444 C C . ALA B 2 308 ? -30.971 -18.366 15.889 1.00 23.99 366 ALA B C 1
ATOM 5445 O O . ALA B 2 308 ? -30.968 -18.703 17.079 1.00 18.51 366 ALA B O 1
ATOM 5447 N N . PHE B 2 309 ? -32.081 -18.361 15.149 1.00 16.16 367 PHE B N 1
ATOM 5448 C CA . PHE B 2 309 ? -33.354 -18.845 15.671 1.00 15.51 367 PHE B CA 1
ATOM 5449 C C . PHE B 2 309 ? -33.238 -20.298 16.116 1.00 21.56 367 PHE B C 1
ATOM 5450 O O . PHE B 2 309 ? -33.675 -20.664 17.214 1.00 18.33 367 PHE B O 1
ATOM 5458 N N . THR B 2 310 ? -32.638 -21.141 15.273 1.00 17.94 368 THR B N 1
ATOM 5459 C CA . THR B 2 310 ? -32.506 -22.553 15.629 1.00 23.75 368 THR B CA 1
ATOM 5460 C C . THR B 2 310 ? -31.580 -22.752 16.827 1.00 23.65 368 THR B C 1
ATOM 5461 O O . THR B 2 310 ? -31.882 -23.541 17.730 1.00 29.44 368 THR B O 1
ATOM 5465 N N . LEU B 2 311 ? -30.449 -22.044 16.855 1.00 20.02 369 LEU B N 1
ATOM 5466 C CA . LEU B 2 311 ? -29.470 -22.240 17.920 1.00 20.69 369 LEU B CA 1
ATOM 5467 C C . LEU B 2 311 ? -30.032 -21.828 19.274 1.00 22.82 369 LEU B C 1
ATOM 5468 O O . LEU B 2 311 ? -29.716 -22.441 20.300 1.00 24.72 369 LEU B O 1
ATOM 5473 N N . LEU B 2 312 ? -30.858 -20.787 19.300 1.00 19.41 370 LEU B N 1
ATOM 5474 C CA . LEU B 2 312 ? -31.471 -20.332 20.540 1.00 21.06 370 LEU B CA 1
ATOM 5475 C C . LEU B 2 312 ? -32.614 -21.228 20.995 1.00 16.21 370 LEU B C 1
ATOM 5476 O O . LEU B 2 312 ? -33.275 -20.903 21.987 1.00 22.50 370 LEU B O 1
ATOM 5481 N N . GLN B 2 313 ? -32.863 -22.337 20.300 1.00 20.20 371 GLN B N 1
ATOM 5482 C CA . GLN B 2 313 ? -33.890 -23.317 20.642 1.00 21.55 371 GLN B CA 1
ATOM 5483 C C . GLN B 2 313 ? -35.302 -22.806 20.393 1.00 20.77 371 GLN B C 1
ATOM 5484 O O . GLN B 2 313 ? -36.269 -23.434 20.847 1.00 24.13 371 GLN B O 1
ATOM 5490 N N . LEU B 2 314 ? -35.455 -21.688 19.681 1.00 21.25 372 LEU B N 1
ATOM 5491 C CA . LEU B 2 314 ? -36.786 -21.161 19.406 1.00 26.13 372 LEU B CA 1
ATOM 5492 C C . LEU B 2 314 ? -37.609 -22.102 18.534 1.00 19.92 372 LEU B C 1
ATOM 5493 O O . LEU B 2 314 ? -38.843 -22.043 18.571 1.00 17.44 372 LEU B O 1
ATOM 5498 N N . ASP B 2 315 ? -36.960 -22.973 17.761 1.00 14.71 373 ASP B N 1
ATOM 5499 C CA . ASP B 2 315 ? -37.696 -23.967 16.991 1.00 14.66 373 ASP B CA 1
ATOM 5500 C C . ASP B 2 315 ? -38.354 -25.018 17.875 1.00 20.31 373 ASP B C 1
ATOM 5501 O O . ASP B 2 315 ? -39.175 -25.795 17.377 1.00 20.11 373 ASP B O 1
ATOM 5506 N N . LYS B 2 316 ? -38.008 -25.066 19.162 1.00 24.51 374 LYS B N 1
ATOM 5507 C CA . LYS B 2 316 ? -38.649 -25.957 20.120 1.00 23.03 374 LYS B CA 1
ATOM 5508 C C . LYS B 2 316 ? -39.806 -25.303 20.862 1.00 24.83 374 LYS B C 1
ATOM 5509 O O . LYS B 2 316 ? -40.561 -26.006 21.542 1.00 27.79 374 LYS B O 1
ATOM 5515 N N . ALA B 2 317 ? -39.959 -23.980 20.757 1.00 24.15 375 ALA B N 1
ATOM 5516 C CA . ALA B 2 317 ? -40.925 -23.275 21.595 1.00 28.99 375 ALA B CA 1
ATOM 5517 C C . ALA B 2 317 ? -42.358 -23.670 21.261 1.00 24.26 375 ALA B C 1
ATOM 5518 O O . ALA B 2 317 ? -43.209 -23.744 22.154 1.00 28.77 375 ALA B O 1
ATOM 5520 N N . GLY B 2 318 ? -42.647 -23.915 19.986 1.00 28.06 376 GLY B N 1
ATOM 5521 C CA . GLY B 2 318 ? -44.012 -24.226 19.603 1.00 25.24 376 GLY B CA 1
ATOM 5522 C C . GLY B 2 318 ? -44.961 -23.101 19.969 1.00 27.88 376 GLY B C 1
ATOM 5523 O O . GLY B 2 318 ? -44.654 -21.911 19.813 1.00 29.80 376 GLY B O 1
ATOM 5524 N N . ASP B 2 319 ? -46.124 -23.481 20.502 1.00 26.58 377 ASP B N 1
ATOM 5525 C CA . ASP B 2 319 ? -47.165 -22.501 20.793 1.00 34.90 377 ASP B CA 1
ATOM 5526 C C . ASP B 2 319 ? -46.732 -21.482 21.839 1.00 33.74 377 ASP B C 1
ATOM 5527 O O . ASP B 2 319 ? -47.383 -20.441 21.979 1.00 27.52 377 ASP B O 1
ATOM 5532 N N . ASP B 2 320 ? -45.656 -21.753 22.577 1.00 30.77 378 ASP B N 1
ATOM 5533 C CA . ASP B 2 320 ? -45.153 -20.835 23.589 1.00 36.81 378 ASP B CA 1
ATOM 5534 C C . ASP B 2 320 ? -44.070 -19.899 23.054 1.00 23.79 378 ASP B C 1
ATOM 5535 O O . ASP B 2 320 ? -43.348 -19.285 23.849 1.00 23.71 378 ASP B O 1
ATOM 5540 N N . LEU B 2 321 ? -43.957 -19.762 21.729 1.00 24.24 379 LEU B N 1
ATOM 5541 C CA . LEU B 2 321 ? -42.870 -18.979 21.141 1.00 24.25 379 LEU B CA 1
ATOM 5542 C C . LEU B 2 321 ? -42.782 -17.571 21.738 1.00 16.31 379 LEU B C 1
ATOM 5543 O O . LEU B 2 321 ? -41.710 -17.135 22.172 1.00 18.51 379 LEU B O 1
ATOM 5548 N N . LEU B 2 322 ? -43.903 -16.845 21.783 1.00 21.16 380 LEU B N 1
ATOM 5549 C CA . LEU B 2 322 ? -43.901 -15.491 22.347 1.00 33.04 380 LEU B CA 1
ATOM 5550 C C . LEU B 2 322 ? -43.604 -15.414 23.840 1.00 27.60 380 LEU B C 1
ATOM 5551 O O . LEU B 2 322 ? -43.211 -14.342 24.307 1.00 28.04 380 LEU B O 1
ATOM 5556 N N . THR B 2 323 ? -43.734 -16.492 24.598 1.00 20.98 381 THR B N 1
ATOM 5557 C CA . THR B 2 323 ? -43.305 -16.411 25.986 1.00 19.60 381 THR B CA 1
ATOM 5558 C C . THR B 2 323 ? -41.867 -16.871 26.183 1.00 24.95 381 THR B C 1
ATOM 5559 O O . THR B 2 323 ? -41.370 -16.832 27.316 1.00 28.99 381 THR B O 1
ATOM 5563 N N . ASN B 2 324 ? -41.190 -17.287 25.122 1.00 20.50 382 ASN B N 1
ATOM 5564 C CA . ASN B 2 324 ? -39.809 -17.738 25.250 1.00 27.39 382 ASN B CA 1
ATOM 5565 C C . ASN B 2 324 ? -38.911 -16.563 25.620 1.00 28.33 382 ASN B C 1
ATOM 5566 O O . ASN B 2 324 ? -38.962 -15.518 24.960 1.00 23.83 382 ASN B O 1
ATOM 5571 N N . PRO B 2 325 ? -38.083 -16.688 26.659 1.00 25.56 383 PRO B N 1
ATOM 5572 C CA . PRO B 2 325 ? -37.233 -15.555 27.059 1.00 27.84 383 PRO B CA 1
ATOM 5573 C C . PRO B 2 325 ? -36.228 -15.133 26.001 1.00 28.82 383 PRO B C 1
ATOM 5574 O O . PRO B 2 325 ? -35.746 -13.995 26.051 1.00 29.41 383 PRO B O 1
ATOM 5578 N N . GLN B 2 326 ? -35.892 -16.002 25.050 1.00 25.98 384 GLN B N 1
ATOM 5579 C CA . GLN B 2 326 ? -34.898 -15.679 24.034 1.00 23.86 384 GLN B CA 1
ATOM 5580 C C . GLN B 2 326 ? -35.491 -15.010 22.799 1.00 20.01 384 GLN B C 1
ATOM 5581 O O . GLN B 2 326 ? -34.734 -14.623 21.904 1.00 21.32 384 GLN B O 1
ATOM 5587 N N . LEU B 2 327 ? -36.817 -14.863 22.720 1.00 20.44 385 LEU B N 1
ATOM 5588 C CA . LEU B 2 327 ? -37.417 -14.277 21.524 1.00 20.31 385 LEU B CA 1
ATOM 5589 C C . LEU B 2 327 ? -36.974 -12.833 21.329 1.00 21.14 385 LEU B C 1
ATOM 5590 O O . LEU B 2 327 ? -36.706 -12.405 20.200 1.00 17.30 385 LEU B O 1
ATOM 5595 N N . THR B 2 328 ? -36.907 -12.058 22.416 1.00 20.00 386 THR B N 1
ATOM 5596 C CA . THR B 2 328 ? -36.484 -10.666 22.300 1.00 19.32 386 THR B CA 1
ATOM 5597 C C . THR B 2 328 ? -35.048 -10.567 21.805 1.00 18.66 386 THR B C 1
ATOM 5598 O O . THR B 2 328 ? -34.735 -9.734 20.947 1.00 19.43 386 THR B O 1
ATOM 5602 N N . ASN B 2 329 ? -34.159 -11.413 22.334 1.00 21.55 387 ASN B N 1
ATOM 5603 C CA . ASN B 2 329 ? -32.774 -11.406 21.877 1.00 20.62 387 ASN B CA 1
ATOM 5604 C C . ASN B 2 329 ? -32.683 -11.746 20.396 1.00 22.49 387 ASN B C 1
ATOM 5605 O O . ASN B 2 329 ? -31.933 -11.106 19.650 1.00 23.42 387 ASN B O 1
ATOM 5610 N N . TRP B 2 330 ? -33.435 -12.754 19.950 1.00 21.67 388 TRP B N 1
ATOM 5611 C CA . TRP B 2 330 ? -33.393 -13.124 18.540 1.00 17.72 388 TRP B CA 1
ATOM 5612 C C . TRP B 2 330 ? -33.937 -12.008 17.658 1.00 17.55 388 TRP B C 1
ATOM 5613 O O . TRP B 2 330 ? -33.382 -11.727 16.591 1.00 16.18 388 TRP B O 1
ATOM 5624 N N . LEU B 2 331 ? -35.036 -11.374 18.073 1.00 16.02 389 LEU B N 1
ATOM 5625 C CA . LEU B 2 331 ? -35.579 -10.265 17.296 1.00 24.42 389 LEU B CA 1
ATOM 5626 C C . LEU B 2 331 ? -34.574 -9.125 17.199 1.00 23.28 389 LEU B C 1
ATOM 5627 O O . LEU B 2 331 ? -34.394 -8.531 16.129 1.00 22.35 389 LEU B O 1
ATOM 5632 N N . LYS B 2 332 ? -33.908 -8.808 18.311 1.00 23.81 390 LYS B N 1
ATOM 5633 C CA . LYS B 2 332 ? -32.889 -7.765 18.292 1.00 25.52 390 LYS B CA 1
ATOM 5634 C C . LYS B 2 332 ? -31.737 -8.139 17.367 1.00 18.76 390 LYS B C 1
ATOM 5635 O O . LYS B 2 332 ? -31.246 -7.300 16.602 1.00 25.42 390 LYS B O 1
ATOM 5641 N N . TYR B 2 333 ? -31.293 -9.397 17.421 1.00 20.22 391 TYR B N 1
ATOM 5642 C CA . TYR B 2 333 ? -30.213 -9.832 16.543 1.00 22.17 391 TYR B CA 1
ATOM 5643 C C . TYR B 2 333 ? -30.618 -9.729 15.081 1.00 20.00 391 TYR B C 1
ATOM 5644 O O . TYR B 2 333 ? -29.816 -9.323 14.238 1.00 22.44 391 TYR B O 1
ATOM 5653 N N . THR B 2 334 ? -31.852 -10.120 14.759 1.00 16.36 392 THR B N 1
ATOM 5654 C CA . THR B 2 334 ? -32.326 -10.025 13.382 1.00 18.75 392 THR B CA 1
ATOM 5655 C C . THR B 2 334 ? -32.368 -8.574 12.920 1.00 23.35 392 THR B C 1
ATOM 5656 O O . THR B 2 334 ? -31.967 -8.255 11.791 1.00 21.99 392 THR B O 1
ATOM 5660 N N . GLU B 2 335 ? -32.842 -7.680 13.790 1.00 23.52 393 GLU B N 1
ATOM 5661 C CA . GLU B 2 335 ? -32.859 -6.259 13.461 1.00 35.19 393 GLU B CA 1
ATOM 5662 C C . GLU B 2 335 ? -31.450 -5.738 13.203 1.00 28.77 393 GLU B C 1
ATOM 5663 O O . GLU B 2 335 ? -31.220 -4.995 12.241 1.00 24.31 393 GLU B O 1
ATOM 5669 N N . ASN B 2 336 ? -30.491 -6.126 14.048 1.00 25.76 394 ASN B N 1
ATOM 5670 C CA . ASN B 2 336 ? -29.107 -5.713 13.836 1.00 24.23 394 ASN B CA 1
ATOM 5671 C C . ASN B 2 336 ? -28.553 -6.289 12.538 1.00 23.37 394 ASN B C 1
ATOM 5672 O O . ASN B 2 336 ? -27.824 -5.609 11.806 1.00 23.53 394 ASN B O 1
ATOM 5677 N N . PHE B 2 337 ? -28.885 -7.546 12.242 1.00 25.91 395 PHE B N 1
ATOM 5678 C CA . PHE B 2 337 ? -28.370 -8.203 11.046 1.00 20.66 395 PHE B CA 1
ATOM 5679 C C . PHE B 2 337 ? -28.858 -7.511 9.780 1.00 27.96 395 PHE B C 1
ATOM 5680 O O . PHE B 2 337 ? -28.084 -7.307 8.837 1.00 29.26 395 PHE B O 1
ATOM 5688 N N . ASN B 2 338 ? -30.140 -7.142 9.738 1.00 25.44 396 ASN B N 1
ATOM 5689 C CA . ASN B 2 338 ? -30.718 -6.593 8.516 1.00 30.98 396 ASN B CA 1
ATOM 5690 C C . ASN B 2 338 ? -30.412 -5.118 8.303 1.00 28.63 396 ASN B C 1
ATOM 5691 O O . ASN B 2 338 ? -30.703 -4.595 7.222 1.00 28.99 396 ASN B O 1
ATOM 5696 N N . LEU B 2 339 ? -29.834 -4.439 9.285 1.00 26.17 397 LEU B N 1
ATOM 5697 C CA . LEU B 2 339 ? -29.682 -2.996 9.205 1.00 34.59 397 LEU B CA 1
ATOM 5698 C C . LEU B 2 339 ? -28.497 -2.667 8.300 1.00 44.74 397 LEU B C 1
ATOM 5699 O O . LEU B 2 339 ? -27.402 -3.211 8.473 1.00 55.26 397 LEU B O 1
ATOM 5704 N N . ASN B 2 340 ? -28.728 -1.796 7.319 1.00 38.07 398 ASN B N 1
ATOM 5705 C CA . ASN B 2 340 ? -27.812 -1.455 6.230 1.00 44.71 398 ASN B CA 1
ATOM 5706 C C . ASN B 2 340 ? -27.791 -2.522 5.138 1.00 49.13 398 ASN B C 1
ATOM 5707 O O . ASN B 2 340 ? -27.107 -2.330 4.123 1.00 48.65 398 ASN B O 1
ATOM 5712 N N . LYS B 2 341 ? -28.501 -3.631 5.304 1.00 43.30 399 LYS B N 1
ATOM 5713 C CA . LYS B 2 341 ? -28.680 -4.587 4.224 1.00 38.34 399 LYS B CA 1
ATOM 5714 C C . LYS B 2 341 ? -29.851 -4.161 3.344 1.00 34.81 399 LYS B C 1
ATOM 5715 O O . LYS B 2 341 ? -30.726 -3.398 3.759 1.00 47.52 399 LYS B O 1
ATOM 5721 N N . GLU B 2 342 ? -29.857 -4.658 2.112 1.00 36.30 400 GLU B N 1
ATOM 5722 C CA . GLU B 2 342 ? -30.919 -4.347 1.172 1.00 47.43 400 GLU B CA 1
ATOM 5723 C C . GLU B 2 342 ? -31.970 -5.455 1.186 1.00 37.70 400 GLU B C 1
ATOM 5724 O O . GLU B 2 342 ? -31.830 -6.474 1.865 1.00 43.10 400 GLU B O 1
ATOM 5730 N N . ILE B 2 343 ? -33.040 -5.247 0.415 1.00 42.50 401 ILE B N 1
ATOM 5731 C CA . ILE B 2 343 ? -34.194 -6.141 0.481 1.00 43.33 401 ILE B CA 1
ATOM 5732 C C . ILE B 2 343 ? -33.774 -7.577 0.194 1.00 35.98 401 ILE B C 1
ATOM 5733 O O . ILE B 2 343 ? -34.090 -8.499 0.956 1.00 32.47 401 ILE B O 1
ATOM 5738 N N . ASN B 2 344 ? -33.042 -7.785 -0.902 1.00 31.95 402 ASN B N 1
ATOM 5739 C CA . ASN B 2 344 ? -32.716 -9.138 -1.337 1.00 51.75 402 ASN B CA 1
ATOM 5740 C C . ASN B 2 344 ? -31.698 -9.818 -0.430 1.00 38.06 402 ASN B C 1
ATOM 5741 O O . ASN B 2 344 ? -31.603 -11.050 -0.444 1.00 47.99 402 ASN B O 1
ATOM 5746 N N . GLU B 2 345 ? -30.943 -9.054 0.359 1.00 25.74 403 GLU B N 1
ATOM 5747 C CA . GLU B 2 345 ? -29.893 -9.615 1.197 1.00 35.72 403 GLU B CA 1
ATOM 5748 C C . GLU B 2 345 ? -30.299 -9.771 2.656 1.00 41.38 403 GLU B C 1
ATOM 5749 O O . GLU B 2 345 ? -29.562 -10.400 3.422 1.00 37.54 403 GLU B O 1
ATOM 5755 N N . GLN B 2 346 ? -31.438 -9.224 3.064 1.00 30.42 404 GLN B N 1
ATOM 5756 C CA . GLN B 2 346 ? -31.818 -9.268 4.465 1.00 36.59 404 GLN B CA 1
ATOM 5757 C C . GLN B 2 346 ? -32.722 -10.462 4.743 1.00 27.60 404 GLN B C 1
ATOM 5758 O O . GLN B 2 346 ? -33.455 -10.935 3.870 1.00 24.09 404 GLN B O 1
ATOM 5764 N N . VAL B 2 347 ? -32.638 -10.960 5.972 1.00 19.21 405 VAL B N 1
ATOM 5765 C CA . VAL B 2 347 ? -33.399 -12.117 6.425 1.00 23.21 405 VAL B CA 1
ATOM 5766 C C . VAL B 2 347 ? -34.331 -11.626 7.522 1.00 23.56 405 VAL B C 1
ATOM 5767 O O . VAL B 2 347 ? -33.885 -11.332 8.639 1.00 20.74 405 VAL B O 1
ATOM 5771 N N . THR B 2 348 ? -35.620 -11.530 7.208 1.00 17.15 406 THR B N 1
ATOM 5772 C CA . THR B 2 348 ? -36.583 -10.912 8.105 1.00 17.80 406 THR B CA 1
ATOM 5773 C C . THR B 2 348 ? -37.221 -11.947 9.029 1.00 16.93 406 THR B C 1
ATOM 5774 O O . THR B 2 348 ? -37.112 -13.158 8.829 1.00 19.94 406 THR B O 1
ATOM 5778 N N . ALA B 2 349 ? -37.904 -11.442 10.059 1.00 18.37 407 ALA B N 1
ATOM 5779 C CA . ALA B 2 349 ? -38.506 -12.319 11.056 1.00 22.97 407 ALA B CA 1
ATOM 5780 C C . ALA B 2 349 ? -39.584 -13.205 10.442 1.00 20.14 407 ALA B C 1
ATOM 5781 O O . ALA B 2 349 ? -39.694 -14.385 10.788 1.00 22.13 407 ALA B O 1
ATOM 5783 N N . ILE B 2 350 ? -40.402 -12.653 9.545 1.00 15.85 408 ILE B N 1
ATOM 5784 C CA . ILE B 2 350 ? -41.457 -13.454 8.933 1.00 22.26 408 ILE B CA 1
ATOM 5785 C C . ILE B 2 350 ? -40.858 -14.553 8.063 1.00 17.05 408 ILE B C 1
ATOM 5786 O O . ILE B 2 350 ? -41.360 -15.685 8.030 1.00 16.74 408 ILE B O 1
ATOM 5791 N N . GLN B 2 351 ? -39.777 -14.242 7.344 1.00 14.75 409 GLN B N 1
ATOM 5792 C CA . GLN B 2 351 ? -39.112 -15.260 6.537 1.00 17.00 409 GLN B CA 1
ATOM 5793 C C . GLN B 2 351 ? -38.608 -16.403 7.409 1.00 16.52 409 GLN B C 1
ATOM 5794 O O . GLN B 2 351 ? -38.757 -17.579 7.054 1.00 18.00 409 GLN B O 1
ATOM 5800 N N . VAL B 2 352 ? -38.014 -16.078 8.560 1.00 13.90 410 VAL B N 1
ATOM 5801 C CA . VAL B 2 352 ? -37.539 -17.111 9.476 1.00 12.75 410 VAL B CA 1
ATOM 5802 C C . VAL B 2 352 ? -38.710 -17.914 10.030 1.00 13.81 410 VAL B C 1
ATOM 5803 O O . VAL B 2 352 ? -38.671 -19.148 10.074 1.00 13.73 410 VAL B O 1
ATOM 5807 N N . PHE B 2 353 ? -39.773 -17.225 10.453 1.00 16.58 411 PHE B N 1
ATOM 5808 C CA . PHE B 2 353 ? -40.952 -17.916 10.963 1.00 16.92 411 PHE B CA 1
ATOM 5809 C C . PHE B 2 353 ? -41.443 -18.947 9.960 1.00 20.89 411 PHE B C 1
ATOM 5810 O O . PHE B 2 353 ? -41.620 -20.125 10.292 1.00 12.65 411 PHE B O 1
ATOM 5818 N N . ARG B 2 354 ? -41.655 -18.517 8.714 1.00 12.47 412 ARG B N 1
ATOM 5819 C CA . ARG B 2 354 ? -42.169 -19.431 7.701 1.00 19.28 412 ARG B CA 1
ATOM 5820 C C . ARG B 2 354 ? -41.190 -20.565 7.431 1.00 18.41 412 ARG B C 1
ATOM 5821 O O . ARG B 2 354 ? -41.590 -21.732 7.349 1.00 18.74 412 ARG B O 1
ATOM 5829 N N . ALA B 2 355 ? -39.898 -20.246 7.300 1.00 18.12 413 ALA B N 1
ATOM 5830 C CA . ALA B 2 355 ? -38.908 -21.286 7.043 1.00 10.84 413 ALA B CA 1
ATOM 5831 C C . ALA B 2 355 ? -38.839 -22.284 8.189 1.00 17.75 413 ALA B C 1
ATOM 5832 O O . ALA B 2 355 ? -38.521 -23.458 7.973 1.00 18.28 413 ALA B O 1
ATOM 5834 N N . GLN B 2 356 ? -39.136 -21.842 9.408 1.00 19.25 414 GLN B N 1
ATOM 5835 C CA . GLN B 2 356 ? -39.176 -22.719 10.568 1.00 17.06 414 GLN B CA 1
ATOM 5836 C C . GLN B 2 356 ? -40.519 -23.418 10.727 1.00 20.04 414 GLN B C 1
ATOM 5837 O O . GLN B 2 356 ? -40.768 -24.025 11.774 1.00 19.13 414 GLN B O 1
ATOM 5843 N N . TYR B 2 357 ? -41.386 -23.332 9.717 1.00 12.83 415 TYR B N 1
ATOM 5844 C CA . TYR B 2 357 ? -42.671 -24.027 9.712 1.00 22.13 415 TYR B CA 1
ATOM 5845 C C . TYR B 2 357 ? -43.615 -23.474 10.780 1.00 23.85 415 TYR B C 1
ATOM 5846 O O . TYR B 2 357 ? -44.332 -24.224 11.444 1.00 21.73 415 TYR B O 1
ATOM 5855 N N . VAL B 2 358 ? -43.617 -22.156 10.945 1.00 15.70 416 VAL B N 1
ATOM 5856 C CA . VAL B 2 358 ? -44.591 -21.458 11.784 1.00 17.08 416 VAL B CA 1
ATOM 5857 C C . VAL B 2 358 ? -45.281 -20.444 10.876 1.00 20.74 416 VAL B C 1
ATOM 5858 O O . VAL B 2 358 ? -44.823 -19.308 10.715 1.00 14.70 416 VAL B O 1
ATOM 5862 N N . ASP B 2 359 ? -46.400 -20.849 10.278 1.00 14.90 417 ASP B N 1
ATOM 5863 C CA . ASP B 2 359 ? -47.032 -20.044 9.245 1.00 14.58 417 ASP B CA 1
ATOM 5864 C C . ASP B 2 359 ? -47.659 -18.787 9.847 1.00 16.85 417 ASP B C 1
ATOM 5865 O O . ASP B 2 359 ? -47.734 -18.610 11.067 1.00 16.40 417 ASP B O 1
ATOM 5870 N N . ASP B 2 360 ? -48.125 -17.906 8.957 1.00 17.54 418 ASP B N 1
ATOM 5871 C CA . ASP B 2 360 ? -48.625 -16.605 9.391 1.00 18.10 418 ASP B CA 1
ATOM 5872 C C . ASP B 2 360 ? -49.781 -16.750 10.370 1.00 15.72 418 ASP B C 1
ATOM 5873 O O . ASP B 2 360 ? -49.877 -15.989 11.337 1.00 21.60 418 ASP B O 1
ATOM 5878 N N . SER B 2 361 ? -50.683 -17.704 10.128 1.00 14.83 419 SER B N 1
ATOM 5879 C CA . SER B 2 361 ? -51.840 -17.849 11.006 1.00 14.97 419 SER B CA 1
ATOM 5880 C C . SER B 2 361 ? -51.418 -18.250 12.417 1.00 18.16 419 SER B C 1
ATOM 5881 O O . SER B 2 361 ? -51.972 -17.749 13.403 1.00 18.51 419 SER B O 1
ATOM 5884 N N . ARG B 2 362 ? -50.442 -19.155 12.536 1.00 22.66 420 ARG B N 1
ATOM 5885 C CA . ARG B 2 362 ? -49.959 -19.546 13.858 1.00 21.95 420 ARG B CA 1
ATOM 5886 C C . ARG B 2 362 ? -49.333 -18.365 14.591 1.00 17.91 420 ARG B C 1
ATOM 5887 O O . ARG B 2 362 ? -49.595 -18.148 15.784 1.00 19.46 420 ARG B O 1
ATOM 5895 N N . ILE B 2 363 ? -48.504 -17.586 13.892 1.00 11.82 421 ILE B N 1
ATOM 5896 C CA . ILE B 2 363 ? -47.887 -16.418 14.511 1.00 15.94 421 ILE B CA 1
ATOM 5897 C C . ILE B 2 363 ? -48.954 -15.422 14.941 1.00 15.43 421 ILE B C 1
ATOM 5898 O O . ILE B 2 363 ? -48.887 -14.851 16.035 1.00 18.35 421 ILE B O 1
ATOM 5903 N N . ALA B 2 364 ? -49.950 -15.191 14.083 1.00 19.96 422 ALA B N 1
ATOM 5904 C CA . ALA B 2 364 ? -51.010 -14.244 14.409 1.00 16.60 422 ALA B CA 1
ATOM 5905 C C . ALA B 2 364 ? -51.808 -14.700 15.622 1.00 13.72 422 ALA B C 1
ATOM 5906 O O . ALA B 2 364 ? -52.158 -13.886 16.482 1.00 15.38 422 ALA B O 1
ATOM 5908 N N . ASN B 2 365 ? -52.119 -15.996 15.706 1.00 13.12 423 ASN B N 1
ATOM 5909 C CA . ASN B 2 365 ? -52.840 -16.503 16.870 1.00 17.66 423 ASN B CA 1
ATOM 5910 C C . ASN B 2 365 ? -52.013 -16.342 18.140 1.00 19.13 423 ASN B C 1
ATOM 5911 O O . ASN B 2 365 ? -52.537 -15.947 19.192 1.00 24.91 423 ASN B O 1
ATOM 5916 N N . MET B 2 366 ? -50.714 -16.639 18.062 1.00 19.56 424 MET B N 1
ATOM 5917 C CA . MET B 2 366 ? -49.851 -16.440 19.222 1.00 19.41 424 MET B CA 1
ATOM 5918 C C . MET B 2 366 ? -49.818 -14.974 19.630 1.00 13.97 424 MET B C 1
ATOM 5919 O O . MET B 2 366 ? -49.835 -14.654 20.823 1.00 14.61 424 MET B O 1
ATOM 5924 N N . VAL B 2 367 ? -49.766 -14.068 18.652 1.00 15.86 425 VAL B N 1
ATOM 5925 C CA . VAL B 2 367 ? -49.769 -12.638 18.950 1.00 16.05 425 VAL B CA 1
ATOM 5926 C C . VAL B 2 367 ? -51.078 -12.235 19.611 1.00 20.62 425 VAL B C 1
ATOM 5927 O O . VAL B 2 367 ? -51.094 -11.456 20.572 1.00 18.82 425 VAL B O 1
ATOM 5931 N N . ILE B 2 368 ? -52.197 -12.746 19.097 1.00 17.51 426 ILE B N 1
ATOM 5932 C CA . ILE B 2 368 ? -53.501 -12.418 19.664 1.00 22.96 426 ILE B CA 1
ATOM 5933 C C . ILE B 2 368 ? -53.559 -12.846 21.122 1.00 23.02 426 ILE B C 1
ATOM 5934 O O . ILE B 2 368 ? -54.044 -12.103 21.984 1.00 27.92 426 ILE B O 1
ATOM 5939 N N . ALA B 2 369 ? -53.068 -14.049 21.423 1.00 17.38 427 ALA B N 1
ATOM 5940 C CA . ALA B 2 369 ? -53.058 -14.503 22.811 1.00 20.07 427 ALA B CA 1
ATOM 5941 C C . ALA B 2 369 ? -52.110 -13.669 23.670 1.00 19.58 427 ALA B C 1
ATOM 5942 O O . ALA B 2 369 ? -52.459 -13.281 24.792 1.00 23.60 427 ALA B O 1
ATOM 5944 N N . ALA B 2 370 ? -50.911 -13.371 23.158 1.00 21.95 428 ALA B N 1
ATOM 5945 C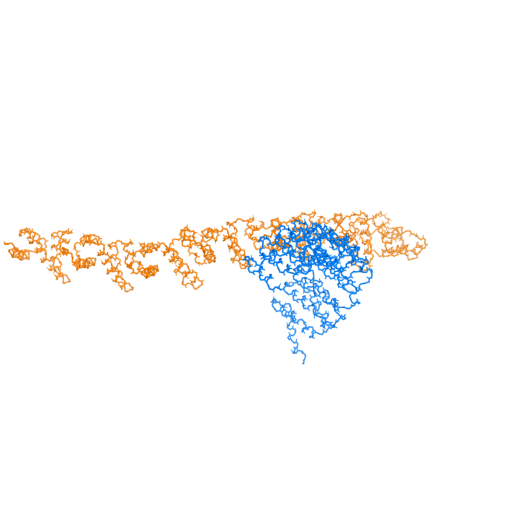 CA . ALA B 2 370 ? -49.884 -12.732 23.975 1.00 22.09 428 ALA B CA 1
ATOM 5946 C C . ALA B 2 370 ? -50.182 -11.261 24.230 1.00 19.32 428 ALA B C 1
ATOM 5947 O O . ALA B 2 370 ? -49.730 -10.708 25.240 1.00 18.74 428 ALA B O 1
ATOM 5949 N N . GLU B 2 371 ? -50.919 -10.607 23.330 1.00 18.21 429 GLU B N 1
ATOM 5950 C CA . GLU B 2 371 ? -51.257 -9.204 23.528 1.00 21.07 429 GLU B CA 1
ATOM 5951 C C . GLU B 2 371 ? -52.207 -8.994 24.698 1.00 27.14 429 GLU B C 1
ATOM 5952 O O . GLU B 2 371 ? -52.337 -7.864 25.178 1.00 22.95 429 GLU B O 1
ATOM 5958 N N . LYS B 2 372 ? -52.875 -10.052 25.160 1.00 27.97 430 LYS B N 1
ATOM 5959 C CA . LYS B 2 372 ? -53.740 -9.955 26.330 1.00 32.25 430 LYS B CA 1
ATOM 5960 C C . LYS B 2 372 ? -52.972 -10.039 27.642 1.00 27.72 430 LYS B C 1
ATOM 5961 O O . LYS B 2 372 ? -53.487 -9.597 28.672 1.00 33.66 430 LYS B O 1
ATOM 5967 N N . VAL B 2 373 ? -51.767 -10.596 27.625 1.00 26.90 431 VAL B N 1
ATOM 5968 C CA . VAL B 2 373 ? -50.968 -10.781 28.836 1.00 28.36 431 VAL B CA 1
ATOM 5969 C C . VAL B 2 373 ? -50.025 -9.589 28.966 1.00 29.27 431 VAL B C 1
ATOM 5970 O O . VAL B 2 373 ? -49.236 -9.334 28.044 1.00 30.08 431 VAL B O 1
ATOM 5974 N N . PRO B 2 374 ? -50.070 -8.843 30.076 1.00 36.03 432 PRO B N 1
ATOM 5975 C CA . PRO B 2 374 ? -49.274 -7.605 30.160 1.00 27.75 432 PRO B CA 1
ATOM 5976 C C . PRO B 2 374 ? -47.777 -7.801 29.977 1.00 28.35 432 PRO B C 1
ATOM 5977 O O . PRO B 2 374 ? -47.121 -6.945 29.370 1.00 31.11 432 PRO B O 1
ATOM 5981 N N A ASN B 2 375 ? -47.213 -8.900 30.482 0.50 25.34 433 ASN B N 1
ATOM 5982 N N B ASN B 2 375 ? -47.215 -8.900 30.482 0.50 25.33 433 ASN B N 1
ATOM 5983 C CA A ASN B 2 375 ? -45.769 -9.093 30.416 0.50 32.18 433 ASN B CA 1
ATOM 5984 C CA B ASN B 2 375 ? -45.773 -9.103 30.419 0.50 32.18 433 ASN B CA 1
ATOM 5985 C C A ASN B 2 375 ? -45.283 -9.537 29.041 0.50 33.77 433 ASN B C 1
ATOM 5986 C C B ASN B 2 375 ? -45.285 -9.537 29.043 0.50 33.77 433 ASN B C 1
ATOM 5987 O O A ASN B 2 375 ? -44.070 -9.536 28.804 0.50 33.96 433 ASN B O 1
ATOM 5988 O O B ASN B 2 375 ? -44.072 -9.528 28.805 0.50 33.96 433 ASN B O 1
ATOM 5997 N N . THR B 2 376 ? -46.187 -9.916 28.137 1.00 26.59 434 THR B N 1
ATOM 5998 C CA . THR B 2 376 ? -45.817 -10.252 26.768 1.00 26.86 434 THR B CA 1
ATOM 5999 C C . THR B 2 376 ? -46.427 -9.303 25.745 1.00 21.99 434 THR B C 1
ATOM 6000 O O . THR B 2 376 ? -46.255 -9.523 24.541 1.00 26.26 434 THR B O 1
ATOM 6004 N N . GLN B 2 377 ? -47.126 -8.255 26.190 1.00 21.55 435 GLN B N 1
ATOM 6005 C CA . GLN B 2 377 ? -47.852 -7.390 25.266 1.00 29.51 435 GLN B CA 1
ATOM 6006 C C . GLN B 2 377 ? -46.910 -6.678 24.300 1.00 23.31 435 GLN B C 1
ATOM 6007 O O . GLN B 2 377 ? -47.183 -6.606 23.095 1.00 27.21 435 GLN B O 1
ATOM 6013 N N . ALA B 2 378 ? -45.800 -6.140 24.809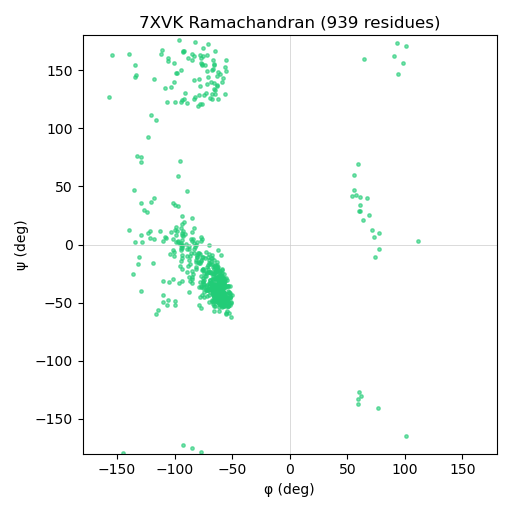 1.00 21.39 436 ALA B N 1
ATOM 6014 C CA . ALA B 2 378 ? -44.889 -5.383 23.954 1.00 27.65 436 ALA B CA 1
ATOM 6015 C C . ALA B 2 378 ? -44.262 -6.273 22.885 1.00 22.12 436 ALA B C 1
ATOM 6016 O O . ALA B 2 378 ? -44.221 -5.912 21.700 1.00 23.63 436 ALA B O 1
ATOM 6018 N N . ILE B 2 379 ? -43.766 -7.446 23.288 1.00 22.78 437 ILE B N 1
ATOM 6019 C CA . ILE B 2 379 ? -43.162 -8.362 22.325 1.00 22.90 437 ILE B CA 1
ATOM 6020 C C . ILE B 2 379 ? -44.207 -8.843 21.326 1.00 22.80 437 ILE B C 1
ATOM 6021 O O . ILE B 2 379 ? -43.917 -9.015 20.133 1.00 20.23 437 ILE B O 1
ATOM 6026 N N . ALA B 2 380 ? -45.440 -9.065 21.788 1.00 20.46 438 ALA B N 1
ATOM 6027 C CA . ALA B 2 380 ? -46.501 -9.461 20.869 1.00 25.84 438 ALA B CA 1
ATOM 6028 C C . ALA B 2 380 ? -46.750 -8.391 19.822 1.00 20.37 438 ALA B C 1
ATOM 6029 O O . ALA B 2 380 ? -46.933 -8.691 18.639 1.00 22.33 438 ALA B O 1
ATOM 6031 N N . LYS B 2 381 ? -46.777 -7.135 20.239 1.00 23.63 439 LYS B N 1
ATOM 6032 C CA . LYS B 2 381 ? -46.998 -6.080 19.262 1.00 20.60 439 LYS B CA 1
ATOM 6033 C C . LYS B 2 381 ? -45.828 -5.961 18.286 1.00 18.16 439 LYS B C 1
ATOM 6034 O O . LYS B 2 381 ? -46.027 -5.639 17.106 1.00 24.80 439 LYS B O 1
ATOM 6040 N N . ARG B 2 382 ? -44.599 -6.157 18.763 1.00 17.28 440 ARG B N 1
ATOM 6041 C CA . ARG B 2 382 ? -43.464 -6.185 17.844 1.00 17.55 440 ARG B CA 1
ATOM 6042 C C . ARG B 2 382 ? -43.618 -7.300 16.811 1.00 18.97 440 ARG B C 1
ATOM 6043 O O . ARG B 2 382 ? -43.366 -7.091 15.618 1.00 20.59 440 ARG B O 1
ATOM 6051 N N . VAL B 2 383 ? -44.033 -8.492 17.247 1.00 13.24 441 VAL B N 1
ATOM 6052 C CA . VAL B 2 383 ? -44.203 -9.606 16.309 1.00 17.02 441 VAL B CA 1
ATOM 6053 C C . VAL B 2 383 ? -45.319 -9.305 15.308 1.00 17.54 441 VAL B C 1
ATOM 6054 O O . VAL B 2 383 ? -45.223 -9.643 14.116 1.00 14.82 441 VAL B O 1
ATOM 6058 N N . GLU B 2 384 ? -46.400 -8.677 15.775 1.00 16.29 442 GLU B N 1
ATOM 6059 C CA . GLU B 2 384 ? -47.467 -8.274 14.864 1.00 23.58 442 GLU B CA 1
ATOM 6060 C C . GLU B 2 384 ? -46.948 -7.302 13.811 1.00 19.37 442 GLU B C 1
ATOM 6061 O O . GLU B 2 384 ? -47.289 -7.412 12.622 1.00 21.47 442 GLU B O 1
ATOM 6067 N N . ASP B 2 385 ? -46.129 -6.335 14.235 1.00 19.32 443 ASP B N 1
ATOM 6068 C CA . ASP B 2 385 ? -45.505 -5.431 13.275 1.00 17.30 443 ASP B CA 1
ATOM 6069 C C . ASP B 2 385 ? -44.661 -6.203 12.269 1.00 24.60 443 ASP B C 1
ATOM 6070 O O . ASP B 2 385 ? -44.615 -5.849 11.086 1.00 17.84 443 ASP B O 1
ATOM 6075 N N . GLU B 2 386 ? -43.974 -7.254 12.725 1.00 20.20 444 GLU B N 1
ATOM 6076 C CA . GLU B 2 386 ? -43.190 -8.071 11.798 1.00 21.23 444 GLU B CA 1
ATOM 6077 C C . GLU B 2 386 ? -44.081 -8.723 10.746 1.00 20.35 444 GLU B C 1
ATOM 6078 O O . GLU B 2 386 ? -43.732 -8.765 9.558 1.00 16.99 444 GLU B O 1
ATOM 6084 N N . LEU B 2 387 ? -45.236 -9.243 11.165 1.00 16.26 445 LEU B N 1
ATOM 6085 C CA . LEU B 2 387 ? -46.164 -9.840 10.204 1.00 15.28 445 LEU B CA 1
ATOM 6086 C C . LEU B 2 387 ? -46.618 -8.813 9.170 1.00 27.25 445 LEU B C 1
ATOM 6087 O O . LEU B 2 387 ? -46.632 -9.082 7.957 1.00 20.87 445 LEU B O 1
ATOM 6092 N N . PHE B 2 388 ? -47.005 -7.624 9.638 1.00 17.64 446 PHE B N 1
ATOM 6093 C CA . PHE B 2 388 ? -47.510 -6.616 8.709 1.00 21.13 446 PHE B CA 1
ATOM 6094 C C . PHE B 2 388 ? -46.414 -6.130 7.766 1.00 22.16 446 PHE B C 1
ATOM 6095 O O . PHE B 2 388 ? -46.666 -5.903 6.575 1.00 19.40 446 PHE B O 1
ATOM 6103 N N . LYS B 2 389 ? -45.190 -5.975 8.276 1.00 20.33 447 LYS B N 1
ATOM 6104 C CA . LYS B 2 389 ? -44.068 -5.618 7.415 1.00 29.95 447 LYS B CA 1
ATOM 6105 C C . LYS B 2 389 ? -43.837 -6.682 6.353 1.00 27.08 447 LYS B C 1
ATOM 6106 O O . LYS B 2 389 ? -43.594 -6.361 5.183 1.00 26.36 447 LYS B O 1
ATOM 6112 N N . GLY B 2 390 ? -43.902 -7.958 6.742 1.00 18.26 448 GLY B N 1
ATOM 6113 C CA . GLY B 2 390 ? -43.724 -9.019 5.767 1.00 19.90 448 GLY B CA 1
ATOM 6114 C C . GLY B 2 390 ? -44.763 -8.965 4.666 1.00 32.27 448 GLY B C 1
ATOM 6115 O O . GLY B 2 390 ? -44.441 -9.111 3.485 1.00 25.88 448 GLY B O 1
ATOM 6116 N N . TRP B 2 391 ? -46.026 -8.743 5.036 1.00 26.00 449 TRP B N 1
ATOM 6117 C CA . TRP B 2 391 ? -47.066 -8.645 4.015 1.00 21.03 449 TRP B CA 1
ATOM 6118 C C . TRP B 2 391 ? -46.852 -7.431 3.117 1.00 22.03 449 TRP B C 1
ATOM 6119 O O . TRP B 2 391 ? -47.098 -7.492 1.907 1.00 18.61 449 TRP B O 1
ATOM 6130 N N . THR B 2 392 ? -46.397 -6.315 3.692 1.00 25.98 450 THR B N 1
ATOM 6131 C CA . THR B 2 392 ? -46.275 -5.085 2.916 1.00 27.05 450 THR B CA 1
ATOM 6132 C C . THR B 2 392 ? -45.088 -5.128 1.959 1.00 27.73 450 THR B C 1
ATOM 6133 O O . THR B 2 392 ? -45.168 -4.605 0.841 1.00 27.22 450 THR B O 1
ATOM 6137 N N . VAL B 2 393 ? -43.981 -5.749 2.371 1.00 26.76 451 VAL B N 1
ATOM 6138 C CA . VAL B 2 393 ? -42.757 -5.677 1.576 1.00 25.50 451 VAL B CA 1
ATOM 6139 C C . VAL B 2 393 ? -42.935 -6.351 0.220 1.00 22.54 451 VAL B C 1
ATOM 6140 O O . VAL B 2 393 ? -42.358 -5.907 -0.780 1.00 28.25 451 VAL B O 1
ATOM 6144 N N . VAL B 2 394 ? -43.715 -7.429 0.158 1.00 18.01 452 VAL B N 1
ATOM 6145 C CA . VAL B 2 394 ? -43.915 -8.149 -1.096 1.00 13.26 452 VAL B CA 1
ATOM 6146 C C . VAL B 2 394 ? -45.159 -7.621 -1.801 1.00 23.33 452 VAL B C 1
ATOM 6147 O O . VAL B 2 394 ? -45.639 -8.220 -2.770 1.00 24.77 452 VAL B O 1
ATOM 6151 N N . LEU B 2 395 ? -45.684 -6.493 -1.325 1.00 23.39 453 LEU B N 1
ATOM 6152 C CA . LEU B 2 395 ? -46.847 -5.853 -1.940 1.00 35.63 453 LEU B CA 1
ATOM 6153 C C . LEU B 2 395 ? -48.048 -6.795 -1.984 1.00 30.52 453 LEU B C 1
ATOM 6154 O O . LEU B 2 395 ? -48.760 -6.878 -2.986 1.00 36.27 453 LEU B O 1
ATOM 6159 N N . ASN B 2 396 ? -48.273 -7.514 -0.887 1.00 22.78 454 ASN B N 1
ATOM 6160 C CA . ASN B 2 396 ? -49.435 -8.385 -0.795 1.00 25.87 454 ASN B CA 1
ATOM 6161 C C . ASN B 2 396 ? -50.719 -7.568 -0.860 1.00 28.65 454 ASN B C 1
ATOM 6162 O O . ASN B 2 396 ? -50.832 -6.507 -0.240 1.00 24.83 454 ASN B O 1
ATOM 6167 N N . LYS B 2 397 ? -51.686 -8.065 -1.620 1.00 24.97 455 LYS B N 1
ATOM 6168 C CA . LYS B 2 397 ? -53.014 -7.480 -1.623 1.00 27.09 455 LYS B CA 1
ATOM 6169 C C . LYS B 2 397 ? -53.828 -8.027 -0.455 1.00 26.59 455 LYS B C 1
ATOM 6170 O O . LYS B 2 397 ? -53.478 -9.053 0.135 1.00 25.72 455 LYS B O 1
ATOM 6176 N N . PRO B 2 398 ? -54.919 -7.351 -0.090 1.00 25.19 456 PRO B N 1
ATOM 6177 C CA . PRO B 2 398 ? -55.712 -7.824 1.055 1.00 21.82 456 PRO B CA 1
ATOM 6178 C C . PRO B 2 398 ? -56.203 -9.256 0.913 1.00 21.74 456 PRO B C 1
ATOM 6179 O O . PRO B 2 398 ? -56.295 -9.962 1.923 1.00 18.77 456 PRO B O 1
ATOM 6183 N N . ASP B 2 399 ? -56.526 -9.715 -0.300 1.00 18.53 457 ASP B N 1
ATOM 6184 C CA . ASP B 2 399 ? -56.930 -11.112 -0.454 1.00 26.11 457 ASP B CA 1
ATOM 6185 C C . ASP B 2 399 ? -55.756 -12.061 -0.227 1.00 23.68 457 ASP B C 1
ATOM 6186 O O . ASP B 2 399 ? -55.942 -13.165 0.308 1.00 26.00 457 ASP B O 1
ATOM 6191 N N . ASP B 2 400 ? -54.543 -11.642 -0.596 1.00 19.77 458 ASP B N 1
ATOM 6192 C CA . ASP B 2 400 ? -53.360 -12.432 -0.269 1.00 19.94 458 ASP B CA 1
ATOM 6193 C C . ASP B 2 400 ? -53.210 -12.588 1.238 1.00 22.41 458 ASP B C 1
ATOM 6194 O O . ASP B 2 400 ? -52.933 -13.685 1.734 1.00 24.56 458 ASP B O 1
ATOM 6199 N N . VAL B 2 401 ? -53.387 -11.495 1.984 1.00 17.98 459 VAL B N 1
ATOM 6200 C CA . VAL B 2 401 ? -53.279 -11.562 3.439 1.00 11.89 459 VAL B CA 1
ATOM 6201 C C . VAL B 2 401 ? -54.408 -12.404 4.018 1.00 18.31 459 VAL B C 1
ATOM 6202 O O . VAL B 2 401 ? -54.221 -13.129 5.003 1.00 16.57 459 VAL B O 1
ATOM 6206 N N . PHE B 2 402 ? -55.597 -12.322 3.417 1.00 16.83 460 PHE B N 1
ATOM 6207 C CA . PHE B 2 402 ? -56.705 -13.179 3.823 1.00 17.79 460 PHE B CA 1
ATOM 6208 C C . PHE B 2 402 ? -56.322 -14.650 3.711 1.00 17.11 460 PHE B C 1
ATOM 6209 O O . PHE B 2 402 ? -56.624 -15.450 4.604 1.00 17.02 460 PHE B O 1
ATOM 6217 N N . ILE B 2 403 ? -55.655 -15.023 2.617 1.00 20.57 461 ILE B N 1
ATOM 6218 C CA . ILE B 2 403 ? -55.206 -16.407 2.467 1.00 18.81 461 ILE B CA 1
ATOM 6219 C C . ILE B 2 403 ? -54.087 -16.726 3.457 1.00 22.51 461 ILE B C 1
ATOM 6220 O O . ILE B 2 403 ? -54.049 -17.815 4.042 1.00 17.53 461 ILE B O 1
ATOM 6225 N N . ASN B 2 404 ? -53.156 -15.788 3.657 1.00 22.17 462 ASN B N 1
ATOM 6226 C CA . ASN B 2 404 ? -52.035 -16.029 4.563 1.00 22.83 462 ASN B CA 1
ATOM 6227 C C . ASN B 2 404 ? -52.511 -16.322 5.978 1.00 24.87 462 ASN B C 1
ATOM 6228 O O . ASN B 2 404 ? -51.859 -17.074 6.711 1.00 21.00 462 ASN B O 1
ATOM 6233 N N . LEU B 2 405 ? -53.634 -15.736 6.382 1.00 25.93 463 LEU B N 1
ATOM 6234 C CA . LEU B 2 405 ? -54.212 -15.987 7.692 1.00 14.04 463 LEU B CA 1
ATOM 6235 C C . LEU B 2 405 ? -55.100 -17.222 7.708 1.00 18.35 463 LEU B C 1
ATOM 6236 O O . LEU B 2 405 ? -55.704 -17.522 8.743 1.00 14.98 463 LEU B O 1
ATOM 6241 N N . LYS B 2 406 ? -55.199 -17.937 6.586 1.00 18.81 464 LYS B N 1
ATOM 6242 C CA . LYS B 2 406 ? -55.990 -19.162 6.499 1.00 23.46 464 LYS B CA 1
ATOM 6243 C C . LYS B 2 406 ? -57.462 -18.906 6.806 1.00 24.58 464 LYS B C 1
ATOM 6244 O O . LYS B 2 406 ? -58.171 -19.793 7.288 1.00 22.47 464 LYS B O 1
ATOM 6250 N N . LEU B 2 407 ? -57.938 -17.692 6.525 1.00 17.98 465 LEU B N 1
ATOM 6251 C CA . LEU B 2 407 ? -59.334 -17.364 6.787 1.00 28.77 465 LEU B CA 1
ATOM 6252 C C . LEU B 2 407 ? -60.292 -18.082 5.848 1.00 20.77 465 LEU B C 1
ATOM 6253 O O . LEU B 2 407 ? -61.498 -18.092 6.114 1.00 21.59 465 LEU B O 1
ATOM 6258 N N . GLU B 2 408 ? -59.791 -18.683 4.767 1.00 21.96 466 GLU B N 1
ATOM 6259 C CA . GLU B 2 408 ? -60.619 -19.493 3.883 1.00 23.31 466 GLU B CA 1
ATOM 6260 C C . GLU B 2 408 ? -60.926 -20.869 4.458 1.00 28.43 466 GLU B C 1
ATOM 6261 O O . GLU B 2 408 ? -61.805 -21.560 3.930 1.00 33.28 466 GLU B O 1
ATOM 6267 N N . THR B 2 409 ? -60.227 -21.284 5.512 1.00 23.59 467 THR B N 1
ATOM 6268 C CA . THR B 2 409 ? -60.474 -22.561 6.168 1.00 25.31 467 THR B CA 1
ATOM 6269 C C . THR B 2 409 ? -61.328 -22.426 7.420 1.00 26.39 467 THR B C 1
ATOM 6270 O O . THR B 2 409 ? -61.573 -23.429 8.096 1.00 26.28 467 THR B O 1
ATOM 6274 N N . VAL B 2 410 ? -61.783 -21.219 7.746 1.00 26.96 468 VAL B N 1
ATOM 6275 C CA . VAL B 2 410 ? -62.503 -21.001 8.995 1.00 29.87 468 VAL B CA 1
ATOM 6276 C C . VAL B 2 410 ? -63.999 -21.267 8.855 1.00 30.44 468 VAL B C 1
ATOM 6277 O O . VAL B 2 410 ? -64.642 -21.696 9.818 1.00 37.09 468 VAL B O 1
ATOM 6281 N N . GLY B 2 411 ? -64.570 -21.019 7.682 1.00 33.94 469 GLY B N 1
ATOM 6282 C CA . GLY B 2 411 ? -65.984 -21.254 7.476 1.00 25.65 469 GLY B CA 1
ATOM 6283 C C . GLY B 2 411 ? -66.888 -20.200 8.082 1.00 28.17 469 GLY B C 1
ATOM 6284 O O . GLY B 2 411 ? -66.566 -19.007 8.084 1.00 34.40 469 GLY B O 1
ATOM 6285 N N . GLU B 2 412 ? -68.011 -20.652 8.646 1.00 38.03 470 GLU B N 1
ATOM 6286 C CA . GLU B 2 412 ? -69.102 -19.748 8.995 1.00 35.51 470 GLU B CA 1
ATOM 6287 C C . GLU B 2 412 ? -68.647 -18.630 9.926 1.00 36.92 470 GLU B C 1
ATOM 6288 O O . GLU B 2 412 ? -69.080 -17.481 9.781 1.00 50.33 470 GLU B O 1
ATOM 6294 N N A ASN B 2 413 ? -67.756 -18.949 10.863 0.50 33.28 471 ASN B N 1
ATOM 6295 N N B ASN B 2 413 ? -67.798 -18.934 10.906 0.50 33.28 471 ASN B N 1
ATOM 6296 C CA A ASN B 2 413 ? -67.329 -18.040 11.915 0.50 34.22 471 ASN B CA 1
ATOM 6297 C CA B ASN B 2 413 ? -67.431 -17.923 11.890 0.50 34.15 471 ASN B CA 1
ATOM 6298 C C A ASN B 2 413 ? -66.174 -17.142 11.493 0.50 34.12 471 ASN B C 1
ATOM 6299 C C B ASN B 2 413 ? -66.198 -17.116 11.489 0.50 34.14 471 ASN B C 1
ATOM 6300 O O A ASN B 2 413 ? -65.573 -16.483 12.349 0.50 34.95 471 ASN B O 1
ATOM 6301 O O B ASN B 2 413 ? -65.575 -16.485 12.352 0.50 34.96 471 ASN B O 1
ATOM 6310 N N . VAL B 2 414 ? -65.857 -17.090 10.196 1.00 24.54 472 VAL B N 1
ATOM 6311 C CA . VAL B 2 414 ? -64.737 -16.267 9.744 1.00 19.15 472 VAL B CA 1
ATOM 6312 C C . VAL B 2 414 ? -64.914 -14.824 10.193 1.00 25.67 472 VAL B C 1
ATOM 6313 O O . VAL B 2 414 ? -63.930 -14.120 10.455 1.00 26.71 472 VAL B O 1
ATOM 6317 N N . PHE B 2 415 ? -66.161 -14.362 10.302 1.00 18.62 473 PHE B N 1
ATOM 6318 C CA . PHE B 2 415 ? -66.414 -12.972 10.660 1.00 27.35 473 PHE B CA 1
ATOM 6319 C C . PHE B 2 415 ? -66.106 -12.673 12.118 1.00 29.53 473 PHE B C 1
ATOM 6320 O O . PHE B 2 415 ? -65.841 -11.514 12.453 1.00 29.18 473 PHE B O 1
ATOM 6328 N N A GLU B 2 416 ? -66.145 -13.688 12.985 0.50 29.48 474 GLU B N 1
ATOM 6329 N N B GLU B 2 416 ? -66.132 -13.669 13.000 0.50 29.13 474 GLU B N 1
ATOM 6330 C CA A GLU B 2 416 ? -65.879 -13.536 14.410 0.50 33.50 474 GLU B CA 1
ATOM 6331 C CA B GLU B 2 416 ? -65.812 -13.416 14.398 0.50 33.38 474 GLU B CA 1
ATOM 6332 C C A GLU B 2 416 ? -64.484 -13.995 14.809 0.50 36.05 474 GLU B C 1
ATOM 6333 C C B GLU B 2 416 ? -64.532 -14.123 14.827 0.50 36.12 474 GLU B C 1
ATOM 6334 O O A GLU B 2 416 ? -64.128 -13.898 15.988 0.50 38.12 474 GLU B O 1
ATOM 6335 O O B GLU B 2 416 ? -64.305 -14.326 16.024 0.50 39.35 474 GLU B O 1
ATOM 6346 N N . SER B 2 417 ? -63.692 -14.495 13.866 1.00 30.75 475 SER B N 1
ATOM 6347 C CA . SER B 2 417 ? -62.359 -14.965 14.185 1.00 29.48 475 SER B CA 1
ATOM 6348 C C . SER B 2 417 ? -61.493 -13.797 14.654 1.00 29.80 475 SER B C 1
ATOM 6349 O O . SER B 2 417 ? -61.652 -12.668 14.182 1.00 27.35 475 SER B O 1
ATOM 6352 N N . PRO B 2 418 ? -60.576 -14.039 15.593 1.00 33.01 476 PRO B N 1
ATOM 6353 C CA . PRO B 2 418 ? -59.653 -12.967 15.998 1.00 33.64 476 PRO B CA 1
ATOM 6354 C C . PRO B 2 418 ? -58.765 -12.475 14.866 1.00 27.92 476 PRO B C 1
ATOM 6355 O O . PRO B 2 418 ? -58.284 -11.337 14.934 1.00 29.07 476 PRO B O 1
ATOM 6359 N N . LEU B 2 419 ? -58.534 -13.289 13.829 1.00 14.50 477 LEU B N 1
ATOM 6360 C CA . LEU B 2 419 ? -57.715 -12.870 12.695 1.00 23.28 477 LEU B CA 1
ATOM 6361 C C . LEU B 2 419 ? -58.472 -11.986 11.708 1.00 25.94 477 LEU B C 1
ATOM 6362 O O . LEU B 2 419 ? -57.842 -11.340 10.857 1.00 23.67 477 LEU B O 1
ATOM 6367 N N . TRP B 2 420 ? -59.805 -11.950 11.790 1.00 19.53 478 TRP B N 1
ATOM 6368 C CA . TRP B 2 420 ? -60.564 -11.039 10.939 1.00 24.16 478 TRP B CA 1
ATOM 6369 C C . TRP B 2 420 ? -60.152 -9.596 11.193 1.00 22.86 478 TRP B C 1
ATOM 6370 O O . TRP B 2 420 ? -60.116 -8.774 10.266 1.00 25.91 478 TRP B O 1
ATOM 6381 N N . SER B 2 421 ? -59.838 -9.268 12.448 1.00 20.67 479 SER B N 1
ATOM 6382 C CA . SER B 2 421 ? -59.359 -7.928 12.761 1.00 25.12 479 SER B CA 1
ATOM 6383 C C . SER B 2 421 ? -58.048 -7.635 12.044 1.00 27.49 479 SER B C 1
ATOM 6384 O O . SER B 2 421 ? -57.849 -6.529 11.538 1.00 29.24 479 SER B O 1
ATOM 6387 N N . PHE B 2 422 ? -57.138 -8.612 11.994 1.00 22.47 480 PHE B N 1
ATOM 6388 C CA . PHE B 2 422 ? -55.899 -8.418 11.247 1.00 23.04 480 PHE B CA 1
ATOM 6389 C C . PHE B 2 422 ? -56.186 -8.197 9.768 1.00 18.99 480 PHE B C 1
ATOM 6390 O O . PHE B 2 422 ? -55.573 -7.335 9.123 1.00 23.95 480 PHE B O 1
ATOM 6398 N N . TYR B 2 423 ? -57.120 -8.972 9.214 1.00 20.95 481 TYR B N 1
ATOM 6399 C CA . TYR B 2 423 ? -57.469 -8.810 7.805 1.00 17.88 481 TYR B CA 1
ATOM 6400 C C . TYR B 2 423 ? -57.978 -7.399 7.527 1.00 18.72 481 TYR B C 1
ATOM 6401 O O . TYR B 2 423 ? -57.541 -6.747 6.572 1.00 18.65 481 TYR B O 1
ATOM 6410 N N . THR B 2 424 ? -58.894 -6.903 8.366 1.00 21.40 482 THR B N 1
ATOM 6411 C CA . THR B 2 424 ? -59.450 -5.566 8.147 1.00 32.15 482 THR B CA 1
ATOM 6412 C C . THR B 2 424 ? -58.410 -4.474 8.392 1.00 22.82 482 THR B C 1
ATOM 6413 O O . THR B 2 424 ? -58.409 -3.444 7.704 1.00 27.34 482 THR B O 1
ATOM 6417 N N A LYS B 2 425 ? -57.521 -4.676 9.367 0.50 26.24 483 LYS B N 1
ATOM 6418 N N B LYS B 2 425 ? -57.521 -4.675 9.367 0.50 26.24 483 LYS B N 1
ATOM 6419 C CA A LYS B 2 425 ? -56.444 -3.722 9.606 0.50 22.57 483 LYS B CA 1
ATOM 6420 C CA B LYS B 2 425 ? -56.444 -3.719 9.604 0.50 23.08 483 LYS B CA 1
ATOM 6421 C C A LYS B 2 425 ? -55.557 -3.592 8.373 0.50 23.79 483 LYS B C 1
ATOM 6422 C C B LYS B 2 425 ? -55.556 -3.591 8.372 0.50 24.08 483 LYS B C 1
ATOM 6423 O O A LYS B 2 425 ? -55.227 -2.478 7.934 0.50 25.15 483 LYS B O 1
ATOM 6424 O O B LYS B 2 425 ? -55.223 -2.478 7.934 0.50 25.15 483 LYS B O 1
ATOM 6435 N N . PHE B 2 426 ? -55.174 -4.730 7.788 1.00 24.72 484 PHE B N 1
ATOM 6436 C CA . PHE B 2 426 ? -54.380 -4.692 6.569 1.00 31.88 484 PHE B CA 1
ATOM 6437 C C . PHE B 2 426 ? -55.164 -4.071 5.426 1.00 22.39 484 PHE B C 1
ATOM 6438 O O . PHE B 2 426 ? -54.593 -3.372 4.589 1.00 25.54 484 PHE B O 1
ATOM 6446 N N . LEU B 2 427 ? -56.468 -4.344 5.349 1.00 23.86 485 LEU B N 1
ATOM 6447 C CA . LEU B 2 427 ? -57.272 -3.742 4.291 1.00 23.82 485 LEU B CA 1
ATOM 6448 C C . LEU B 2 427 ? -57.227 -2.219 4.381 1.00 28.50 485 LEU B C 1
ATOM 6449 O O . LEU B 2 427 ? -57.044 -1.529 3.370 1.00 27.29 485 LEU B O 1
ATOM 6454 N N . GLU B 2 428 ? -57.378 -1.677 5.596 1.00 24.50 486 GLU B N 1
ATOM 6455 C CA . GLU B 2 428 ? -57.335 -0.226 5.779 1.00 27.77 486 GLU B CA 1
ATOM 6456 C C . GLU B 2 428 ? -55.971 0.324 5.389 1.00 37.92 486 GLU B C 1
ATOM 6457 O O . GLU B 2 428 ? -55.860 1.294 4.620 1.00 29.91 486 GLU B O 1
ATOM 6463 N N . LYS B 2 429 ? -54.917 -0.309 5.902 1.00 33.98 487 LYS B N 1
ATOM 6464 C CA . LYS B 2 429 ? -53.567 0.085 5.528 1.00 37.75 487 LYS B CA 1
ATOM 6465 C C . LYS B 2 429 ? -53.345 0.070 4.012 1.00 31.04 487 LYS B C 1
ATOM 6466 O O . LYS B 2 429 ? -52.888 1.067 3.434 1.00 34.44 487 LYS B O 1
ATOM 6472 N N . TYR B 2 430 ? -53.682 -1.031 3.355 1.00 34.13 488 TYR B N 1
ATOM 6473 C CA . TYR B 2 430 ? -53.452 -1.144 1.922 1.00 32.28 488 TYR B CA 1
ATOM 6474 C C . TYR B 2 430 ? -54.243 -0.104 1.132 1.00 31.85 488 TYR B C 1
ATOM 6475 O O . TYR B 2 430 ? -53.702 0.537 0.219 1.00 32.80 488 TYR B O 1
ATOM 6484 N N . ASN B 2 431 ? -55.518 0.089 1.470 1.00 34.68 489 ASN B N 1
ATOM 6485 C CA . ASN B 2 431 ? -56.324 1.074 0.760 1.00 36.19 489 ASN B CA 1
ATOM 6486 C C . ASN B 2 431 ? -55.772 2.483 0.951 1.00 42.01 489 ASN B C 1
ATOM 6487 O O . ASN B 2 431 ? -55.743 3.281 0.006 1.00 37.13 489 ASN B O 1
ATOM 6492 N N . THR B 2 432 ? -55.317 2.807 2.164 1.00 39.52 490 THR B N 1
ATOM 6493 C CA . THR B 2 432 ? -54.718 4.120 2.384 1.00 35.79 490 THR B CA 1
ATOM 6494 C C . THR B 2 432 ? -53.442 4.287 1.565 1.00 47.60 490 THR B C 1
ATOM 6495 O O . THR B 2 432 ? -53.156 5.382 1.064 1.00 46.28 490 THR B O 1
ATOM 6499 N N . ALA B 2 433 ? -52.662 3.214 1.419 1.00 38.49 491 ALA B N 1
ATOM 6500 C CA . ALA B 2 433 ? -51.399 3.296 0.694 1.00 39.19 491 ALA B CA 1
ATOM 6501 C C . ALA B 2 433 ? -51.558 3.184 -0.817 1.00 45.18 491 ALA B C 1
ATOM 6502 O O . ALA B 2 433 ? -50.574 3.375 -1.540 1.00 48.77 491 ALA B O 1
ATOM 6504 N N . ASN B 2 434 ? -52.754 2.874 -1.314 1.00 41.59 492 ASN B N 1
ATOM 6505 C CA . ASN B 2 434 ? -53.005 2.721 -2.747 1.00 43.48 492 ASN B CA 1
ATOM 6506 C C . ASN B 2 434 ? -54.263 3.500 -3.109 1.00 46.16 492 ASN B C 1
ATOM 6507 O O . ASN B 2 434 ? -55.334 2.914 -3.321 1.00 44.68 492 ASN B O 1
ATOM 6512 N N . PRO B 2 435 ? -54.165 4.828 -3.204 1.00 46.77 493 PRO B N 1
ATOM 6513 C CA . PRO B 2 435 ? -55.377 5.642 -3.404 1.00 46.73 493 PRO B CA 1
ATOM 6514 C C . PRO B 2 435 ? -56.116 5.354 -4.700 1.00 51.31 493 PRO B C 1
ATOM 6515 O O . PRO B 2 435 ? -57.309 5.667 -4.793 1.00 57.55 493 PRO B O 1
ATOM 6519 N N . GLY B 2 436 ? -55.457 4.784 -5.704 1.00 42.31 494 GLY B N 1
ATOM 6520 C CA . GLY B 2 436 ? -56.106 4.474 -6.958 1.00 46.24 494 GLY B CA 1
ATOM 6521 C C . GLY B 2 436 ? -56.502 3.029 -7.156 1.00 58.90 494 GLY B C 1
ATOM 6522 O O . GLY B 2 436 ? -57.144 2.712 -8.163 1.00 55.13 494 GLY B O 1
ATOM 6523 N N . LYS B 2 437 ? -56.151 2.142 -6.228 1.00 48.64 495 LYS B N 1
ATOM 6524 C CA . LYS B 2 437 ? -56.349 0.704 -6.377 1.00 49.17 495 LYS B CA 1
ATOM 6525 C C . LYS B 2 437 ? -57.046 0.114 -5.162 1.00 39.59 495 LYS B C 1
ATOM 6526 O O . LYS B 2 437 ? -56.755 -1.012 -4.752 1.00 34.89 495 LYS B O 1
ATOM 6532 N N . GLU B 2 438 ? -57.975 0.853 -4.560 1.00 41.96 496 GLU B N 1
ATOM 6533 C CA . GLU B 2 438 ? -58.596 0.379 -3.331 1.00 32.66 496 GLU B CA 1
ATOM 6534 C C . GLU B 2 438 ? -59.282 -0.963 -3.556 1.00 32.67 496 GLU B C 1
ATOM 6535 O O . GLU B 2 438 ? -59.901 -1.199 -4.596 1.00 34.47 496 GLU B O 1
ATOM 6541 N N . GLN B 2 439 ? -59.153 -1.849 -2.574 1.00 32.84 497 GLN B N 1
ATOM 6542 C CA . GLN B 2 439 ? -59.818 -3.141 -2.579 1.00 25.81 497 GLN B CA 1
ATOM 6543 C C . GLN B 2 439 ? -60.977 -3.122 -1.591 1.00 30.37 497 GLN B C 1
ATOM 6544 O O . GLN B 2 439 ? -61.014 -2.315 -0.658 1.00 32.00 497 GLN B O 1
ATOM 6550 N N . THR B 2 440 ? -61.929 -4.021 -1.804 1.00 33.04 498 THR B N 1
ATOM 6551 C CA . THR B 2 440 ? -63.072 -4.147 -0.915 1.00 34.37 498 THR B CA 1
ATOM 6552 C C . THR B 2 440 ? -62.894 -5.317 0.046 1.00 28.50 498 THR B C 1
ATOM 6553 O O . THR B 2 440 ? -62.155 -6.270 -0.211 1.00 26.20 498 THR B O 1
ATOM 6557 N N . MET B 2 441 ? -63.599 -5.220 1.172 1.00 16.39 499 MET B N 1
ATOM 6558 C CA . MET B 2 441 ? -63.551 -6.250 2.199 1.00 24.44 499 MET B CA 1
ATOM 6559 C C . MET B 2 441 ? -64.029 -7.600 1.682 1.00 26.88 499 MET B C 1
ATOM 6560 O O . MET B 2 441 ? -63.638 -8.637 2.230 1.00 22.23 499 MET B O 1
ATOM 6565 N N . ILE B 2 442 ? -64.856 -7.612 0.632 1.00 25.57 500 ILE B N 1
ATOM 6566 C CA . ILE B 2 442 ? -65.354 -8.866 0.071 1.00 22.87 500 ILE B CA 1
ATOM 6567 C C . ILE B 2 442 ? -64.332 -9.587 -0.792 1.00 23.34 500 ILE B C 1
ATOM 6568 O O . ILE B 2 442 ? -64.539 -10.760 -1.114 1.00 20.78 500 ILE B O 1
ATOM 6573 N N . SER B 2 443 ? -63.243 -8.924 -1.188 1.00 23.33 501 SER B N 1
ATOM 6574 C CA . SER B 2 443 ? -62.299 -9.548 -2.113 1.00 23.99 501 SER B CA 1
ATOM 6575 C C . SER B 2 443 ? -61.671 -10.803 -1.512 1.00 22.71 501 SER B C 1
ATOM 6576 O O . SER B 2 443 ? -61.571 -11.841 -2.182 1.00 23.49 501 SER B O 1
ATOM 6579 N N . GLY B 2 444 ? -61.249 -10.730 -0.247 1.00 15.92 502 GLY B N 1
ATOM 6580 C CA . GLY B 2 444 ? -60.675 -11.901 0.397 1.00 22.00 502 GLY B CA 1
ATOM 6581 C C . GLY B 2 444 ? -61.666 -13.041 0.534 1.00 19.46 502 GLY B C 1
ATOM 6582 O O . GLY B 2 444 ? -61.338 -14.199 0.261 1.00 20.60 502 GLY B O 1
ATOM 6583 N N . LEU B 2 445 ? -62.894 -12.730 0.957 1.00 17.97 503 LEU B N 1
ATOM 6584 C CA . LEU B 2 445 ? -63.917 -13.763 1.094 1.00 25.74 503 LEU B CA 1
ATOM 6585 C C . LEU B 2 445 ? -64.241 -14.401 -0.252 1.00 17.72 503 LEU B C 1
ATOM 6586 O O . LEU B 2 445 ? -64.413 -15.622 -0.344 1.00 21.85 503 LEU B O 1
ATOM 6591 N N . ALA B 2 446 ? -64.334 -13.589 -1.305 1.00 16.41 504 ALA B N 1
ATOM 6592 C CA . ALA B 2 446 ? -64.617 -14.120 -2.633 1.00 23.26 504 ALA B CA 1
ATOM 6593 C C . ALA B 2 446 ? -63.491 -15.023 -3.110 1.00 24.76 504 ALA B C 1
ATOM 6594 O O . ALA B 2 446 ? -63.740 -16.061 -3.734 1.00 23.00 504 ALA B O 1
ATOM 6596 N N . ARG B 2 447 ? -62.240 -14.645 -2.832 1.00 23.40 505 ARG B N 1
ATOM 6597 C CA . ARG B 2 447 ? -61.131 -15.533 -3.161 1.00 28.87 505 ARG B CA 1
ATOM 6598 C C . ARG B 2 447 ? -61.215 -16.836 -2.372 1.00 26.83 505 ARG B C 1
ATOM 6599 O O . ARG B 2 447 ? -60.935 -17.914 -2.909 1.00 25.38 505 ARG B O 1
ATOM 6607 N N . GLY B 2 448 ? -61.603 -16.757 -1.096 1.00 22.55 506 GLY B N 1
ATOM 6608 C CA . GLY B 2 448 ? -61.574 -17.934 -0.244 1.00 20.88 506 GLY B CA 1
ATOM 6609 C C . GLY B 2 448 ? -62.785 -18.839 -0.345 1.00 28.72 506 GLY B C 1
ATOM 6610 O O . GLY B 2 448 ? -62.682 -20.038 -0.066 1.00 22.00 506 GLY B O 1
ATOM 6611 N N . TYR B 2 449 ? -63.939 -18.300 -0.736 1.00 21.33 507 TYR B N 1
ATOM 6612 C CA . TYR B 2 449 ? -65.179 -19.065 -0.766 1.00 19.15 507 TYR B CA 1
ATOM 6613 C C . TYR B 2 449 ? -65.910 -18.829 -2.080 1.00 22.17 507 TYR B C 1
ATOM 6614 O O . TYR B 2 449 ? -65.871 -17.731 -2.641 1.00 20.40 507 TYR B O 1
ATOM 6623 N N . ASN B 2 450 ? -66.586 -19.870 -2.564 1.00 24.26 508 ASN B N 1
ATOM 6624 C CA . ASN B 2 450 ? -67.293 -19.767 -3.832 1.00 25.25 508 ASN B CA 1
ATOM 6625 C C . ASN B 2 450 ? -68.654 -19.101 -3.635 1.00 24.03 508 ASN B C 1
ATOM 6626 O O . ASN B 2 450 ? -69.089 -18.822 -2.513 1.00 19.23 508 ASN B O 1
ATOM 6631 N N . ASP B 2 451 ? -69.336 -18.855 -4.757 1.00 21.82 509 ASP B N 1
ATOM 6632 C CA . ASP B 2 451 ? -70.512 -17.989 -4.743 1.00 23.79 509 ASP B CA 1
ATOM 6633 C C . ASP B 2 451 ? -71.589 -18.513 -3.799 1.00 19.97 509 ASP B C 1
ATOM 6634 O O . ASP B 2 451 ? -72.077 -17.780 -2.932 1.00 26.47 509 ASP B O 1
ATOM 6639 N N . VAL B 2 452 ? -71.976 -19.780 -3.948 1.00 17.06 510 VAL B N 1
ATOM 6640 C CA . VAL B 2 452 ? -73.065 -20.310 -3.132 1.00 17.01 510 VAL B CA 1
ATOM 6641 C C . VAL B 2 452 ? -72.664 -20.350 -1.661 1.00 21.86 510 VAL B C 1
ATOM 6642 O O . VAL B 2 452 ? -73.442 -19.964 -0.778 1.00 20.49 510 VAL B O 1
ATOM 6646 N N . THR B 2 453 ? -71.445 -20.813 -1.372 1.00 23.40 511 THR B N 1
ATOM 6647 C CA . THR B 2 453 ? -70.995 -20.896 0.014 1.00 20.64 511 THR B CA 1
ATOM 6648 C C . THR B 2 453 ? -70.924 -19.513 0.652 1.00 15.78 511 THR B C 1
ATOM 6649 O O . THR B 2 453 ? -71.384 -19.313 1.782 1.00 20.43 511 THR B O 1
ATOM 6653 N N . LEU B 2 454 ? -70.347 -18.543 -0.059 1.00 16.15 512 LEU B N 1
ATOM 6654 C CA . LEU B 2 454 ? -70.237 -17.195 0.490 1.00 17.92 512 LEU B CA 1
ATOM 6655 C C . LEU B 2 454 ? -71.610 -16.568 0.695 1.00 21.42 512 LEU B C 1
ATOM 6656 O O . LEU B 2 454 ? -71.858 -15.915 1.717 1.00 18.67 512 LEU B O 1
ATOM 6661 N N . THR B 2 455 ? -72.517 -16.746 -0.269 1.00 19.25 513 THR B N 1
ATOM 6662 C CA . THR B 2 455 ? -73.862 -16.202 -0.120 1.00 17.54 513 THR B CA 1
ATOM 6663 C C . THR B 2 455 ? -74.560 -16.799 1.094 1.00 20.08 513 THR B C 1
ATOM 6664 O O . THR B 2 455 ? -75.187 -16.074 1.878 1.00 20.61 513 THR B O 1
ATOM 6668 N N . ASN B 2 456 ? -74.459 -18.119 1.272 1.00 16.84 514 ASN B N 1
ATOM 6669 C CA . ASN B 2 456 ? -75.074 -18.749 2.436 1.00 12.97 514 ASN B CA 1
ATOM 6670 C C . ASN B 2 456 ? -74.442 -18.252 3.730 1.00 19.65 514 ASN B C 1
ATOM 6671 O O . ASN B 2 456 ? -75.141 -18.034 4.727 1.00 22.22 514 ASN B O 1
ATOM 6676 N N . MET B 2 457 ? -73.120 -18.068 3.736 1.00 18.81 515 MET B N 1
ATOM 6677 C CA . MET B 2 457 ? -72.449 -17.555 4.926 1.00 20.89 515 MET B CA 1
ATOM 6678 C C . MET B 2 457 ? -72.968 -16.170 5.284 1.00 16.91 515 MET B C 1
ATOM 6679 O O . MET B 2 457 ? -73.268 -15.885 6.449 1.00 21.57 515 MET B O 1
ATOM 6684 N N . LEU B 2 458 ? -73.069 -15.289 4.286 1.00 16.02 516 LEU B N 1
ATOM 6685 C CA . LEU B 2 458 ? -73.560 -13.937 4.536 1.00 19.81 516 LEU B CA 1
ATOM 6686 C C . LEU B 2 458 ? -75.003 -13.956 5.021 1.00 23.80 516 LEU B C 1
ATOM 6687 O O . LEU B 2 458 ? -75.363 -13.227 5.954 1.00 17.91 516 LEU B O 1
ATOM 6692 N N . LEU B 2 459 ? -75.845 -14.787 4.402 1.00 20.19 517 LEU B N 1
ATOM 6693 C CA . LEU B 2 459 ? -77.239 -14.867 4.824 1.00 25.55 517 LEU B CA 1
ATOM 6694 C C . LEU B 2 459 ? -77.347 -15.352 6.263 1.00 20.78 517 LEU B C 1
ATOM 6695 O O . LEU B 2 459 ? -78.141 -14.821 7.048 1.00 22.81 517 LEU B O 1
ATOM 6700 N N . LYS B 2 460 ? -76.553 -16.360 6.631 1.00 19.31 518 LYS B N 1
ATOM 6701 C CA . LYS B 2 460 ? -76.583 -16.851 8.005 1.00 25.12 518 LYS B CA 1
ATOM 6702 C C . LYS B 2 460 ? -76.101 -15.785 8.979 1.00 28.35 518 LYS B C 1
ATOM 6703 O O . LYS B 2 460 ? -76.710 -15.576 10.034 1.00 23.84 518 LYS B O 1
ATOM 6709 N N . ALA B 2 461 ? -75.013 -15.090 8.637 1.00 22.23 519 ALA B N 1
ATOM 6710 C CA . ALA B 2 461 ? -74.481 -14.069 9.531 1.00 26.07 519 ALA B CA 1
ATOM 6711 C C . ALA B 2 461 ? -75.440 -12.895 9.678 1.00 29.89 519 ALA B C 1
ATOM 6712 O O . ALA B 2 461 ? -75.431 -12.215 10.710 1.00 24.34 519 ALA B O 1
ATOM 6714 N N . LYS B 2 462 ? -76.271 -12.641 8.665 1.00 19.44 520 LYS B N 1
ATOM 6715 C CA . LYS B 2 462 ? -77.219 -11.536 8.761 1.00 25.65 520 LYS B CA 1
ATOM 6716 C C . LYS B 2 462 ? -78.237 -11.759 9.872 1.00 27.78 520 LYS B C 1
ATOM 6717 O O . LYS B 2 462 ? -78.787 -10.792 10.411 1.00 42.46 520 LYS B O 1
ATOM 6723 N N . GLU B 2 463 ? -78.503 -13.017 10.229 1.00 31.07 521 GLU B N 1
ATOM 6724 C CA . GLU B 2 463 ? -79.471 -13.312 11.279 1.00 38.02 521 GLU B CA 1
ATOM 6725 C C . GLU B 2 463 ? -78.903 -13.121 12.680 1.00 45.46 521 GLU B C 1
ATOM 6726 O O . GLU B 2 463 ? -79.677 -13.056 13.642 1.00 46.24 521 GLU B O 1
ATOM 6732 N N . ALA B 2 464 ? -77.581 -13.033 12.820 1.00 35.20 522 ALA B N 1
ATOM 6733 C CA . ALA B 2 464 ? -76.961 -12.810 14.120 1.00 32.87 522 ALA B CA 1
ATOM 6734 C C . ALA B 2 464 ? -76.783 -11.316 14.352 1.00 25.63 522 ALA B C 1
ATOM 6735 O O . ALA B 2 464 ? -76.172 -10.641 13.514 1.00 29.50 522 ALA B O 1
ATOM 6737 N N . PRO B 2 465 ? -77.296 -10.760 15.452 1.00 32.51 523 PRO B N 1
ATOM 6738 C CA . PRO B 2 465 ? -77.198 -9.303 15.645 1.00 24.76 523 PRO B CA 1
ATOM 6739 C C . PRO B 2 465 ? -75.773 -8.782 15.656 1.00 23.27 523 PRO B C 1
ATOM 6740 O O . PRO B 2 465 ? -75.537 -7.651 15.210 1.00 25.10 523 PRO B O 1
ATOM 6744 N N . SER B 2 466 ? -74.813 -9.563 16.155 1.00 19.68 524 SER B N 1
ATOM 6745 C CA . SER B 2 466 ? -73.438 -9.080 16.221 1.00 23.15 524 SER B CA 1
ATOM 6746 C C . SER B 2 466 ? -72.788 -8.986 14.847 1.00 21.76 524 SER B C 1
ATOM 6747 O O . SER B 2 466 ? -71.816 -8.240 14.686 1.00 28.84 524 SER B O 1
ATOM 6750 N N . THR B 2 467 ? -73.301 -9.712 13.852 1.00 28.19 525 THR B N 1
ATOM 6751 C CA . THR B 2 467 ? -72.742 -9.677 12.505 1.00 27.65 525 THR B CA 1
ATOM 6752 C C . THR B 2 467 ? -73.722 -9.161 11.458 1.00 22.18 525 THR B C 1
ATOM 6753 O O . THR B 2 467 ? -73.392 -9.183 10.269 1.00 19.95 525 THR B O 1
ATOM 6757 N N . LYS B 2 468 ? -74.915 -8.708 11.853 1.00 26.01 526 LYS B N 1
ATOM 6758 C CA . LYS B 2 468 ? -75.914 -8.320 10.858 1.00 26.00 526 LYS B CA 1
ATOM 6759 C C . LYS B 2 468 ? -75.429 -7.153 10.005 1.00 22.49 526 LYS B C 1
ATOM 6760 O O . LYS B 2 468 ? -75.554 -7.175 8.776 1.00 23.28 526 LYS B O 1
ATOM 6766 N N . THR B 2 469 ? -74.886 -6.114 10.644 1.00 25.39 527 THR B N 1
ATOM 6767 C CA . THR B 2 469 ? -74.441 -4.937 9.900 1.00 24.53 527 THR B CA 1
ATOM 6768 C C . THR B 2 469 ? -73.359 -5.308 8.894 1.00 20.39 527 THR B C 1
ATOM 6769 O O . THR B 2 469 ? -73.440 -4.960 7.704 1.00 27.75 527 THR B O 1
ATOM 6773 N N . LEU B 2 470 ? -72.334 -6.022 9.363 1.00 24.88 528 LEU B N 1
ATOM 6774 C CA . LEU B 2 470 ? -71.232 -6.409 8.492 1.00 26.14 528 LEU B CA 1
ATOM 6775 C C . LEU B 2 470 ? -71.718 -7.304 7.362 1.00 20.20 528 LEU B C 1
ATOM 6776 O O . LEU B 2 470 ? -71.300 -7.141 6.212 1.00 24.03 528 LEU B O 1
ATOM 6781 N N . ALA B 2 471 ? -72.609 -8.252 7.666 1.00 20.21 529 ALA B N 1
ATOM 6782 C CA . ALA B 2 471 ? -73.108 -9.159 6.640 1.00 17.82 529 ALA B CA 1
ATOM 6783 C C . ALA B 2 471 ? -73.924 -8.419 5.589 1.00 17.31 529 ALA B C 1
ATOM 6784 O O . ALA B 2 471 ? -73.827 -8.726 4.397 1.00 15.70 529 ALA B O 1
ATOM 6786 N N . THR B 2 472 ? -74.744 -7.451 6.004 1.00 18.65 530 THR B N 1
ATOM 6787 C CA . THR B 2 472 ? -75.507 -6.667 5.035 1.00 21.50 530 THR B CA 1
ATOM 6788 C C . THR B 2 472 ? -74.573 -5.891 4.112 1.00 19.03 530 THR B C 1
ATOM 6789 O O . THR B 2 472 ? -74.716 -5.921 2.874 1.00 31.25 530 THR B O 1
ATOM 6793 N N . LYS B 2 473 ? -73.583 -5.212 4.702 1.00 18.81 531 LYS B N 1
ATOM 6794 C CA . LYS B 2 473 ? -72.612 -4.492 3.885 1.00 24.80 531 LYS B CA 1
ATOM 6795 C C . LYS B 2 473 ? -71.895 -5.436 2.928 1.00 11.78 531 LYS B C 1
ATOM 6796 O O . LYS B 2 473 ? -71.691 -5.109 1.753 1.00 26.74 531 LYS B O 1
ATOM 6802 N N . LEU B 2 474 ? -71.507 -6.616 3.414 1.00 19.39 532 LEU B N 1
ATOM 6803 C CA . LEU B 2 474 ? -70.759 -7.553 2.585 1.00 25.42 532 LEU B CA 1
ATOM 6804 C C . LEU B 2 474 ? -71.620 -8.141 1.479 1.00 15.70 532 LEU B C 1
ATOM 6805 O O . LEU B 2 474 ? -71.108 -8.440 0.401 1.00 17.49 532 LEU B O 1
ATOM 6810 N N . GLU B 2 475 ? -72.917 -8.332 1.721 1.00 17.10 533 GLU B N 1
ATOM 6811 C CA . GLU B 2 475 ? -73.798 -8.789 0.651 1.00 19.47 533 GLU B CA 1
ATOM 6812 C C . GLU B 2 475 ? -73.872 -7.755 -0.464 1.00 22.24 533 GLU B C 1
ATOM 6813 O O . GLU B 2 475 ? -73.781 -8.097 -1.654 1.00 18.98 533 GLU B O 1
ATOM 6819 N N . ASP B 2 476 ? -74.017 -6.476 -0.101 1.00 21.64 534 ASP B N 1
ATOM 6820 C CA . ASP B 2 476 ? -73.979 -5.442 -1.134 1.00 20.65 534 ASP B CA 1
ATOM 6821 C C . ASP B 2 476 ? -72.636 -5.445 -1.863 1.00 20.10 534 ASP B C 1
ATOM 6822 O O . ASP B 2 476 ? -72.580 -5.329 -3.100 1.00 24.61 534 ASP B O 1
ATOM 6827 N N . GLU B 2 477 ? -71.542 -5.595 -1.111 1.00 23.18 535 GLU B N 1
ATOM 6828 C CA . GLU B 2 477 ? -70.218 -5.647 -1.722 1.00 21.26 535 GLU B CA 1
ATOM 6829 C C . GLU B 2 477 ? -70.101 -6.820 -2.685 1.00 19.21 535 GLU B C 1
ATOM 6830 O O . GLU B 2 477 ? -69.488 -6.696 -3.746 1.00 24.58 535 GLU B O 1
ATOM 6836 N N . LEU B 2 478 ? -70.661 -7.974 -2.318 1.00 17.31 536 LEU B N 1
ATOM 6837 C CA . LEU B 2 478 ? -70.615 -9.148 -3.182 1.00 16.56 536 LEU B CA 1
ATOM 6838 C C . LEU B 2 478 ? -71.397 -8.914 -4.464 1.00 18.93 536 LEU B C 1
ATOM 6839 O O . LEU B 2 478 ? -70.987 -9.361 -5.542 1.00 15.32 536 LEU B O 1
ATOM 6844 N N . VAL B 2 479 ? -72.539 -8.232 -4.368 1.00 18.81 537 VAL B N 1
ATOM 6845 C CA . VAL B 2 479 ? -73.279 -7.893 -5.581 1.00 13.82 537 VAL B CA 1
ATOM 6846 C C . VAL B 2 479 ? -72.414 -7.031 -6.495 1.00 22.96 537 VAL B C 1
ATOM 6847 O O . VAL B 2 479 ? -72.309 -7.279 -7.705 1.00 21.42 537 VAL B O 1
ATOM 6851 N N . GLN B 2 480 ? -71.762 -6.015 -5.922 1.00 23.26 538 GLN B N 1
ATOM 6852 C CA . GLN B 2 480 ? -70.877 -5.174 -6.729 1.00 24.94 538 GLN B CA 1
ATOM 6853 C C . GLN B 2 480 ? -69.712 -5.978 -7.300 1.00 27.24 538 GLN B C 1
ATOM 6854 O O . GLN B 2 480 ? -69.267 -5.730 -8.426 1.00 26.70 538 GLN B O 1
ATOM 6860 N N . TYR B 2 481 ? -69.194 -6.930 -6.523 1.00 25.58 539 TYR B N 1
ATOM 6861 C CA . TYR B 2 481 ? -68.083 -7.766 -6.966 1.00 27.43 539 TYR B CA 1
ATOM 6862 C C . TYR B 2 481 ? -68.478 -8.622 -8.161 1.00 28.08 539 TYR B C 1
ATOM 6863 O O . TYR B 2 481 ? -67.711 -8.760 -9.121 1.00 24.47 539 TYR B O 1
ATOM 6872 N N . TRP B 2 482 ? -69.671 -9.216 -8.111 1.00 28.91 540 TRP B N 1
ATOM 6873 C CA . TRP B 2 482 ? -70.173 -9.959 -9.260 1.00 24.91 540 TRP B CA 1
ATOM 6874 C C . TRP B 2 482 ? -70.359 -9.040 -10.459 1.00 30.75 540 TRP B C 1
ATOM 6875 O O . TRP B 2 482 ? -70.031 -9.409 -11.593 1.00 27.17 540 TRP B O 1
ATOM 6886 N N . LEU B 2 483 ? -70.885 -7.834 -10.225 1.00 30.24 541 LEU B N 1
ATOM 6887 C CA . LEU B 2 483 ? -71.097 -6.897 -11.324 1.00 30.05 541 LEU B CA 1
ATOM 6888 C C . LEU B 2 483 ? -69.780 -6.534 -12.003 1.00 36.96 541 LEU B C 1
ATOM 6889 O O . LEU B 2 483 ? -69.690 -6.526 -13.236 1.00 35.65 541 LEU B O 1
ATOM 6894 N N . ALA B 2 484 ? -68.744 -6.242 -11.214 1.00 33.04 542 ALA B N 1
ATOM 6895 C CA . ALA B 2 484 ? -67.447 -5.893 -11.777 1.00 38.11 542 ALA B CA 1
ATOM 6896 C C . ALA B 2 484 ? -66.831 -7.046 -12.555 1.00 35.64 542 ALA B C 1
ATOM 6897 O O . ALA B 2 484 ? -65.976 -6.814 -13.415 1.00 44.32 542 ALA B O 1
ATOM 6899 N N . ASP B 2 485 ? -67.246 -8.277 -12.275 1.00 45.81 543 ASP B N 1
ATOM 6900 C CA . ASP B 2 485 ? -66.666 -9.453 -12.886 1.00 36.14 543 ASP B CA 1
ATOM 6901 C C . ASP B 2 485 ? -67.499 -9.938 -14.069 1.00 43.45 543 ASP B C 1
ATOM 6902 O O . ASP B 2 485 ? -67.256 -11.039 -14.586 1.00 44.54 543 ASP B O 1
ATOM 6907 N N . LYS B 2 486 ? -68.461 -9.135 -14.530 1.00 41.52 544 LYS B N 1
ATOM 6908 C CA . LYS B 2 486 ? -69.152 -9.413 -15.780 1.00 51.45 544 LYS B CA 1
ATOM 6909 C C . LYS B 2 486 ? -70.055 -10.630 -15.726 1.00 44.25 544 LYS B C 1
ATOM 6910 O O . LYS B 2 486 ? -70.350 -11.229 -16.763 1.00 55.64 544 LYS B O 1
ATOM 6916 N N . LYS B 2 487 ? -70.524 -10.982 -14.537 1.00 34.51 545 LYS B N 1
ATOM 6917 C CA . LYS B 2 487 ? -71.297 -12.201 -14.357 1.00 45.29 545 LYS B CA 1
ATOM 6918 C C . LYS B 2 487 ? -72.643 -12.090 -15.066 1.00 31.46 545 LYS B C 1
ATOM 6919 O O . LYS B 2 487 ? -73.411 -11.152 -14.826 1.00 31.24 545 LYS B O 1
ATOM 6925 N N . LEU B 2 488 ? -72.923 -13.048 -15.936 1.00 26.48 546 LEU B N 1
ATOM 6926 C CA . LEU B 2 488 ? -74.235 -13.128 -16.557 1.00 39.12 546 LEU B CA 1
ATOM 6927 C C . LEU B 2 488 ? -75.246 -13.609 -15.524 1.00 33.37 546 LEU B C 1
ATOM 6928 O O . LEU B 2 488 ? -74.997 -14.612 -14.843 1.00 31.54 546 LEU B O 1
ATOM 6933 N N . PRO B 2 489 ? -76.385 -12.936 -15.372 1.00 28.38 547 PRO B N 1
ATOM 6934 C CA . PRO B 2 489 ? -77.329 -13.354 -14.324 1.00 26.27 547 PRO B CA 1
ATOM 6935 C C . PRO B 2 489 ? -77.715 -14.821 -14.422 1.00 29.61 547 PRO B C 1
ATOM 6936 O O . PRO B 2 489 ? -77.893 -15.483 -13.391 1.00 32.09 547 PRO B O 1
ATOM 6940 N N . ASP B 2 490 ? -77.840 -15.356 -15.639 1.00 27.91 548 ASP B N 1
ATOM 6941 C CA . ASP B 2 490 ? -78.278 -16.736 -15.792 1.00 30.81 548 ASP B CA 1
ATOM 6942 C C . ASP B 2 490 ? -77.165 -17.712 -15.434 1.00 30.04 548 ASP B C 1
ATOM 6943 O O . ASP B 2 490 ? -77.438 -18.815 -14.959 1.00 33.44 548 ASP B O 1
ATOM 6948 N N . LYS B 2 491 ? -75.911 -17.335 -15.666 1.00 27.87 549 LYS B N 1
ATOM 6949 C CA . LYS B 2 491 ? -74.815 -18.099 -15.096 1.00 29.01 549 LYS B CA 1
ATOM 6950 C C . LYS B 2 491 ? -74.821 -18.044 -13.572 1.00 29.69 549 LYS B C 1
ATOM 6951 O O . LYS B 2 491 ? -74.664 -19.077 -12.909 1.00 27.00 549 LYS B O 1
ATOM 6957 N N . LEU B 2 492 ? -75.000 -16.853 -12.990 1.00 24.82 550 LEU B N 1
ATOM 6958 C CA . LEU B 2 492 ? -75.011 -16.749 -11.530 1.00 29.63 550 LEU B CA 1
ATOM 6959 C C . LEU B 2 492 ? -76.109 -17.618 -10.922 1.00 21.86 550 LEU B C 1
ATOM 6960 O O . LEU B 2 492 ? -75.904 -18.255 -9.881 1.00 21.79 550 LEU B O 1
ATOM 6965 N N . PHE B 2 493 ? -77.283 -17.660 -11.558 1.00 24.92 551 PHE B N 1
ATOM 6966 C CA . PHE B 2 493 ? -78.356 -18.532 -11.084 1.00 20.99 551 PHE B CA 1
ATOM 6967 C C . PHE B 2 493 ? -77.858 -19.962 -10.904 1.00 22.82 551 PHE B C 1
ATOM 6968 O O . PHE B 2 493 ? -78.126 -20.606 -9.882 1.00 24.57 551 PHE B O 1
ATOM 6976 N N . GLY B 2 494 ? -77.122 -20.475 -11.892 1.00 20.38 552 GLY B N 1
ATOM 6977 C CA . GLY B 2 494 ? -76.549 -21.804 -11.760 1.00 16.51 552 GLY B CA 1
ATOM 6978 C C . GLY B 2 494 ? -75.491 -21.882 -10.675 1.00 24.52 552 GLY B C 1
ATOM 6979 O O . GLY B 2 494 ? -75.449 -22.847 -9.906 1.00 19.37 552 GLY B O 1
ATOM 6980 N N . TYR B 2 495 ? -74.623 -20.869 -10.596 1.00 24.23 553 TYR B N 1
ATOM 6981 C CA . TYR B 2 495 ? -73.562 -20.881 -9.592 1.00 23.26 553 TYR B CA 1
ATOM 6982 C C . TYR B 2 495 ? -74.134 -20.921 -8.180 1.00 27.93 553 TYR B C 1
ATOM 6983 O O . TYR B 2 495 ? -73.564 -21.560 -7.289 1.00 23.94 553 TYR B O 1
ATOM 6992 N N . LEU B 2 496 ? -75.250 -20.235 -7.954 1.00 24.36 554 LEU B N 1
ATOM 6993 C CA . LEU B 2 496 ? -75.894 -20.227 -6.647 1.00 20.95 554 LEU B CA 1
ATOM 6994 C C . LEU B 2 496 ? -76.676 -21.504 -6.370 1.00 19.74 554 LEU B C 1
ATOM 6995 O O . LEU B 2 496 ? -77.367 -21.583 -5.347 1.00 14.38 554 LEU B O 1
ATOM 7000 N N . GLU B 2 497 ? -76.581 -22.498 -7.253 1.00 18.97 555 GLU B N 1
ATOM 7001 C CA . GLU B 2 497 ? -77.236 -23.791 -7.064 1.00 24.42 555 GLU B CA 1
ATOM 7002 C C . GLU B 2 497 ? -78.754 -23.653 -6.981 1.00 27.24 555 GLU B C 1
ATOM 7003 O O . GLU B 2 497 ? -79.429 -24.457 -6.332 1.00 21.48 555 GLU B O 1
ATOM 7009 N N . LEU B 2 498 ? -79.303 -22.637 -7.647 1.00 22.47 556 LEU B N 1
ATOM 7010 C CA . LEU B 2 498 ? -80.740 -22.400 -7.616 1.00 25.11 556 LEU B CA 1
ATOM 7011 C C . LEU B 2 498 ? -81.515 -23.320 -8.552 1.00 21.45 556 LEU B C 1
ATOM 7012 O O . LEU B 2 498 ? -82.750 -23.312 -8.518 1.00 21.89 556 LEU B O 1
ATOM 7017 N N . LYS B 2 499 ? -80.826 -24.113 -9.376 1.00 17.37 557 LYS B N 1
ATOM 7018 C CA . LYS B 2 499 ? -81.492 -25.128 -10.184 1.00 23.24 557 LYS B CA 1
ATOM 7019 C C . LYS B 2 499 ? -81.973 -26.309 -9.352 1.00 19.39 557 LYS B C 1
ATOM 7020 O O . LYS B 2 499 ? -82.660 -27.185 -9.887 1.00 27.19 557 LYS B O 1
ATOM 7026 N N . GLU B 2 500 ? -81.630 -26.350 -8.063 1.00 20.69 558 GLU B N 1
ATOM 7027 C CA . GLU B 2 500 ? -81.936 -27.518 -7.244 1.00 30.13 558 GLU B CA 1
ATOM 7028 C C . GLU B 2 500 ? -83.437 -27.771 -7.154 1.00 32.80 558 GLU B C 1
ATOM 7029 O O . GLU B 2 500 ? -83.882 -28.921 -7.239 1.00 34.55 558 GLU B O 1
ATOM 7035 N N . SER B 2 501 ? -84.234 -26.719 -6.970 1.00 27.64 559 SER B N 1
ATOM 7036 C CA . SER B 2 501 ? -85.667 -26.907 -6.780 1.00 25.78 559 SER B CA 1
ATOM 7037 C C . SER B 2 501 ? -86.418 -25.639 -7.157 1.00 35.97 559 SER B C 1
ATOM 7038 O O . SER B 2 501 ? -86.104 -24.555 -6.654 1.00 21.74 559 SER B O 1
ATOM 7041 N N . VAL B 2 502 ? -87.415 -25.784 -8.032 1.00 27.25 560 VAL B N 1
ATOM 7042 C CA . VAL B 2 502 ? -88.331 -24.683 -8.304 1.00 22.11 560 VAL B CA 1
ATOM 7043 C C . VAL B 2 502 ? -89.342 -24.502 -7.180 1.00 28.41 560 VAL B C 1
ATOM 7044 O O . VAL B 2 502 ? -89.910 -23.412 -7.035 1.00 25.62 560 VAL B O 1
ATOM 7048 N N . ASP B 2 503 ? -89.580 -25.537 -6.377 1.00 24.19 561 ASP B N 1
ATOM 7049 C CA . ASP B 2 503 ? -90.554 -25.443 -5.299 1.00 24.56 561 ASP B CA 1
ATOM 7050 C C . ASP B 2 503 ? -90.046 -24.511 -4.207 1.00 33.25 561 ASP B C 1
ATOM 7051 O O . ASP B 2 503 ? -88.939 -24.687 -3.688 1.00 27.68 561 ASP B O 1
ATOM 7056 N N . GLY B 2 504 ? -90.855 -23.512 -3.865 1.00 25.30 562 GLY B N 1
ATOM 7057 C CA . GLY B 2 504 ? -90.481 -22.574 -2.829 1.00 25.36 562 GLY B CA 1
ATOM 7058 C C . GLY B 2 504 ? -89.408 -21.585 -3.216 1.00 17.37 562 GLY B C 1
ATOM 7059 O O . GLY B 2 504 ? -88.948 -20.828 -2.356 1.00 25.25 562 GLY B O 1
ATOM 7060 N N . ILE B 2 505 ? -88.998 -21.557 -4.486 1.00 18.99 563 ILE B N 1
ATOM 7061 C CA . ILE B 2 505 ? -87.942 -20.637 -4.895 1.00 19.88 563 ILE B CA 1
ATOM 7062 C C . ILE B 2 505 ? -88.366 -19.194 -4.656 1.00 21.64 563 ILE B C 1
ATOM 7063 O O . ILE B 2 505 ? -87.525 -18.331 -4.374 1.00 21.42 563 ILE B O 1
ATOM 7068 N N . LEU B 2 506 ? -89.668 -18.908 -4.743 1.00 19.30 564 LEU B N 1
ATOM 7069 C CA . LEU B 2 506 ? -90.162 -17.562 -4.469 1.00 25.17 564 LEU B CA 1
ATOM 7070 C C . LEU B 2 506 ? -90.072 -17.188 -2.994 1.00 28.17 564 LEU B C 1
ATOM 7071 O O . LEU B 2 506 ? -90.457 -16.070 -2.633 1.00 36.32 564 LEU B O 1
ATOM 7076 N N . THR B 2 507 ? -89.588 -18.089 -2.138 1.00 26.08 565 THR B N 1
ATOM 7077 C CA . THR B 2 507 ? -89.279 -17.764 -0.751 1.00 26.70 565 THR B CA 1
ATOM 7078 C C . THR B 2 507 ? -87.826 -18.075 -0.413 1.00 23.53 565 THR B C 1
ATOM 7079 O O . THR B 2 507 ? -87.447 -18.018 0.762 1.00 23.98 565 THR B O 1
ATOM 7083 N N . ASN B 2 508 ? -87.010 -18.393 -1.412 1.00 18.70 566 ASN B N 1
ATOM 7084 C CA . ASN B 2 508 ? -85.617 -18.758 -1.190 1.00 24.11 566 ASN B CA 1
ATOM 7085 C C . ASN B 2 508 ? -84.772 -17.505 -0.987 1.00 15.92 566 ASN B C 1
ATOM 7086 O O . ASN B 2 508 ? -84.691 -16.672 -1.896 1.00 17.89 566 ASN B O 1
ATOM 7091 N N . PRO B 2 509 ? -84.122 -17.337 0.167 1.00 18.19 567 PRO B N 1
ATOM 7092 C CA . PRO B 2 509 ? -83.274 -16.146 0.361 1.00 22.03 567 PRO B CA 1
ATOM 7093 C C . PRO B 2 509 ? -82.155 -16.033 -0.660 1.00 16.62 567 PRO B C 1
ATOM 7094 O O . PRO B 2 509 ? -81.789 -14.914 -1.057 1.00 20.71 567 PRO B O 1
ATOM 7098 N N . VAL B 2 510 ? -81.594 -17.163 -1.096 1.00 13.84 568 VAL B N 1
ATOM 7099 C CA . VAL B 2 510 ? -80.580 -17.136 -2.147 1.00 17.72 568 VAL B CA 1
ATOM 7100 C C . VAL B 2 510 ? -81.180 -16.606 -3.442 1.00 16.79 568 VAL B C 1
ATOM 7101 O O . VAL B 2 510 ? -80.529 -15.871 -4.196 1.00 17.86 568 VAL B O 1
ATOM 7105 N N . PHE B 2 511 ? -82.433 -16.973 -3.721 1.00 14.43 569 PHE B N 1
ATOM 7106 C CA . PHE B 2 511 ? -83.119 -16.415 -4.879 1.00 17.03 569 PHE B CA 1
ATOM 7107 C C . PHE B 2 511 ? -83.261 -14.905 -4.747 1.00 17.13 569 PHE B C 1
ATOM 7108 O O . PHE B 2 511 ? -83.130 -14.173 -5.732 1.00 16.57 569 PHE B O 1
ATOM 7116 N N . ASN B 2 512 ? -83.530 -14.418 -3.534 1.00 15.44 570 ASN B N 1
ATOM 7117 C CA . ASN B 2 512 ? -83.615 -12.976 -3.327 1.00 18.84 570 ASN B CA 1
ATOM 7118 C C . ASN B 2 512 ? -82.278 -12.296 -3.604 1.00 25.21 570 ASN B C 1
ATOM 7119 O O . ASN B 2 512 ? -82.235 -11.219 -4.212 1.00 20.48 570 ASN B O 1
ATOM 7124 N N . VAL B 2 513 ? -81.173 -12.904 -3.163 1.00 21.24 571 VAL B N 1
ATOM 7125 C CA . VAL B 2 513 ? -79.861 -12.337 -3.479 1.00 17.14 571 VAL B CA 1
ATOM 7126 C C . VAL B 2 513 ? -79.646 -12.304 -4.990 1.00 13.86 571 VAL B C 1
ATOM 7127 O O . VAL B 2 513 ? -79.152 -11.310 -5.549 1.00 18.30 571 VAL B O 1
ATOM 7131 N N . TRP B 2 514 ? -80.001 -13.394 -5.673 1.00 12.65 572 TRP B N 1
ATOM 7132 C CA . TRP B 2 514 ? -79.857 -13.421 -7.124 1.00 14.04 572 TRP B CA 1
ATOM 7133 C C . TRP B 2 514 ? -80.697 -12.332 -7.777 1.00 19.52 572 TRP B C 1
ATOM 7134 O O . TRP B 2 514 ? -80.279 -11.728 -8.769 1.00 18.75 572 TRP B O 1
ATOM 7145 N N . LEU B 2 515 ? -81.895 -12.081 -7.246 1.00 16.60 573 LEU B N 1
ATOM 7146 C CA . LEU B 2 515 ? -82.739 -11.014 -7.774 1.00 19.07 573 LEU B CA 1
ATOM 7147 C C . LEU B 2 515 ? -82.095 -9.652 -7.568 1.00 29.53 573 LEU B C 1
ATOM 7148 O O . LEU B 2 515 ? -82.186 -8.773 -8.433 1.00 24.88 573 LEU B O 1
ATOM 7153 N N . LYS B 2 516 ? -81.465 -9.446 -6.411 1.00 24.11 574 LYS B N 1
ATOM 7154 C CA . LYS B 2 516 ? -80.721 -8.209 -6.198 1.00 19.89 574 LYS B CA 1
ATOM 7155 C C . LYS B 2 516 ? -79.668 -8.028 -7.282 1.00 22.50 574 LYS B C 1
ATOM 7156 O O . LYS B 2 516 ? -79.535 -6.944 -7.869 1.00 27.28 574 LYS B O 1
ATOM 7162 N N . TYR B 2 517 ? -78.914 -9.091 -7.573 1.00 16.84 575 TYR B N 1
ATOM 7163 C CA . TYR B 2 517 ? -77.910 -8.972 -8.626 1.00 18.38 575 TYR B CA 1
ATOM 7164 C C . TYR B 2 517 ? -78.554 -8.731 -9.986 1.00 26.88 575 TYR B C 1
ATOM 7165 O O . TYR B 2 517 ? -78.018 -7.979 -10.803 1.00 21.11 575 TYR B O 1
ATOM 7174 N N . LEU B 2 518 ? -79.678 -9.391 -10.264 1.00 21.77 576 LEU B N 1
ATOM 7175 C CA . LEU B 2 518 ? -80.344 -9.211 -11.550 1.00 23.85 576 LEU B CA 1
ATOM 7176 C C . LEU B 2 518 ? -80.786 -7.766 -11.736 1.00 23.15 576 LEU B C 1
ATOM 7177 O O . LEU B 2 518 ? -80.602 -7.179 -12.811 1.00 17.92 576 LEU B O 1
ATOM 7182 N N . ASN B 2 519 ? -81.370 -7.175 -10.693 1.00 22.06 577 ASN B N 1
ATOM 7183 C CA . ASN B 2 519 ? -81.777 -5.777 -10.764 1.00 29.54 577 ASN B CA 1
ATOM 7184 C C . ASN B 2 519 ? -80.573 -4.862 -10.945 1.00 28.51 577 ASN B C 1
ATOM 7185 O O . ASN B 2 519 ? -80.622 -3.915 -11.737 1.00 28.65 577 ASN B O 1
ATOM 7190 N N . ALA B 2 520 ? -79.480 -5.127 -10.223 1.00 28.25 578 ALA B N 1
ATOM 7191 C CA . ALA B 2 520 ? -78.281 -4.309 -10.396 1.00 28.75 578 ALA B CA 1
ATOM 7192 C C . ALA B 2 520 ? -77.727 -4.431 -11.812 1.00 27.85 578 ALA B C 1
ATOM 7193 O O . ALA B 2 520 ? -77.277 -3.442 -12.402 1.00 31.59 578 ALA B O 1
ATOM 7195 N N . PHE B 2 521 ? -77.740 -5.646 -12.364 1.00 24.91 579 PHE B N 1
ATOM 7196 C CA . PHE B 2 521 ? -77.242 -5.879 -13.715 1.00 32.34 579 PHE B CA 1
ATOM 7197 C C . PHE B 2 521 ? -78.089 -5.148 -14.746 1.00 36.56 579 PHE B C 1
ATOM 7198 O O . PHE B 2 521 ? -77.558 -4.572 -15.704 1.00 35.93 579 PHE B O 1
ATOM 7206 N N . ASN B 2 522 ? -79.411 -5.165 -14.569 1.00 35.93 580 ASN B N 1
ATOM 7207 C CA . ASN B 2 522 ? -80.297 -4.471 -15.496 1.00 38.43 580 ASN B CA 1
ATOM 7208 C C . ASN B 2 522 ? -80.255 -2.959 -15.313 1.00 44.27 580 ASN B C 1
ATOM 7209 O O . ASN B 2 522 ? -80.549 -2.224 -16.261 1.00 44.27 580 ASN B O 1
ATOM 7214 N N . ASP B 2 523 ? -79.893 -2.482 -14.120 1.00 39.54 581 ASP B N 1
ATOM 7215 C CA . ASP B 2 523 ? -79.876 -1.050 -13.852 1.00 39.79 581 ASP B CA 1
ATOM 7216 C C . ASP B 2 523 ? -78.751 -0.334 -14.583 1.00 42.02 581 ASP B C 1
ATOM 7217 O O . ASP B 2 523 ? -78.851 0.876 -14.813 1.00 54.32 581 ASP B O 1
ATOM 7222 N N . LYS B 2 524 ? -77.683 -1.043 -14.949 1.00 40.11 582 LYS B N 1
ATOM 7223 C CA . LYS B 2 524 ? -76.549 -0.437 -15.631 1.00 47.62 582 LYS B CA 1
ATOM 7224 C C . LYS B 2 524 ? -76.628 -0.614 -17.144 1.00 57.38 582 LYS B C 1
ATOM 7225 O O . LYS B 2 524 ? -75.599 -0.752 -17.816 1.00 53.86 582 LYS B O 1
ATOM 7231 N N . ALA B 2 525 ? -77.843 -0.616 -17.688 1.00 61.62 583 ALA B N 1
ATOM 7232 C CA . ALA B 2 525 ? -78.092 -0.516 -19.120 1.00 68.39 583 ALA B CA 1
ATOM 7233 C C . ALA B 2 525 ? -77.443 -1.646 -19.909 1.00 71.79 583 ALA B C 1
ATOM 7234 O O . ALA B 2 525 ? -76.489 -1.409 -20.661 1.00 62.36 583 ALA B O 1
ATOM 7236 N N . PRO B 2 526 ? -77.922 -2.877 -19.771 1.00 70.93 584 PRO B N 1
ATOM 7237 C CA . PRO B 2 526 ? -77.539 -3.923 -20.719 1.00 61.65 584 PRO B CA 1
ATOM 7238 C C . PRO B 2 526 ? -78.297 -3.758 -22.027 1.00 65.53 584 PRO B C 1
ATOM 7239 O O . PRO B 2 526 ? -79.372 -3.158 -22.086 1.00 62.43 584 PRO B O 1
ATOM 7243 N N . VAL B 2 527 ? -77.708 -4.298 -23.095 1.00 69.47 585 VAL B N 1
ATOM 7244 C CA . VAL B 2 527 ? -78.381 -4.260 -24.390 1.00 76.96 585 VAL B CA 1
ATOM 7245 C C . VAL B 2 527 ? -79.699 -5.016 -24.316 1.00 75.62 585 VAL B C 1
ATOM 7246 O O . VAL B 2 527 ? -80.705 -4.607 -24.911 1.00 79.42 585 VAL B O 1
ATOM 7250 N N . LYS B 2 528 ? -79.719 -6.122 -23.576 1.00 80.37 586 LYS B N 1
ATOM 7251 C CA . LYS B 2 528 ? -80.902 -6.957 -23.403 1.00 69.72 586 LYS B CA 1
ATOM 7252 C C . LYS B 2 528 ? -81.236 -7.010 -21.918 1.00 51.81 586 LYS B C 1
ATOM 7253 O O . LYS B 2 528 ? -80.490 -7.603 -21.131 1.00 59.38 586 LYS B O 1
ATOM 7259 N N . LYS B 2 529 ? -82.351 -6.391 -21.537 1.00 53.83 587 LYS B N 1
ATOM 7260 C CA . LYS B 2 529 ? -82.791 -6.432 -20.148 1.00 40.67 587 LYS B CA 1
ATOM 7261 C C . LYS B 2 529 ? -83.075 -7.877 -19.747 1.00 45.38 587 LYS B C 1
ATOM 7262 O O . LYS B 2 529 ? -83.854 -8.572 -20.404 1.00 44.28 587 LYS B O 1
ATOM 7268 N N . ALA B 2 530 ? -82.437 -8.332 -18.670 1.00 44.53 588 ALA B N 1
ATOM 7269 C CA . ALA B 2 530 ? -82.539 -9.728 -18.263 1.00 31.01 588 ALA B CA 1
ATOM 7270 C C . ALA B 2 530 ? -83.863 -9.999 -17.560 1.00 32.46 588 ALA B C 1
ATOM 7271 O O . ALA B 2 530 ? -84.303 -9.220 -16.709 1.00 32.83 588 ALA B O 1
ATOM 7273 N N . LEU B 2 531 ? -84.488 -11.124 -17.908 1.00 24.28 589 LEU B N 1
ATOM 7274 C CA . LEU B 2 531 ? -85.817 -11.477 -17.426 1.00 25.87 589 LEU B CA 1
ATOM 7275 C C . LEU B 2 531 ? -85.736 -12.630 -16.433 1.00 27.29 589 LEU B C 1
ATOM 7276 O O . LEU B 2 531 ? -85.032 -13.618 -16.667 1.00 34.38 589 LEU B O 1
ATOM 7281 N N . MET B 2 532 ? -86.464 -12.499 -15.322 1.00 24.72 590 MET B N 1
ATOM 7282 C CA . MET B 2 532 ? -86.536 -13.584 -14.347 1.00 28.05 590 MET B CA 1
ATOM 7283 C C . MET B 2 532 ? -87.222 -14.815 -14.929 1.00 34.88 590 MET B C 1
ATOM 7284 O O . MET B 2 532 ? -86.759 -15.949 -14.732 1.00 25.08 590 MET B O 1
ATOM 7289 N N . ILE B 2 533 ? -88.330 -14.611 -15.647 1.00 30.17 591 ILE B N 1
ATOM 7290 C CA . ILE B 2 533 ? -89.103 -15.736 -16.162 1.00 25.83 591 ILE B CA 1
ATOM 7291 C C . ILE B 2 533 ? -88.284 -16.540 -17.158 1.00 18.76 591 ILE B C 1
ATOM 7292 O O . ILE B 2 533 ? -88.413 -17.767 -17.229 1.00 27.00 591 ILE B O 1
ATOM 7297 N N . ASP B 2 534 ? -87.431 -15.877 -17.942 1.00 22.02 592 ASP B N 1
ATOM 7298 C CA . ASP B 2 534 ? -86.571 -16.603 -18.871 1.00 22.20 592 ASP B CA 1
ATOM 7299 C C . ASP B 2 534 ? -85.652 -17.564 -18.126 1.00 26.36 592 ASP B C 1
ATOM 7300 O O . ASP B 2 534 ? -85.511 -18.733 -18.508 1.00 22.28 592 ASP B O 1
ATOM 7305 N N . THR B 2 535 ? -85.015 -17.085 -17.054 1.00 20.40 593 THR B N 1
ATOM 7306 C CA . THR B 2 535 ? -84.137 -17.950 -16.275 1.00 26.21 593 THR B CA 1
ATOM 7307 C C . THR B 2 535 ? -84.915 -19.105 -15.662 1.00 22.41 593 THR B C 1
ATOM 7308 O O . THR B 2 535 ? -84.465 -20.258 -15.697 1.00 26.36 593 THR B O 1
ATOM 7312 N N . LEU B 2 536 ? -86.094 -18.818 -15.107 1.00 19.82 594 LEU B N 1
ATOM 7313 C CA . LEU B 2 536 ? -86.879 -19.882 -14.490 1.00 23.00 594 LEU B CA 1
ATOM 7314 C C . LEU B 2 536 ? -87.279 -20.940 -15.513 1.00 21.42 594 LEU B C 1
ATOM 7315 O O . LEU B 2 536 ? -87.185 -22.144 -15.243 1.00 19.13 594 LEU B O 1
ATOM 7320 N N . LYS B 2 537 ? -87.723 -20.512 -16.698 1.00 22.29 595 LYS B N 1
ATOM 7321 C CA . LYS B 2 537 ? -88.126 -21.469 -17.723 1.00 27.33 595 LYS B CA 1
ATOM 7322 C C . LYS B 2 537 ? -86.941 -22.295 -18.204 1.00 29.55 595 LYS B C 1
ATOM 7323 O O . LYS B 2 537 ? -87.048 -23.519 -18.343 1.00 26.06 595 LYS B O 1
ATOM 7329 N N . SER B 2 538 ? -85.801 -21.648 -18.461 1.00 24.07 596 SER B N 1
ATOM 7330 C CA . SER B 2 538 ? -84.625 -22.396 -18.890 1.00 27.73 596 SER B CA 1
ATOM 7331 C C . SER B 2 538 ? -84.189 -23.402 -17.833 1.00 31.01 596 SER B C 1
ATOM 7332 O O . SER B 2 538 ? -83.713 -24.491 -18.173 1.00 29.29 596 SER B O 1
ATOM 7335 N N . ALA B 2 539 ? -84.339 -23.058 -16.551 1.00 25.60 597 ALA B N 1
ATOM 7336 C CA . ALA B 2 539 ? -83.892 -23.950 -15.487 1.00 21.99 597 ALA B CA 1
ATOM 7337 C C . ALA B 2 539 ? -84.843 -25.124 -15.269 1.00 29.71 597 ALA B C 1
ATOM 7338 O O . ALA B 2 539 ? -84.392 -26.261 -15.093 1.00 25.85 597 ALA B O 1
ATOM 7340 N N . PHE B 2 540 ? -86.156 -24.877 -15.269 1.00 24.47 598 PHE B N 1
ATOM 7341 C CA . PHE B 2 540 ? -87.113 -25.883 -14.826 1.00 24.80 598 PHE B CA 1
ATOM 7342 C C . PHE B 2 540 ? -88.117 -26.323 -15.881 1.00 26.90 598 PHE B C 1
ATOM 7343 O O . PHE B 2 540 ? -88.758 -27.363 -15.690 1.00 26.59 598 PHE B O 1
ATOM 7351 N N . GLY B 2 541 ? -88.282 -25.579 -16.968 1.00 22.79 599 GLY B N 1
ATOM 7352 C CA . GLY B 2 541 ? -89.227 -25.945 -18.001 1.00 22.66 599 GLY B CA 1
ATOM 7353 C C . GLY B 2 541 ? -90.608 -25.349 -17.774 1.00 29.27 599 GLY B C 1
ATOM 7354 O O . GLY B 2 541 ? -90.970 -24.926 -16.677 1.00 20.25 599 GLY B O 1
ATOM 7355 N N . ASP B 2 542 ? -91.397 -25.340 -18.852 1.00 27.00 600 ASP B N 1
ATOM 7356 C CA . ASP B 2 542 ? -92.691 -24.663 -18.826 1.00 31.21 600 ASP B CA 1
ATOM 7357 C C . ASP B 2 542 ? -93.616 -25.262 -17.772 1.00 27.80 600 ASP B C 1
ATOM 7358 O O . ASP B 2 542 ? -94.218 -24.536 -16.971 1.00 27.30 600 ASP B O 1
ATOM 7363 N N . VAL B 2 543 ? -93.745 -26.590 -17.759 1.00 25.94 601 VAL B N 1
ATOM 7364 C CA . VAL B 2 543 ? -94.710 -27.235 -16.871 1.00 24.28 601 VAL B CA 1
ATOM 7365 C C . VAL B 2 543 ? -94.345 -26.990 -15.412 1.00 22.07 601 VAL B C 1
ATOM 7366 O O . VAL B 2 543 ? -95.204 -26.661 -14.587 1.00 23.50 601 VAL B O 1
ATOM 7370 N N . ALA B 2 544 ? -93.068 -27.167 -15.068 1.00 21.01 602 ALA B N 1
ATOM 7371 C CA . ALA B 2 544 ? -92.657 -26.993 -13.679 1.00 25.64 602 ALA B CA 1
ATOM 7372 C C . ALA B 2 544 ? -92.894 -25.564 -13.209 1.00 23.61 602 ALA B C 1
ATOM 7373 O O . ALA B 2 544 ? -93.418 -25.340 -12.109 1.00 22.00 602 ALA B O 1
ATOM 7375 N N . VAL B 2 545 ? -92.528 -24.582 -14.036 1.00 20.44 603 VAL B N 1
ATOM 7376 C CA . VAL B 2 545 ? -92.710 -23.182 -13.661 1.00 22.44 603 VAL B CA 1
ATOM 7377 C C . VAL B 2 545 ? -94.191 -22.861 -13.501 1.00 22.80 603 VAL B C 1
ATOM 7378 O O . VAL B 2 545 ? -94.600 -22.202 -12.539 1.00 27.35 603 VAL B O 1
ATOM 7382 N N . SER B 2 546 ? -95.016 -23.310 -14.451 1.00 26.02 604 SER B N 1
ATOM 7383 C CA . SER B 2 546 ? -96.445 -23.019 -14.379 1.00 23.35 604 SER B CA 1
ATOM 7384 C C . SER B 2 546 ? -97.081 -23.668 -13.155 1.00 31.97 604 SER B C 1
ATOM 7385 O O . SER B 2 546 ? -97.915 -23.053 -12.478 1.00 28.46 604 SER B O 1
ATOM 7388 N N . ASN B 2 547 ? -96.702 -24.914 -12.855 1.00 27.47 605 ASN B N 1
ATOM 7389 C CA . ASN B 2 547 ? -97.223 -25.581 -11.668 1.00 25.18 605 ASN B CA 1
ATOM 7390 C C . ASN B 2 547 ? -96.817 -24.838 -10.403 1.00 27.58 605 ASN B C 1
ATOM 7391 O O . ASN B 2 547 ? -97.636 -24.647 -9.492 1.00 22.94 605 ASN B O 1
ATOM 7396 N N . MET B 2 548 ? -95.555 -24.403 -10.328 1.00 24.76 606 MET B N 1
ATOM 7397 C CA . MET B 2 548 ? -95.115 -23.649 -9.161 1.00 24.92 606 MET B CA 1
ATOM 7398 C C . MET B 2 548 ? -95.881 -22.341 -9.032 1.00 22.60 606 MET B C 1
ATOM 7399 O O . MET B 2 548 ? -96.220 -21.923 -7.922 1.00 20.10 606 MET B O 1
ATOM 7404 N N . LEU B 2 549 ? -96.128 -21.659 -10.152 1.00 19.55 607 LEU B N 1
ATOM 7405 C CA . LEU B 2 549 ? -96.869 -20.402 -10.096 1.00 22.00 607 LEU B CA 1
ATOM 7406 C C . LEU B 2 549 ? -98.296 -20.631 -9.619 1.00 23.85 607 LEU B C 1
ATOM 7407 O O . LEU B 2 549 ? -98.816 -19.870 -8.792 1.00 19.98 607 LEU B O 1
ATOM 7412 N N . PHE B 2 550 ? -98.942 -21.686 -10.119 1.00 21.20 608 PHE B N 1
ATOM 7413 C CA . PHE B 2 550 ? -100.274 -22.030 -9.635 1.00 22.93 608 PHE B CA 1
ATOM 7414 C C . PHE B 2 550 ? -100.255 -22.279 -8.131 1.00 35.34 608 PHE B C 1
ATOM 7415 O O . PHE B 2 550 ? -101.127 -21.798 -7.398 1.00 36.04 608 PHE B O 1
ATOM 7423 N N . ALA B 2 551 ? -99.259 -23.031 -7.652 1.00 28.93 609 ALA B N 1
ATOM 7424 C CA . ALA B 2 551 ? -99.183 -23.325 -6.223 1.00 31.55 609 ALA B CA 1
ATOM 7425 C C . ALA B 2 551 ? -98.937 -22.062 -5.405 1.00 33.99 609 ALA B C 1
ATOM 7426 O O . ALA B 2 551 ? -99.561 -21.858 -4.356 1.00 34.76 609 ALA B O 1
ATOM 7428 N N . ALA B 2 552 ? -98.029 -21.201 -5.868 1.00 24.34 610 ALA B N 1
ATOM 7429 C CA . ALA B 2 552 ? -97.663 -20.005 -5.121 1.00 29.79 610 ALA B CA 1
ATOM 7430 C C . ALA B 2 552 ? -98.765 -18.958 -5.128 1.00 34.07 610 ALA B C 1
ATOM 7431 O O . ALA B 2 552 ? -98.814 -18.123 -4.218 1.00 28.60 610 ALA B O 1
ATOM 7433 N N . LYS B 2 553 ? -99.643 -18.976 -6.132 1.00 26.60 611 LYS B N 1
ATOM 7434 C CA . LYS B 2 553 ? -100.739 -18.016 -6.149 1.00 36.56 611 LYS B CA 1
ATOM 7435 C C . LYS B 2 553 ? -101.713 -18.237 -5.000 1.00 30.82 611 LYS B C 1
ATOM 7436 O O . LYS B 2 553 ? -102.441 -17.309 -4.635 1.00 35.79 611 LYS B O 1
ATOM 7442 N N . LYS B 2 554 ? -101.735 -19.436 -4.416 1.00 36.93 612 LYS B N 1
ATOM 7443 C CA . LYS B 2 554 ? -102.624 -19.742 -3.301 1.00 31.92 612 LYS B CA 1
ATOM 7444 C C . LYS B 2 554 ? -102.065 -19.301 -1.955 1.00 45.58 612 LYS B C 1
ATOM 7445 O O . LYS B 2 554 ? -102.754 -19.448 -0.940 1.00 35.86 612 LYS B O 1
ATOM 7451 N N . ASP B 2 555 ? -100.842 -18.775 -1.916 1.00 45.78 613 ASP B N 1
ATOM 7452 C CA . ASP B 2 555 ? -100.218 -18.348 -0.672 1.00 32.20 613 ASP B CA 1
ATOM 7453 C C . ASP B 2 555 ? -100.206 -16.830 -0.607 1.00 39.40 613 ASP B C 1
ATOM 7454 O O . ASP B 2 555 ? -99.659 -16.182 -1.513 1.00 35.66 613 ASP B O 1
ATOM 7459 N N . PRO B 2 556 ? -100.787 -16.222 0.430 1.00 37.29 614 PRO B N 1
ATOM 7460 C CA . PRO B 2 556 ? -100.879 -14.752 0.456 1.00 41.36 614 PRO B CA 1
ATOM 7461 C C . PRO B 2 556 ? -99.535 -14.055 0.348 1.00 40.26 614 PRO B C 1
ATOM 7462 O O . PRO B 2 556 ? -99.456 -12.976 -0.252 1.00 31.29 614 PRO B O 1
ATOM 7466 N N . GLY B 2 557 ? -98.473 -14.635 0.909 1.00 38.00 615 GLY B N 1
ATOM 7467 C CA . GLY B 2 557 ? -97.172 -13.990 0.868 1.00 41.20 615 GLY B CA 1
ATOM 7468 C C . GLY B 2 557 ? -96.557 -13.920 -0.514 1.00 34.02 615 GLY B C 1
ATOM 7469 O O . GLY B 2 557 ? -95.729 -13.039 -0.767 1.00 43.66 615 GLY B O 1
ATOM 7470 N N . THR B 2 558 ? -96.944 -14.823 -1.415 1.00 32.95 616 THR B N 1
ATOM 7471 C CA . THR B 2 558 ? -96.389 -14.867 -2.762 1.00 34.94 616 THR B CA 1
ATOM 7472 C C . THR B 2 558 ? -97.452 -14.709 -3.843 1.00 31.43 616 THR B C 1
ATOM 7473 O O . THR B 2 558 ? -97.134 -14.828 -5.033 1.00 31.19 616 THR B O 1
ATOM 7477 N N . ALA B 2 559 ? -98.704 -14.439 -3.466 1.00 28.21 617 ALA B N 1
ATOM 7478 C CA . ALA B 2 559 ? -99.781 -14.402 -4.451 1.00 36.14 617 ALA B CA 1
ATOM 7479 C C . ALA B 2 559 ? -99.531 -13.331 -5.505 1.00 24.17 617 ALA B C 1
ATOM 7480 O O . ALA B 2 559 ? -99.689 -13.577 -6.706 1.00 28.66 617 ALA B O 1
ATOM 7482 N N . LYS B 2 560 ? -99.131 -12.134 -5.074 1.00 29.83 618 LYS B N 1
ATOM 7483 C CA . LYS B 2 560 ? -98.937 -11.033 -6.012 1.00 30.26 618 LYS B CA 1
ATOM 7484 C C . LYS B 2 560 ? -97.791 -11.322 -6.977 1.00 29.86 618 LYS B C 1
ATOM 7485 O O . LYS B 2 560 ? -97.934 -11.164 -8.197 1.00 29.05 618 LYS B O 1
ATOM 7491 N N . VAL B 2 561 ? -96.643 -11.751 -6.445 1.00 26.74 619 VAL B N 1
ATOM 7492 C CA . VAL B 2 561 ? -95.498 -12.066 -7.296 1.00 24.69 619 VAL B CA 1
ATOM 7493 C C . VAL B 2 561 ? -95.823 -13.238 -8.210 1.00 18.66 619 VAL B C 1
ATOM 7494 O O . VAL B 2 561 ? -95.444 -13.251 -9.388 1.00 25.90 619 VAL B O 1
ATOM 7498 N N . ALA B 2 562 ? -96.516 -14.248 -7.682 1.00 22.23 620 ALA B N 1
ATOM 7499 C CA . ALA B 2 562 ? -96.877 -15.398 -8.503 1.00 24.93 620 ALA B CA 1
ATOM 7500 C C . ALA B 2 562 ? -97.787 -14.991 -9.657 1.00 32.21 620 ALA B C 1
ATOM 7501 O O . ALA B 2 562 ? -97.607 -15.451 -10.789 1.00 24.39 620 ALA B O 1
ATOM 7503 N N . ALA B 2 563 ? -98.771 -14.128 -9.391 1.00 22.45 621 ALA B N 1
ATOM 7504 C CA . ALA B 2 563 ? -99.657 -13.664 -10.457 1.00 29.95 621 ALA B CA 1
ATOM 7505 C C . ALA B 2 563 ? -98.899 -12.841 -11.492 1.00 18.89 621 ALA B C 1
ATOM 7506 O O . ALA B 2 563 ? -99.117 -12.994 -12.704 1.00 25.44 621 ALA B O 1
ATOM 7508 N N . THR B 2 564 ? -98.008 -11.956 -11.035 1.00 23.49 622 THR B N 1
ATOM 7509 C CA . THR B 2 564 ? -97.209 -11.172 -11.972 1.00 24.79 622 THR B CA 1
ATOM 7510 C C . THR B 2 564 ? -96.373 -12.082 -12.862 1.00 20.94 622 THR B C 1
ATOM 7511 O O . THR B 2 564 ? -96.312 -11.895 -14.086 1.00 27.19 622 THR B O 1
ATOM 7515 N N . LEU B 2 565 ? -95.738 -13.090 -12.261 1.00 24.86 623 LEU B N 1
ATOM 7516 C CA . LEU B 2 565 ? -94.929 -14.026 -13.030 1.00 23.20 623 LEU B CA 1
ATOM 7517 C C . LEU B 2 565 ? -95.784 -14.838 -13.993 1.00 21.62 623 LEU B C 1
ATOM 7518 O O . LEU B 2 565 ? -95.352 -15.128 -15.110 1.00 19.15 623 LEU B O 1
ATOM 7523 N N . GLN B 2 566 ? -96.991 -15.229 -13.578 1.00 21.90 624 GLN B N 1
ATOM 7524 C CA . GLN B 2 566 ? -97.865 -15.985 -14.471 1.00 29.37 624 GLN B CA 1
ATOM 7525 C C . GLN B 2 566 ? -98.248 -15.162 -15.694 1.00 26.42 624 GLN B C 1
ATOM 7526 O O . GLN B 2 566 ? -98.258 -15.674 -16.822 1.00 25.16 624 GLN B O 1
ATOM 7532 N N . THR B 2 567 ? -98.574 -13.882 -15.492 1.00 23.58 625 THR B N 1
ATOM 7533 C CA . THR B 2 567 ? -98.863 -13.022 -16.637 1.00 25.01 625 THR B CA 1
ATOM 7534 C C . THR B 2 567 ? -97.640 -12.884 -17.537 1.00 24.99 625 THR B C 1
ATOM 7535 O O . THR B 2 567 ? -97.753 -12.926 -18.773 1.00 32.03 625 THR B O 1
ATOM 7539 N N . ALA B 2 568 ? -96.457 -12.726 -16.936 1.00 26.41 626 ALA B N 1
ATOM 7540 C CA . ALA B 2 568 ? -95.236 -12.658 -17.734 1.00 24.84 626 ALA B CA 1
ATOM 7541 C C . ALA B 2 568 ? -95.023 -13.943 -18.528 1.00 23.16 626 ALA B C 1
ATOM 7542 O O . ALA B 2 568 ? -94.569 -13.906 -19.676 1.00 23.61 626 ALA B O 1
ATOM 7544 N N . LEU B 2 569 ? -95.329 -15.091 -17.924 1.00 25.37 627 LEU B N 1
ATOM 7545 C CA . LEU B 2 569 ? -95.178 -16.372 -18.608 1.00 34.33 627 LEU B CA 1
ATOM 7546 C C . LEU B 2 569 ? -96.136 -16.485 -19.785 1.00 31.59 627 LEU B C 1
ATOM 7547 O O . LEU B 2 569 ? -95.767 -16.993 -20.851 1.00 26.94 627 LEU B O 1
ATOM 7552 N N . LEU B 2 570 ? -97.378 -16.030 -19.606 1.00 29.37 628 LEU B N 1
ATOM 7553 C CA . LEU B 2 570 ? -98.319 -16.020 -20.722 1.00 27.17 628 LEU B CA 1
ATOM 7554 C C . LEU B 2 570 ? -97.804 -15.141 -21.857 1.00 34.32 628 LEU B C 1
ATOM 7555 O O . LEU B 2 570 ? -97.867 -15.525 -23.033 1.00 35.15 628 LEU B O 1
ATOM 7560 N N . SER B 2 571 ? -97.272 -13.963 -21.521 1.00 33.97 629 SER B N 1
ATOM 7561 C CA . SER B 2 571 ? -96.692 -13.102 -22.550 1.00 31.07 629 SER B CA 1
ATOM 7562 C C . SER B 2 571 ? -95.527 -13.793 -23.255 1.00 41.21 629 SER B C 1
ATOM 7563 O O . SER B 2 571 ? -95.394 -13.718 -24.486 1.00 42.80 629 SER B O 1
ATOM 7566 N N . LYS B 2 572 ? -94.674 -14.473 -22.485 1.00 34.35 630 LYS B N 1
ATOM 7567 C CA . LYS B 2 572 ? -93.544 -15.190 -23.067 1.00 37.39 630 LYS B CA 1
ATOM 7568 C C . LYS B 2 572 ? -94.019 -16.254 -24.043 1.00 33.44 630 LYS B C 1
ATOM 7569 O O . LYS B 2 572 ? -93.447 -16.415 -25.128 1.00 36.75 630 LYS B O 1
ATOM 7575 N N . TRP B 2 573 ? -95.062 -16.996 -23.671 1.00 31.84 631 TRP B N 1
ATOM 7576 C CA . TRP B 2 573 ? -95.611 -17.996 -24.579 1.00 38.96 631 TRP B CA 1
ATOM 7577 C C . TRP B 2 573 ? -96.161 -17.343 -25.839 1.00 44.99 631 TRP B C 1
ATOM 7578 O O . TRP B 2 573 ? -96.010 -17.880 -26.943 1.00 41.41 631 TRP B O 1
ATOM 7589 N N . VAL B 2 574 ? -96.796 -16.179 -25.698 1.00 42.18 632 VAL B N 1
ATOM 7590 C CA . VAL B 2 574 ? -97.349 -15.500 -26.869 1.00 43.58 632 VAL B CA 1
ATOM 7591 C C . VAL B 2 574 ? -96.238 -15.119 -27.842 1.00 45.35 632 VAL B C 1
ATOM 7592 O O . VAL B 2 574 ? -96.341 -15.366 -29.050 1.00 49.06 632 VAL B O 1
ATOM 7596 N N . LEU B 2 575 ? -95.157 -14.514 -27.337 1.00 50.98 633 LEU B N 1
ATOM 7597 C CA . LEU B 2 575 ? -94.085 -14.091 -28.241 1.00 57.24 633 LEU B CA 1
ATOM 7598 C C . LEU B 2 575 ? -93.421 -15.261 -28.959 1.00 49.97 633 LEU B C 1
ATOM 7599 O O . LEU B 2 575 ? -92.896 -15.083 -30.064 1.00 64.15 633 LEU B O 1
ATOM 7604 N N . GLU B 2 576 ? -93.413 -16.452 -28.364 1.00 45.10 634 GLU B N 1
ATOM 7605 C CA . GLU B 2 576 ? -92.820 -17.606 -29.026 1.00 59.44 634 GLU B CA 1
ATOM 7606 C C . GLU B 2 576 ? -93.848 -18.432 -29.794 1.00 67.93 634 GLU B C 1
ATOM 7607 O O . GLU B 2 576 ? -93.555 -19.570 -30.180 1.00 53.00 634 GLU B O 1
ATOM 7613 N N . LYS B 2 577 ? -95.039 -17.880 -30.024 1.00 58.32 635 LYS B N 1
ATOM 7614 C CA . LYS B 2 577 ? -96.049 -18.490 -30.887 1.00 54.74 635 LYS B CA 1
ATOM 7615 C C . LYS B 2 577 ? -96.380 -19.913 -30.435 1.00 60.05 635 LYS B C 1
ATOM 7616 O O . LYS B 2 577 ? -96.221 -20.886 -31.174 1.00 82.97 635 LYS B O 1
ATOM 7622 N N . LYS B 2 578 ? -96.849 -20.018 -29.196 1.00 47.52 636 LYS B N 1
ATOM 7623 C CA . LYS B 2 578 ? -97.313 -21.288 -28.658 1.00 47.20 636 LYS B CA 1
ATOM 7624 C C . LYS B 2 578 ? -98.805 -21.433 -28.929 1.00 58.29 636 LYS B C 1
ATOM 7625 O O . LYS B 2 578 ? -99.585 -20.516 -28.653 1.00 58.46 636 LYS B O 1
ATOM 7631 N N . THR B 2 579 ? -99.193 -22.578 -29.480 1.00 59.34 637 THR B N 1
ATOM 7632 C CA . THR B 2 579 ? -100.590 -22.809 -29.801 1.00 48.77 637 THR B CA 1
ATOM 7633 C C . THR B 2 579 ? -101.419 -22.920 -28.522 1.00 55.58 637 THR B C 1
ATOM 7634 O O . THR B 2 579 ? -100.919 -23.360 -27.483 1.00 63.34 637 THR B O 1
ATOM 7638 N N . PRO B 2 580 ? -102.692 -22.523 -28.572 1.00 55.87 638 PRO B N 1
ATOM 7639 C CA . PRO B 2 580 ? -103.543 -22.666 -27.379 1.00 55.24 638 PRO B CA 1
ATOM 7640 C C . PRO B 2 580 ? -103.660 -24.100 -26.897 1.00 56.66 638 PRO B C 1
ATOM 7641 O O . PRO B 2 580 ? -103.890 -24.320 -25.702 1.00 51.76 638 PRO B O 1
ATOM 7645 N N . GLY B 2 581 ? -103.521 -25.085 -27.786 1.00 50.63 639 GLY B N 1
ATOM 7646 C CA . GLY B 2 581 ? -103.540 -26.469 -27.339 1.00 45.15 639 GLY B CA 1
ATOM 7647 C C . GLY B 2 581 ? -102.378 -26.794 -26.419 1.00 43.20 639 GLY B C 1
ATOM 7648 O O . GLY B 2 581 ? -102.554 -27.411 -25.363 1.00 51.07 639 GLY B O 1
ATOM 7649 N N . GLN B 2 582 ? -101.170 -26.374 -26.806 1.00 38.08 640 GLN B N 1
ATOM 7650 C CA . GLN B 2 582 ? -100.004 -26.587 -25.955 1.00 54.57 640 GLN B CA 1
ATOM 7651 C C . GLN B 2 582 ? -100.144 -25.843 -24.633 1.00 45.56 640 GLN B C 1
ATOM 7652 O O . GLN B 2 582 ? -99.796 -26.373 -23.569 1.00 43.70 640 GLN B O 1
ATOM 7658 N N . VAL B 2 583 ? -100.649 -24.609 -24.683 1.00 45.44 641 VAL B N 1
ATOM 7659 C CA . VAL B 2 583 ? -100.828 -23.832 -23.461 1.00 40.90 641 VAL B CA 1
ATOM 7660 C C . VAL B 2 583 ? -101.828 -24.512 -22.537 1.00 40.64 641 VAL B C 1
ATOM 7661 O O . VAL B 2 583 ? -101.635 -24.551 -21.320 1.00 37.98 641 VAL B O 1
ATOM 7665 N N . SER B 2 584 ? -102.920 -25.041 -23.095 1.00 51.05 642 SER B N 1
ATOM 7666 C CA . SER B 2 584 ? -103.899 -25.754 -22.278 1.00 46.07 642 SER B CA 1
ATOM 7667 C C . SER B 2 584 ? -103.290 -27.008 -21.662 1.00 37.28 642 SER B C 1
ATOM 7668 O O . SER B 2 584 ? -103.509 -27.305 -20.476 1.00 44.32 642 SER B O 1
ATOM 7671 N N . ALA B 2 585 ? -102.515 -27.753 -22.454 1.00 36.94 643 ALA B N 1
ATOM 7672 C CA . ALA B 2 585 ? -101.848 -28.940 -21.933 1.00 50.84 643 ALA B CA 1
ATOM 7673 C C . ALA B 2 585 ? -100.946 -28.586 -20.759 1.00 53.37 643 ALA B C 1
ATOM 7674 O O . ALA B 2 585 ? -100.950 -29.275 -19.732 1.00 47.80 643 ALA B O 1
ATOM 7676 N N . ILE B 2 586 ? -100.170 -27.508 -20.889 1.00 51.25 644 ILE B N 1
ATOM 7677 C CA . ILE B 2 586 ? -99.314 -27.076 -19.785 1.00 44.75 644 ILE B CA 1
ATOM 7678 C C . ILE B 2 586 ? -100.160 -26.650 -18.592 1.00 44.46 644 ILE B C 1
ATOM 7679 O O . ILE B 2 586 ? -99.927 -27.076 -17.454 1.00 36.71 644 ILE B O 1
ATOM 7684 N N . LEU B 2 587 ? -101.171 -25.818 -18.840 1.00 40.06 645 LEU B N 1
ATOM 7685 C CA . LEU B 2 587 ? -101.928 -25.213 -17.753 1.00 41.41 645 LEU B CA 1
ATOM 7686 C C . LEU B 2 587 ? -102.609 -26.265 -16.893 1.00 44.95 645 LEU B C 1
ATOM 7687 O O . LEU B 2 587 ? -102.697 -26.114 -15.670 1.00 45.98 645 LEU B O 1
ATOM 7692 N N . LYS B 2 588 ? -103.117 -27.331 -17.499 1.00 47.67 646 LYS B N 1
ATOM 7693 C CA . LYS B 2 588 ? -103.869 -28.283 -16.697 1.00 54.03 646 LYS B CA 1
ATOM 7694 C C . LYS B 2 588 ? -103.031 -29.410 -16.130 1.00 49.58 646 LYS B C 1
ATOM 7695 O O . LYS B 2 588 ? -103.585 -30.426 -15.691 1.00 57.09 646 LYS B O 1
ATOM 7701 N N . GLU B 2 589 ? -101.722 -29.226 -16.071 1.00 56.05 647 GLU B N 1
ATOM 7702 C CA . GLU B 2 589 ? -100.928 -29.967 -15.108 1.00 55.97 647 GLU B CA 1
ATOM 7703 C C . GLU B 2 589 ? -100.995 -29.357 -13.712 1.00 49.41 647 GLU B C 1
ATOM 7704 O O . GLU B 2 589 ? -100.537 -29.993 -12.756 1.00 57.58 647 GLU B O 1
ATOM 7710 N N . GLY B 2 590 ? -101.557 -28.155 -13.568 1.00 40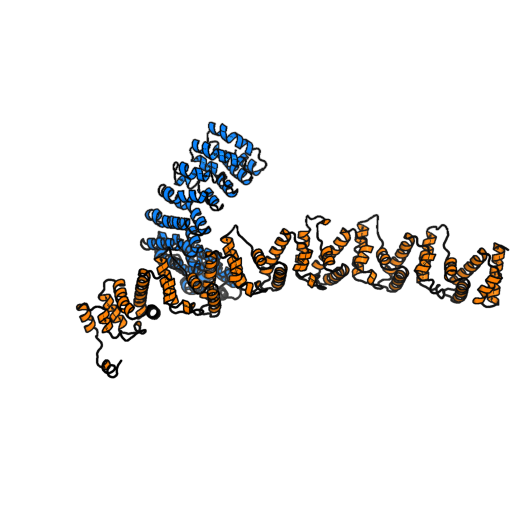.14 648 GLY B N 1
ATOM 7711 C CA . GLY B 2 590 ? -101.579 -27.488 -12.280 1.00 44.15 648 GLY B CA 1
ATOM 7712 C C . GLY B 2 590 ? -102.858 -26.752 -11.926 1.00 43.52 648 GLY B C 1
ATOM 7713 O O . GLY B 2 590 ? -102.877 -25.982 -10.961 1.00 41.58 648 GLY B O 1
ATOM 7714 N N . ALA B 2 591 ? -103.933 -26.976 -12.679 1.00 48.65 649 ALA B N 1
ATOM 7715 C CA . ALA B 2 591 ? -105.197 -26.308 -12.396 1.00 56.21 649 ALA B CA 1
ATOM 7716 C C . ALA B 2 591 ? -106.351 -27.145 -12.929 1.00 54.24 649 ALA B C 1
ATOM 7717 O O . ALA B 2 591 ? -106.168 -28.041 -13.758 1.00 45.34 649 ALA B O 1
ATOM 7719 N N . GLY B 2 592 ? -107.551 -26.832 -12.442 1.00 50.92 650 GLY B N 1
ATOM 7720 C CA . GLY B 2 592 ? -108.747 -27.537 -12.847 1.00 62.30 650 GLY B CA 1
ATOM 7721 C C . GLY B 2 592 ? -109.240 -27.111 -14.216 1.00 65.73 650 GLY B C 1
ATOM 7722 O O . GLY B 2 592 ? -108.650 -26.277 -14.902 1.00 66.21 650 GLY B O 1
ATOM 7723 N N . ALA B 2 593 ? -110.361 -27.714 -14.618 1.00 57.80 651 ALA B N 1
ATOM 7724 C CA . ALA B 2 593 ? -110.903 -27.459 -15.949 1.00 58.53 651 ALA B CA 1
ATOM 7725 C C . ALA B 2 593 ? -111.308 -25.998 -16.118 1.00 67.42 651 ALA B C 1
ATOM 7726 O O . ALA B 2 593 ? -111.005 -25.375 -17.140 1.00 57.34 651 ALA B O 1
ATOM 7728 N N . ASP B 2 594 ? -111.992 -25.429 -15.121 1.00 56.63 652 ASP B N 1
ATOM 7729 C CA . ASP B 2 594 ? -112.535 -24.079 -15.268 1.00 68.86 652 ASP B CA 1
ATOM 7730 C C . ASP B 2 594 ? -111.442 -23.016 -15.170 1.00 62.19 652 ASP B C 1
ATOM 7731 O O . ASP B 2 594 ? -111.401 -22.066 -15.968 1.00 60.51 652 ASP B O 1
ATOM 7736 N N . VAL B 2 595 ? -110.550 -23.153 -14.186 1.00 65.77 653 VAL B N 1
ATOM 7737 C CA . VAL B 2 595 ? -109.448 -22.205 -14.053 1.00 59.94 653 VAL B CA 1
ATOM 7738 C C . VAL B 2 595 ? -108.552 -22.270 -15.281 1.00 49.16 653 VAL B C 1
ATOM 7739 O O . VAL B 2 595 ? -108.122 -21.237 -15.819 1.00 59.47 653 VAL B O 1
ATOM 7743 N N . SER B 2 596 ? -108.254 -23.486 -15.742 1.00 44.72 654 SER B N 1
ATOM 7744 C CA . SER B 2 596 ? -107.488 -23.643 -16.970 1.00 47.77 654 SER B CA 1
ATOM 7745 C C . SER B 2 596 ? -108.218 -23.015 -18.148 1.00 54.38 654 SER B C 1
ATOM 7746 O O . SER B 2 596 ? -107.588 -22.426 -19.029 1.00 46.89 654 SER B O 1
ATOM 7749 N N . ALA B 2 597 ? -109.549 -23.121 -18.178 1.00 49.04 655 ALA B N 1
ATOM 7750 C CA . ALA B 2 597 ? -110.311 -22.542 -19.280 1.00 46.95 655 ALA B CA 1
ATOM 7751 C C . ALA B 2 597 ? -110.163 -21.026 -19.318 1.00 43.77 655 ALA B C 1
ATOM 7752 O O . ALA B 2 597 ? -109.958 -20.437 -20.386 1.00 47.97 655 ALA B O 1
ATOM 7754 N N . LYS B 2 598 ? -110.241 -20.378 -18.157 1.00 41.42 656 LYS B N 1
ATOM 7755 C CA . LYS B 2 598 ? -110.141 -18.921 -18.143 1.00 55.88 656 LYS B CA 1
ATOM 7756 C C . LYS B 2 598 ? -108.720 -18.445 -18.418 1.00 46.29 656 LYS B C 1
ATOM 7757 O O . LYS B 2 598 ? -108.519 -17.446 -19.127 1.00 47.24 656 LYS B O 1
ATOM 7763 N N . LEU B 2 599 ? -107.715 -19.141 -17.883 1.00 47.33 657 LEU B N 1
ATOM 7764 C CA . LEU B 2 599 ? -106.357 -18.806 -18.297 1.00 48.25 657 LEU B CA 1
ATOM 7765 C C . LEU B 2 599 ? -106.177 -19.005 -19.791 1.00 38.58 657 LEU B C 1
ATOM 7766 O O . LEU B 2 599 ? -105.526 -18.193 -20.453 1.00 37.65 657 LEU B O 1
ATOM 7771 N N . LEU B 2 600 ? -106.768 -20.057 -20.349 1.00 34.87 658 LEU B N 1
ATOM 7772 C CA . LEU B 2 600 ? -106.657 -20.284 -21.783 1.00 34.24 658 LEU B CA 1
ATOM 7773 C C . LEU B 2 600 ? -107.295 -19.141 -22.555 1.00 37.08 658 LEU B C 1
ATOM 7774 O O . LEU B 2 600 ? -106.752 -18.678 -23.561 1.00 37.14 658 LEU B O 1
ATOM 7779 N N . ALA B 2 601 ? -108.464 -18.678 -22.100 1.00 36.60 659 ALA B N 1
ATOM 7780 C CA . ALA B 2 601 ? -109.162 -17.605 -22.810 1.00 42.90 659 ALA B CA 1
ATOM 7781 C C . ALA B 2 601 ? -108.387 -16.299 -22.732 1.00 42.09 659 ALA B C 1
ATOM 7782 O O . ALA B 2 601 ? -108.305 -15.566 -23.721 1.00 38.82 659 ALA B O 1
ATOM 7784 N N . THR B 2 602 ? -107.811 -15.988 -21.566 1.00 38.94 660 THR B N 1
ATOM 7785 C CA . THR B 2 602 ? -106.968 -14.799 -21.465 1.00 28.30 660 THR B CA 1
ATOM 7786 C C . THR B 2 602 ? -105.758 -14.912 -22.384 1.00 31.73 660 THR B C 1
ATOM 7787 O O . THR B 2 602 ? -105.384 -13.943 -23.066 1.00 38.72 660 THR B O 1
ATOM 7791 N N . TYR B 2 603 ? -105.136 -16.095 -22.417 1.00 29.60 661 TYR B N 1
ATOM 7792 C CA . TYR B 2 603 ? -104.000 -16.305 -23.303 1.00 41.14 661 TYR B CA 1
ATOM 7793 C C . TYR B 2 603 ? -104.400 -16.117 -24.757 1.00 33.98 661 TYR B C 1
ATOM 7794 O O . TYR B 2 603 ? -103.663 -15.507 -25.532 1.00 28.77 661 TYR B O 1
ATOM 7803 N N . SER B 2 604 ? -105.563 -16.643 -25.146 1.00 39.00 662 SER B N 1
ATOM 7804 C CA . SER B 2 604 ? -106.027 -16.494 -26.522 1.00 46.44 662 SER B CA 1
ATOM 7805 C C . SER B 2 604 ? -106.338 -15.038 -26.843 1.00 42.00 662 SER B C 1
ATOM 7806 O O . SER B 2 604 ? -106.067 -14.570 -27.953 1.00 35.12 662 SER B O 1
ATOM 7809 N N . ALA B 2 605 ? -106.911 -14.309 -25.885 1.00 46.14 663 ALA B N 1
ATOM 7810 C CA . ALA B 2 605 ? -107.194 -12.895 -26.100 1.00 35.13 663 ALA B CA 1
ATOM 7811 C C . ALA B 2 605 ? -105.915 -12.123 -26.396 1.00 42.85 663 ALA B C 1
ATOM 7812 O O . ALA B 2 605 ? -105.831 -11.389 -27.389 1.00 47.69 663 ALA B O 1
ATOM 7814 N N . LYS B 2 606 ? -104.893 -12.286 -25.553 1.00 38.88 664 LYS B N 1
ATOM 7815 C CA . LYS B 2 606 ? -103.662 -11.545 -25.820 1.00 40.85 664 LYS B CA 1
ATOM 7816 C C . LYS B 2 606 ? -102.853 -12.129 -26.978 1.00 38.86 664 LYS B C 1
ATOM 7817 O O . LYS B 2 606 ? -102.074 -11.397 -27.603 1.00 32.47 664 LYS B O 1
ATOM 7823 N N . PHE B 2 607 ? -103.052 -13.407 -27.308 1.00 36.74 665 PHE B N 1
ATOM 7824 C CA . PHE B 2 607 ? -102.486 -13.965 -28.532 1.00 37.40 665 PHE B CA 1
ATOM 7825 C C . PHE B 2 607 ? -103.070 -13.273 -29.756 1.00 46.26 665 PHE B C 1
ATOM 7826 O O . PHE B 2 607 ? -102.340 -12.879 -30.673 1.00 43.35 665 PHE B O 1
ATOM 7834 N N . LYS B 2 608 ? -104.395 -13.114 -29.781 1.00 40.45 666 LYS B N 1
ATOM 7835 C CA . LYS B 2 608 ? -105.037 -12.389 -30.870 1.00 47.82 666 LYS B CA 1
ATOM 7836 C C . LYS B 2 608 ? -104.561 -10.945 -30.907 1.00 44.34 666 LYS B C 1
ATOM 7837 O O . LYS B 2 608 ? -104.316 -10.390 -31.984 1.00 50.37 666 LYS B O 1
ATOM 7843 N N . VAL B 2 609 ? -104.416 -10.323 -29.735 1.00 38.07 667 VAL B N 1
ATOM 7844 C CA . VAL B 2 609 ? -103.898 -8.959 -29.687 1.00 39.42 667 VAL B CA 1
ATOM 7845 C C . VAL B 2 609 ? -102.526 -8.890 -30.348 1.00 49.62 667 VAL B C 1
ATOM 7846 O O . VAL B 2 609 ? -102.227 -7.947 -31.092 1.00 41.69 667 VAL B O 1
ATOM 7850 N N . ARG B 2 610 ? -101.672 -9.884 -30.093 1.00 47.20 668 ARG B N 1
ATOM 7851 C CA . ARG B 2 610 ? -100.337 -9.862 -30.685 1.00 47.04 668 ARG B CA 1
ATOM 7852 C C . ARG B 2 610 ? -100.357 -10.315 -32.143 1.00 55.83 668 ARG B C 1
ATOM 7853 O O . ARG B 2 610 ? -99.830 -9.622 -33.020 1.00 42.37 668 ARG B O 1
ATOM 7861 N N . TRP B 2 611 ? -100.951 -11.476 -32.423 1.00 46.11 669 TRP B N 1
ATOM 7862 C CA . TRP B 2 611 ? -100.990 -12.020 -33.776 1.00 51.80 669 TRP B CA 1
ATOM 7863 C C . TRP B 2 611 ? -102.404 -12.073 -34.339 1.00 58.74 669 TRP B C 1
ATOM 7864 O O . TRP B 2 611 ? -102.672 -11.499 -35.398 1.00 64.07 669 TRP B O 1
ATOM 7875 N N . GLY B 2 612 ? -103.322 -12.748 -33.654 1.00 59.18 670 GLY B N 1
ATOM 7876 C CA . GLY B 2 612 ? -104.679 -12.905 -34.144 1.00 56.47 670 GLY B CA 1
ATOM 7877 C C . GLY B 2 612 ? -105.132 -14.352 -34.185 1.00 72.55 670 GLY B C 1
ATOM 7878 O O . GLY B 2 612 ? -105.535 -14.919 -33.168 1.00 55.49 670 GLY B O 1
#

Foldseek 3Di:
DLPVVCVVLVVLVVLCPPPDVVSVLVSLVCLLVNLVSVDQCVCLVPVLVVLQPPPPDDLVSLLSNLQCLLPCQVSNPHQVCLLSSLRSLLVQQLDPDVNRNVSSLVSLLSSLVRHDLVVLQVHVLVSLVCLLPPPRLSSLLSSLSCLQSNQQSYPPVSNVVSLVSLLVQCVDPDVSSVLSSLQCLLVNLLRDDQVVSLPSSLSSLVSQCPDPDPNSNLSSLLCLLSSLVVHALVSNLVGRLVSLQVQCPDPDVSSVQSSLQRLLSNDVSNDAPCCLVGSLVSLLCQCVDPDLSSVLSSLLCLLVNLLRYDLVSSLVRVLVSLVCLLVDPDPSSLLSNLLCVVSCDPSNDPVSCVVGVVVSLVSLCPDPDVSSNCSNPVVD/DDPCVVVVVVVVDACDDVNLVVCLVVLPQLLVVCVVGPQLPQQLCSLVDPCNVVSLVSLVVSDDDLLNSLLSVVVSVVVPDAPQSLLLSLLVQCVDDVRVVVSVSNLVSSLVVCVVVPQALLNVCVSNCCLPCQLNSVVRSCPVSSVVSLVVCCVVPVVDHDDPLRSCCVSQPLVSLVVSLVSQCVDPVRNVVSVVSLVVNLVVCVVVVHDLLRVCVSLPLVVCPLQSLPDVSVVVSQVSLVVVCVVPVVVRDDPLRSVCVVDPLQSNLVSLLVLCVPVVSVVVSVVSVVVVLVVCLVVLPALLVVCVSNVLLVCPLNSLVRPCNVVSQVSLVSSCPVPDDVPHQAPQNSCVVSVNFPQSLLVSLVVQCVPVVRNVVSVVSLVSSLCVCPVVPHDLLSVLVSNVLLVPALCSVVDPCLVVSVVSLVVSCVVCVPDRDDPLPNVCVSDPDQRLLVSLVVLCPPVVRVVVSVVNLVVVLVVCLVVVHDLLNVCVSNVVLVDPACLLVDVSNVSSVVSLVVNQVVPDPDRDDPLVSVCVSPNLLRLLQNLLVQCPPVVCVVVSVVSLVVSLVVCLVVPPDLVVQLVSNVVHDDDVVSVVSSVVSVVVSVVVPD

GO terms:
  GO:0005634 nucleus (C, EXP)
  GO:0005777 peroxisome (C, EXP)
  GO:0005515 protein binding (F, IPI)
  GO:0005829 cytosol (C, HDA)

Nearest PDB structures (foldseek):
  3fga-assembly1_A  TM=9.533E-01  e=1.008E-28  Mus musculus
  6ef4-assembly1_A  TM=9.063E-01  e=3.650E-27  Mus musculus
  7pks-assembly1_p  TM=9.350E-01  e=2.634E-27  Homo sapiens
  8rbx-assembly1_p  TM=9.367E-01  e=1.322E-25  Homo sapiens
  7k36-assembly1_A  TM=8.174E-01  e=4.043E-17  Homo sapiens

Secondary structure (DSSP, 8-state):
--HHHHHHHHHHHHHTT-SSHHHHHHHHHTHHHHHHHH-HHHIIIIIHHHHHH---S-HHHHHHHHHHHTT-SGGGTSGGGGGGGHHHHHHHHT-SSHHHHHHHHHHHHHHHHHS-HHHIIIIIHHHHHHHHT-SSHHHHHHHHTSHHHHTTTS-HHHHHHHHHHHHHHHT-SSHHHHHHHHHHHHHHHTTS-HHHHTTHHHHHHHHHHT-SSHHHHHHHHHTHHHHHHHS-HHHIIIIIHHHHHHHTT-S-HHHHHHHHHHHHHHHHHH-HHHIIIIIHHHHHHHHT-SSHHHHHHHHTTHHHHHHSS-HHHIIIIIHHHHHHHHT-S-HHHHHHHHHHHTTHHHHH-HHHHHHHTHHHHHHHHT-SSHHHHHHHHH--/--TTTHHHHTTSPP-HHHHHHHHHHTT--HHHHHHHTGGGG-GGGGGGSTTHHHHHHHHHHHSSSHHHHHHHHHHHHTTTS-HHHHHHHHHHHHTSHHHHHHHHHHHHHHHHHHHHTT--HHHHHHHTTHHHHGGGGGG-TTHHHHHHHHHHHHHH-GGG---HHHHHHHHHHHHHHHHHHHHHTTSTTTHHHHHHHHHHHHHHHHHTT--HHHHHHHTT-GGGTT-GGGSHHHHHHHHHHHHHHHH-GGG---HHHHHHHH--HHHHHHHHHHHHHSGGGHHHHHHHHHHHHHHHHHHT--HHHHHHHTTGGGTGGGGGG-TTHHHHHHHHHHHHTT--GGG---HHHHHHHTT--HHHHHHHHHHHTTSGGGHHHHHHHHHHHHHHHHHTT--HHHHHHHTTGGGSGGGGGGSHHHHHHHHHHHHHHHH-TTS---THHHHHHHS-HHHHHHHHHHHHTSTTTHHHHHHHHHHHHHHHHHTT--HHHHHHHTTGGG-STTGGG-HHHHHHHHHHHHHHHT--SS---HHHHHHHHH-HHHHHHHHHHHHTSTTTHHHHHHHHHHHHHHHHHTT--HHHHHHHHTTSS-HHHHHHHHHHHHHHHHHHT-

Organism: Arabidopsis thaliana (NCBI:txid3702)

CATH classification: 1.25.10.10